Protein AF-A0A6V8F0B3-F1 (afdb_monomer_lite)

Structure (mmCIF, N/CA/C/O backbone):
data_AF-A0A6V8F0B3-F1
#
_entry.id   AF-A0A6V8F0B3-F1
#
loop_
_atom_site.group_PDB
_atom_site.id
_atom_site.type_symbol
_atom_site.label_atom_id
_atom_site.label_alt_id
_atom_site.label_comp_id
_atom_site.label_asym_id
_atom_site.label_entity_id
_atom_site.label_seq_id
_atom_site.pdbx_PDB_ins_code
_atom_site.Cartn_x
_atom_site.Cartn_y
_atom_site.Cartn_z
_atom_site.occupancy
_atom_site.B_iso_or_equiv
_atom_site.auth_seq_id
_atom_site.auth_comp_id
_atom_site.auth_asym_id
_atom_site.auth_atom_id
_atom_site.pdbx_PDB_model_num
ATOM 1 N N . MET A 1 1 ? 52.428 -25.323 -33.712 1.00 32.50 1 MET A N 1
ATOM 2 C CA . MET A 1 1 ? 51.787 -26.563 -33.218 1.00 32.50 1 MET A CA 1
ATOM 3 C C . MET A 1 1 ? 52.899 -27.589 -32.987 1.00 32.50 1 MET A C 1
ATOM 5 O O . MET A 1 1 ? 53.661 -27.783 -33.915 1.00 32.50 1 MET A O 1
ATOM 9 N N . MET A 1 2 ? 53.026 -28.155 -31.773 1.00 29.94 2 MET A N 1
ATOM 10 C CA . MET A 1 2 ? 54.014 -29.180 -31.322 1.00 29.94 2 MET A CA 1
ATOM 11 C C . MET A 1 2 ? 55.531 -28.846 -31.429 1.00 29.94 2 MET A C 1
ATOM 13 O O . MET A 1 2 ? 56.071 -28.648 -32.504 1.00 29.94 2 MET A O 1
ATOM 17 N N . ARG A 1 3 ? 56.197 -28.628 -30.276 1.00 27.56 3 ARG A N 1
ATOM 18 C CA . ARG A 1 3 ? 57.135 -29.551 -29.564 1.00 27.56 3 ARG A CA 1
ATOM 19 C C . ARG A 1 3 ? 58.490 -29.735 -30.288 1.00 27.56 3 ARG A C 1
ATOM 21 O O . ARG A 1 3 ? 58.527 -30.411 -31.300 1.00 27.56 3 ARG A O 1
ATOM 28 N N . ALA A 1 4 ? 59.618 -29.120 -29.910 1.00 36.19 4 ALA A N 1
ATOM 29 C CA . ALA A 1 4 ? 60.310 -28.989 -28.608 1.00 36.19 4 ALA A CA 1
ATOM 30 C C . ALA A 1 4 ? 60.921 -30.298 -28.054 1.00 36.19 4 ALA A C 1
ATOM 32 O O . ALA A 1 4 ? 60.158 -31.200 -27.719 1.00 36.19 4 ALA A O 1
ATOM 33 N N . ILE A 1 5 ? 62.261 -30.336 -27.863 1.00 38.78 5 ILE A N 1
ATOM 34 C CA . ILE A 1 5 ? 62.986 -30.599 -26.582 1.00 38.78 5 ILE A CA 1
ATOM 35 C C . ILE A 1 5 ? 64.501 -30.910 -26.778 1.00 38.78 5 ILE A C 1
ATOM 37 O O . ILE A 1 5 ? 64.872 -31.657 -27.673 1.00 38.78 5 ILE A O 1
ATOM 41 N N . ARG A 1 6 ? 65.320 -30.419 -25.820 1.00 31.48 6 ARG A N 1
ATOM 42 C CA . ARG A 1 6 ? 66.737 -30.738 -25.469 1.00 31.48 6 ARG A CA 1
ATOM 43 C C . ARG A 1 6 ? 67.883 -30.247 -26.373 1.00 31.48 6 ARG A C 1
ATOM 45 O O . ARG A 1 6 ? 67.945 -30.522 -27.560 1.00 31.48 6 ARG A O 1
ATOM 52 N N . GLY A 1 7 ? 68.854 -29.600 -25.721 1.00 29.11 7 GLY A N 1
ATOM 53 C CA . GLY A 1 7 ? 70.211 -29.349 -26.218 1.00 29.11 7 GLY A CA 1
ATOM 54 C C . GLY A 1 7 ? 71.260 -29.888 -25.235 1.00 29.11 7 GLY A C 1
ATOM 55 O O . GLY A 1 7 ? 70.914 -30.651 -24.331 1.00 29.11 7 GLY A O 1
ATOM 56 N N . LEU A 1 8 ? 72.519 -29.466 -25.381 1.00 30.50 8 LEU A N 1
ATOM 57 C CA . LEU A 1 8 ? 73.603 -29.721 -24.422 1.00 30.50 8 LEU A CA 1
ATOM 58 C C . LEU A 1 8 ? 74.697 -28.644 -24.550 1.00 30.50 8 LEU A C 1
ATOM 60 O O . LEU A 1 8 ? 75.032 -28.220 -25.652 1.00 30.50 8 LEU A O 1
ATOM 64 N N . ASN A 1 9 ? 75.219 -28.188 -23.409 1.00 31.34 9 ASN A N 1
ATOM 65 C CA . ASN A 1 9 ? 76.287 -27.185 -23.312 1.00 31.34 9 ASN A CA 1
ATOM 66 C C . ASN A 1 9 ? 77.665 -27.770 -23.672 1.00 31.34 9 ASN A C 1
ATOM 68 O O . ASN A 1 9 ? 77.858 -28.974 -23.540 1.00 31.34 9 ASN A O 1
ATOM 72 N N . ILE A 1 10 ? 78.649 -26.897 -23.940 1.00 34.22 10 ILE A N 1
ATOM 73 C CA . ILE A 1 10 ? 79.925 -26.816 -23.188 1.00 34.22 10 ILE A CA 1
ATOM 74 C C . ILE A 1 10 ? 80.617 -25.463 -23.477 1.00 34.22 10 ILE A C 1
ATOM 76 O O . ILE A 1 10 ? 80.627 -24.980 -24.605 1.00 34.22 10 ILE A O 1
ATOM 80 N N . HIS A 1 11 ? 81.165 -24.828 -22.435 1.00 31.09 11 HIS A N 1
ATOM 81 C CA . HIS A 1 11 ? 81.965 -23.594 -22.508 1.00 31.09 11 HIS A CA 1
ATOM 82 C C . HIS A 1 11 ? 83.442 -23.863 -22.848 1.00 31.09 11 HIS A C 1
ATOM 84 O O . HIS A 1 11 ? 83.980 -24.853 -22.363 1.00 31.09 11 HIS A O 1
ATOM 90 N N . SER A 1 12 ? 84.139 -22.872 -23.434 1.00 31.69 12 SER A N 1
ATOM 91 C CA . SER A 1 12 ? 85.440 -22.403 -22.891 1.00 31.69 12 SER A CA 1
ATOM 92 C C . SER A 1 12 ? 85.927 -21.052 -23.468 1.00 31.69 12 SER A C 1
ATOM 94 O O . SER A 1 12 ? 86.424 -20.974 -24.586 1.00 31.69 12 SER A O 1
ATOM 96 N N . THR A 1 13 ? 85.807 -19.996 -22.656 1.00 31.33 13 THR A N 1
ATOM 97 C CA . THR A 1 13 ? 86.782 -18.894 -22.435 1.00 31.33 13 THR A CA 1
ATOM 98 C C . THR A 1 13 ? 87.758 -18.423 -23.539 1.00 31.33 13 THR A C 1
ATOM 100 O O . THR A 1 13 ? 88.803 -19.018 -23.775 1.00 31.33 13 THR A O 1
ATOM 103 N N . SER A 1 14 ? 87.501 -17.207 -24.038 1.00 31.20 14 SER A N 1
ATOM 104 C CA . SER A 1 14 ? 88.384 -16.015 -23.970 1.00 31.20 14 SER A CA 1
ATOM 105 C C . SER A 1 14 ? 89.916 -16.160 -23.775 1.00 31.20 14 SER A C 1
ATOM 107 O O . SER A 1 14 ? 90.341 -16.629 -22.722 1.00 31.20 14 SER A O 1
ATOM 109 N N . LEU A 1 15 ? 90.725 -15.453 -24.591 1.00 31.86 15 LEU A N 1
ATOM 110 C CA . LEU A 1 15 ? 91.383 -14.194 -24.158 1.00 31.86 15 LEU A CA 1
ATOM 111 C C . LEU A 1 15 ? 92.195 -13.441 -25.242 1.00 31.86 15 LEU A C 1
ATOM 113 O O . LEU A 1 15 ? 92.760 -13.981 -26.181 1.00 31.86 15 LEU A O 1
ATOM 117 N N . ARG A 1 16 ? 92.236 -12.126 -25.026 1.00 31.81 16 ARG A N 1
ATOM 118 C CA . ARG A 1 16 ? 92.910 -11.029 -25.741 1.00 31.81 16 ARG A CA 1
ATOM 119 C C . ARG A 1 16 ? 94.454 -11.115 -25.853 1.00 31.81 16 ARG A C 1
ATOM 121 O O . ARG A 1 16 ? 95.107 -11.448 -24.875 1.00 31.81 16 ARG A O 1
ATOM 128 N N . LYS A 1 17 ? 94.950 -10.422 -26.903 1.00 31.69 17 LYS A N 1
ATOM 129 C CA . LYS A 1 17 ? 96.049 -9.403 -26.955 1.00 31.69 17 LYS A CA 1
ATOM 130 C C . LYS A 1 17 ? 97.454 -9.765 -27.505 1.00 31.69 17 LYS A C 1
ATOM 132 O O . LYS A 1 17 ? 98.229 -10.455 -26.868 1.00 31.69 17 LYS A O 1
ATOM 137 N N . LYS A 1 18 ? 97.814 -8.950 -28.516 1.00 31.88 18 LYS A N 1
ATOM 138 C CA . LYS A 1 18 ? 99.090 -8.229 -28.762 1.00 31.88 18 LYS A CA 1
ATOM 139 C C . LYS A 1 18 ? 100.358 -8.987 -29.203 1.00 31.88 18 LYS A C 1
ATOM 141 O O . LYS A 1 18 ? 100.966 -9.715 -28.441 1.00 31.88 18 LYS A O 1
ATOM 146 N N . ASN A 1 19 ? 100.840 -8.537 -30.367 1.00 33.09 19 ASN A N 1
ATOM 147 C CA . ASN A 1 19 ? 102.223 -8.156 -30.696 1.00 33.09 19 ASN A CA 1
ATOM 148 C C . ASN A 1 19 ? 103.376 -9.100 -30.289 1.00 33.09 19 ASN A C 1
ATOM 150 O O . ASN A 1 19 ? 103.808 -9.057 -29.144 1.00 33.09 19 ASN A O 1
ATOM 154 N N . GLN A 1 20 ? 104.108 -9.616 -31.285 1.00 36.81 20 GLN A N 1
ATOM 155 C CA . GLN A 1 20 ? 105.354 -8.939 -31.692 1.00 36.81 20 GLN A CA 1
ATOM 156 C C . GLN A 1 20 ? 105.875 -9.358 -33.076 1.00 36.81 20 GLN A C 1
ATOM 158 O O . GLN A 1 20 ? 105.631 -10.453 -33.573 1.00 36.81 20 GLN A O 1
ATOM 163 N N . GLN A 1 21 ? 106.593 -8.428 -33.707 1.00 40.53 21 GLN A N 1
ATOM 164 C CA . GLN A 1 21 ? 107.303 -8.623 -34.968 1.00 40.53 21 GLN A CA 1
ATOM 165 C C . GLN A 1 21 ? 108.570 -9.463 -34.739 1.00 40.53 21 GLN A C 1
ATOM 167 O O . GLN A 1 21 ? 109.324 -9.149 -33.821 1.00 40.53 21 GLN A O 1
ATOM 172 N N . LYS A 1 22 ? 108.874 -10.399 -35.650 1.00 42.69 22 LYS A N 1
ATOM 173 C CA . LYS A 1 22 ? 110.084 -10.388 -36.516 1.00 42.69 22 LYS A CA 1
ATOM 174 C C . LYS A 1 22 ? 110.331 -11.765 -37.157 1.00 42.69 22 LYS A C 1
ATOM 176 O O . LYS A 1 22 ? 111.096 -12.569 -36.651 1.00 42.69 22 LYS A O 1
ATOM 181 N N . ASN A 1 23 ? 109.729 -11.979 -38.328 1.00 45.00 23 ASN A N 1
ATOM 182 C CA . ASN A 1 23 ? 110.262 -12.867 -39.374 1.00 45.00 23 ASN A CA 1
ATOM 183 C C . ASN A 1 23 ? 109.885 -12.306 -40.764 1.00 45.00 23 ASN A C 1
ATOM 185 O O . ASN A 1 23 ? 109.241 -12.949 -41.595 1.00 45.00 23 ASN A O 1
ATOM 189 N N . LYS A 1 24 ? 110.270 -11.038 -40.988 1.00 48.59 24 LYS A N 1
ATOM 190 C CA . LYS A 1 24 ? 110.199 -10.341 -42.286 1.00 48.59 24 LYS A CA 1
ATOM 191 C C . LYS A 1 24 ? 111.274 -10.897 -43.234 1.00 48.59 24 LYS A C 1
ATOM 193 O O . LYS A 1 24 ? 112.327 -10.295 -43.404 1.00 48.59 24 LYS A O 1
ATOM 198 N N . ALA A 1 25 ? 111.005 -12.082 -43.775 1.00 55.62 25 ALA A N 1
ATOM 199 C CA . ALA A 1 25 ? 111.682 -12.647 -44.944 1.00 55.62 25 ALA A CA 1
ATOM 200 C C . ALA A 1 25 ? 110.853 -13.785 -45.566 1.00 55.62 25 ALA A C 1
ATOM 202 O O . ALA A 1 25 ? 110.726 -13.866 -46.779 1.00 55.62 25 ALA A O 1
ATOM 203 N N . THR A 1 26 ? 110.245 -14.650 -44.745 1.00 55.19 26 THR A N 1
ATOM 204 C CA . THR A 1 26 ? 109.571 -15.877 -45.217 1.00 55.19 26 THR A CA 1
ATOM 205 C C . THR A 1 26 ? 108.046 -15.774 -45.281 1.00 55.19 26 THR A C 1
ATOM 207 O O . THR A 1 26 ? 107.439 -16.349 -46.181 1.00 55.19 26 THR A O 1
ATOM 210 N N . SER A 1 27 ? 107.415 -14.995 -44.394 1.00 56.28 27 SER A N 1
ATOM 211 C CA . SER A 1 27 ? 105.961 -14.753 -44.445 1.00 56.28 27 SER A CA 1
ATOM 212 C C . SER A 1 27 ? 105.560 -13.871 -45.640 1.00 56.28 27 SER A C 1
ATOM 214 O O . SER A 1 27 ? 104.590 -14.162 -46.336 1.00 56.28 27 SER A O 1
ATOM 216 N N . GLU A 1 28 ? 106.357 -12.837 -45.944 1.00 59.34 28 GLU A N 1
ATOM 217 C CA . GLU A 1 28 ? 106.112 -11.949 -47.092 1.00 59.34 28 GLU A CA 1
ATOM 218 C C . GLU A 1 28 ? 106.246 -12.687 -48.436 1.00 59.34 28 GLU A C 1
ATOM 220 O O . GLU A 1 28 ? 105.464 -12.417 -49.342 1.00 59.34 28 GLU A O 1
ATOM 225 N N . VAL A 1 29 ? 107.153 -13.666 -48.567 1.00 67.69 29 VAL A N 1
ATOM 226 C CA . VAL A 1 29 ? 107.335 -14.428 -49.819 1.00 67.69 29 VAL A CA 1
ATOM 227 C C . VAL A 1 29 ? 106.167 -15.382 -50.089 1.00 67.69 29 VAL A C 1
ATOM 229 O O . VAL A 1 29 ? 105.640 -15.368 -51.200 1.00 67.69 29 VAL A O 1
ATOM 232 N N . LEU A 1 30 ? 105.694 -16.150 -49.094 1.00 66.19 30 LEU A N 1
ATOM 233 C CA . LEU A 1 30 ? 104.484 -16.971 -49.273 1.00 66.19 30 LEU A CA 1
ATOM 234 C C . LEU A 1 30 ? 103.238 -16.108 -49.509 1.00 66.19 30 LEU A C 1
ATOM 236 O O . LEU A 1 30 ? 102.441 -16.426 -50.389 1.00 66.19 30 LEU A O 1
ATOM 240 N N . GLY A 1 31 ? 103.085 -15.008 -48.765 1.00 67.56 31 GLY A N 1
ATOM 241 C CA . GLY A 1 31 ? 101.980 -14.071 -48.960 1.00 67.56 31 GLY A CA 1
ATOM 242 C C . GLY A 1 31 ? 101.977 -13.470 -50.366 1.00 67.56 31 GLY A C 1
ATOM 243 O O . GLY A 1 31 ? 100.938 -13.450 -51.018 1.00 67.56 31 GLY A O 1
ATOM 244 N N . THR A 1 32 ? 103.141 -13.053 -50.869 1.00 74.50 32 THR A N 1
ATOM 245 C CA . THR A 1 32 ? 103.282 -12.461 -52.208 1.00 74.50 32 THR A CA 1
ATOM 246 C C . THR A 1 32 ? 103.076 -13.495 -53.313 1.00 74.50 32 THR A C 1
ATOM 248 O O . THR A 1 32 ? 102.403 -13.186 -54.288 1.00 74.50 32 THR A O 1
ATOM 251 N N . LEU A 1 33 ? 103.564 -14.733 -53.167 1.00 73.88 33 LEU A N 1
ATOM 252 C CA . LEU A 1 33 ? 103.296 -15.807 -54.135 1.00 73.88 33 LEU A CA 1
ATOM 253 C C . LEU A 1 33 ? 101.814 -16.200 -54.176 1.00 73.88 33 LEU A C 1
ATOM 255 O O . LEU A 1 33 ? 101.272 -16.387 -55.263 1.00 73.88 33 LEU A O 1
ATOM 259 N N . LEU A 1 34 ? 101.137 -16.268 -53.025 1.00 77.75 34 LEU A N 1
ATOM 260 C CA . LEU A 1 34 ? 99.694 -16.520 -52.972 1.00 77.75 34 LEU A CA 1
ATOM 261 C C . LEU A 1 34 ? 98.904 -15.353 -53.586 1.00 77.75 34 LEU A C 1
ATOM 263 O O . LEU A 1 34 ? 97.989 -15.578 -54.377 1.00 77.75 34 LEU A O 1
ATOM 267 N N . LEU A 1 35 ? 99.281 -14.110 -53.265 1.00 78.50 35 LEU A N 1
ATOM 268 C CA . LEU A 1 35 ? 98.630 -12.916 -53.798 1.00 78.50 35 LEU A CA 1
ATOM 269 C C . LEU A 1 35 ? 98.846 -12.795 -55.310 1.00 78.50 35 LEU A C 1
ATOM 271 O O . LEU A 1 35 ? 97.882 -12.544 -56.018 1.00 78.50 35 LEU A O 1
ATOM 275 N N . ILE A 1 36 ? 100.060 -13.027 -55.822 1.00 82.50 36 ILE A N 1
ATOM 276 C CA . ILE A 1 36 ? 100.347 -13.058 -57.265 1.00 82.50 36 ILE A CA 1
ATOM 277 C C . ILE A 1 36 ? 99.605 -14.218 -57.935 1.00 82.50 36 ILE A C 1
ATOM 279 O O . ILE A 1 36 ? 99.023 -14.007 -58.990 1.00 82.50 36 ILE A O 1
ATOM 283 N N . GLY A 1 37 ? 99.544 -15.405 -57.326 1.00 80.56 37 GLY A N 1
ATOM 284 C CA . GLY A 1 37 ? 98.782 -16.538 -57.862 1.00 80.56 37 GLY A CA 1
ATOM 285 C C . GLY A 1 37 ? 97.292 -16.220 -58.029 1.00 80.56 37 GLY A C 1
ATOM 286 O O . GLY A 1 37 ? 96.732 -16.424 -59.108 1.00 80.56 37 GLY A O 1
ATOM 287 N N . ILE A 1 38 ? 96.665 -15.647 -56.996 1.00 82.06 38 ILE A N 1
ATOM 288 C CA . ILE A 1 38 ? 95.268 -15.189 -57.050 1.00 82.06 38 ILE A CA 1
ATOM 289 C C . ILE A 1 38 ? 95.118 -14.035 -58.045 1.00 82.06 38 ILE A C 1
ATOM 291 O O . ILE A 1 38 ? 94.212 -14.066 -58.868 1.00 82.06 38 ILE A O 1
ATOM 295 N N . CYS A 1 39 ? 96.000 -13.037 -58.007 1.00 78.38 39 CYS A N 1
ATOM 296 C CA . CYS A 1 39 ? 95.898 -11.829 -58.823 1.00 78.38 39 CYS A CA 1
ATOM 297 C C . CYS A 1 39 ? 96.097 -12.136 -60.314 1.00 78.38 39 CYS A C 1
ATOM 299 O O . CYS A 1 39 ? 95.288 -11.706 -61.123 1.00 78.38 39 CYS A O 1
ATOM 301 N N . VAL A 1 40 ? 97.085 -12.957 -60.688 1.00 81.06 40 VAL A N 1
ATOM 302 C CA . VAL A 1 40 ? 97.269 -13.424 -62.073 1.00 81.06 40 VAL A CA 1
ATOM 303 C C . VAL A 1 40 ? 96.096 -14.300 -62.506 1.00 81.06 40 VAL A C 1
ATOM 305 O O . VAL A 1 40 ? 95.594 -14.100 -63.605 1.00 81.06 40 VAL A O 1
ATOM 308 N N . SER A 1 41 ? 95.580 -15.194 -61.653 1.00 78.81 41 SER A N 1
ATOM 309 C CA . SER A 1 41 ? 94.367 -15.960 -61.989 1.00 78.81 41 SER A CA 1
ATOM 310 C C . SER A 1 41 ? 93.162 -15.043 -62.226 1.00 78.81 41 SER A C 1
ATOM 312 O O . SER A 1 41 ? 92.444 -15.222 -63.204 1.00 78.81 41 SER A O 1
ATOM 314 N N . LEU A 1 42 ? 92.966 -14.029 -61.377 1.00 78.56 42 LEU A N 1
ATOM 315 C CA . LEU A 1 42 ? 91.863 -13.071 -61.468 1.00 78.56 42 LEU A CA 1
ATOM 316 C C . LEU A 1 42 ? 92.003 -12.148 -62.687 1.00 78.56 42 LEU A C 1
ATOM 318 O O . LEU A 1 42 ? 91.020 -11.919 -63.381 1.00 78.56 42 LEU A O 1
ATOM 322 N N . PHE A 1 43 ? 93.210 -11.655 -62.982 1.00 74.56 43 PHE A N 1
ATOM 323 C CA . PHE A 1 43 ? 93.483 -10.817 -64.152 1.00 74.56 43 PHE A CA 1
ATOM 324 C C . PHE A 1 43 ? 93.489 -11.607 -65.460 1.00 74.56 43 PHE A C 1
ATOM 326 O O . PHE A 1 43 ? 93.090 -11.047 -66.472 1.00 74.56 43 PHE A O 1
ATOM 333 N N . VAL A 1 44 ? 93.856 -12.892 -65.468 1.00 80.31 44 VAL A N 1
ATOM 334 C CA . VAL A 1 44 ? 93.657 -13.767 -66.636 1.00 80.31 44 VAL A CA 1
ATOM 335 C C . VAL A 1 44 ? 92.169 -14.052 -66.833 1.00 80.31 44 VAL A C 1
ATOM 337 O O . VAL A 1 44 ? 91.696 -13.960 -67.962 1.00 80.31 44 VAL A O 1
ATOM 340 N N . LEU A 1 45 ? 91.397 -14.299 -65.766 1.00 70.88 45 LEU A N 1
ATOM 341 C CA . LEU A 1 45 ? 89.939 -14.434 -65.874 1.00 70.88 45 LEU A CA 1
ATOM 342 C C . LEU A 1 45 ? 89.290 -13.137 -66.384 1.00 70.88 45 LEU A C 1
ATOM 344 O O . LEU A 1 45 ? 88.416 -13.188 -67.243 1.00 70.88 45 LEU A O 1
ATOM 348 N N . LEU A 1 46 ? 89.745 -11.979 -65.893 1.00 69.81 46 LEU A N 1
ATOM 349 C CA . LEU A 1 46 ? 89.270 -10.658 -66.304 1.00 69.81 46 LEU A CA 1
ATOM 350 C C . LEU A 1 46 ? 89.689 -10.321 -67.741 1.00 69.81 46 LEU A C 1
ATOM 352 O O . LEU A 1 46 ? 88.877 -9.783 -68.478 1.00 69.81 46 LEU A O 1
ATOM 356 N N . ALA A 1 47 ? 90.910 -10.662 -68.158 1.00 72.06 47 ALA A N 1
ATOM 357 C CA . ALA A 1 47 ? 91.394 -10.453 -69.523 1.00 72.06 47 ALA A CA 1
ATOM 358 C C . ALA A 1 47 ? 90.697 -11.380 -70.525 1.00 72.06 47 ALA A C 1
ATOM 360 O O . ALA A 1 47 ? 90.346 -10.941 -71.613 1.00 72.06 47 ALA A O 1
ATOM 361 N N . ILE A 1 48 ? 90.430 -12.638 -70.157 1.00 70.38 48 ILE A N 1
ATOM 362 C CA . ILE A 1 48 ? 89.583 -13.527 -70.960 1.00 70.38 48 ILE A CA 1
ATOM 363 C C . ILE A 1 48 ? 88.160 -12.962 -71.010 1.00 70.38 48 ILE A C 1
ATOM 365 O O . ILE A 1 48 ? 87.591 -12.891 -72.095 1.00 70.38 48 ILE A O 1
ATOM 369 N N . ALA A 1 49 ? 87.605 -12.486 -69.892 1.00 64.88 49 ALA A N 1
ATOM 370 C CA . ALA A 1 49 ? 86.279 -11.874 -69.874 1.00 64.88 49 ALA A CA 1
ATOM 371 C C . ALA A 1 49 ? 86.194 -10.600 -70.733 1.00 64.88 49 ALA A C 1
ATOM 373 O O . ALA A 1 49 ? 85.209 -10.442 -71.439 1.00 64.88 49 ALA A O 1
ATOM 374 N N . THR A 1 50 ? 87.193 -9.711 -70.732 1.00 60.06 50 THR A N 1
ATOM 375 C CA . THR A 1 50 ? 87.161 -8.476 -71.540 1.00 60.06 50 THR A CA 1
ATOM 376 C C . THR A 1 50 ? 87.519 -8.705 -73.006 1.00 60.06 50 THR A C 1
ATOM 378 O O . THR A 1 50 ? 86.872 -8.126 -73.873 1.00 60.06 50 THR A O 1
ATOM 381 N N . MET A 1 51 ? 88.505 -9.554 -73.309 1.00 61.81 51 MET A N 1
ATOM 382 C CA . MET A 1 51 ? 88.955 -9.821 -74.686 1.00 61.81 51 MET A CA 1
ATOM 383 C C . MET A 1 51 ? 88.082 -10.854 -75.418 1.00 61.81 51 MET A C 1
ATOM 385 O O . MET A 1 51 ? 88.158 -10.939 -76.640 1.00 61.81 51 MET A O 1
ATOM 389 N N . SER A 1 52 ? 87.257 -11.627 -74.697 1.00 59.66 52 SER A N 1
ATOM 390 C CA . SER A 1 52 ? 86.323 -12.614 -75.276 1.00 59.66 52 SER A CA 1
ATOM 391 C C . SER A 1 52 ? 84.851 -12.194 -75.181 1.00 59.66 52 SER A C 1
ATOM 393 O O . SER A 1 52 ? 83.973 -12.996 -75.497 1.00 59.66 52 SER A O 1
ATOM 395 N N . MET A 1 53 ? 84.553 -10.958 -74.757 1.00 56.53 53 MET A N 1
ATOM 396 C CA . MET A 1 53 ? 83.218 -10.385 -74.952 1.00 56.53 53 MET A CA 1
ATOM 397 C C . MET A 1 53 ? 82.973 -10.208 -76.456 1.00 56.53 53 MET A C 1
ATOM 399 O O . MET A 1 53 ? 83.767 -9.535 -77.117 1.00 56.53 53 MET A O 1
ATOM 403 N N . PRO A 1 54 ? 81.880 -10.754 -77.017 1.00 51.66 54 PRO A N 1
ATOM 404 C CA . PRO A 1 54 ? 81.454 -10.392 -78.361 1.00 51.66 54 PRO A CA 1
ATOM 405 C C . PRO A 1 54 ? 81.171 -8.888 -78.438 1.00 51.66 54 PRO A C 1
ATOM 407 O O . PRO A 1 54 ? 80.747 -8.278 -77.454 1.00 51.66 54 PRO A O 1
ATOM 410 N N . SER A 1 55 ? 81.295 -8.305 -79.631 1.00 52.59 55 SER A N 1
ATOM 411 C CA . SER A 1 55 ? 81.018 -6.890 -79.941 1.00 52.59 55 SER A CA 1
ATOM 412 C C . SER A 1 55 ? 79.537 -6.475 -79.813 1.00 52.59 55 SER A C 1
ATOM 414 O O . SER A 1 55 ? 79.107 -5.507 -80.422 1.00 52.59 55 SER A O 1
ATOM 416 N N . VAL A 1 56 ? 78.750 -7.215 -79.030 1.00 50.19 56 VAL A N 1
ATOM 417 C CA . VAL A 1 56 ? 77.297 -7.084 -78.834 1.00 50.19 56 VAL A CA 1
ATOM 418 C C . VAL A 1 56 ? 76.963 -6.193 -77.622 1.00 50.19 56 VAL A C 1
ATOM 420 O O . VAL A 1 56 ? 75.818 -5.799 -77.437 1.00 50.19 56 VAL A O 1
ATOM 423 N N . PHE A 1 57 ? 77.961 -5.844 -76.797 1.00 47.06 57 PHE A N 1
ATOM 424 C CA . PHE A 1 57 ? 77.799 -4.977 -75.618 1.00 47.06 57 PHE A CA 1
ATOM 425 C C . PHE A 1 57 ? 78.212 -3.513 -75.830 1.00 47.06 57 PHE A C 1
ATOM 427 O O . PHE A 1 57 ? 78.050 -2.699 -74.922 1.00 47.06 57 PHE A O 1
ATOM 434 N N . PHE A 1 58 ? 78.687 -3.161 -77.025 1.00 50.41 58 PHE A N 1
ATOM 435 C CA . PHE A 1 58 ? 78.721 -1.775 -77.479 1.00 50.41 58 PHE A CA 1
ATOM 436 C C . PHE A 1 58 ? 77.563 -1.587 -78.456 1.00 50.41 58 PHE A C 1
ATOM 438 O O . PHE A 1 58 ? 77.679 -1.926 -79.629 1.00 50.41 58 PHE A O 1
ATOM 445 N N . SER A 1 59 ? 76.442 -1.054 -77.968 1.00 54.91 59 SER A N 1
ATOM 446 C CA . SER A 1 59 ? 75.507 -0.352 -78.850 1.00 54.91 59 SER A CA 1
ATOM 447 C C . SER A 1 59 ? 76.286 0.734 -79.588 1.00 54.91 59 SER A C 1
ATOM 449 O O . SER A 1 59 ? 77.095 1.422 -78.950 1.00 54.91 59 SER A O 1
ATOM 451 N N . ASN A 1 60 ? 76.040 0.918 -80.887 1.00 62.62 60 ASN A N 1
ATOM 452 C CA . ASN A 1 60 ? 76.615 2.049 -81.610 1.00 62.62 60 ASN A CA 1
ATOM 453 C C . ASN A 1 60 ? 76.314 3.348 -80.836 1.00 62.62 60 ASN A C 1
ATOM 455 O O . ASN A 1 60 ? 75.239 3.463 -80.240 1.00 62.62 60 ASN A O 1
ATOM 459 N N . PRO A 1 61 ? 77.258 4.301 -80.751 1.00 68.25 61 PRO A N 1
ATOM 460 C CA . PRO A 1 61 ? 77.027 5.528 -80.001 1.00 68.25 61 PRO A CA 1
ATOM 461 C C . PRO A 1 61 ? 75.842 6.286 -80.607 1.00 68.25 61 PRO A C 1
ATOM 463 O O . PRO A 1 61 ? 75.716 6.345 -81.827 1.00 68.25 61 PRO A O 1
ATOM 466 N N . THR A 1 62 ? 74.994 6.878 -79.759 1.00 73.50 62 THR A N 1
ATOM 467 C CA . THR A 1 62 ? 73.899 7.751 -80.207 1.00 73.50 62 THR A CA 1
ATOM 468 C C . THR A 1 62 ? 74.436 8.779 -81.205 1.00 73.50 62 THR A C 1
ATOM 470 O O . THR A 1 62 ? 75.361 9.512 -80.834 1.00 73.50 62 THR A O 1
ATOM 473 N N . PRO A 1 63 ? 73.900 8.851 -82.441 1.00 78.25 63 PRO A N 1
ATOM 474 C CA . PRO A 1 63 ? 74.393 9.789 -83.440 1.00 78.25 63 PRO A CA 1
ATOM 475 C C . PRO A 1 63 ? 74.282 11.217 -82.903 1.00 78.25 63 PRO A C 1
ATOM 477 O O . PRO A 1 63 ? 73.230 11.646 -82.422 1.00 78.25 63 PRO A O 1
ATOM 480 N N . SER A 1 64 ? 75.397 11.947 -82.933 1.00 84.31 64 SER A N 1
ATOM 481 C CA . SER A 1 64 ? 75.470 13.290 -82.359 1.00 84.31 64 SER A CA 1
ATOM 482 C C . SER A 1 64 ? 74.895 14.292 -83.355 1.00 84.31 64 SER A C 1
ATOM 484 O O . SER A 1 64 ? 75.553 14.655 -84.334 1.00 84.31 64 SER A O 1
ATOM 486 N N . VAL A 1 65 ? 73.644 14.694 -83.126 1.00 87.56 65 VAL A N 1
ATOM 487 C CA . VAL A 1 65 ? 72.839 15.463 -84.080 1.00 87.56 65 VAL A CA 1
ATOM 488 C C . VAL A 1 65 ? 71.904 16.461 -83.396 1.00 87.56 65 VAL A C 1
ATOM 490 O O . VAL A 1 65 ? 71.466 16.272 -82.262 1.00 87.56 65 VAL A O 1
ATOM 493 N N . ASN A 1 66 ? 71.605 17.550 -84.099 1.00 88.38 66 ASN A N 1
ATOM 494 C CA . ASN A 1 66 ? 70.672 18.597 -83.711 1.00 88.38 66 ASN A CA 1
ATOM 495 C C . ASN A 1 66 ? 69.517 18.642 -84.724 1.00 88.38 66 ASN A C 1
ATOM 497 O O . ASN A 1 66 ? 69.733 18.936 -85.902 1.00 88.38 66 ASN A O 1
ATOM 501 N N . ILE A 1 67 ? 68.299 18.357 -84.260 1.00 91.00 67 ILE A N 1
ATOM 502 C CA . ILE A 1 67 ? 67.070 18.347 -85.062 1.00 91.00 67 ILE A CA 1
ATOM 503 C C . ILE A 1 67 ? 66.123 19.416 -84.521 1.00 91.00 67 ILE A C 1
ATOM 505 O O . ILE A 1 67 ? 65.811 19.430 -83.329 1.00 91.00 67 ILE A O 1
ATOM 509 N N . ILE A 1 68 ? 65.597 20.263 -85.407 1.00 89.44 68 ILE A N 1
ATOM 510 C CA . ILE A 1 68 ? 64.546 21.224 -85.065 1.00 89.44 68 ILE A CA 1
ATOM 511 C C . ILE A 1 68 ? 63.203 20.672 -85.543 1.00 89.44 68 ILE A C 1
ATOM 513 O O . ILE A 1 68 ? 62.927 20.634 -86.741 1.00 89.44 68 ILE A O 1
ATOM 517 N N . GLY A 1 69 ? 62.365 20.252 -84.593 1.00 89.00 69 GLY A N 1
ATOM 518 C CA . GLY A 1 69 ? 60.956 19.930 -84.825 1.00 89.00 69 GLY A CA 1
ATOM 519 C C . GLY A 1 69 ? 60.059 21.151 -84.622 1.00 89.00 69 GLY A C 1
ATOM 520 O O . GLY A 1 69 ? 60.236 21.887 -83.652 1.00 89.00 69 GLY A O 1
ATOM 521 N N . ARG A 1 70 ? 59.093 21.368 -85.517 1.00 87.50 70 ARG A N 1
ATOM 522 C CA . ARG A 1 70 ? 58.103 22.458 -85.445 1.00 87.50 70 ARG A CA 1
ATOM 523 C C . ARG A 1 70 ? 56.797 22.082 -86.152 1.00 87.50 70 ARG A C 1
ATOM 525 O O . ARG A 1 70 ? 56.716 21.041 -86.800 1.00 87.50 70 ARG A O 1
ATOM 532 N N . ILE A 1 71 ? 55.776 22.927 -86.033 1.00 85.06 71 ILE A N 1
ATOM 533 C CA . ILE A 1 71 ? 54.500 22.781 -86.748 1.00 85.06 71 ILE A CA 1
ATOM 534 C C . ILE A 1 71 ? 54.406 23.888 -87.801 1.00 85.06 71 ILE A C 1
ATOM 536 O O . ILE A 1 71 ? 54.552 25.064 -87.474 1.00 85.06 71 ILE A O 1
ATOM 540 N N . GLU A 1 72 ? 54.161 23.514 -89.057 1.00 82.44 72 GLU A N 1
ATOM 541 C CA . GLU A 1 72 ? 53.945 24.442 -90.173 1.00 82.44 72 GLU A CA 1
ATOM 542 C C . GLU A 1 72 ? 52.627 24.088 -90.874 1.00 82.44 72 GLU A C 1
ATOM 544 O O . GLU A 1 72 ? 52.499 23.050 -91.525 1.00 82.44 72 GLU A O 1
ATOM 549 N N . GLY A 1 73 ? 51.618 24.951 -90.716 1.00 77.06 73 GLY A N 1
ATOM 550 C CA . GLY A 1 73 ? 50.271 24.714 -91.241 1.00 77.06 73 GLY A CA 1
ATOM 551 C C . GLY A 1 73 ? 49.647 23.435 -90.673 1.00 77.06 73 GLY A C 1
ATOM 552 O O . GLY A 1 73 ? 49.460 23.318 -89.466 1.00 77.06 73 GLY A O 1
ATOM 553 N N . ASN A 1 74 ? 49.350 22.478 -91.556 1.00 78.94 74 ASN A N 1
ATOM 554 C CA . ASN A 1 74 ? 48.743 21.184 -91.223 1.00 78.94 74 ASN A CA 1
ATOM 555 C C . ASN A 1 74 ? 49.780 20.043 -91.110 1.00 78.94 74 ASN A C 1
ATOM 557 O O . ASN A 1 74 ? 49.442 18.877 -91.305 1.00 78.94 74 ASN A O 1
ATOM 561 N N . SER A 1 75 ? 51.053 20.351 -90.844 1.00 83.62 75 SER A N 1
ATOM 562 C CA . SER A 1 75 ? 52.132 19.354 -90.815 1.00 83.62 75 SER A CA 1
ATOM 563 C C . SER A 1 75 ? 53.094 19.569 -89.654 1.00 83.62 75 SER A C 1
ATOM 565 O O . SER A 1 75 ? 53.466 20.698 -89.332 1.00 83.62 75 SER A O 1
ATOM 567 N N . VAL A 1 76 ? 53.564 18.465 -89.071 1.00 88.50 76 VAL A N 1
ATOM 568 C CA . VAL A 1 76 ? 54.769 18.466 -88.232 1.00 88.50 76 VAL A CA 1
ATOM 569 C C . VAL A 1 76 ? 55.975 18.339 -89.153 1.00 88.50 76 VAL A C 1
ATOM 571 O O . VAL A 1 76 ? 56.015 17.455 -90.011 1.00 88.50 76 VAL A O 1
ATOM 574 N N . VAL A 1 77 ? 56.943 19.232 -88.981 1.00 90.50 77 VAL A N 1
ATOM 575 C CA . VAL A 1 77 ? 58.152 19.328 -89.799 1.00 90.50 77 VAL A CA 1
ATOM 576 C C . VAL A 1 77 ? 59.360 19.118 -88.904 1.00 90.50 77 VAL A C 1
ATOM 578 O O . VAL A 1 77 ? 59.475 19.778 -87.869 1.00 90.50 77 VAL A O 1
ATOM 581 N N . PHE A 1 78 ? 60.270 18.237 -89.310 1.00 93.00 78 PHE A N 1
ATOM 582 C CA . PHE A 1 78 ? 61.595 18.137 -88.699 1.00 93.00 78 PHE A CA 1
ATOM 583 C C . PHE A 1 78 ? 62.666 18.480 -89.722 1.00 93.00 78 PHE A C 1
ATOM 585 O O . PHE A 1 78 ? 62.549 18.138 -90.898 1.00 93.00 78 PHE A O 1
ATOM 592 N N . GLU A 1 79 ? 63.708 19.153 -89.254 1.00 91.94 79 GLU A N 1
ATOM 593 C CA . GLU A 1 79 ? 64.809 19.653 -90.068 1.00 91.94 79 GLU A CA 1
ATOM 594 C C . GLU A 1 79 ? 66.135 19.355 -89.373 1.00 91.94 79 GLU A C 1
ATOM 596 O O . GLU A 1 79 ? 66.320 19.686 -88.196 1.00 91.94 79 GLU A O 1
ATOM 601 N N . HIS A 1 80 ? 67.047 18.708 -90.095 1.00 91.50 80 HIS A N 1
ATOM 602 C CA . HIS A 1 80 ? 68.365 18.349 -89.585 1.00 91.50 80 HIS A CA 1
ATOM 603 C C . HIS A 1 80 ? 69.280 19.581 -89.623 1.00 91.50 80 HIS A C 1
ATOM 605 O O . HIS A 1 80 ? 69.666 20.055 -90.689 1.00 91.50 80 HIS A O 1
ATOM 611 N N . HIS A 1 81 ? 69.661 20.107 -88.459 1.00 86.50 81 HIS A N 1
ATOM 612 C CA . HIS A 1 81 ? 70.320 21.414 -88.332 1.00 86.50 81 HIS A CA 1
ATOM 613 C C . HIS A 1 81 ? 71.835 21.331 -88.037 1.00 86.50 81 HIS A C 1
ATOM 615 O O . HIS A 1 81 ? 72.525 22.350 -87.994 1.00 86.50 81 HIS A O 1
ATOM 621 N N . GLY A 1 82 ? 72.385 20.131 -87.838 1.00 82.06 82 GLY A N 1
ATOM 622 C CA . GLY A 1 82 ? 73.832 19.915 -87.711 1.00 82.06 82 GLY A CA 1
ATOM 623 C C . GLY A 1 82 ? 74.170 18.615 -86.989 1.00 82.06 82 GLY A C 1
ATOM 624 O O . GLY A 1 82 ? 73.396 18.181 -86.144 1.00 82.06 82 GLY A O 1
ATOM 625 N N . GLY A 1 83 ? 75.320 18.014 -87.297 1.00 85.69 83 GLY A N 1
ATOM 626 C CA . GLY A 1 83 ? 75.764 16.748 -86.703 1.00 85.69 83 GLY A CA 1
ATOM 627 C C . GLY A 1 83 ? 76.009 15.655 -87.739 1.00 85.69 83 GLY A C 1
ATOM 628 O O . GLY A 1 83 ? 76.266 15.964 -88.901 1.00 85.69 83 GLY A O 1
ATOM 629 N N . GLN A 1 84 ? 75.967 14.400 -87.296 1.00 85.81 84 GLN A N 1
ATOM 630 C CA . GLN A 1 84 ? 76.104 13.214 -88.150 1.00 85.81 84 GLN A CA 1
ATOM 631 C C . GLN A 1 84 ? 74.793 12.901 -88.880 1.00 85.81 84 GLN A C 1
ATOM 633 O O . GLN A 1 84 ? 73.730 13.060 -88.282 1.00 85.81 84 GLN A O 1
ATOM 638 N N . GLY A 1 85 ? 74.892 12.416 -90.123 1.00 85.56 85 GLY A N 1
ATOM 639 C CA . GLY A 1 85 ? 73.751 11.910 -90.885 1.00 85.56 85 GLY A CA 1
ATOM 640 C C . GLY A 1 85 ? 73.060 10.743 -90.176 1.00 85.56 85 GLY A C 1
ATOM 641 O O . GLY A 1 85 ? 73.679 9.997 -89.411 1.00 85.56 85 GLY A O 1
ATOM 642 N N . ILE A 1 86 ? 71.747 10.629 -90.378 1.00 88.62 86 ILE A N 1
ATOM 643 C CA . ILE A 1 86 ? 70.884 9.685 -89.654 1.00 88.62 86 ILE A CA 1
ATOM 644 C C . ILE A 1 86 ? 70.431 8.547 -90.591 1.00 88.62 86 ILE A C 1
ATOM 646 O O . ILE A 1 86 ? 69.882 8.849 -91.653 1.00 88.62 86 ILE A O 1
ATOM 650 N N . PRO A 1 87 ? 70.560 7.257 -90.214 1.00 88.62 87 PRO A N 1
ATOM 651 C CA . PRO A 1 87 ? 70.103 6.130 -91.031 1.00 88.62 87 PRO A CA 1
ATOM 652 C C . PRO A 1 87 ? 68.619 6.200 -91.418 1.00 88.62 87 PRO A C 1
ATOM 654 O O . PRO A 1 87 ? 67.751 6.487 -90.587 1.00 88.62 87 PRO A O 1
ATOM 657 N N . LEU A 1 88 ? 68.298 5.864 -92.674 1.00 88.56 88 LEU A N 1
ATOM 658 C CA . LEU A 1 88 ? 66.930 5.944 -93.208 1.00 88.56 88 LEU A CA 1
ATOM 659 C C . LEU A 1 88 ? 65.912 4.991 -92.542 1.00 88.56 88 LEU A C 1
ATOM 661 O O . LEU A 1 88 ? 64.705 5.179 -92.715 1.00 88.56 88 LEU A O 1
ATOM 665 N N . ASP A 1 89 ? 66.331 3.982 -91.776 1.00 88.88 89 ASP A N 1
ATOM 666 C CA . ASP A 1 89 ? 65.418 3.100 -91.033 1.00 88.88 89 ASP A CA 1
ATOM 667 C C . ASP A 1 89 ? 65.041 3.627 -89.631 1.00 88.88 89 ASP A C 1
ATOM 669 O O . ASP A 1 89 ? 64.107 3.087 -89.016 1.00 88.88 89 ASP A O 1
ATOM 673 N N . THR A 1 90 ? 65.688 4.715 -89.179 1.00 90.44 90 THR A N 1
ATOM 674 C CA . THR A 1 90 ? 65.367 5.482 -87.961 1.00 90.44 90 THR A CA 1
ATOM 675 C C . THR A 1 90 ? 63.867 5.721 -87.848 1.00 90.44 90 THR A C 1
ATOM 677 O O . THR A 1 90 ? 63.217 6.192 -88.788 1.00 90.44 90 THR A O 1
ATOM 680 N N . GLU A 1 91 ? 63.304 5.392 -86.685 1.00 93.00 91 GLU A N 1
ATOM 681 C CA . GLU A 1 91 ? 61.872 5.494 -86.429 1.00 93.00 91 GLU A CA 1
ATOM 682 C C . GLU A 1 91 ? 61.493 6.880 -85.915 1.00 93.00 91 GLU A C 1
ATOM 684 O O . GLU A 1 91 ? 62.081 7.405 -84.968 1.00 93.00 91 GLU A O 1
ATOM 689 N N . ILE A 1 92 ? 60.442 7.442 -86.506 1.00 92.06 92 ILE A N 1
ATOM 690 C CA . ILE A 1 92 ? 59.816 8.678 -86.059 1.00 92.06 92 ILE A CA 1
ATOM 691 C C . ILE A 1 92 ? 58.385 8.365 -85.656 1.00 92.06 92 ILE A C 1
ATOM 693 O O . ILE A 1 92 ? 57.545 7.970 -86.469 1.00 92.06 92 ILE A O 1
ATOM 697 N N . THR A 1 93 ? 58.117 8.560 -84.370 1.00 91.19 93 THR A N 1
ATOM 698 C CA . THR A 1 93 ? 56.778 8.556 -83.799 1.00 91.19 93 THR A CA 1
ATOM 699 C C . THR A 1 93 ? 56.334 9.991 -83.529 1.00 91.19 93 THR A C 1
ATOM 701 O O . THR A 1 93 ? 57.033 10.742 -82.845 1.00 91.19 93 THR A O 1
ATOM 704 N N . VAL A 1 94 ? 55.122 10.333 -83.966 1.00 90.56 94 VAL A N 1
ATOM 705 C CA . VAL A 1 94 ? 54.405 11.542 -83.538 1.00 90.56 94 VAL A CA 1
ATOM 706 C C . VAL A 1 94 ? 53.053 11.138 -82.953 1.00 90.56 94 VAL A C 1
ATOM 708 O O . VAL A 1 94 ? 52.302 10.381 -83.567 1.00 90.56 94 VAL A O 1
ATOM 711 N N . TRP A 1 95 ? 52.736 11.648 -81.766 1.00 86.81 95 TRP A N 1
ATOM 712 C CA . TRP A 1 95 ? 51.416 11.530 -81.151 1.00 86.81 95 TRP A CA 1
ATOM 713 C C . TRP A 1 95 ? 50.650 12.840 -81.330 1.00 86.81 95 TRP A C 1
ATOM 715 O O . TRP A 1 95 ? 51.095 13.888 -80.854 1.00 86.81 95 TRP A O 1
ATOM 725 N N . PHE A 1 96 ? 49.484 12.760 -81.967 1.00 81.88 96 PHE A N 1
ATOM 726 C CA . PHE A 1 96 ? 48.510 13.844 -82.072 1.00 81.88 96 PHE A CA 1
ATOM 727 C C . PHE A 1 96 ? 47.365 13.559 -81.092 1.00 81.88 96 PHE A C 1
ATOM 729 O O . PHE A 1 96 ? 46.532 12.685 -81.343 1.00 81.88 96 PHE A O 1
ATOM 736 N N . ALA A 1 97 ? 47.359 14.249 -79.949 1.00 75.94 97 ALA A N 1
ATOM 737 C CA . ALA A 1 97 ? 46.561 13.909 -78.769 1.00 75.94 97 ALA A CA 1
ATOM 738 C C . ALA A 1 97 ? 46.760 12.444 -78.315 1.00 75.94 97 ALA A C 1
ATOM 740 O O . ALA A 1 97 ? 47.726 12.160 -77.608 1.00 75.94 97 ALA A O 1
ATOM 741 N N . GLU A 1 98 ? 45.864 11.530 -78.703 1.00 69.69 98 GLU A N 1
ATOM 742 C CA . GLU A 1 98 ? 45.945 10.083 -78.420 1.00 69.69 98 GLU A CA 1
ATOM 743 C C . GLU A 1 98 ? 46.350 9.249 -79.656 1.00 69.69 98 GLU A C 1
ATOM 745 O O . GLU A 1 98 ? 46.769 8.098 -79.526 1.00 69.69 98 GLU A O 1
ATOM 750 N N . THR A 1 99 ? 46.279 9.818 -80.864 1.00 76.81 99 THR A N 1
ATOM 751 C CA . THR A 1 99 ? 46.558 9.109 -82.121 1.00 76.81 99 THR A CA 1
ATOM 752 C C . THR A 1 99 ? 48.063 9.032 -82.377 1.00 76.81 99 THR A C 1
ATOM 754 O O . THR A 1 99 ? 48.706 10.048 -82.646 1.00 76.81 99 THR A O 1
ATOM 757 N N . LYS A 1 100 ? 48.633 7.820 -82.332 1.00 82.62 100 LYS A N 1
ATOM 758 C CA . LYS A 1 100 ? 50.045 7.553 -82.659 1.00 82.62 100 LYS A CA 1
ATOM 759 C C . LYS A 1 100 ? 50.228 7.339 -84.168 1.00 82.62 100 LYS A C 1
ATOM 761 O O . LYS A 1 100 ? 49.684 6.389 -84.723 1.00 82.62 100 LYS A O 1
ATOM 766 N N . VAL A 1 101 ? 51.063 8.158 -84.802 1.00 88.06 101 VAL A N 1
ATOM 767 C CA . VAL A 1 101 ? 51.618 7.926 -86.145 1.00 88.06 101 VAL A CA 1
ATOM 768 C C . VAL A 1 101 ? 53.057 7.436 -85.990 1.00 88.06 101 VAL A C 1
ATOM 770 O O . VAL A 1 101 ? 53.817 8.001 -85.205 1.00 88.06 101 VAL A O 1
ATOM 773 N N . VAL A 1 102 ? 53.431 6.384 -86.722 1.00 89.94 102 VAL A N 1
ATOM 774 C CA . VAL A 1 102 ? 54.791 5.819 -86.741 1.00 89.94 102 VAL A CA 1
ATOM 775 C C . VAL A 1 102 ? 55.232 5.644 -88.184 1.00 89.94 102 VAL A C 1
ATOM 777 O O . VAL A 1 102 ? 54.467 5.144 -89.007 1.00 89.94 102 VAL A O 1
ATOM 780 N N . THR A 1 103 ? 56.460 6.044 -88.489 1.00 90.56 103 THR A N 1
ATOM 781 C CA . THR A 1 103 ? 57.075 5.877 -89.808 1.00 90.56 103 THR A CA 1
ATOM 782 C C . THR A 1 103 ? 58.599 5.833 -89.680 1.00 90.56 103 THR A C 1
ATOM 784 O O . THR A 1 103 ? 59.134 6.006 -88.586 1.00 90.56 103 THR A O 1
ATOM 787 N N . THR A 1 104 ? 59.308 5.607 -90.783 1.00 91.50 104 THR A N 1
ATOM 788 C CA . THR A 1 104 ? 60.768 5.751 -90.856 1.00 91.50 104 THR A CA 1
ATOM 789 C C . THR A 1 104 ? 61.150 6.926 -91.746 1.00 91.50 104 THR A C 1
ATOM 791 O O . THR A 1 104 ? 60.393 7.311 -92.642 1.00 91.50 104 THR A O 1
ATOM 794 N N . VAL A 1 105 ? 62.337 7.488 -91.524 1.00 89.75 105 VAL A N 1
ATOM 795 C CA . VAL A 1 105 ? 62.893 8.594 -92.325 1.00 89.75 105 VAL A CA 1
ATOM 796 C C . VAL A 1 105 ? 62.877 8.261 -93.829 1.00 89.75 105 VAL A C 1
ATOM 798 O O . VAL A 1 105 ? 62.361 9.032 -94.641 1.00 89.75 105 VAL A O 1
ATOM 801 N N . GLY A 1 106 ? 63.301 7.048 -94.191 1.00 87.00 106 GLY A N 1
ATOM 802 C CA . GLY A 1 106 ? 63.300 6.486 -95.546 1.00 87.00 106 GLY A CA 1
ATOM 803 C C . GLY A 1 106 ? 61.925 6.340 -96.202 1.00 87.00 106 GLY A C 1
ATOM 804 O O . GLY A 1 106 ? 61.849 6.198 -97.423 1.00 87.00 106 GLY A O 1
ATOM 805 N N . ASN A 1 107 ? 60.828 6.467 -95.453 1.00 89.19 107 ASN A N 1
ATOM 806 C CA . ASN A 1 107 ? 59.489 6.567 -96.031 1.00 89.19 107 ASN A CA 1
ATOM 807 C C . ASN A 1 107 ? 59.115 8.023 -96.367 1.00 89.19 107 ASN A C 1
ATOM 809 O O . ASN A 1 107 ? 58.512 8.252 -97.413 1.00 89.19 107 ASN A O 1
ATOM 813 N N . ILE A 1 108 ? 59.512 9.008 -95.550 1.00 89.12 108 ILE A N 1
ATOM 814 C CA . ILE A 1 108 ? 58.961 10.385 -95.582 1.00 89.12 108 ILE A CA 1
ATOM 815 C C . ILE A 1 108 ? 59.898 11.492 -96.088 1.00 89.12 108 ILE A C 1
ATOM 817 O O . ILE A 1 108 ? 59.412 12.573 -96.413 1.00 89.12 108 ILE A O 1
ATOM 821 N N . LEU A 1 109 ? 61.207 11.246 -96.171 1.00 89.12 109 LEU A N 1
ATOM 822 C CA . LEU A 1 109 ? 62.154 12.133 -96.863 1.00 89.12 109 LEU A CA 1
ATOM 823 C C . LEU A 1 109 ? 61.818 12.190 -98.374 1.00 89.12 109 LEU A C 1
ATOM 825 O O . LEU A 1 109 ? 61.118 11.307 -98.888 1.00 89.12 109 LEU A O 1
ATOM 829 N N . ASP A 1 110 ? 62.258 13.212 -99.105 1.00 86.25 110 ASP A N 1
ATOM 830 C CA . ASP A 1 110 ? 62.014 13.272 -100.551 1.00 86.25 110 ASP A CA 1
ATOM 831 C C . ASP A 1 110 ? 62.973 12.366 -101.353 1.00 86.25 110 ASP A C 1
ATOM 833 O O . ASP A 1 110 ? 63.891 11.744 -100.818 1.00 86.25 110 ASP A O 1
ATOM 837 N N . ALA A 1 111 ? 62.714 12.225 -102.654 1.00 83.88 111 ALA A N 1
ATOM 838 C CA . ALA A 1 111 ? 63.450 11.298 -103.513 1.00 83.88 111 ALA A CA 1
ATOM 839 C C . ALA A 1 111 ? 64.855 11.782 -103.920 1.00 83.88 111 ALA A C 1
ATOM 841 O O . ALA A 1 111 ? 65.645 10.958 -104.375 1.00 83.88 111 ALA A O 1
ATOM 842 N N . ALA A 1 112 ? 65.169 13.076 -103.788 1.00 83.69 112 ALA A N 1
ATOM 843 C CA . ALA A 1 112 ? 66.512 13.594 -104.036 1.00 83.69 112 ALA A CA 1
ATOM 844 C C . ALA A 1 112 ? 67.393 13.409 -102.792 1.00 83.69 112 ALA A C 1
ATOM 846 O O . ALA A 1 112 ? 68.502 12.895 -102.908 1.00 83.69 112 ALA A O 1
ATOM 847 N N . SER A 1 113 ? 66.861 13.733 -101.611 1.00 83.75 113 SER A N 1
ATOM 848 C CA . SER A 1 113 ? 67.563 13.580 -100.331 1.00 83.75 113 SER A CA 1
ATOM 849 C C . SER A 1 113 ? 67.762 12.129 -99.875 1.00 83.75 113 SER A C 1
ATOM 851 O O . SER A 1 113 ? 68.691 11.839 -99.143 1.00 83.75 113 SER A O 1
ATOM 853 N N . LYS A 1 114 ? 66.971 11.159 -100.356 1.00 84.38 114 LYS A N 1
ATOM 854 C CA . LYS A 1 114 ? 67.211 9.722 -100.074 1.00 84.38 114 LYS A CA 1
ATOM 855 C C . LYS A 1 114 ? 68.381 9.090 -100.843 1.00 84.38 114 LYS A C 1
ATOM 857 O O . LYS A 1 114 ? 68.597 7.886 -100.708 1.00 84.38 114 LYS A O 1
ATOM 862 N N . ALA A 1 115 ? 69.065 9.828 -101.718 1.00 81.75 115 ALA A N 1
ATOM 863 C CA . ALA A 1 115 ? 69.956 9.236 -102.719 1.00 81.75 115 ALA A CA 1
ATOM 864 C C . ALA A 1 115 ? 71.296 8.713 -102.166 1.00 81.75 115 ALA A C 1
ATOM 866 O O . ALA A 1 115 ? 71.889 7.828 -102.785 1.00 81.75 115 ALA A O 1
ATOM 867 N N . ASP A 1 116 ? 71.771 9.243 -101.037 1.00 80.06 116 ASP A N 1
ATOM 868 C CA . ASP A 1 116 ? 73.025 8.839 -100.384 1.00 80.06 116 ASP A CA 1
ATOM 869 C C . ASP A 1 116 ? 72.837 7.766 -99.292 1.00 80.06 116 ASP A C 1
ATOM 871 O O . ASP A 1 116 ? 73.780 7.036 -98.989 1.00 80.06 116 ASP A O 1
ATOM 875 N N . GLY A 1 117 ? 71.612 7.597 -98.782 1.00 83.12 117 GLY A N 1
ATOM 876 C CA . GLY A 1 117 ? 71.249 6.572 -97.799 1.00 83.12 117 GLY A CA 1
ATOM 877 C C . GLY A 1 117 ? 71.133 7.067 -96.355 1.00 83.12 117 GLY A C 1
ATOM 878 O O . GLY A 1 117 ? 70.905 6.244 -95.465 1.00 83.12 117 GLY A O 1
ATOM 879 N N . GLU A 1 118 ? 71.236 8.376 -96.118 1.00 88.81 118 GLU A N 1
ATOM 880 C CA . GLU A 1 118 ? 71.121 9.008 -94.797 1.00 88.81 118 GLU A CA 1
ATOM 881 C C . GLU A 1 118 ? 70.103 10.171 -94.832 1.00 88.81 118 GLU A C 1
ATOM 883 O O . GLU A 1 118 ? 69.479 10.447 -95.854 1.00 88.81 118 GLU A O 1
ATOM 888 N N . TRP A 1 119 ? 69.865 10.822 -93.692 1.00 90.69 119 TRP A N 1
ATOM 889 C CA . TRP A 1 119 ? 69.168 12.110 -93.597 1.00 90.69 119 TRP A CA 1
ATOM 890 C C . TRP A 1 119 ? 70.141 13.146 -93.050 1.00 90.69 119 TRP A C 1
ATOM 892 O O . TRP A 1 119 ? 70.684 12.969 -91.956 1.00 90.69 119 TRP A O 1
ATOM 902 N N . ASN A 1 120 ? 70.371 14.194 -93.837 1.00 89.44 120 ASN A N 1
ATOM 903 C CA . ASN A 1 120 ? 71.553 15.045 -93.777 1.00 89.44 120 ASN A CA 1
ATOM 904 C C . ASN A 1 120 ? 71.235 16.531 -93.520 1.00 89.44 120 ASN A C 1
ATOM 906 O O . ASN A 1 120 ? 70.090 16.983 -93.543 1.00 89.44 120 ASN A O 1
ATOM 910 N N . ILE A 1 121 ? 72.275 17.320 -93.225 1.00 90.19 121 ILE A N 1
ATOM 911 C CA . ILE A 1 121 ? 72.144 18.726 -92.799 1.00 90.19 121 ILE A CA 1
ATOM 912 C C . ILE A 1 121 ? 71.425 19.580 -93.858 1.00 90.19 121 ILE A C 1
ATOM 914 O O . ILE A 1 121 ? 71.897 19.724 -94.982 1.00 90.19 121 ILE A O 1
ATOM 918 N N . GLY A 1 122 ? 70.331 20.230 -93.448 1.00 84.38 122 GLY A N 1
ATOM 919 C CA . GLY A 1 122 ? 69.484 21.098 -94.275 1.00 84.38 122 GLY A CA 1
ATOM 920 C C . GLY A 1 122 ? 68.216 20.421 -94.805 1.00 84.38 122 GLY A C 1
ATOM 921 O O . GLY A 1 122 ? 67.313 21.104 -95.294 1.00 84.38 122 GLY A O 1
ATOM 922 N N . GLU A 1 123 ? 68.113 19.100 -94.681 1.00 91.81 123 GLU A N 1
ATOM 923 C CA . GLU A 1 123 ? 67.008 18.318 -95.226 1.00 91.81 123 GLU A CA 1
ATOM 924 C C . GLU A 1 123 ? 65.805 18.261 -94.282 1.00 91.81 123 GLU A C 1
ATOM 926 O O . GLU A 1 123 ? 65.947 18.246 -93.050 1.00 91.81 123 GLU A O 1
ATOM 931 N N . LYS A 1 124 ? 64.601 18.204 -94.863 1.00 91.31 124 LYS A N 1
ATOM 932 C CA . LYS A 1 124 ? 63.334 18.340 -94.133 1.00 91.31 124 LYS A CA 1
ATOM 933 C C . LYS A 1 124 ? 62.391 17.182 -94.417 1.00 91.31 124 LYS A C 1
ATOM 935 O O . LYS A 1 124 ? 62.208 16.777 -95.560 1.00 91.31 124 LYS A O 1
ATOM 940 N N . ILE A 1 125 ? 61.725 16.723 -93.367 1.00 91.31 125 ILE A N 1
ATOM 941 C CA . ILE A 1 125 ? 60.693 15.688 -93.424 1.00 91.31 125 ILE A CA 1
ATOM 942 C C . ILE A 1 125 ? 59.355 16.252 -92.946 1.00 91.31 125 ILE A C 1
ATOM 944 O O . ILE A 1 125 ? 59.305 17.051 -92.009 1.00 91.31 125 ILE A O 1
ATOM 948 N N . PHE A 1 126 ? 58.266 15.825 -93.586 1.00 89.25 126 PHE A N 1
ATOM 949 C CA . PHE A 1 126 ? 56.924 16.367 -93.368 1.00 89.25 126 PHE A CA 1
ATOM 950 C C . PHE A 1 126 ? 55.951 15.247 -92.989 1.00 89.25 126 PHE A C 1
ATOM 952 O O . PHE A 1 126 ? 55.758 14.297 -93.746 1.00 89.25 126 PHE A O 1
ATOM 959 N N . ILE A 1 127 ? 55.315 15.372 -91.824 1.00 89.81 127 ILE A N 1
ATOM 960 C CA . ILE A 1 127 ? 54.290 14.446 -91.327 1.00 89.81 127 ILE A CA 1
ATOM 961 C C . ILE A 1 127 ? 52.951 15.202 -91.302 1.00 89.81 127 ILE A C 1
ATOM 963 O O . ILE A 1 127 ? 52.704 15.968 -90.363 1.00 89.81 127 ILE A O 1
ATOM 967 N N . PRO A 1 128 ? 52.101 15.048 -92.336 1.00 83.00 128 PRO A N 1
ATOM 968 C CA . PRO A 1 128 ? 50.844 15.778 -92.442 1.00 83.00 128 PRO A CA 1
ATOM 969 C C . PRO A 1 128 ? 49.777 15.220 -91.495 1.00 83.00 128 PRO A C 1
ATOM 971 O O . PRO A 1 128 ? 49.623 14.006 -91.351 1.00 83.00 128 PRO A O 1
ATOM 974 N N . ASN A 1 129 ? 48.982 16.113 -90.910 1.00 79.38 129 ASN A N 1
ATOM 975 C CA . ASN A 1 129 ? 47.759 15.782 -90.192 1.00 79.38 129 ASN A CA 1
ATOM 976 C C . ASN A 1 129 ? 46.633 16.740 -90.612 1.00 79.38 129 ASN A C 1
ATOM 978 O O . ASN A 1 129 ? 46.704 17.946 -90.399 1.00 79.38 129 ASN A O 1
ATOM 982 N N . ASN A 1 130 ? 45.571 16.181 -91.193 1.00 73.81 130 ASN A N 1
ATOM 983 C CA . ASN A 1 130 ? 44.424 16.933 -91.706 1.00 73.81 130 ASN A CA 1
ATOM 984 C C . ASN A 1 130 ? 43.352 17.246 -90.639 1.00 73.81 130 ASN A C 1
ATOM 986 O O . ASN A 1 130 ? 42.269 17.708 -90.998 1.00 73.81 130 ASN A O 1
ATOM 990 N N . ASP A 1 131 ? 43.607 16.985 -89.352 1.00 68.06 131 ASP A N 1
ATOM 991 C CA . ASP A 1 131 ? 42.683 17.351 -88.275 1.00 68.06 131 ASP A CA 1
ATOM 992 C C . ASP A 1 131 ? 42.612 18.889 -88.112 1.00 68.06 131 ASP A C 1
ATOM 994 O O . ASP A 1 131 ? 43.632 19.525 -87.829 1.00 68.06 131 ASP A O 1
ATOM 998 N N . PRO A 1 132 ? 41.426 19.519 -88.246 1.00 64.31 132 PRO A N 1
ATOM 999 C CA . PRO A 1 132 ? 41.282 20.974 -88.146 1.00 64.31 132 PRO A CA 1
ATOM 1000 C C . PRO A 1 132 ? 41.577 21.534 -86.744 1.00 64.31 132 PRO A C 1
ATOM 1002 O O . PRO A 1 132 ? 41.684 22.749 -86.586 1.00 64.31 132 PRO A O 1
ATOM 1005 N N . ASN A 1 133 ? 41.712 20.679 -85.725 1.00 65.75 133 ASN A N 1
ATOM 1006 C CA . ASN A 1 133 ? 42.070 21.062 -84.361 1.00 65.75 133 ASN A CA 1
ATOM 1007 C C . ASN A 1 133 ? 43.588 21.003 -84.101 1.00 65.75 133 ASN A C 1
ATOM 1009 O O . ASN A 1 133 ? 44.006 21.305 -82.981 1.00 65.75 133 ASN A O 1
ATOM 1013 N N . LEU A 1 134 ? 44.427 20.658 -85.093 1.00 71.00 134 LEU A N 1
ATOM 1014 C CA . LEU A 1 134 ? 45.889 20.604 -84.935 1.00 71.00 134 LEU A CA 1
ATOM 1015 C C . LEU A 1 134 ? 46.494 21.847 -84.238 1.00 71.00 134 LEU A C 1
ATOM 1017 O O . LEU A 1 134 ? 47.327 21.638 -83.357 1.00 71.00 134 LEU A O 1
ATOM 1021 N N . PRO A 1 135 ? 46.061 23.104 -84.500 1.00 70.06 135 PRO A N 1
ATOM 1022 C CA . PRO A 1 135 ? 46.596 24.295 -83.820 1.00 70.06 135 PRO A CA 1
ATOM 1023 C C . PRO A 1 135 ? 46.342 24.377 -82.302 1.00 70.06 135 PRO A C 1
ATOM 1025 O O . PRO A 1 135 ? 46.821 25.307 -81.660 1.00 70.06 135 PRO A O 1
ATOM 1028 N N . ILE A 1 136 ? 45.552 23.460 -81.729 1.00 64.31 136 ILE A N 1
ATOM 1029 C CA . ILE A 1 136 ? 45.223 23.411 -80.293 1.00 64.31 136 ILE A CA 1
ATOM 1030 C C . ILE A 1 136 ? 45.380 22.011 -79.670 1.00 64.31 136 ILE A C 1
ATOM 1032 O O . ILE A 1 136 ? 45.036 21.823 -78.502 1.00 64.31 136 ILE A O 1
ATOM 1036 N N . MET A 1 137 ? 45.878 21.018 -80.413 1.00 72.31 137 MET A N 1
ATOM 1037 C CA . MET A 1 137 ? 46.132 19.661 -79.908 1.00 72.31 137 MET A CA 1
ATOM 1038 C C . MET A 1 137 ? 47.478 19.555 -79.180 1.00 72.31 137 MET A C 1
ATOM 1040 O O . MET A 1 137 ? 48.435 20.246 -79.522 1.00 72.31 137 MET A O 1
ATOM 1044 N N . LEU A 1 138 ? 47.586 18.639 -78.214 1.00 79.00 138 LEU A N 1
ATOM 1045 C CA . LEU A 1 138 ? 48.888 18.218 -77.692 1.00 79.00 138 LEU A CA 1
ATOM 1046 C C . LEU A 1 138 ? 49.633 17.435 -78.784 1.00 79.00 138 LEU A C 1
ATOM 1048 O O . LEU A 1 138 ? 49.139 16.399 -79.237 1.00 79.00 138 LEU A O 1
ATOM 1052 N N . VAL A 1 139 ? 50.822 17.898 -79.172 1.00 84.25 139 VAL A N 1
ATOM 1053 C CA . VAL A 1 139 ? 51.687 17.206 -80.141 1.00 84.25 139 VAL A CA 1
ATOM 1054 C C . VAL A 1 139 ? 53.000 16.829 -79.468 1.00 84.25 139 VAL A C 1
ATOM 1056 O O . VAL A 1 139 ? 53.760 17.700 -79.041 1.00 84.25 139 VAL A O 1
ATOM 1059 N N . SER A 1 140 ? 53.286 15.529 -79.389 1.00 87.81 140 SER A N 1
ATOM 1060 C CA . SER A 1 140 ? 54.550 15.010 -78.847 1.00 87.81 140 SER A CA 1
ATOM 1061 C C . SER A 1 140 ? 55.256 14.077 -79.828 1.00 87.81 140 SER A C 1
ATOM 1063 O O . SER A 1 140 ? 54.634 13.504 -80.722 1.00 87.81 140 SER A O 1
ATOM 1065 N N . VAL A 1 141 ? 56.574 13.961 -79.681 1.00 92.94 141 VAL A N 1
ATOM 1066 C CA . VAL A 1 141 ? 57.482 13.291 -80.621 1.00 92.94 141 VAL A CA 1
ATOM 1067 C C . VAL A 1 141 ? 58.440 12.350 -79.893 1.00 92.94 141 VAL A C 1
ATOM 1069 O O . VAL A 1 141 ? 58.887 12.639 -78.780 1.00 92.94 141 VAL A O 1
ATOM 1072 N N . SER A 1 142 ? 58.796 11.251 -80.562 1.00 92.06 142 SER A N 1
ATOM 1073 C CA . SER A 1 142 ? 60.030 10.502 -80.320 1.00 92.06 142 SER A CA 1
ATOM 1074 C C . SER A 1 142 ? 60.693 10.166 -81.658 1.00 92.06 142 SER A C 1
ATOM 1076 O O . SER A 1 142 ? 60.044 9.591 -82.530 1.00 92.06 142 SER A O 1
ATOM 1078 N N . ILE A 1 143 ? 61.975 10.497 -81.802 1.00 91.81 143 ILE A N 1
ATOM 1079 C CA . ILE A 1 143 ? 62.860 10.037 -82.879 1.00 91.81 143 ILE A CA 1
ATOM 1080 C C . ILE A 1 143 ? 63.843 9.055 -82.245 1.00 91.81 143 ILE A C 1
ATOM 1082 O O . ILE A 1 143 ? 64.552 9.420 -81.302 1.00 91.81 143 ILE A O 1
ATOM 1086 N N . THR A 1 144 ? 63.865 7.824 -82.745 1.00 89.81 144 THR A N 1
ATOM 1087 C CA . THR A 1 144 ? 64.661 6.722 -82.200 1.00 89.81 144 THR A CA 1
ATOM 1088 C C . THR A 1 144 ? 65.460 6.077 -83.322 1.00 89.81 144 THR A C 1
ATOM 1090 O O . THR A 1 144 ? 64.882 5.484 -84.236 1.00 89.81 144 THR A O 1
ATOM 1093 N N . ASP A 1 145 ? 66.783 6.182 -83.242 1.00 87.19 145 ASP A N 1
ATOM 1094 C CA . ASP A 1 145 ? 67.676 5.458 -84.139 1.00 87.19 145 ASP A CA 1
ATOM 1095 C C . ASP A 1 145 ? 67.670 3.963 -83.794 1.00 87.19 145 ASP A C 1
ATOM 1097 O O . ASP A 1 145 ? 67.689 3.577 -82.618 1.00 87.19 145 ASP A O 1
ATOM 1101 N N . LYS A 1 146 ? 67.623 3.121 -84.827 1.00 83.00 146 LYS A N 1
ATOM 1102 C CA . LYS A 1 146 ? 67.512 1.668 -84.670 1.00 83.00 146 LYS A CA 1
ATOM 1103 C C . LYS A 1 146 ? 68.857 0.982 -84.511 1.00 83.00 146 LYS A C 1
ATOM 1105 O O . LYS A 1 146 ? 68.914 -0.026 -83.809 1.00 83.00 146 LYS A O 1
ATOM 1110 N N . GLU A 1 147 ? 69.922 1.520 -85.100 1.00 77.31 147 GLU A N 1
ATOM 1111 C CA . GLU A 1 147 ? 71.238 0.877 -85.077 1.00 77.31 147 GLU A CA 1
ATOM 1112 C C . GLU A 1 147 ? 71.920 1.025 -83.704 1.00 77.31 147 GLU A C 1
ATOM 1114 O O . GLU A 1 147 ? 72.454 0.064 -83.148 1.00 77.31 147 GLU A O 1
ATOM 1119 N N . SER A 1 148 ? 71.824 2.213 -83.099 1.00 79.31 148 SER A N 1
ATOM 1120 C CA . SER A 1 148 ? 72.231 2.486 -81.710 1.00 79.31 148 SER A CA 1
ATOM 1121 C C . SER A 1 148 ? 71.180 2.093 -80.663 1.00 79.31 148 SER A C 1
ATOM 1123 O O . SER A 1 148 ? 71.495 2.056 -79.472 1.00 79.31 148 SER A O 1
ATOM 1125 N N . ASN A 1 149 ? 69.933 1.821 -81.078 1.00 80.62 149 ASN A N 1
ATOM 1126 C CA . ASN A 1 149 ? 68.764 1.654 -80.201 1.00 80.62 149 ASN A CA 1
ATOM 1127 C C . ASN A 1 149 ? 68.604 2.826 -79.205 1.00 80.62 149 ASN A C 1
ATOM 1129 O O . ASN A 1 149 ? 68.365 2.631 -78.008 1.00 80.62 149 ASN A O 1
ATOM 1133 N N . SER A 1 150 ? 68.788 4.059 -79.686 1.00 84.12 150 SER A N 1
ATOM 1134 C CA . SER A 1 150 ? 68.838 5.248 -78.833 1.00 84.12 150 SER A CA 1
ATOM 1135 C C . SER A 1 150 ? 67.903 6.367 -79.292 1.00 84.12 150 SER A C 1
ATOM 1137 O O . SER A 1 150 ? 67.588 6.530 -80.470 1.00 84.12 150 SER A O 1
ATOM 1139 N N . VAL A 1 151 ? 67.404 7.132 -78.321 1.00 87.00 151 VAL A N 1
ATOM 1140 C CA . VAL A 1 151 ? 66.467 8.235 -78.556 1.00 87.00 151 VAL A CA 1
ATOM 1141 C C . VAL A 1 151 ? 67.263 9.487 -78.908 1.00 87.00 151 VAL A C 1
ATOM 1143 O O . VAL A 1 151 ? 67.910 10.063 -78.037 1.00 87.00 151 VAL A O 1
ATOM 1146 N N . ILE A 1 152 ? 67.175 9.923 -80.165 1.00 88.12 152 ILE A N 1
ATOM 1147 C CA . ILE A 1 152 ? 67.784 11.173 -80.641 1.00 88.12 152 ILE A CA 1
ATOM 1148 C C . ILE A 1 152 ? 67.007 12.378 -80.095 1.00 88.12 152 ILE A C 1
ATOM 1150 O O . ILE A 1 152 ? 67.585 13.334 -79.584 1.00 88.12 152 ILE A O 1
ATOM 1154 N N . MET A 1 153 ? 65.676 12.337 -80.195 1.00 87.69 153 MET A N 1
ATOM 1155 C CA . MET A 1 153 ? 64.795 13.433 -79.789 1.00 87.69 153 MET A CA 1
ATOM 1156 C C . MET A 1 153 ? 63.562 12.875 -79.089 1.00 87.69 153 MET A C 1
ATOM 1158 O O . MET A 1 153 ? 62.916 11.967 -79.605 1.00 87.69 153 MET A O 1
ATOM 1162 N N . ARG A 1 154 ? 63.174 13.459 -77.953 1.00 90.31 154 ARG A N 1
ATOM 1163 C CA . ARG A 1 154 ? 61.870 13.212 -77.328 1.00 90.31 154 ARG A CA 1
ATOM 1164 C C . ARG A 1 154 ? 61.373 14.470 -76.633 1.00 90.31 154 ARG A C 1
ATOM 1166 O O . ARG A 1 154 ? 62.112 15.075 -75.864 1.00 90.31 154 ARG A O 1
ATOM 1173 N N . GLY A 1 155 ? 60.120 14.844 -76.873 1.00 85.00 155 GLY A N 1
ATOM 1174 C CA . GLY A 1 155 ? 59.545 16.048 -76.275 1.00 85.00 155 GLY A CA 1
ATOM 1175 C C . GLY A 1 155 ? 58.120 16.348 -76.725 1.00 85.00 155 GLY A C 1
ATOM 1176 O O . GLY A 1 155 ? 57.504 15.584 -77.469 1.00 85.00 155 GLY A O 1
ATOM 1177 N N . VAL A 1 156 ? 57.610 17.486 -76.263 1.00 88.00 156 VAL A N 1
ATOM 1178 C CA . VAL A 1 156 ? 56.352 18.096 -76.706 1.00 88.00 156 VAL A CA 1
ATOM 1179 C C . VAL A 1 156 ? 56.714 19.229 -77.667 1.00 88.00 156 VAL A C 1
ATOM 1181 O O . VAL A 1 156 ? 57.510 20.090 -77.306 1.00 88.00 156 VAL A O 1
ATOM 1184 N N . LEU A 1 157 ? 56.171 19.216 -78.888 1.00 86.25 157 LEU A N 1
ATOM 1185 C CA . LEU A 1 157 ? 56.359 20.300 -79.866 1.00 86.25 157 LEU A CA 1
ATOM 1186 C C . LEU A 1 157 ? 55.318 21.409 -79.704 1.00 86.25 157 LEU A C 1
ATOM 1188 O O . LEU A 1 157 ? 55.593 22.564 -80.011 1.00 86.25 157 LEU A O 1
ATOM 1192 N N . GLN A 1 158 ? 54.124 21.050 -79.231 1.00 83.56 158 GLN A N 1
ATOM 1193 C CA . GLN A 1 158 ? 53.042 21.982 -78.946 1.00 83.56 158 GLN A CA 1
ATOM 1194 C C . GLN A 1 158 ? 52.270 21.483 -77.728 1.00 83.56 158 GLN A C 1
ATOM 1196 O O . GLN A 1 158 ? 51.706 20.386 -77.753 1.00 83.56 158 GLN A O 1
ATOM 1201 N N . GLU A 1 159 ? 52.248 22.290 -76.668 1.00 71.44 159 GLU A N 1
ATOM 1202 C CA . GLU A 1 159 ? 51.324 22.097 -75.553 1.00 71.44 159 GLU A CA 1
ATOM 1203 C C . GLU A 1 159 ? 49.896 22.390 -76.020 1.00 71.44 159 GLU A C 1
ATOM 1205 O O . GLU A 1 159 ? 49.641 23.378 -76.707 1.00 71.44 159 GLU A O 1
ATOM 1210 N N . GLY A 1 160 ? 48.953 21.528 -75.654 1.00 64.38 160 GLY A N 1
ATOM 1211 C CA . GLY A 1 160 ? 47.580 21.645 -76.119 1.00 64.38 160 GLY A CA 1
ATOM 1212 C C . GLY A 1 160 ? 46.667 20.591 -75.514 1.00 64.38 160 GLY A C 1
ATOM 1213 O O . GLY A 1 160 ? 46.998 19.920 -74.535 1.00 64.38 160 GLY A O 1
ATOM 1214 N N . SER A 1 161 ? 45.487 20.451 -76.100 1.00 55.84 161 SER A N 1
ATOM 1215 C CA . SER A 1 161 ? 44.456 19.531 -75.647 1.00 55.84 161 SER A CA 1
ATOM 1216 C C . SER A 1 161 ? 44.775 18.078 -76.007 1.00 55.84 161 SER A C 1
ATOM 1218 O O . SER A 1 161 ? 45.024 17.746 -77.167 1.00 55.84 161 SER A O 1
ATOM 1220 N N . GLN A 1 162 ? 44.661 17.188 -75.017 1.00 57.19 162 GLN A N 1
ATOM 1221 C CA . GLN A 1 162 ? 44.210 15.823 -75.282 1.00 57.19 162 GLN A CA 1
ATOM 1222 C C . GLN A 1 162 ? 42.677 15.819 -75.349 1.00 57.19 162 GLN A C 1
ATOM 1224 O O . GLN A 1 162 ? 42.014 16.480 -74.542 1.00 57.19 162 GLN A O 1
ATOM 1229 N N . ALA A 1 163 ? 42.119 15.119 -76.338 1.00 53.66 163 ALA A N 1
ATOM 1230 C CA . ALA A 1 163 ? 40.711 15.205 -76.722 1.00 53.66 163 ALA A CA 1
ATOM 1231 C C . ALA A 1 163 ? 39.792 14.366 -75.810 1.00 53.66 163 ALA A C 1
ATOM 1233 O O . ALA A 1 163 ? 39.145 13.416 -76.247 1.00 53.66 163 ALA A O 1
ATOM 1234 N N . VAL A 1 164 ? 39.728 14.722 -74.525 1.00 56.78 164 VAL A N 1
ATOM 1235 C CA . VAL A 1 164 ? 38.886 14.032 -73.538 1.00 56.78 164 VAL A CA 1
ATOM 1236 C C . VAL A 1 164 ? 37.403 14.294 -73.830 1.00 56.78 164 VAL A C 1
ATOM 1238 O O . VAL A 1 164 ? 36.955 15.443 -73.844 1.00 56.78 164 VAL A O 1
ATOM 1241 N N . ASN A 1 165 ? 36.628 13.222 -74.030 1.00 68.62 165 ASN A N 1
ATOM 1242 C CA . ASN A 1 165 ? 35.172 13.293 -74.199 1.00 68.62 165 ASN A CA 1
ATOM 1243 C C . ASN A 1 165 ? 34.511 14.019 -73.007 1.00 68.62 165 ASN A C 1
ATOM 1245 O O . ASN A 1 165 ? 34.829 13.683 -71.865 1.00 68.62 165 ASN A O 1
ATOM 1249 N N . PRO A 1 166 ? 33.562 14.953 -73.229 1.00 80.75 166 PRO A N 1
ATOM 1250 C CA . PRO A 1 166 ? 32.874 15.651 -72.145 1.00 80.75 166 PRO A CA 1
ATOM 1251 C C . PRO A 1 166 ? 32.238 14.719 -71.107 1.00 80.75 166 PRO A C 1
ATOM 1253 O O . PRO A 1 166 ? 31.591 13.721 -71.445 1.00 80.75 166 PRO A O 1
ATOM 1256 N N . ILE A 1 167 ? 32.401 15.072 -69.832 1.00 83.25 167 ILE A N 1
ATOM 1257 C CA . ILE A 1 167 ? 32.016 14.239 -68.684 1.00 83.25 167 ILE A CA 1
ATOM 1258 C C . ILE A 1 167 ? 30.852 14.893 -67.934 1.00 83.25 167 ILE A C 1
ATOM 1260 O O . ILE A 1 167 ? 30.850 16.103 -67.697 1.00 83.25 167 ILE A O 1
ATOM 1264 N N . ALA A 1 168 ? 29.882 14.073 -67.525 1.00 91.06 168 ALA A N 1
ATOM 1265 C CA . ALA A 1 168 ? 28.879 14.416 -66.523 1.00 91.06 168 ALA A CA 1
ATOM 1266 C C . ALA A 1 168 ? 29.147 13.617 -65.241 1.00 91.06 168 ALA A C 1
ATOM 1268 O O . ALA A 1 168 ? 29.367 12.409 -65.303 1.00 91.06 168 ALA A O 1
ATOM 1269 N N . VAL A 1 169 ? 29.081 14.266 -64.080 1.00 92.12 169 VAL A N 1
ATOM 1270 C CA . VAL A 1 169 ? 29.106 13.605 -62.766 1.00 92.12 169 VAL A CA 1
ATOM 1271 C C . VAL A 1 169 ? 27.791 13.911 -62.065 1.00 92.12 169 VAL A C 1
ATOM 1273 O O . VAL A 1 169 ? 27.502 15.075 -61.788 1.00 92.12 169 VAL A O 1
ATOM 1276 N N . THR A 1 170 ? 26.991 12.881 -61.788 1.00 95.62 170 THR A N 1
ATOM 1277 C CA . THR A 1 170 ? 25.748 13.011 -61.016 1.00 95.62 170 THR A CA 1
ATOM 1278 C C . THR A 1 170 ? 26.099 13.169 -59.539 1.00 95.62 170 THR A C 1
ATOM 1280 O O . THR A 1 170 ? 26.793 12.328 -58.970 1.00 95.62 170 THR A O 1
ATOM 1283 N N . LEU A 1 171 ? 25.627 14.243 -58.911 1.00 93.31 171 LEU A N 1
ATOM 1284 C CA . LEU A 1 171 ? 25.801 14.496 -57.480 1.00 93.31 171 LEU A CA 1
ATOM 1285 C C . LEU A 1 171 ? 24.518 14.141 -56.723 1.00 93.31 171 LEU A C 1
ATOM 1287 O O . LEU A 1 171 ? 23.486 13.890 -57.341 1.00 93.31 171 LEU A O 1
ATOM 1291 N N . ASN A 1 172 ? 24.587 14.105 -55.393 1.00 91.81 172 ASN A N 1
ATOM 1292 C CA . ASN A 1 172 ? 23.431 13.824 -54.541 1.00 91.81 172 ASN A CA 1
ATOM 1293 C C . ASN A 1 172 ? 22.349 14.915 -54.662 1.00 91.81 172 ASN A C 1
ATOM 1295 O O . ASN A 1 172 ? 22.639 16.062 -55.006 1.00 91.81 172 ASN A O 1
ATOM 1299 N N . ALA A 1 173 ? 21.103 14.549 -54.358 1.00 90.12 173 ALA A N 1
ATOM 1300 C CA . ALA A 1 173 ? 19.976 15.472 -54.301 1.00 90.12 173 ALA A CA 1
ATOM 1301 C C . ALA A 1 173 ? 19.905 16.173 -52.933 1.00 90.12 173 ALA A C 1
ATOM 1303 O O . ALA A 1 173 ? 20.250 15.574 -51.913 1.00 90.12 173 ALA A O 1
ATOM 1304 N N . ASP A 1 174 ? 19.409 17.410 -52.908 1.00 88.12 174 ASP A N 1
ATOM 1305 C CA . ASP A 1 174 ? 19.011 18.120 -51.686 1.00 88.12 174 ASP A CA 1
ATOM 1306 C C . ASP A 1 174 ? 17.600 18.718 -51.829 1.00 88.12 174 ASP A C 1
ATOM 1308 O O . ASP A 1 174 ? 16.915 18.494 -52.831 1.00 88.12 174 ASP A O 1
ATOM 1312 N N . SER A 1 175 ? 17.150 19.453 -50.804 1.00 89.19 175 SER A N 1
ATOM 1313 C CA . SER A 1 175 ? 15.874 20.190 -50.811 1.00 89.19 175 SER A CA 1
ATOM 1314 C C . SER A 1 175 ? 14.671 19.327 -51.225 1.00 89.19 175 SER A C 1
ATOM 1316 O O . SER A 1 175 ? 13.791 19.773 -51.956 1.00 89.19 175 SER A O 1
ATOM 1318 N N . ILE A 1 176 ? 14.673 18.064 -50.796 1.00 86.38 176 ILE A N 1
ATOM 1319 C CA . ILE A 1 176 ? 13.652 17.074 -51.134 1.00 86.38 176 ILE A CA 1
ATOM 1320 C C . ILE A 1 176 ? 12.409 17.336 -50.277 1.00 86.38 176 ILE A C 1
ATOM 1322 O O . ILE A 1 176 ? 12.510 17.347 -49.051 1.00 86.38 176 ILE A O 1
ATOM 1326 N N . THR A 1 177 ? 11.253 17.523 -50.912 1.00 84.25 177 THR A N 1
ATOM 1327 C CA . THR A 1 177 ? 9.932 17.623 -50.264 1.00 84.25 177 THR A CA 1
ATOM 1328 C C . THR A 1 177 ? 9.116 16.356 -50.547 1.00 84.25 177 THR A C 1
ATOM 1330 O O . THR A 1 177 ? 9.660 15.327 -50.961 1.00 84.25 177 THR A O 1
ATOM 1333 N N . THR A 1 178 ? 7.803 16.395 -50.316 1.00 82.00 178 THR A N 1
ATOM 1334 C CA . THR A 1 178 ? 6.885 15.308 -50.686 1.00 82.00 178 THR A CA 1
ATOM 1335 C C . THR A 1 178 ? 6.685 15.184 -52.201 1.00 82.00 178 THR A C 1
ATOM 1337 O O . THR A 1 178 ? 6.436 14.092 -52.704 1.00 82.00 178 THR A O 1
ATOM 1340 N N . ASP A 1 179 ? 6.849 16.283 -52.936 1.00 88.00 179 ASP A N 1
ATOM 1341 C CA . ASP A 1 179 ? 6.497 16.442 -54.352 1.00 88.00 179 ASP A CA 1
ATOM 1342 C C . ASP A 1 179 ? 7.611 17.070 -55.220 1.00 88.00 179 ASP A C 1
ATOM 1344 O O . ASP A 1 179 ? 7.478 17.141 -56.447 1.00 88.00 179 ASP A O 1
ATOM 1348 N N . THR A 1 180 ? 8.721 17.509 -54.620 1.00 90.81 180 THR A N 1
ATOM 1349 C CA . THR A 1 180 ? 9.864 18.132 -55.310 1.00 90.81 180 THR A CA 1
ATOM 1350 C C . THR A 1 180 ? 11.207 17.578 -54.830 1.00 90.81 180 THR A C 1
ATOM 1352 O O . THR A 1 180 ? 11.313 17.003 -53.746 1.00 90.81 180 THR A O 1
ATOM 1355 N N . ALA A 1 181 ? 12.251 17.745 -55.643 1.00 92.19 181 ALA A N 1
ATOM 1356 C CA . ALA A 1 181 ? 13.634 17.476 -55.249 1.00 92.19 181 ALA A CA 1
ATOM 1357 C C . ALA A 1 181 ? 14.614 18.285 -56.101 1.00 92.19 181 ALA A C 1
ATOM 1359 O O . ALA A 1 181 ? 14.411 18.443 -57.309 1.00 92.19 181 ALA A O 1
ATOM 1360 N N . LYS A 1 182 ? 15.710 18.754 -55.504 1.00 94.44 182 LYS A N 1
ATOM 1361 C CA . LYS A 1 182 ? 16.748 19.503 -56.212 1.00 94.44 182 LYS A CA 1
ATOM 1362 C C . LYS A 1 182 ? 17.945 18.607 -56.505 1.00 94.44 182 LYS A C 1
ATOM 1364 O O . LYS A 1 182 ? 18.598 18.102 -55.596 1.00 94.44 182 LYS A O 1
ATOM 1369 N N . ILE A 1 183 ? 18.226 18.401 -57.787 1.00 95.19 183 ILE A N 1
ATOM 1370 C CA . ILE A 1 183 ? 19.274 17.493 -58.273 1.00 95.19 183 ILE A CA 1
ATOM 1371 C C . ILE A 1 183 ? 20.435 18.269 -58.895 1.00 95.19 183 ILE A C 1
ATOM 1373 O O . ILE A 1 183 ? 20.232 19.319 -59.508 1.00 95.19 183 ILE A O 1
ATOM 1377 N N . TYR A 1 184 ? 21.653 17.745 -58.743 1.00 95.12 184 TYR A N 1
ATOM 1378 C CA . TYR A 1 184 ? 22.897 18.438 -59.085 1.00 95.12 184 TYR A CA 1
ATOM 1379 C C . TYR A 1 184 ? 23.817 17.596 -59.973 1.00 95.12 184 TYR A C 1
ATOM 1381 O O . TYR A 1 184 ? 23.832 16.366 -59.922 1.00 95.12 184 TYR A O 1
ATOM 1389 N N . MET A 1 185 ? 24.631 18.282 -60.771 1.00 94.25 185 MET A N 1
ATOM 1390 C CA . MET A 1 185 ? 25.734 17.692 -61.520 1.00 94.25 185 MET A CA 1
ATOM 1391 C C . MET A 1 185 ? 26.958 18.606 -61.519 1.00 94.25 185 MET A C 1
ATOM 1393 O O . MET A 1 185 ? 26.814 19.832 -61.500 1.00 94.25 185 MET A O 1
ATOM 1397 N N . HIS A 1 186 ? 28.139 18.008 -61.664 1.00 93.94 186 HIS A N 1
ATOM 1398 C CA . HIS A 1 186 ? 29.281 18.677 -62.286 1.00 93.94 186 HIS A CA 1
ATOM 1399 C C . HIS A 1 186 ? 29.360 18.294 -63.768 1.00 93.94 186 HIS A C 1
ATOM 1401 O O . HIS A 1 186 ? 29.071 17.154 -64.138 1.00 93.94 186 HIS A O 1
ATOM 1407 N N . TYR A 1 187 ? 29.768 19.243 -64.609 1.00 90.88 187 TYR A N 1
ATOM 1408 C CA . TYR A 1 187 ? 30.036 19.018 -66.029 1.00 90.88 187 TYR A CA 1
ATOM 1409 C C . TYR A 1 187 ? 31.441 19.496 -66.403 1.00 90.88 187 TYR A C 1
ATOM 1411 O O . TYR A 1 187 ? 31.926 20.504 -65.876 1.00 90.88 187 TYR A O 1
ATOM 1419 N N . ASP A 1 188 ? 32.071 18.803 -67.352 1.00 85.88 188 ASP A N 1
ATOM 1420 C CA . ASP A 1 188 ? 33.379 19.174 -67.891 1.00 85.88 188 ASP A CA 1
ATOM 1421 C C . ASP A 1 188 ? 33.392 19.161 -69.429 1.00 85.88 188 ASP A C 1
ATOM 1423 O O . ASP A 1 188 ? 33.081 18.157 -70.069 1.00 85.88 188 ASP A O 1
ATOM 1427 N N . TYR A 1 189 ? 33.760 20.309 -69.993 1.00 81.19 189 TYR A N 1
ATOM 1428 C CA . TYR A 1 189 ? 33.970 20.624 -71.407 1.00 81.19 189 TYR A CA 1
ATOM 1429 C C . TYR A 1 189 ? 35.277 21.433 -71.582 1.00 81.19 189 TYR A C 1
ATOM 1431 O O . TYR A 1 189 ? 35.368 22.283 -72.480 1.00 81.19 189 TYR A O 1
ATOM 1439 N N . ARG A 1 190 ? 36.289 21.245 -70.715 1.00 66.31 190 ARG A N 1
ATOM 1440 C CA . ARG A 1 190 ? 37.526 22.058 -70.721 1.00 66.31 190 ARG A CA 1
ATOM 1441 C C . ARG A 1 190 ? 38.254 22.089 -72.063 1.00 66.31 190 ARG A C 1
ATOM 1443 O O . ARG A 1 190 ? 38.929 23.069 -72.352 1.00 66.31 190 ARG A O 1
ATOM 1450 N N . TYR A 1 191 ? 38.016 21.084 -72.898 1.00 61.44 191 TYR A N 1
ATOM 1451 C CA . TYR A 1 191 ? 38.694 20.859 -74.171 1.00 61.44 191 TYR A CA 1
ATOM 1452 C C . TYR A 1 191 ? 37.763 20.855 -75.395 1.00 61.44 191 TYR A C 1
ATOM 1454 O O . TYR A 1 191 ? 38.174 20.477 -76.485 1.00 61.44 191 TYR A O 1
ATOM 1462 N N . TYR A 1 192 ? 36.504 21.280 -75.239 1.00 69.56 192 TYR A N 1
ATOM 1463 C CA . TYR A 1 192 ? 35.503 21.225 -76.307 1.00 69.56 192 TYR A CA 1
ATOM 1464 C C . TYR A 1 192 ? 34.905 22.610 -76.616 1.00 69.56 192 TYR A C 1
ATOM 1466 O O . TYR A 1 192 ? 34.367 23.292 -75.738 1.00 69.56 192 TYR A O 1
ATOM 1474 N N . LEU A 1 193 ? 34.998 23.011 -77.892 1.00 62.72 193 LEU A N 1
ATOM 1475 C CA . LEU A 1 193 ? 34.657 24.353 -78.392 1.00 62.72 193 LEU A CA 1
ATOM 1476 C C . LEU A 1 193 ? 33.272 24.463 -79.061 1.00 62.72 193 LEU A C 1
ATOM 1478 O O . LEU A 1 193 ? 32.832 25.565 -79.376 1.00 62.72 193 LEU A O 1
ATOM 1482 N N . GLY A 1 194 ? 32.579 23.345 -79.299 1.00 71.75 194 GLY A N 1
ATOM 1483 C CA . GLY A 1 194 ? 31.259 23.344 -79.940 1.00 71.75 194 GLY A CA 1
ATOM 1484 C C . GLY A 1 194 ? 30.101 23.650 -78.978 1.00 71.75 194 GLY A C 1
ATOM 1485 O O . GLY A 1 194 ? 30.288 24.089 -77.845 1.00 71.75 194 GLY A O 1
ATOM 1486 N N . THR A 1 195 ? 28.862 23.377 -79.403 1.00 78.88 195 THR A N 1
ATOM 1487 C CA . THR A 1 195 ? 27.674 23.565 -78.549 1.00 78.88 195 THR A CA 1
ATOM 1488 C C . THR A 1 195 ? 27.706 22.609 -77.355 1.00 78.88 195 THR A C 1
ATOM 1490 O O . THR A 1 195 ? 27.724 21.394 -77.555 1.00 78.88 195 THR A O 1
ATOM 1493 N N . LYS A 1 196 ? 27.695 23.157 -76.134 1.00 84.56 196 LYS A N 1
ATOM 1494 C CA . LYS A 1 196 ? 27.691 22.432 -74.852 1.00 84.56 196 LYS A CA 1
ATOM 1495 C C . LYS A 1 196 ? 26.269 22.432 -74.279 1.00 84.56 196 LYS A C 1
ATOM 1497 O O . LYS A 1 196 ? 25.707 23.516 -74.091 1.00 84.56 196 LYS A O 1
ATOM 1502 N N . LYS A 1 197 ? 25.666 21.274 -73.985 1.00 91.69 197 LYS A N 1
ATOM 1503 C CA . LYS A 1 197 ? 24.334 21.217 -73.341 1.00 91.69 197 LYS A CA 1
ATOM 1504 C C . LYS A 1 197 ? 24.245 20.192 -72.214 1.00 91.69 197 LYS A C 1
ATOM 1506 O O . LYS A 1 197 ? 24.829 19.121 -72.302 1.00 91.69 197 LYS A O 1
ATOM 1511 N N . VAL A 1 198 ? 23.481 20.501 -71.172 1.00 94.56 198 VAL A N 1
ATOM 1512 C CA . VAL A 1 198 ? 23.244 19.630 -70.008 1.00 94.56 198 VAL A CA 1
ATOM 1513 C C . VAL A 1 198 ? 21.757 19.316 -69.844 1.00 94.56 198 VAL A C 1
ATOM 1515 O O . VAL A 1 198 ? 20.907 20.129 -70.215 1.00 94.56 198 VAL A O 1
ATOM 1518 N N . ARG A 1 199 ? 21.438 18.143 -69.292 1.00 95.25 199 ARG A N 1
ATOM 1519 C CA . ARG A 1 199 ? 20.094 17.773 -68.809 1.00 95.25 199 ARG A CA 1
ATOM 1520 C C . ARG A 1 199 ? 20.187 16.691 -67.731 1.00 95.25 199 ARG A C 1
ATOM 1522 O O . ARG A 1 199 ? 21.214 16.027 -67.612 1.00 95.25 199 ARG A O 1
ATOM 1529 N N . PHE A 1 200 ? 19.091 16.433 -67.030 1.00 96.12 200 PHE A N 1
ATOM 1530 C CA . PHE A 1 200 ? 18.932 15.224 -66.223 1.00 96.12 200 PHE A CA 1
ATOM 1531 C C . PHE A 1 200 ? 17.916 14.267 -66.852 1.00 96.12 200 PHE A C 1
ATOM 1533 O O . PHE A 1 200 ? 17.038 14.678 -67.618 1.00 96.12 200 PHE A O 1
ATOM 1540 N N . THR A 1 201 ? 18.008 12.992 -66.484 1.00 93.81 201 THR A N 1
ATOM 1541 C CA . THR A 1 201 ? 16.942 12.000 -66.671 1.00 93.81 201 THR A CA 1
ATOM 1542 C C . THR A 1 201 ? 16.551 11.396 -65.326 1.00 93.81 201 THR A C 1
ATOM 1544 O O . THR A 1 201 ? 17.419 11.242 -64.470 1.00 93.81 201 THR A O 1
ATOM 1547 N N . TYR A 1 202 ? 15.276 11.045 -65.127 1.00 93.31 202 TYR A N 1
ATOM 1548 C CA . TYR A 1 202 ? 14.781 10.442 -63.880 1.00 93.31 202 TYR A CA 1
ATOM 1549 C C . TYR A 1 202 ? 13.612 9.458 -64.084 1.00 93.31 202 TYR A C 1
ATOM 1551 O O . TYR A 1 202 ? 12.815 9.585 -65.018 1.00 93.31 202 TYR A O 1
ATOM 1559 N N . ILE A 1 203 ? 13.494 8.470 -63.197 1.00 91.38 203 ILE A N 1
ATOM 1560 C CA . ILE A 1 203 ? 12.485 7.399 -63.236 1.00 91.38 203 ILE A CA 1
ATOM 1561 C C . ILE A 1 203 ? 12.121 6.951 -61.811 1.00 91.38 203 ILE A C 1
ATOM 1563 O O . ILE A 1 203 ? 12.957 7.023 -60.913 1.00 91.38 203 ILE A O 1
ATOM 1567 N N . LYS A 1 204 ? 10.889 6.476 -61.582 1.00 90.75 204 LYS A N 1
ATOM 1568 C CA . LYS A 1 204 ? 10.525 5.812 -60.316 1.00 90.75 204 LYS A CA 1
ATOM 1569 C C . LYS A 1 204 ? 11.261 4.477 -60.206 1.00 90.75 204 LYS A C 1
ATOM 1571 O O . LYS A 1 204 ? 11.196 3.676 -61.139 1.00 90.75 204 LYS A O 1
ATOM 1576 N N . ALA A 1 205 ? 11.886 4.204 -59.066 1.00 87.06 205 ALA A N 1
ATOM 1577 C CA . ALA A 1 205 ? 12.642 2.975 -58.830 1.00 87.06 205 ALA A CA 1
ATOM 1578 C C . ALA A 1 205 ? 11.786 1.707 -59.014 1.00 87.06 205 ALA A C 1
ATOM 1580 O O . ALA A 1 205 ? 12.259 0.724 -59.570 1.00 87.06 205 ALA A O 1
ATOM 1581 N N . SER A 1 206 ? 10.496 1.761 -58.661 1.00 82.88 206 SER A N 1
ATOM 1582 C CA . SER A 1 206 ? 9.528 0.666 -58.845 1.00 82.88 206 SER A CA 1
ATOM 1583 C C . SER A 1 206 ? 9.184 0.326 -60.304 1.00 82.88 206 SER A C 1
ATOM 1585 O O . SER A 1 206 ? 8.549 -0.695 -60.553 1.00 82.88 206 SER A O 1
ATOM 1587 N N . ILE A 1 207 ? 9.582 1.167 -61.267 1.00 81.31 207 ILE A N 1
ATOM 1588 C CA . ILE A 1 207 ? 9.381 0.964 -62.715 1.00 81.31 207 ILE A CA 1
ATOM 1589 C C . ILE A 1 207 ? 10.732 0.697 -63.415 1.00 81.31 207 ILE A C 1
ATOM 1591 O O . ILE A 1 207 ? 10.781 0.298 -64.579 1.00 81.31 207 ILE A O 1
ATOM 1595 N N . TYR A 1 208 ? 11.852 0.886 -62.711 1.00 78.69 208 TYR A N 1
ATOM 1596 C CA . TYR A 1 208 ? 13.178 0.613 -63.245 1.00 78.69 208 TYR A CA 1
ATOM 1597 C C . TYR A 1 208 ? 13.408 -0.895 -63.389 1.00 78.69 208 TYR A C 1
ATOM 1599 O O . TYR A 1 208 ? 13.244 -1.669 -62.449 1.00 78.69 208 TYR A O 1
ATOM 1607 N N . THR A 1 209 ? 13.827 -1.310 -64.581 1.00 67.06 209 THR A N 1
ATOM 1608 C CA . THR A 1 209 ? 14.216 -2.690 -64.880 1.00 67.06 209 THR A CA 1
ATOM 1609 C C . THR A 1 209 ? 15.693 -2.722 -65.249 1.00 67.06 209 THR A C 1
ATOM 1611 O O . THR A 1 209 ? 16.182 -1.832 -65.945 1.00 67.06 209 THR A O 1
ATOM 1614 N N . ALA A 1 210 ? 16.415 -3.759 -64.814 1.00 58.12 210 ALA A N 1
ATOM 1615 C CA . ALA A 1 210 ? 17.870 -3.864 -64.986 1.00 58.12 210 ALA A CA 1
ATOM 1616 C C . ALA A 1 210 ? 18.347 -3.856 -66.457 1.00 58.12 210 ALA A C 1
ATOM 1618 O O . ALA A 1 210 ? 19.519 -3.608 -66.722 1.00 58.12 210 ALA A O 1
ATOM 1619 N N . ASN A 1 211 ? 17.432 -4.069 -67.409 1.00 57.91 211 ASN A N 1
ATOM 1620 C CA . ASN A 1 211 ? 17.691 -4.033 -68.852 1.00 57.91 211 ASN A CA 1
ATOM 1621 C C . ASN A 1 211 ? 17.467 -2.633 -69.470 1.00 57.91 211 ASN A C 1
ATOM 1623 O O . ASN A 1 211 ? 17.494 -2.488 -70.690 1.00 57.91 211 ASN A O 1
ATOM 1627 N N . ASN A 1 212 ? 17.227 -1.611 -68.638 1.00 59.19 212 ASN A N 1
ATOM 1628 C CA . ASN A 1 212 ? 17.074 -0.197 -68.998 1.00 59.19 212 ASN A CA 1
ATOM 1629 C C . ASN A 1 212 ? 15.967 0.106 -70.037 1.00 59.19 212 ASN A C 1
ATOM 1631 O O . ASN A 1 212 ? 16.017 1.109 -70.746 1.00 59.19 212 ASN A O 1
ATOM 1635 N N . SER A 1 213 ? 14.960 -0.768 -70.131 1.00 56.97 213 SER A N 1
ATOM 1636 C CA . SER A 1 213 ? 13.917 -0.762 -71.168 1.00 56.97 213 SER A CA 1
ATOM 1637 C C . SER A 1 213 ? 12.662 0.055 -70.822 1.00 56.97 213 SER A C 1
ATOM 1639 O O . SER A 1 213 ? 11.758 0.165 -71.649 1.00 56.97 213 SER A O 1
ATOM 1641 N N . ALA A 1 214 ? 12.595 0.648 -69.627 1.00 64.38 214 ALA A N 1
ATOM 1642 C CA . ALA A 1 214 ? 11.526 1.565 -69.230 1.00 64.38 214 ALA A CA 1
ATOM 1643 C C . ALA A 1 214 ? 11.873 3.025 -69.603 1.00 64.38 214 ALA A C 1
ATOM 1645 O O . ALA A 1 214 ? 13.029 3.431 -69.457 1.00 64.38 214 ALA A O 1
ATOM 1646 N N . PRO A 1 215 ? 10.907 3.847 -70.061 1.00 77.25 215 PRO A N 1
ATOM 1647 C CA . PRO A 1 215 ? 11.182 5.219 -70.476 1.00 77.25 215 PRO A CA 1
ATOM 1648 C C . PRO A 1 215 ? 11.514 6.116 -69.275 1.00 77.25 215 PRO A C 1
ATOM 1650 O O . PRO A 1 215 ? 10.669 6.391 -68.423 1.00 77.25 215 PRO A O 1
ATOM 1653 N N . TRP A 1 216 ? 12.747 6.620 -69.237 1.00 87.81 216 TRP A N 1
ATOM 1654 C CA . TRP A 1 216 ? 13.159 7.661 -68.298 1.00 87.81 216 TRP A CA 1
ATOM 1655 C C . TRP A 1 216 ? 12.584 9.022 -68.716 1.00 87.81 216 TRP A C 1
ATOM 1657 O O . TRP A 1 216 ? 12.709 9.437 -69.872 1.00 87.81 216 TRP A O 1
ATOM 1667 N N . ASN A 1 217 ? 12.037 9.774 -67.761 1.00 91.00 217 ASN A N 1
ATOM 1668 C CA . ASN A 1 217 ? 11.653 11.167 -67.982 1.00 91.00 217 ASN A CA 1
ATOM 1669 C C . ASN A 1 217 ? 12.918 12.004 -68.207 1.00 91.00 217 ASN A C 1
ATOM 1671 O O . ASN A 1 217 ? 13.916 11.813 -67.516 1.00 91.00 217 ASN A O 1
ATOM 1675 N N . SER A 1 218 ? 12.893 12.935 -69.160 1.00 92.69 218 SER A N 1
ATOM 1676 C CA . SER A 1 218 ? 14.036 13.799 -69.491 1.00 92.69 218 SER A CA 1
ATOM 1677 C C . SER A 1 218 ? 13.713 15.261 -69.209 1.00 92.69 218 SER A C 1
ATOM 1679 O O . SER A 1 218 ? 12.668 15.743 -69.643 1.00 92.69 218 SER A O 1
ATOM 1681 N N . THR A 1 219 ? 14.625 16.000 -68.572 1.00 93.88 219 THR A N 1
ATOM 1682 C CA . THR A 1 219 ? 14.544 17.469 -68.568 1.00 93.88 219 THR A CA 1
ATOM 1683 C C . THR A 1 219 ? 14.933 18.023 -69.943 1.00 93.88 219 THR A C 1
ATOM 1685 O O . THR A 1 219 ? 15.579 17.348 -70.753 1.00 93.88 219 THR A O 1
ATOM 1688 N N . VAL A 1 220 ? 14.572 19.281 -70.209 1.00 92.81 220 VAL A N 1
ATOM 1689 C CA . VAL A 1 220 ? 15.019 19.996 -71.415 1.00 92.81 220 VAL A CA 1
ATOM 1690 C C . VAL A 1 220 ? 16.548 20.131 -71.455 1.00 92.81 220 VAL A C 1
ATOM 1692 O O . VAL A 1 220 ? 17.201 20.223 -70.416 1.00 92.81 220 VAL A O 1
ATOM 1695 N N . TRP A 1 221 ? 17.118 20.156 -72.664 1.00 93.75 221 TRP A N 1
ATOM 1696 C CA . TRP A 1 221 ? 18.547 20.403 -72.884 1.00 93.75 221 TRP A CA 1
ATOM 1697 C C . TRP A 1 221 ? 18.875 21.894 -72.732 1.00 93.75 221 TRP A C 1
ATOM 1699 O O . TRP A 1 221 ? 18.543 22.697 -73.608 1.00 93.75 221 TRP A O 1
ATOM 1709 N N . VAL A 1 222 ? 19.582 22.253 -71.662 1.00 93.50 222 VAL A N 1
ATOM 1710 C CA . VAL A 1 222 ? 20.006 23.629 -71.361 1.00 93.50 222 VAL A CA 1
ATOM 1711 C C . VAL A 1 222 ? 21.422 23.868 -71.881 1.00 93.50 222 VAL A C 1
ATOM 1713 O O . VAL A 1 222 ? 22.308 23.043 -71.674 1.00 93.50 222 VAL A O 1
ATOM 1716 N N . GLN A 1 223 ? 21.653 24.990 -72.564 1.00 91.75 223 GLN A N 1
ATOM 1717 C CA . GLN A 1 223 ? 22.989 25.371 -73.028 1.00 91.75 223 GLN A CA 1
ATOM 1718 C C . GLN A 1 223 ? 23.819 25.960 -71.884 1.00 91.75 223 GLN A C 1
ATOM 1720 O O . GLN A 1 223 ? 23.350 26.841 -71.166 1.00 91.75 223 GLN A O 1
ATOM 1725 N N . VAL A 1 224 ? 25.065 25.501 -71.749 1.00 87.56 224 VAL A N 1
ATOM 1726 C CA . VAL A 1 224 ? 26.048 26.056 -70.805 1.00 87.56 224 VAL A CA 1
ATOM 1727 C C . VAL A 1 224 ? 27.186 26.720 -71.571 1.00 87.56 224 VAL A C 1
ATOM 1729 O O . VAL A 1 224 ? 27.589 26.252 -72.632 1.00 87.56 224 VAL A O 1
ATOM 1732 N N . PHE A 1 225 ? 27.703 27.830 -71.048 1.00 81.44 225 PHE A N 1
ATOM 1733 C CA . PHE A 1 225 ? 28.785 28.583 -71.695 1.00 81.44 225 PHE A CA 1
ATOM 1734 C C . PHE A 1 225 ? 30.160 28.253 -71.095 1.00 81.44 225 PHE A C 1
ATOM 1736 O O . PHE A 1 225 ? 31.155 28.196 -71.822 1.00 81.44 225 PHE A O 1
ATOM 1743 N N . GLY A 1 226 ? 30.202 27.953 -69.790 1.00 75.62 226 GLY A N 1
ATOM 1744 C CA . GLY A 1 226 ? 31.413 27.579 -69.058 1.00 75.62 226 GLY A CA 1
ATOM 1745 C C . GLY A 1 226 ? 32.144 26.369 -69.646 1.00 75.62 226 GLY A C 1
ATOM 1746 O O . GLY A 1 226 ? 31.572 25.535 -70.350 1.00 75.62 226 GLY A O 1
ATOM 1747 N N . HIS A 1 227 ? 33.447 26.289 -69.392 1.00 77.88 227 HIS A N 1
ATOM 1748 C CA . HIS A 1 227 ? 34.275 25.137 -69.765 1.00 77.88 227 HIS A CA 1
ATOM 1749 C C . HIS A 1 227 ? 34.209 24.013 -68.730 1.00 77.88 227 HIS A C 1
ATOM 1751 O O . HIS A 1 227 ? 34.297 22.851 -69.087 1.00 77.88 227 HIS A O 1
ATOM 1757 N N . ASN A 1 228 ? 33.956 24.339 -67.473 1.00 84.38 228 ASN A N 1
ATOM 1758 C CA . ASN A 1 228 ? 33.527 23.416 -66.433 1.00 84.38 228 ASN A CA 1
ATOM 1759 C C . ASN A 1 228 ? 32.511 24.140 -65.539 1.00 84.38 228 ASN A C 1
ATOM 1761 O O . ASN A 1 228 ? 32.298 25.349 -65.684 1.00 84.38 228 ASN A O 1
ATOM 1765 N N . GLY A 1 229 ? 31.858 23.410 -64.639 1.00 86.19 229 GLY A N 1
ATOM 1766 C CA . GLY A 1 229 ? 30.980 24.020 -63.647 1.00 86.19 229 GLY A CA 1
ATOM 1767 C C . GLY A 1 229 ? 29.991 23.049 -63.025 1.00 86.19 229 GLY A C 1
ATOM 1768 O O . GLY A 1 229 ? 30.116 21.829 -63.146 1.00 86.19 229 GLY A O 1
ATOM 1769 N N . SER A 1 230 ? 28.992 23.621 -62.360 1.00 91.31 230 SER A N 1
ATOM 1770 C CA . SER A 1 230 ? 27.864 22.894 -61.781 1.00 91.31 230 SER A CA 1
ATOM 1771 C C . SER A 1 230 ? 26.566 23.299 -62.467 1.00 91.31 230 SER A C 1
ATOM 1773 O O . SER A 1 230 ? 26.394 24.456 -62.854 1.00 91.31 230 SER A O 1
ATOM 1775 N N . TYR A 1 231 ? 25.627 22.365 -62.578 1.00 94.25 231 TYR A N 1
ATOM 1776 C CA . TYR A 1 231 ? 24.246 22.654 -62.963 1.00 94.25 231 TYR A CA 1
ATOM 1777 C C . TYR A 1 231 ? 23.286 21.959 -61.996 1.00 94.25 231 TYR A C 1
ATOM 1779 O O . TYR A 1 231 ? 23.590 20.880 -61.488 1.00 94.25 231 TYR A O 1
ATOM 1787 N N . ASN A 1 232 ? 22.148 22.593 -61.717 1.00 94.06 232 ASN A N 1
ATOM 1788 C CA . ASN A 1 232 ? 21.119 22.061 -60.830 1.00 94.06 232 ASN A CA 1
ATOM 1789 C C . ASN A 1 232 ? 19.724 22.268 -61.424 1.00 94.06 232 ASN A C 1
ATOM 1791 O O . ASN A 1 232 ? 19.517 23.185 -62.220 1.00 94.06 232 ASN A O 1
ATOM 1795 N N . TYR A 1 233 ? 18.788 21.403 -61.043 1.00 94.88 233 TYR A N 1
ATOM 1796 C CA . TYR A 1 233 ? 17.404 21.442 -61.501 1.00 94.88 233 TYR A CA 1
ATOM 1797 C C . TYR A 1 233 ? 16.453 21.065 -60.361 1.00 94.88 233 TYR A C 1
ATOM 1799 O O . TYR A 1 233 ? 16.720 20.113 -59.629 1.00 94.88 233 TYR A O 1
ATOM 1807 N N . ASN A 1 234 ? 15.333 21.780 -60.239 1.00 94.50 234 ASN A N 1
ATOM 1808 C CA . ASN A 1 234 ? 14.247 21.423 -59.327 1.00 94.50 234 ASN A CA 1
ATOM 1809 C C . ASN A 1 234 ? 13.260 20.515 -60.072 1.00 94.50 234 ASN A C 1
ATOM 1811 O O . ASN A 1 234 ? 12.522 20.982 -60.941 1.00 94.50 234 ASN A O 1
ATOM 1815 N N . LEU A 1 235 ? 13.242 19.225 -59.739 1.00 93.25 235 LEU A N 1
ATOM 1816 C CA . LEU A 1 235 ? 12.147 18.330 -60.105 1.00 93.25 235 LEU A CA 1
ATOM 1817 C C . LEU A 1 235 ? 10.895 18.723 -59.313 1.00 93.25 235 LEU A C 1
ATOM 1819 O O . LEU A 1 235 ? 10.996 19.018 -58.125 1.00 93.25 235 LEU A O 1
ATOM 1823 N N . ILE A 1 236 ? 9.733 18.703 -59.965 1.00 90.56 236 ILE A N 1
ATOM 1824 C CA . ILE A 1 236 ? 8.423 19.043 -59.389 1.00 90.56 236 ILE A CA 1
ATOM 1825 C C . ILE A 1 236 ? 7.367 18.034 -59.856 1.00 90.56 236 ILE A C 1
ATOM 1827 O O . ILE A 1 236 ? 7.533 17.426 -60.916 1.00 90.56 236 ILE A O 1
ATOM 1831 N N . GLY A 1 237 ? 6.276 17.876 -59.102 1.00 86.94 237 GLY A N 1
ATOM 1832 C CA . GLY A 1 237 ? 5.200 16.936 -59.445 1.00 86.94 237 GLY A CA 1
ATOM 1833 C C . GLY A 1 237 ? 5.587 15.466 -59.246 1.00 86.94 237 GLY A C 1
ATOM 1834 O O . GLY A 1 237 ? 5.128 14.590 -59.981 1.00 86.94 237 GLY A O 1
ATOM 1835 N N . LEU A 1 238 ? 6.469 15.199 -58.283 1.00 90.25 238 LEU A N 1
ATOM 1836 C CA . LEU A 1 238 ? 6.822 13.856 -57.837 1.00 90.25 238 LEU A CA 1
ATOM 1837 C C . LEU A 1 238 ? 5.716 13.281 -56.931 1.00 90.25 238 LEU A C 1
ATOM 1839 O O . LEU A 1 238 ? 4.858 14.003 -56.431 1.00 90.25 238 LEU A O 1
ATOM 1843 N N . ASN A 1 239 ? 5.731 11.966 -56.724 1.00 86.94 239 ASN A N 1
ATOM 1844 C CA . ASN A 1 239 ? 4.859 11.296 -55.761 1.00 86.94 239 ASN A CA 1
ATOM 1845 C C . ASN A 1 239 ? 5.524 11.237 -54.384 1.00 86.94 239 ASN A C 1
ATOM 1847 O O . ASN A 1 239 ? 6.734 11.035 -54.317 1.00 86.94 239 ASN A O 1
ATOM 1851 N N . GLU A 1 240 ? 4.732 11.322 -53.316 1.00 83.00 240 GLU A N 1
ATOM 1852 C CA . GLU A 1 240 ? 5.178 11.148 -51.925 1.00 83.00 240 GLU A CA 1
ATOM 1853 C C . GLU A 1 240 ? 5.815 9.774 -51.660 1.00 83.00 240 GLU A C 1
ATOM 1855 O O . GLU A 1 240 ? 5.504 8.797 -52.351 1.00 83.00 240 GLU A O 1
ATOM 1860 N N . ASN A 1 241 ? 6.702 9.703 -50.657 1.00 82.50 241 ASN A N 1
ATOM 1861 C CA . ASN A 1 241 ? 7.364 8.485 -50.155 1.00 82.50 241 ASN A CA 1
ATOM 1862 C C . ASN A 1 241 ? 7.868 7.523 -51.260 1.00 82.50 241 ASN A C 1
ATOM 1864 O O . ASN A 1 241 ? 7.881 6.299 -51.111 1.00 82.50 241 ASN A O 1
ATOM 1868 N N . THR A 1 242 ? 8.255 8.075 -52.410 1.00 87.25 242 THR A N 1
ATOM 1869 C CA . THR A 1 242 ? 8.568 7.336 -53.632 1.00 87.25 242 THR A CA 1
ATOM 1870 C C . THR A 1 242 ? 10.047 7.484 -53.928 1.00 87.25 242 THR A C 1
ATOM 1872 O O . THR A 1 242 ? 10.602 8.582 -53.936 1.00 87.25 242 THR A O 1
ATOM 1875 N N . GLU A 1 243 ? 10.703 6.360 -54.189 1.00 93.62 243 GLU A N 1
ATOM 1876 C CA . GLU A 1 243 ? 12.105 6.342 -54.578 1.00 93.62 243 GLU A CA 1
ATOM 1877 C C . GLU A 1 243 ? 12.260 6.571 -56.086 1.00 93.62 243 GLU A C 1
ATOM 1879 O O . GLU A 1 243 ? 11.552 5.973 -56.903 1.00 93.62 243 GLU A O 1
ATOM 1884 N N . TYR A 1 244 ? 13.190 7.448 -56.448 1.00 93.50 244 TYR A N 1
ATOM 1885 C CA . TYR A 1 244 ? 13.505 7.848 -57.811 1.00 93.50 244 TYR A CA 1
ATOM 1886 C C . TYR A 1 244 ? 14.991 7.630 -58.095 1.00 93.50 244 TYR A C 1
ATOM 1888 O O . TYR A 1 244 ? 15.851 8.045 -57.318 1.00 93.50 244 TYR A O 1
ATOM 1896 N N . PHE A 1 245 ? 15.293 7.045 -59.252 1.00 93.88 245 PHE A N 1
ATOM 1897 C CA . PHE A 1 245 ? 16.635 7.045 -59.827 1.00 93.88 245 PHE A CA 1
ATOM 1898 C C . PHE A 1 245 ? 16.784 8.227 -60.785 1.00 93.88 245 PHE A C 1
ATOM 1900 O O . PHE A 1 245 ? 15.848 8.559 -61.516 1.00 93.88 245 PHE A O 1
ATOM 1907 N N . TYR A 1 246 ? 17.954 8.863 -60.794 1.00 94.44 246 TYR A N 1
ATOM 1908 C CA . TYR A 1 246 ? 18.274 9.997 -61.664 1.00 94.44 246 TYR A CA 1
ATOM 1909 C C . TYR A 1 246 ? 19.735 9.960 -62.127 1.00 94.44 246 TYR A C 1
ATOM 1911 O O . TYR A 1 246 ? 20.597 9.345 -61.498 1.00 94.44 246 TYR A O 1
ATOM 1919 N N . GLN A 1 247 ? 20.005 10.608 -63.260 1.00 94.44 247 GLN A N 1
ATOM 1920 C CA . GLN A 1 247 ? 21.307 10.590 -63.925 1.00 94.44 247 GLN A CA 1
ATOM 1921 C C . GLN A 1 247 ? 21.566 11.918 -64.650 1.00 94.44 247 GLN A C 1
ATOM 1923 O O . GLN A 1 247 ? 20.672 12.473 -65.297 1.00 94.44 247 GLN A O 1
ATOM 1928 N N . ALA A 1 248 ? 22.794 12.429 -64.564 1.00 95.62 248 ALA A N 1
ATOM 1929 C CA . ALA A 1 248 ? 23.252 13.603 -65.303 1.00 95.62 248 ALA A CA 1
ATOM 1930 C C . ALA A 1 248 ? 23.669 13.245 -66.741 1.00 95.62 248 ALA A C 1
ATOM 1932 O O . ALA A 1 248 ? 24.316 12.222 -66.965 1.00 95.62 248 ALA A O 1
ATOM 1933 N N . TRP A 1 249 ? 23.340 14.105 -67.707 1.00 94.50 249 TRP A N 1
ATOM 1934 C CA . TRP A 1 249 ? 23.675 13.953 -69.127 1.00 94.50 249 TRP A CA 1
ATOM 1935 C C . TRP A 1 249 ? 24.321 15.229 -69.684 1.00 94.50 249 TRP A C 1
ATOM 1937 O O . TRP A 1 249 ? 23.809 16.334 -69.485 1.00 94.50 249 TRP A O 1
ATOM 1947 N N . VAL A 1 250 ? 25.384 15.063 -70.473 1.00 92.56 250 VAL A N 1
ATOM 1948 C CA . VAL A 1 250 ? 25.990 16.098 -71.330 1.00 92.56 250 VAL A CA 1
ATOM 1949 C C . VAL A 1 250 ? 25.775 15.763 -72.809 1.00 92.56 250 VAL A C 1
ATOM 1951 O O . VAL A 1 250 ? 25.719 14.590 -73.182 1.00 92.56 250 VAL A O 1
ATOM 1954 N N . GLN A 1 251 ? 25.665 16.785 -73.659 1.00 90.69 251 GLN A N 1
ATOM 1955 C CA . GLN A 1 251 ? 25.592 16.675 -75.119 1.00 90.69 251 GLN A CA 1
ATOM 1956 C C . GLN A 1 251 ? 26.646 17.562 -75.779 1.00 90.69 251 GLN A C 1
ATOM 1958 O O . GLN A 1 251 ? 26.805 18.736 -75.433 1.00 90.69 251 GLN A O 1
ATOM 1963 N N . TYR A 1 252 ? 27.308 16.987 -76.778 1.00 83.88 252 TYR A N 1
ATOM 1964 C CA . TYR A 1 252 ? 28.340 17.607 -77.599 1.00 83.88 252 TYR A CA 1
ATOM 1965 C C . TYR A 1 252 ? 28.207 17.143 -79.059 1.00 83.88 252 TYR A C 1
ATOM 1967 O O . TYR A 1 252 ? 27.390 16.281 -79.386 1.00 83.88 252 TYR A O 1
ATOM 1975 N N . ASN A 1 253 ? 28.968 17.748 -79.963 1.00 79.19 253 ASN A N 1
ATOM 1976 C CA . ASN A 1 253 ? 29.025 17.376 -81.372 1.00 79.19 253 ASN A CA 1
ATOM 1977 C C . ASN A 1 253 ? 30.140 16.340 -81.586 1.00 79.19 253 ASN A C 1
ATOM 1979 O O . ASN A 1 253 ? 31.166 16.420 -80.913 1.00 79.19 253 ASN A O 1
ATOM 1983 N N . SER A 1 254 ? 29.993 15.427 -82.550 1.00 68.94 254 SER A N 1
ATOM 1984 C CA . SER A 1 254 ? 31.105 14.549 -82.942 1.00 68.94 254 SER A CA 1
ATOM 1985 C C . SER A 1 254 ? 32.279 15.359 -83.500 1.00 68.94 254 SER A C 1
ATOM 1987 O O . SER A 1 254 ? 32.077 16.246 -84.333 1.00 68.94 254 SER A O 1
ATOM 1989 N N . SER A 1 255 ? 33.505 14.996 -83.115 1.00 61.00 255 SER A N 1
ATOM 1990 C CA . SER A 1 255 ? 34.747 15.512 -83.710 1.00 61.00 255 SER A CA 1
ATOM 1991 C C . SER A 1 255 ? 34.841 15.228 -85.214 1.00 61.00 255 SER A C 1
ATOM 1993 O O . SER A 1 255 ? 35.430 16.009 -85.952 1.00 61.00 255 SER A O 1
ATOM 1995 N N . THR A 1 256 ? 34.202 14.153 -85.685 1.00 59.06 256 THR A N 1
ATOM 1996 C CA . THR A 1 256 ? 34.170 13.764 -87.105 1.00 59.06 256 THR A CA 1
ATOM 1997 C C . THR A 1 256 ? 33.043 14.416 -87.910 1.00 59.06 256 THR A C 1
ATOM 1999 O O . THR A 1 256 ? 33.087 14.392 -89.138 1.00 59.06 256 THR A O 1
ATOM 2002 N N . ASN A 1 257 ? 32.012 14.973 -87.258 1.00 66.56 257 ASN A N 1
ATOM 2003 C CA . ASN A 1 257 ? 30.889 15.638 -87.928 1.00 66.56 257 ASN A CA 1
ATOM 2004 C C . ASN A 1 257 ? 30.081 16.508 -86.945 1.00 66.56 257 ASN A C 1
ATOM 2006 O O . ASN A 1 257 ? 29.357 15.990 -86.091 1.00 66.56 257 ASN A O 1
ATOM 2010 N N . ALA A 1 258 ? 30.123 17.832 -87.126 1.00 62.88 258 ALA A N 1
ATOM 2011 C CA . ALA A 1 258 ? 29.461 18.803 -86.248 1.00 62.88 258 ALA A CA 1
ATOM 2012 C C . ALA A 1 258 ? 27.917 18.672 -86.169 1.00 62.88 258 ALA A C 1
ATOM 2014 O O . ALA A 1 258 ? 27.292 19.142 -85.205 1.00 62.88 258 ALA A O 1
ATOM 2015 N N . SER A 1 259 ? 27.295 18.024 -87.159 1.00 71.50 259 SER A N 1
ATOM 2016 C CA . SER A 1 259 ? 25.851 17.757 -87.193 1.00 71.50 259 SER A CA 1
ATOM 2017 C C . SER A 1 259 ? 25.439 16.572 -86.314 1.00 71.50 259 SER A C 1
ATOM 2019 O O . SER A 1 259 ? 24.300 16.535 -85.848 1.00 71.50 259 SER A O 1
ATOM 2021 N N . ILE A 1 260 ? 26.345 15.626 -86.038 1.00 74.69 260 ILE A N 1
ATOM 2022 C CA . ILE A 1 260 ? 26.070 14.471 -85.171 1.00 74.69 260 ILE A CA 1
ATOM 2023 C C . ILE A 1 260 ? 26.146 14.919 -83.711 1.00 74.69 260 ILE A C 1
ATOM 2025 O O . ILE A 1 260 ? 27.171 15.444 -83.276 1.00 74.69 260 ILE A O 1
ATOM 2029 N N . LYS A 1 261 ? 25.074 14.697 -82.941 1.00 81.44 261 LYS A N 1
ATOM 2030 C CA . LYS A 1 261 ? 25.039 14.963 -81.495 1.00 81.44 261 LYS A CA 1
ATOM 2031 C C . LYS A 1 261 ? 25.349 13.686 -80.719 1.00 81.44 261 LYS A C 1
ATOM 2033 O O . LYS A 1 261 ? 24.577 12.734 -80.771 1.00 81.44 261 LYS A O 1
ATOM 2038 N N . LEU A 1 262 ? 26.462 13.693 -79.996 1.00 83.31 262 LEU A N 1
ATOM 2039 C CA . LEU A 1 262 ? 26.857 12.656 -79.050 1.00 83.31 262 LEU A CA 1
ATOM 2040 C C . LEU A 1 262 ? 26.419 13.043 -77.633 1.00 83.31 262 LEU A C 1
ATOM 2042 O O . LEU A 1 262 ? 26.194 14.219 -77.329 1.00 83.31 262 LEU A O 1
ATOM 2046 N N . THR A 1 263 ? 26.305 12.048 -76.757 1.00 87.88 263 THR A N 1
ATOM 2047 C CA . THR A 1 263 ? 25.950 12.236 -75.346 1.00 87.88 263 THR A CA 1
ATOM 2048 C C . THR A 1 263 ? 26.822 11.383 -74.440 1.00 87.88 263 THR A C 1
ATOM 2050 O O . THR A 1 263 ? 27.168 10.261 -74.797 1.00 87.88 263 THR A O 1
ATOM 2053 N N . SER A 1 264 ? 27.125 11.901 -73.254 1.00 86.62 264 SER A N 1
ATOM 2054 C CA . SER A 1 264 ? 27.827 11.195 -72.177 1.00 86.62 264 SER A CA 1
ATOM 2055 C C . SER A 1 264 ? 27.039 11.359 -70.873 1.00 86.62 264 SER A C 1
ATOM 2057 O O . SER A 1 264 ? 26.279 12.322 -70.717 1.00 86.62 264 SER A O 1
ATOM 2059 N N . THR A 1 265 ? 27.148 10.384 -69.972 1.00 90.31 265 THR A N 1
ATOM 2060 C CA . THR A 1 265 ? 26.251 10.210 -68.821 1.00 90.31 265 THR A CA 1
ATOM 2061 C C . THR A 1 265 ? 27.024 9.931 -67.541 1.00 90.31 265 THR A C 1
ATOM 2063 O O . THR A 1 265 ? 27.957 9.130 -67.555 1.00 90.31 265 THR A O 1
ATOM 2066 N N . GLY A 1 266 ? 26.597 10.531 -66.430 1.00 87.62 266 GLY A N 1
ATOM 2067 C CA . GLY A 1 266 ? 27.145 10.236 -65.105 1.00 87.62 266 GLY A CA 1
ATOM 2068 C C . GLY A 1 266 ? 26.661 8.902 -64.533 1.00 87.62 266 GLY A C 1
ATOM 2069 O O . GLY A 1 266 ? 25.928 8.148 -65.175 1.00 87.62 266 GLY A O 1
ATOM 2070 N N . THR A 1 267 ? 27.033 8.624 -63.285 1.00 92.12 267 THR A N 1
ATOM 2071 C CA . THR A 1 267 ? 26.475 7.513 -62.498 1.00 92.12 267 THR A CA 1
ATOM 2072 C C . THR A 1 267 ? 24.974 7.693 -62.256 1.00 92.12 267 THR A C 1
ATOM 2074 O O . THR A 1 267 ? 24.463 8.815 -62.266 1.00 92.12 267 THR A O 1
ATOM 2077 N N . ILE A 1 268 ? 24.254 6.593 -62.030 1.00 92.50 268 ILE A N 1
ATOM 2078 C CA . ILE A 1 268 ? 22.880 6.651 -61.518 1.00 92.50 268 ILE A CA 1
ATOM 2079 C C . ILE A 1 268 ? 22.953 6.857 -60.004 1.00 92.50 268 ILE A C 1
ATOM 2081 O O . ILE A 1 268 ? 23.598 6.071 -59.313 1.00 92.50 268 ILE A O 1
ATOM 2085 N N . ASN A 1 269 ? 22.257 7.875 -59.504 1.00 93.94 269 ASN A N 1
ATOM 2086 C CA . ASN A 1 269 ? 22.043 8.103 -58.076 1.00 93.94 269 ASN A CA 1
ATOM 2087 C C . ASN A 1 269 ? 20.551 7.894 -57.745 1.00 93.94 269 ASN A C 1
ATOM 2089 O O . ASN A 1 269 ? 19.701 7.917 -58.642 1.00 93.94 269 ASN A O 1
ATOM 2093 N N . SER A 1 270 ? 20.215 7.720 -56.463 1.00 93.62 270 SER A N 1
ATOM 2094 C CA . SER A 1 270 ? 18.829 7.646 -55.977 1.00 93.62 270 SER A CA 1
ATOM 2095 C C . SER A 1 270 ? 18.492 8.774 -54.999 1.00 93.62 270 SER A C 1
ATOM 2097 O O . SER A 1 270 ? 19.376 9.385 -54.394 1.00 93.62 270 SER A O 1
ATOM 2099 N N . PHE A 1 271 ? 17.203 9.081 -54.873 1.00 91.06 271 PHE A N 1
ATOM 2100 C CA . PHE A 1 271 ? 16.636 9.806 -53.737 1.00 91.06 271 PHE A CA 1
ATOM 2101 C C . PHE A 1 271 ? 15.213 9.301 -53.474 1.00 91.06 271 PHE A C 1
ATOM 2103 O O . PHE A 1 271 ? 14.572 8.747 -54.367 1.00 91.06 271 PHE A O 1
ATOM 2110 N N . ARG A 1 272 ? 14.699 9.509 -52.262 1.00 90.75 272 ARG A N 1
ATOM 2111 C CA . ARG A 1 272 ? 13.306 9.221 -51.905 1.00 90.75 272 ARG A CA 1
ATOM 2112 C C . ARG A 1 272 ? 12.622 10.519 -51.503 1.00 90.75 272 ARG A C 1
ATOM 2114 O O . ARG A 1 272 ? 13.171 11.249 -50.682 1.00 90.75 272 ARG A O 1
ATOM 2121 N N . THR A 1 273 ? 11.471 10.819 -52.100 1.00 85.69 273 THR A N 1
ATOM 2122 C CA . THR A 1 273 ? 10.630 11.947 -51.670 1.00 85.69 273 THR A CA 1
ATOM 2123 C C . THR A 1 273 ? 10.151 11.742 -50.240 1.00 85.69 273 THR A C 1
ATOM 2125 O O . THR A 1 273 ? 10.001 10.612 -49.771 1.00 85.69 273 THR A O 1
ATOM 2128 N N . GLN A 1 274 ? 9.903 12.836 -49.530 1.00 76.38 274 GLN A N 1
ATOM 2129 C CA . GLN A 1 274 ? 9.351 12.765 -48.182 1.00 76.38 274 GLN A CA 1
ATOM 2130 C C . GLN A 1 274 ? 7.914 12.211 -48.217 1.00 76.38 274 GLN A C 1
ATOM 2132 O O . GLN A 1 274 ? 7.221 12.266 -49.236 1.00 76.38 274 GLN A O 1
ATOM 2137 N N . SER A 1 275 ? 7.457 11.670 -47.092 1.00 68.81 275 SER A N 1
ATOM 2138 C CA . SER A 1 275 ? 6.023 11.529 -46.812 1.00 68.81 275 SER A CA 1
ATOM 2139 C C . SER A 1 275 ? 5.512 12.849 -46.236 1.00 68.81 275 SER A C 1
ATOM 2141 O O . SER A 1 275 ? 6.304 13.588 -45.645 1.00 68.81 275 SER A O 1
ATOM 2143 N N . TYR A 1 276 ? 4.213 13.147 -46.326 1.00 64.62 276 TYR A N 1
ATOM 2144 C CA . TYR A 1 276 ? 3.650 14.179 -45.450 1.00 64.62 276 TYR A CA 1
ATOM 2145 C C . TYR A 1 276 ? 3.850 13.729 -43.999 1.00 64.62 276 TYR A C 1
ATOM 2147 O O . TYR A 1 276 ? 3.256 12.738 -43.571 1.00 64.62 276 TYR A O 1
ATOM 2155 N N . SER A 1 277 ? 4.707 14.419 -43.245 1.00 67.56 277 SER A N 1
ATOM 2156 C CA . SER A 1 277 ? 4.749 14.243 -41.799 1.00 67.56 277 SER A CA 1
ATOM 2157 C C . SER A 1 277 ? 3.576 15.010 -41.194 1.00 67.56 277 SER A C 1
ATOM 2159 O O . SER A 1 277 ? 3.325 16.160 -41.548 1.00 67.56 277 SER A O 1
ATOM 2161 N N . SER A 1 278 ? 2.846 14.392 -40.265 1.00 75.44 278 SER A N 1
ATOM 2162 C CA . SER A 1 278 ? 1.753 15.064 -39.544 1.00 75.44 278 SER A CA 1
ATOM 2163 C C . SER A 1 278 ? 2.235 16.214 -38.645 1.00 75.44 278 SER A C 1
ATOM 2165 O O . SER A 1 278 ? 1.431 17.008 -38.165 1.00 75.44 278 SER A O 1
ATOM 2167 N N . GLY A 1 279 ? 3.542 16.296 -38.397 1.00 81.50 279 GLY A N 1
ATOM 2168 C CA . GLY A 1 279 ? 4.216 17.362 -37.666 1.00 81.50 279 GLY A CA 1
ATOM 2169 C C . GLY A 1 279 ? 5.732 17.269 -37.860 1.00 81.50 279 GLY A C 1
ATOM 2170 O O . GLY A 1 279 ? 6.250 16.193 -38.170 1.00 81.50 279 GLY A O 1
ATOM 2171 N N . LEU A 1 280 ? 6.448 18.385 -37.727 1.00 84.44 280 LEU A N 1
ATOM 2172 C CA . LEU A 1 280 ? 7.915 18.428 -37.760 1.00 84.44 280 LEU A CA 1
ATOM 2173 C C . LEU A 1 280 ? 8.425 19.600 -36.917 1.00 84.44 280 LEU A C 1
ATOM 2175 O O . LEU A 1 280 ? 8.305 20.748 -37.331 1.00 84.44 280 LEU A O 1
ATOM 2179 N N . TRP A 1 281 ? 9.060 19.331 -35.779 1.00 88.88 281 TRP A N 1
ATOM 2180 C CA . TRP A 1 281 ? 9.601 20.376 -34.901 1.00 88.88 281 TRP A CA 1
ATOM 2181 C C . TRP A 1 281 ? 11.125 20.330 -34.917 1.00 88.88 281 TRP A C 1
ATOM 2183 O O . TRP A 1 281 ? 11.727 19.323 -34.552 1.00 88.88 281 TRP A O 1
ATOM 2193 N N . ARG A 1 282 ? 11.746 21.420 -35.377 1.00 85.00 282 ARG A N 1
ATOM 2194 C CA . ARG A 1 282 ? 13.209 21.536 -35.508 1.00 85.00 282 ARG A CA 1
ATOM 2195 C C . ARG A 1 282 ? 13.887 22.075 -34.254 1.00 85.00 282 ARG A C 1
ATOM 2197 O O . ARG A 1 282 ? 15.072 21.828 -34.066 1.00 85.00 282 ARG A O 1
ATOM 2204 N N . PHE A 1 283 ? 13.132 22.778 -33.406 1.00 87.81 283 PHE A N 1
ATOM 2205 C CA . PHE A 1 283 ? 13.616 23.402 -32.172 1.00 87.81 283 PHE A CA 1
ATOM 2206 C C . PHE A 1 283 ? 14.721 24.462 -32.379 1.00 87.81 283 PHE A C 1
ATOM 2208 O O . PHE A 1 283 ? 15.452 24.798 -31.442 1.00 87.81 283 PHE A O 1
ATOM 2215 N N . ASP A 1 284 ? 14.830 25.014 -33.591 1.00 82.62 284 ASP A N 1
ATOM 2216 C CA . ASP A 1 284 ? 15.895 25.922 -34.030 1.00 82.62 284 ASP A CA 1
ATOM 2217 C C . ASP A 1 284 ? 15.587 27.422 -33.803 1.00 82.62 284 ASP A C 1
ATOM 2219 O O . ASP A 1 284 ? 16.430 28.296 -34.069 1.00 82.62 284 ASP A O 1
ATOM 2223 N N . GLU A 1 285 ? 14.404 27.734 -33.256 1.00 87.88 285 GLU A N 1
ATOM 2224 C CA . GLU A 1 285 ? 13.933 29.104 -33.032 1.00 87.88 285 GLU A CA 1
ATOM 2225 C C . GLU A 1 285 ? 14.855 29.895 -32.085 1.00 87.88 285 GLU A C 1
ATOM 2227 O O . GLU A 1 285 ? 15.473 29.353 -31.163 1.00 87.88 285 GLU A O 1
ATOM 2232 N N . SER A 1 286 ? 14.948 31.209 -32.304 1.00 78.88 286 SER A N 1
ATOM 2233 C CA . SER A 1 286 ? 15.906 32.085 -31.616 1.00 78.88 286 SER A CA 1
ATOM 2234 C C . SER A 1 286 ? 15.583 32.356 -30.144 1.00 78.88 286 SER A C 1
ATOM 2236 O O . SER A 1 286 ? 16.503 32.614 -29.369 1.00 78.88 286 SER A O 1
ATOM 2238 N N . SER A 1 287 ? 14.308 32.325 -29.748 1.00 80.75 287 SER A N 1
ATOM 2239 C CA . SER A 1 287 ? 13.849 32.553 -28.372 1.00 80.75 287 SER A CA 1
ATOM 2240 C C . SER A 1 287 ? 12.389 32.111 -28.184 1.00 80.75 287 SER A C 1
ATOM 2242 O O . SER A 1 287 ? 11.709 31.744 -29.141 1.00 80.75 287 SER A O 1
ATOM 2244 N N . GLY A 1 288 ? 11.894 32.167 -26.943 1.00 85.06 288 GLY A N 1
ATOM 2245 C CA . GLY A 1 288 ? 10.470 32.013 -26.630 1.00 85.06 288 GLY A CA 1
ATOM 2246 C C . GLY A 1 288 ? 9.975 30.572 -26.459 1.00 85.06 288 GLY A C 1
ATOM 2247 O O . GLY A 1 288 ? 10.672 29.599 -26.750 1.00 85.06 288 GLY A O 1
ATOM 2248 N N . LEU A 1 289 ? 8.739 30.467 -25.960 1.00 89.00 289 LEU A N 1
ATOM 2249 C CA . LEU A 1 289 ? 8.099 29.228 -25.497 1.00 89.00 289 LEU A CA 1
ATOM 2250 C C . LEU A 1 289 ? 7.373 28.431 -26.597 1.00 89.00 289 LEU A C 1
ATOM 2252 O O . LEU A 1 289 ? 6.597 27.540 -26.277 1.00 89.00 289 LEU A O 1
ATOM 2256 N N . ILE A 1 290 ? 7.582 28.741 -27.878 1.00 90.75 290 ILE A N 1
ATOM 2257 C CA . ILE A 1 290 ? 6.903 28.071 -28.998 1.00 90.75 290 ILE A CA 1
ATOM 2258 C C . ILE A 1 290 ? 7.928 27.326 -29.853 1.00 90.75 290 ILE A C 1
ATOM 2260 O O . ILE A 1 290 ? 8.935 27.913 -30.244 1.00 90.75 290 ILE A O 1
ATOM 2264 N N . ALA A 1 291 ? 7.656 26.054 -30.137 1.00 89.69 291 ALA A N 1
ATOM 2265 C CA . ALA A 1 291 ? 8.322 25.245 -31.150 1.00 89.69 291 ALA A CA 1
ATOM 2266 C C . ALA A 1 291 ? 7.420 25.184 -32.392 1.00 89.69 291 ALA A C 1
ATOM 2268 O O . ALA A 1 291 ? 6.272 24.742 -32.315 1.00 89.69 291 ALA A O 1
ATOM 2269 N N . ILE A 1 292 ? 7.910 25.656 -33.530 1.00 89.06 292 ILE A N 1
ATOM 2270 C CA . ILE A 1 292 ? 7.126 25.850 -34.748 1.00 89.06 292 ILE A CA 1
ATOM 2271 C C . ILE A 1 292 ? 7.058 24.540 -35.536 1.00 89.06 292 ILE A C 1
ATOM 2273 O O . ILE A 1 292 ? 8.066 23.866 -35.761 1.00 89.06 292 ILE A O 1
ATOM 2277 N N . ASP A 1 293 ? 5.853 24.190 -35.979 1.00 88.38 293 ASP A N 1
ATOM 2278 C CA . ASP A 1 293 ? 5.623 23.045 -36.851 1.00 88.38 293 ASP A CA 1
ATOM 2279 C C . ASP A 1 293 ? 6.032 23.361 -38.299 1.00 88.38 293 ASP A C 1
ATOM 2281 O O . ASP A 1 293 ? 5.309 23.992 -39.071 1.00 88.38 293 ASP A O 1
ATOM 2285 N N . SER A 1 294 ? 7.206 22.866 -38.672 1.00 82.88 294 SER A N 1
ATOM 2286 C CA . SER A 1 294 ? 7.797 22.954 -40.007 1.00 82.88 294 SER A CA 1
ATOM 2287 C C . SER A 1 294 ? 7.144 22.024 -41.043 1.00 82.88 294 SER A C 1
ATOM 2289 O O . SER A 1 294 ? 7.579 22.030 -42.193 1.00 82.88 294 SER A O 1
ATOM 2291 N N . SER A 1 295 ? 6.129 21.224 -40.684 1.00 76.31 295 SER A N 1
ATOM 2292 C CA . SER A 1 295 ? 5.384 20.387 -41.648 1.00 76.31 295 SER A CA 1
ATOM 2293 C C . SER A 1 295 ? 4.293 21.149 -42.417 1.00 76.31 295 SER A C 1
ATOM 2295 O O . SER A 1 295 ? 3.654 20.582 -43.298 1.00 76.31 295 SER A O 1
ATOM 2297 N N . ASN A 1 296 ? 4.081 22.432 -42.094 1.00 70.12 296 ASN A N 1
ATOM 2298 C CA . ASN A 1 296 ? 2.972 23.280 -42.556 1.00 70.12 296 ASN A CA 1
ATOM 2299 C C . ASN A 1 296 ? 1.564 22.846 -42.090 1.00 70.12 296 ASN A C 1
ATOM 2301 O O . ASN A 1 296 ? 0.583 23.453 -42.517 1.00 70.12 296 ASN A O 1
ATOM 2305 N N . ASN A 1 297 ? 1.434 21.872 -41.179 1.00 75.56 297 ASN A N 1
ATOM 2306 C CA . ASN A 1 297 ? 0.137 21.489 -40.600 1.00 75.56 297 ASN A CA 1
ATOM 2307 C C . ASN A 1 297 ? -0.336 22.423 -39.466 1.00 75.56 297 ASN A C 1
ATOM 2309 O O . ASN A 1 297 ? -1.485 22.328 -39.035 1.00 75.56 297 ASN A O 1
ATOM 2313 N N . GLY A 1 298 ? 0.521 23.336 -38.993 1.00 83.75 298 GLY A N 1
ATOM 2314 C CA . GLY A 1 298 ? 0.194 24.334 -37.966 1.00 83.75 298 GLY A CA 1
ATOM 2315 C C . GLY A 1 298 ? 0.216 23.798 -36.531 1.00 83.75 298 GLY A C 1
ATOM 2316 O O . GLY A 1 298 ? -0.225 24.487 -35.610 1.00 83.75 298 GLY A O 1
ATOM 2317 N N . ASN A 1 299 ? 0.751 22.594 -36.324 1.00 86.12 299 ASN A N 1
ATOM 2318 C CA . ASN A 1 299 ? 0.755 21.867 -35.056 1.00 86.12 299 ASN A CA 1
ATOM 2319 C C . ASN A 1 299 ? 1.835 22.373 -34.080 1.00 86.12 299 ASN A C 1
ATOM 2321 O O . ASN A 1 299 ? 2.638 21.600 -33.562 1.00 86.12 299 ASN A O 1
ATOM 2325 N N . ASN A 1 300 ? 1.907 23.686 -33.857 1.00 90.69 300 ASN A N 1
ATOM 2326 C CA . ASN A 1 300 ? 2.940 24.300 -33.021 1.00 90.69 300 ASN A CA 1
ATOM 2327 C C . ASN A 1 300 ? 2.937 23.721 -31.595 1.00 90.69 300 ASN A C 1
ATOM 2329 O O . ASN A 1 300 ? 1.887 23.587 -30.960 1.00 90.69 300 ASN A O 1
ATOM 2333 N N . GLY A 1 301 ? 4.129 23.405 -31.093 1.00 86.88 301 GLY A N 1
ATOM 2334 C CA . GLY A 1 301 ? 4.349 22.966 -29.723 1.00 86.88 301 GLY A CA 1
ATOM 2335 C C . GLY A 1 301 ? 4.591 24.139 -28.772 1.00 86.88 301 GLY A C 1
ATOM 2336 O O . GLY A 1 301 ? 5.178 25.150 -29.155 1.00 86.88 301 GLY A O 1
ATOM 2337 N N . THR A 1 302 ? 4.196 23.985 -27.513 1.00 90.19 302 THR A N 1
ATOM 2338 C CA . THR A 1 302 ? 4.454 24.933 -26.423 1.00 90.19 302 THR A CA 1
ATOM 2339 C C . THR A 1 302 ? 5.399 24.301 -25.408 1.00 90.19 302 THR A C 1
ATOM 2341 O O . THR A 1 302 ? 5.136 23.210 -24.904 1.00 90.19 302 THR A O 1
ATOM 2344 N N . LEU A 1 303 ? 6.494 24.988 -25.100 1.00 86.06 303 LEU A N 1
ATOM 2345 C CA . LEU A 1 303 ? 7.467 24.615 -24.075 1.00 86.06 303 LEU A CA 1
ATOM 2346 C C . LEU A 1 303 ? 6.871 24.819 -22.674 1.00 86.06 303 LEU A C 1
ATOM 2348 O O . LEU A 1 303 ? 6.210 25.827 -22.417 1.00 86.06 303 LEU A O 1
ATOM 2352 N N . PHE A 1 304 ? 7.146 23.883 -21.768 1.00 79.00 304 PHE A N 1
ATOM 2353 C CA . PHE A 1 304 ? 6.742 23.933 -20.365 1.00 79.00 304 PHE A CA 1
ATOM 2354 C C . PHE A 1 304 ? 7.916 23.619 -19.428 1.00 79.00 304 PHE A C 1
ATOM 2356 O O . PHE A 1 304 ? 8.731 22.770 -19.788 1.00 79.00 304 PHE A O 1
ATOM 2363 N N . PRO A 1 305 ? 7.958 24.217 -18.217 1.00 70.50 305 PRO A N 1
ATOM 2364 C CA . PRO A 1 305 ? 6.980 25.157 -17.637 1.00 70.50 305 PRO A CA 1
ATOM 2365 C C . PRO A 1 305 ? 6.849 26.490 -18.397 1.00 70.50 305 PRO A C 1
ATOM 2367 O O . PRO A 1 305 ? 7.729 26.879 -19.150 1.00 70.50 305 PRO A O 1
ATOM 2370 N N . ALA A 1 306 ? 5.733 27.203 -18.213 1.00 77.75 306 ALA A N 1
ATOM 2371 C CA . ALA A 1 306 ? 5.408 28.426 -18.966 1.00 77.75 306 ALA A CA 1
ATOM 2372 C C . ALA A 1 306 ? 6.207 29.683 -18.531 1.00 77.75 306 ALA A C 1
ATOM 2374 O O . ALA A 1 306 ? 5.751 30.812 -18.709 1.00 77.75 306 ALA A O 1
ATOM 2375 N N . ASP A 1 307 ? 7.391 29.487 -17.951 1.00 80.50 307 ASP A N 1
ATOM 2376 C CA . ASP A 1 307 ? 8.342 30.519 -17.540 1.00 80.50 307 ASP A CA 1
ATOM 2377 C C . ASP A 1 307 ? 9.627 30.332 -18.356 1.00 80.50 307 ASP A C 1
ATOM 2379 O O . ASP A 1 307 ? 10.270 29.286 -18.289 1.00 80.50 307 ASP A O 1
ATOM 2383 N N . VAL A 1 308 ? 10.021 31.350 -19.123 1.00 75.44 308 VAL A N 1
ATOM 2384 C CA . VAL A 1 308 ? 11.214 31.316 -19.993 1.00 75.44 308 VAL A CA 1
ATOM 2385 C C . VAL A 1 308 ? 12.528 31.038 -19.252 1.00 75.44 308 VAL A C 1
ATOM 2387 O O . VAL A 1 308 ? 13.498 30.616 -19.881 1.00 75.44 308 VAL A O 1
ATOM 2390 N N . THR A 1 309 ? 12.574 31.250 -17.935 1.00 74.81 309 THR A N 1
ATOM 2391 C CA . THR A 1 309 ? 13.743 30.972 -17.083 1.00 74.81 309 THR A CA 1
ATOM 2392 C C . THR A 1 309 ? 13.768 29.548 -16.519 1.00 74.81 309 THR A C 1
ATOM 2394 O O . THR A 1 309 ? 14.764 29.157 -15.913 1.00 74.81 309 THR A O 1
ATOM 2397 N N . GLN A 1 310 ? 12.686 28.782 -16.690 1.00 70.88 310 GLN A N 1
ATOM 2398 C CA . GLN A 1 310 ? 12.512 27.423 -16.158 1.00 70.88 310 GLN A CA 1
ATOM 2399 C C . GLN A 1 310 ? 12.114 26.396 -17.235 1.00 70.88 310 GLN A C 1
ATOM 2401 O O . GLN A 1 310 ? 12.019 25.222 -16.916 1.00 70.88 310 GLN A O 1
ATOM 2406 N N . ALA A 1 311 ? 11.833 26.837 -18.465 1.00 76.81 311 ALA A N 1
ATOM 2407 C CA . ALA A 1 311 ? 11.516 26.007 -19.630 1.00 76.81 311 ALA A CA 1
ATOM 2408 C C . ALA A 1 311 ? 12.782 25.427 -20.307 1.00 76.81 311 ALA A C 1
ATOM 2410 O O . ALA A 1 311 ? 13.881 25.935 -20.042 1.00 76.81 311 ALA A O 1
ATOM 2411 N N . PRO A 1 312 ? 12.647 24.501 -21.286 1.00 82.38 312 PRO A N 1
ATOM 2412 C CA . PRO A 1 312 ? 13.785 23.939 -22.002 1.00 82.38 312 PRO A CA 1
ATOM 2413 C C . PRO A 1 312 ? 14.606 25.040 -22.676 1.00 82.38 312 PRO A C 1
ATOM 2415 O O . PRO A 1 312 ? 14.090 25.855 -23.449 1.00 82.38 312 PRO A O 1
ATOM 2418 N N . GLN A 1 313 ? 15.900 25.087 -22.375 1.00 85.88 313 GLN A N 1
ATOM 2419 C CA . GLN A 1 313 ? 16.750 26.213 -22.743 1.00 85.88 313 GLN A CA 1
ATOM 2420 C C . GLN A 1 313 ? 17.261 26.078 -24.180 1.00 85.88 313 GLN A C 1
ATOM 2422 O O . GLN A 1 313 ? 17.832 25.060 -24.572 1.00 85.88 313 GLN A O 1
ATOM 2427 N N . ARG A 1 314 ? 17.083 27.136 -24.975 1.00 85.31 314 ARG A N 1
ATOM 2428 C CA . ARG A 1 314 ? 17.487 27.193 -26.387 1.00 85.31 314 ARG A CA 1
ATOM 2429 C C . ARG A 1 314 ? 18.994 27.406 -26.498 1.00 85.31 314 ARG A C 1
ATOM 2431 O O . ARG A 1 314 ? 19.480 28.525 -26.340 1.00 85.31 314 ARG A O 1
ATOM 2438 N N . ILE A 1 315 ? 19.739 26.335 -26.765 1.00 77.25 315 ILE A N 1
ATOM 2439 C CA . ILE A 1 315 ? 21.200 26.390 -26.871 1.00 77.25 315 ILE A CA 1
ATOM 2440 C C . ILE A 1 315 ? 21.654 26.689 -28.302 1.00 77.25 315 ILE A C 1
ATOM 2442 O O . ILE A 1 315 ? 21.179 26.094 -29.267 1.00 77.25 315 ILE A O 1
ATOM 2446 N N . ASN A 1 316 ? 22.619 27.601 -28.430 1.00 67.94 316 ASN A N 1
ATOM 2447 C CA . ASN A 1 316 ? 23.423 27.742 -29.643 1.00 67.94 316 ASN A CA 1
ATOM 2448 C C . ASN A 1 316 ? 24.577 26.730 -29.571 1.00 67.94 316 ASN A C 1
ATOM 2450 O O . ASN A 1 316 ? 25.231 26.643 -28.528 1.00 67.94 316 ASN A O 1
ATOM 2454 N N . GLN A 1 317 ? 24.881 26.016 -30.659 1.00 57.66 317 GLN A N 1
ATOM 2455 C CA . GLN A 1 317 ? 26.199 25.386 -30.773 1.00 57.66 317 GLN A CA 1
ATOM 2456 C C . GLN A 1 317 ? 27.283 26.466 -30.900 1.00 57.66 317 GLN A C 1
ATOM 2458 O O . GLN A 1 317 ? 27.084 27.485 -31.563 1.00 57.66 317 GLN A O 1
ATOM 2463 N N . SER A 1 318 ? 28.431 26.242 -30.262 1.00 51.16 318 SER A N 1
ATOM 2464 C CA . SER A 1 318 ? 29.639 27.019 -30.532 1.00 51.16 318 SER A CA 1
ATOM 2465 C C . SER A 1 318 ? 30.173 26.702 -31.933 1.00 51.16 318 SER A C 1
ATOM 2467 O O . SER A 1 318 ? 30.064 25.570 -32.396 1.00 51.16 318 SER A O 1
ATOM 2469 N N . ASP A 1 319 ? 30.793 27.707 -32.550 1.00 43.22 319 ASP A N 1
ATOM 2470 C CA . ASP A 1 319 ? 31.519 27.668 -33.827 1.00 43.22 319 ASP A CA 1
ATOM 2471 C C . ASP A 1 319 ? 30.670 27.661 -35.121 1.00 43.22 319 ASP A C 1
ATOM 2473 O O . ASP A 1 319 ? 30.510 26.672 -35.830 1.00 43.22 319 ASP A O 1
ATOM 2477 N N . ASN A 1 320 ? 30.244 28.875 -35.495 1.00 46.41 320 ASN A N 1
ATOM 2478 C CA . ASN A 1 320 ? 30.049 29.357 -36.875 1.00 46.41 320 ASN A CA 1
ATOM 2479 C C . ASN A 1 320 ? 28.980 28.710 -37.784 1.00 46.41 320 ASN A C 1
ATOM 2481 O O . ASN A 1 320 ? 28.889 29.099 -38.951 1.00 46.41 320 ASN A O 1
ATOM 2485 N N . VAL A 1 321 ? 28.106 27.828 -37.289 1.00 46.84 321 VAL A N 1
ATOM 2486 C CA . VAL A 1 321 ? 26.932 27.359 -38.058 1.00 46.84 321 VAL A CA 1
ATOM 2487 C C . VAL A 1 321 ? 25.684 28.179 -37.712 1.00 46.84 321 VAL A C 1
ATOM 2489 O O . VAL A 1 321 ? 25.054 27.993 -36.670 1.00 46.84 321 VAL A O 1
ATOM 2492 N N . VAL A 1 322 ? 25.299 29.092 -38.607 1.00 46.75 322 VAL A N 1
ATOM 2493 C CA . VAL A 1 322 ? 24.041 29.849 -38.492 1.00 46.75 322 VAL A CA 1
ATOM 2494 C C . VAL A 1 322 ? 22.853 28.897 -38.699 1.00 46.75 322 VAL A C 1
ATOM 2496 O O . VAL A 1 322 ? 22.848 28.122 -39.649 1.00 46.75 322 VAL A O 1
ATOM 2499 N N . ASN A 1 323 ? 21.838 28.994 -37.832 1.00 52.16 323 ASN A N 1
ATOM 2500 C CA . ASN A 1 323 ? 20.625 28.154 -37.805 1.00 52.16 323 ASN A CA 1
ATOM 2501 C C . ASN A 1 323 ? 20.838 26.679 -37.400 1.00 52.16 323 ASN A C 1
ATOM 2503 O O . ASN A 1 323 ? 20.225 25.784 -37.971 1.00 52.16 323 ASN A O 1
ATOM 2507 N N . ASN A 1 324 ? 21.659 26.426 -36.373 1.00 59.59 324 ASN A N 1
ATOM 2508 C CA . ASN A 1 324 ? 21.720 25.127 -35.690 1.00 59.59 324 ASN A CA 1
ATOM 2509 C C . ASN A 1 324 ? 21.557 25.300 -34.164 1.00 59.59 324 ASN A C 1
ATOM 2511 O O . ASN A 1 324 ? 22.540 25.388 -33.420 1.00 59.59 324 ASN A O 1
ATOM 2515 N N . ARG A 1 325 ? 20.302 25.424 -33.708 1.00 73.50 325 ARG A N 1
ATOM 2516 C CA . ARG A 1 325 ? 19.922 25.453 -32.282 1.00 73.50 325 ARG A CA 1
ATOM 2517 C C . ARG A 1 325 ? 19.105 24.218 -31.930 1.00 73.50 325 ARG A C 1
ATOM 2519 O O . ARG A 1 325 ? 18.502 23.604 -32.801 1.00 73.50 325 ARG A O 1
ATOM 2526 N N . SER A 1 326 ? 19.067 23.899 -30.643 1.00 82.50 326 SER A N 1
ATOM 2527 C CA . SER A 1 326 ? 18.233 22.832 -30.090 1.00 82.50 326 SER A CA 1
ATOM 2528 C C . SER A 1 326 ? 17.753 23.198 -28.686 1.00 82.50 326 SER A C 1
ATOM 2530 O O . SER A 1 326 ? 18.312 24.090 -28.041 1.00 82.50 326 SER A O 1
ATOM 2532 N N . LEU A 1 327 ? 16.760 22.471 -28.171 1.00 86.31 327 LEU A N 1
ATOM 2533 C CA . LEU A 1 327 ? 16.402 22.537 -26.753 1.00 86.31 327 LEU A CA 1
ATOM 2534 C C . LEU A 1 327 ? 17.341 21.664 -25.917 1.00 86.31 327 LEU A C 1
ATOM 2536 O O . LEU A 1 327 ? 17.576 20.496 -26.230 1.00 86.31 327 LEU A O 1
ATOM 2540 N N . ARG A 1 328 ? 17.857 22.246 -24.837 1.00 83.94 328 ARG A N 1
ATOM 2541 C CA . ARG A 1 328 ? 18.505 21.555 -23.726 1.00 83.94 328 ARG A CA 1
ATOM 2542 C C . ARG A 1 328 ? 17.477 21.391 -22.614 1.00 83.94 328 ARG A C 1
ATOM 2544 O O . ARG A 1 328 ? 16.877 22.377 -22.200 1.00 83.94 328 ARG A O 1
ATOM 2551 N N . PHE A 1 329 ? 17.303 20.159 -22.154 1.00 80.00 329 PHE A N 1
ATOM 2552 C CA . PHE A 1 329 ? 16.366 19.798 -21.094 1.00 80.00 329 PHE A CA 1
ATOM 2553 C C . PHE A 1 329 ? 17.142 19.669 -19.777 1.00 80.00 329 PHE A C 1
ATOM 2555 O O . PHE A 1 329 ? 18.223 19.074 -19.765 1.00 80.00 329 PHE A O 1
ATOM 2562 N N . ASP A 1 330 ? 16.624 20.229 -18.687 1.00 68.62 330 ASP A N 1
ATOM 2563 C CA . ASP A 1 330 ? 17.301 20.286 -17.385 1.00 68.62 330 ASP A CA 1
ATOM 2564 C C . ASP A 1 330 ? 17.296 18.950 -16.612 1.00 68.62 330 ASP A C 1
ATOM 2566 O O . ASP A 1 330 ? 18.159 18.711 -15.764 1.00 68.62 330 ASP A O 1
ATOM 2570 N N . GLY A 1 331 ? 16.353 18.065 -16.948 1.00 62.38 331 GLY A N 1
ATOM 2571 C CA . GLY A 1 331 ? 16.160 16.744 -16.347 1.00 62.38 331 GLY A CA 1
ATOM 2572 C C . GLY A 1 331 ? 15.126 16.677 -15.213 1.00 62.38 331 GLY A C 1
ATOM 2573 O O . GLY A 1 331 ? 14.953 15.598 -14.647 1.00 62.38 331 GLY A O 1
ATOM 2574 N N . TYR A 1 332 ? 14.432 17.772 -14.883 1.00 60.06 332 TYR A N 1
ATOM 2575 C CA . TYR A 1 332 ? 13.480 17.844 -13.766 1.00 60.06 332 TYR A CA 1
ATOM 2576 C C . TYR A 1 332 ? 12.013 17.905 -14.206 1.00 60.06 332 TYR A C 1
ATOM 2578 O O . TYR A 1 332 ? 11.205 17.087 -13.759 1.00 60.06 332 TYR A O 1
ATOM 2586 N N . ASN A 1 333 ? 11.635 18.893 -15.023 1.00 62.12 333 ASN A N 1
ATOM 2587 C CA . ASN A 1 333 ? 10.227 19.175 -15.353 1.00 62.12 333 ASN A CA 1
ATOM 2588 C C . ASN A 1 333 ? 9.990 19.700 -16.782 1.00 62.12 333 ASN A C 1
ATOM 2590 O O . ASN A 1 333 ? 8.857 20.060 -17.103 1.00 62.12 333 ASN A O 1
ATOM 2594 N N . ASP A 1 334 ? 11.028 19.707 -17.615 1.00 71.25 334 ASP A N 1
ATOM 2595 C CA . ASP A 1 334 ? 11.035 20.200 -18.993 1.00 71.25 334 ASP A CA 1
ATOM 2596 C C . ASP A 1 334 ? 10.285 19.291 -19.991 1.00 71.25 334 ASP A C 1
ATOM 2598 O O . ASP A 1 334 ? 10.564 18.094 -20.096 1.00 71.25 334 ASP A O 1
ATOM 2602 N N . TYR A 1 335 ? 9.364 19.856 -20.784 1.00 73.56 335 TYR A N 1
ATOM 2603 C CA . TYR A 1 335 ? 8.708 19.168 -21.913 1.00 73.56 335 TYR A CA 1
ATOM 2604 C C . TYR A 1 335 ? 8.116 20.144 -22.946 1.00 73.56 335 TYR A C 1
ATOM 2606 O O . TYR A 1 335 ? 7.994 21.343 -22.704 1.00 73.56 335 TYR A O 1
ATOM 2614 N N . VAL A 1 336 ? 7.713 19.622 -24.111 1.00 81.19 336 VAL A N 1
ATOM 2615 C CA . VAL A 1 336 ? 6.969 20.365 -25.144 1.00 81.19 336 VAL A CA 1
ATOM 2616 C C . VAL A 1 336 ? 5.598 19.713 -25.340 1.00 81.19 336 VAL A C 1
ATOM 2618 O O . VAL A 1 336 ? 5.519 18.537 -25.689 1.00 81.19 336 VAL A O 1
ATOM 2621 N N . ILE A 1 337 ? 4.513 20.459 -25.114 1.00 80.62 337 ILE A N 1
ATOM 2622 C CA . ILE A 1 337 ? 3.146 20.029 -25.447 1.00 80.62 337 ILE A CA 1
ATOM 2623 C C . ILE A 1 337 ? 2.861 20.383 -26.899 1.00 80.62 337 ILE A C 1
ATOM 2625 O O . ILE A 1 337 ? 2.876 21.557 -27.250 1.00 80.62 337 ILE A O 1
ATOM 2629 N N . ILE A 1 338 ? 2.483 19.400 -27.708 1.00 81.56 338 ILE A N 1
ATOM 2630 C CA . ILE A 1 338 ? 1.787 19.631 -28.977 1.00 81.56 338 ILE A CA 1
ATOM 2631 C C . ILE A 1 338 ? 0.305 19.345 -28.729 1.00 81.56 338 ILE A C 1
ATOM 2633 O O . ILE A 1 338 ? -0.052 18.278 -28.223 1.00 81.56 338 ILE A O 1
ATOM 2637 N N . ASN A 1 339 ? -0.561 20.316 -29.023 1.00 77.25 339 ASN A N 1
ATOM 2638 C CA . ASN A 1 339 ? -2.001 20.157 -28.824 1.00 77.25 339 ASN A CA 1
ATOM 2639 C C . ASN A 1 339 ? -2.594 19.179 -29.850 1.00 77.25 339 ASN A C 1
ATOM 2641 O O . ASN A 1 339 ? -2.104 19.059 -30.970 1.00 77.25 339 ASN A O 1
ATOM 2645 N N . HIS A 1 340 ? -3.670 18.484 -29.474 1.00 72.56 340 HIS A N 1
ATOM 2646 C CA . HIS A 1 340 ? -4.352 17.562 -30.381 1.00 72.56 340 HIS A CA 1
ATOM 2647 C C . HIS A 1 340 ? -4.929 18.294 -31.603 1.00 72.56 340 HIS A C 1
ATOM 2649 O O . HIS A 1 340 ? -5.666 19.270 -31.458 1.00 72.56 340 HIS A O 1
ATOM 2655 N N . ALA A 1 341 ? -4.648 17.753 -32.787 1.00 71.94 341 ALA A N 1
ATOM 2656 C CA . ALA A 1 341 ? -5.210 18.175 -34.062 1.00 71.94 341 ALA A CA 1
ATOM 2657 C C . ALA A 1 341 ? -5.624 16.955 -34.900 1.00 71.94 341 ALA A C 1
ATOM 2659 O O . ALA A 1 341 ? -5.086 15.853 -34.742 1.00 71.94 341 ALA A O 1
ATOM 2660 N N . SER A 1 342 ? -6.548 17.156 -35.840 1.00 73.50 342 SER A N 1
ATOM 2661 C CA . SER A 1 342 ? -6.998 16.109 -36.768 1.00 73.50 342 SER A CA 1
ATOM 2662 C C . SER A 1 342 ? -5.882 15.618 -37.699 1.00 73.50 342 SER A C 1
ATOM 2664 O O . SER A 1 342 ? -5.828 14.430 -38.000 1.00 73.50 342 SER A O 1
ATOM 2666 N N . SER A 1 343 ? -4.940 16.487 -38.080 1.00 69.38 343 SER A N 1
ATOM 2667 C CA . SER A 1 343 ? -3.737 16.134 -38.853 1.00 69.38 343 SER A CA 1
ATOM 2668 C C . SER A 1 343 ? -2.788 15.179 -38.110 1.00 69.38 343 SER A C 1
ATOM 2670 O O . SER A 1 343 ? -2.081 14.404 -38.750 1.00 69.38 343 SER A O 1
ATOM 2672 N N . LEU A 1 344 ? -2.818 15.171 -36.769 1.00 71.12 344 LEU A N 1
ATOM 2673 C CA . LEU A 1 344 ? -2.040 14.287 -35.884 1.00 71.12 344 LEU A CA 1
ATOM 2674 C C . LEU A 1 344 ? -2.792 13.003 -35.480 1.00 71.12 344 LEU A C 1
ATOM 2676 O O . LEU A 1 344 ? -2.417 12.353 -34.505 1.00 71.12 344 LEU A O 1
ATOM 2680 N N . SER A 1 345 ? -3.874 12.642 -36.175 1.00 69.56 345 SER A N 1
ATOM 2681 C CA . SER A 1 345 ? -4.711 11.483 -35.830 1.00 69.56 345 SER A CA 1
ATOM 2682 C C . SER A 1 345 ? -4.441 10.291 -36.763 1.00 69.56 345 SER A C 1
ATOM 2684 O O . SER A 1 345 ? -5.088 10.190 -37.807 1.00 69.56 345 SER A O 1
ATOM 2686 N N . PRO A 1 346 ? -3.508 9.372 -36.429 1.00 60.28 346 PRO A N 1
ATOM 2687 C CA . PRO A 1 346 ? -3.221 8.206 -37.264 1.00 60.28 346 PRO A CA 1
ATOM 2688 C C . PRO A 1 346 ? -4.417 7.248 -37.296 1.00 60.28 346 PRO A C 1
ATOM 2690 O O . PRO A 1 346 ? -4.907 6.812 -36.252 1.00 60.28 346 PRO A O 1
ATOM 2693 N N . THR A 1 347 ? -4.876 6.910 -38.500 1.00 59.31 347 THR A N 1
ATOM 2694 C CA . THR A 1 347 ? -6.053 6.055 -38.728 1.00 59.31 347 THR A CA 1
ATOM 2695 C C . THR A 1 347 ? -5.735 4.563 -38.638 1.00 59.31 347 THR A C 1
ATOM 2697 O O . THR A 1 347 ? -6.525 3.817 -38.066 1.00 59.31 347 THR A O 1
ATOM 2700 N N . ASN A 1 348 ? -4.565 4.148 -39.138 1.00 59.00 348 ASN A N 1
ATOM 2701 C CA . ASN A 1 348 ? -4.072 2.767 -39.079 1.00 59.00 348 ASN A CA 1
ATOM 2702 C C . ASN A 1 348 ? -2.768 2.681 -38.264 1.00 59.00 348 ASN A C 1
ATOM 2704 O O . ASN A 1 348 ? -2.749 2.138 -37.161 1.00 59.00 348 ASN A O 1
ATOM 2708 N N . GLU A 1 349 ? -1.690 3.252 -38.804 1.00 61.69 349 GLU A N 1
ATOM 2709 C CA . GLU A 1 349 ? -0.314 3.139 -38.303 1.00 61.69 349 GLU A CA 1
ATOM 2710 C C . GLU A 1 349 ? 0.336 4.526 -38.167 1.00 61.69 349 GLU A C 1
ATOM 2712 O O . GLU A 1 349 ? -0.187 5.522 -38.673 1.00 61.69 349 GLU A O 1
ATOM 2717 N N . ILE A 1 350 ? 1.472 4.604 -37.467 1.00 67.31 350 ILE A N 1
ATOM 2718 C CA . ILE A 1 350 ? 2.254 5.834 -37.292 1.00 67.31 350 ILE A CA 1
ATOM 2719 C C . ILE A 1 350 ? 3.755 5.523 -37.321 1.00 67.31 350 ILE A C 1
ATOM 2721 O O . ILE A 1 350 ? 4.198 4.533 -36.744 1.00 67.31 350 ILE A O 1
ATOM 2725 N N . ALA A 1 351 ? 4.533 6.401 -37.953 1.00 69.19 351 ALA A N 1
ATOM 2726 C CA . ALA A 1 351 ? 5.991 6.428 -37.885 1.00 69.19 351 ALA A CA 1
ATOM 2727 C C . ALA A 1 351 ? 6.439 7.790 -37.334 1.00 69.19 351 ALA A C 1
ATOM 2729 O O . ALA A 1 351 ? 5.830 8.811 -37.655 1.00 69.19 351 ALA A O 1
ATOM 2730 N N . ILE A 1 352 ? 7.474 7.808 -36.489 1.00 73.19 352 ILE A N 1
ATOM 2731 C CA . ILE A 1 352 ? 8.025 9.032 -35.888 1.00 73.19 352 ILE A CA 1
ATOM 2732 C C . ILE A 1 352 ? 9.539 8.857 -35.694 1.00 73.19 352 ILE A C 1
ATOM 2734 O O . ILE A 1 352 ? 10.001 7.772 -35.342 1.00 73.19 352 ILE A O 1
ATOM 2738 N N . GLU A 1 353 ? 10.297 9.934 -35.882 1.00 76.00 353 GLU A N 1
ATOM 2739 C CA . GLU A 1 353 ? 11.749 10.021 -35.688 1.00 76.00 353 GLU A CA 1
ATOM 2740 C C . GLU A 1 353 ? 12.111 11.171 -34.729 1.00 76.00 353 GLU A C 1
ATOM 2742 O O . GLU A 1 353 ? 11.327 12.105 -34.550 1.00 76.00 353 GLU A O 1
ATOM 2747 N N . ALA A 1 354 ? 13.291 11.115 -34.103 1.00 80.50 354 ALA A N 1
ATOM 2748 C CA . ALA A 1 354 ? 13.813 12.191 -33.257 1.00 80.50 354 ALA A CA 1
ATOM 2749 C C . ALA A 1 354 ? 15.349 12.154 -33.167 1.00 80.50 354 ALA A C 1
ATOM 2751 O O . ALA A 1 354 ? 15.953 11.083 -33.187 1.00 80.50 354 ALA A O 1
ATOM 2752 N N . TRP A 1 355 ? 15.973 13.322 -32.990 1.00 75.75 355 TRP A N 1
ATOM 2753 C CA . TRP A 1 355 ? 17.415 13.468 -32.755 1.00 75.75 355 TRP A CA 1
ATOM 2754 C C . TRP A 1 355 ? 17.664 13.972 -31.330 1.00 75.75 355 TRP A C 1
ATOM 2756 O O . TRP A 1 355 ? 17.152 15.022 -30.947 1.00 75.75 355 TRP A O 1
ATOM 2766 N N . VAL A 1 356 ? 18.455 13.239 -30.539 1.00 78.38 356 VAL A N 1
ATOM 2767 C CA . VAL A 1 356 ? 18.722 13.555 -29.123 1.00 78.38 356 VAL A CA 1
ATOM 2768 C C . VAL A 1 356 ? 20.206 13.363 -28.807 1.00 78.38 356 VAL A C 1
ATOM 2770 O O . VAL A 1 356 ? 20.795 12.342 -29.158 1.00 78.38 356 VAL A O 1
ATOM 2773 N N . LYS A 1 357 ? 20.811 14.327 -28.099 1.00 74.62 357 LYS A N 1
ATOM 2774 C CA . LYS A 1 357 ? 22.177 14.227 -27.562 1.00 74.62 357 LYS A CA 1
ATOM 2775 C C . LYS A 1 357 ? 22.128 14.165 -26.027 1.00 74.62 357 LYS A C 1
ATOM 2777 O O . LYS A 1 357 ? 21.789 15.176 -25.417 1.00 74.62 357 LYS A O 1
ATOM 2782 N N . PRO A 1 358 ? 22.498 13.043 -25.387 1.00 64.25 358 PRO A N 1
ATOM 2783 C CA . PRO A 1 358 ? 22.593 12.981 -23.932 1.00 64.25 358 PRO A CA 1
ATOM 2784 C C . PRO A 1 358 ? 23.839 13.704 -23.404 1.00 64.25 358 PRO A C 1
ATOM 2786 O O . PRO A 1 358 ? 24.917 13.623 -23.997 1.00 64.25 358 PRO A O 1
ATOM 2789 N N . GLU A 1 359 ? 23.704 14.377 -22.259 1.00 66.94 359 GLU A N 1
ATOM 2790 C CA . GLU A 1 359 ? 24.820 15.058 -21.581 1.00 66.94 359 GLU A CA 1
ATOM 2791 C C . GLU A 1 359 ? 25.536 14.179 -20.536 1.00 66.94 359 GLU A C 1
ATOM 2793 O O . GLU A 1 359 ? 26.658 14.493 -20.139 1.00 66.94 359 GLU A O 1
ATOM 2798 N N . SER A 1 360 ? 24.949 13.047 -20.130 1.00 55.72 360 SER A N 1
ATOM 2799 C CA . SER A 1 360 ? 25.543 12.084 -19.190 1.00 55.72 360 SER A CA 1
ATOM 2800 C C . SER A 1 360 ? 25.448 10.637 -19.698 1.00 55.72 360 SER A C 1
ATOM 2802 O O . SER A 1 360 ? 24.524 10.264 -20.418 1.00 55.72 360 SER A O 1
ATOM 2804 N N . LYS A 1 361 ? 26.416 9.793 -19.305 1.00 45.91 361 LYS A N 1
ATOM 2805 C CA . LYS A 1 361 ? 26.427 8.340 -19.578 1.00 45.91 361 LYS A CA 1
ATOM 2806 C C . LYS A 1 361 ? 25.801 7.529 -18.432 1.00 45.91 361 LYS A C 1
ATOM 2808 O O . LYS A 1 361 ? 26.413 6.593 -17.923 1.00 45.91 361 LYS A O 1
ATOM 2813 N N . THR A 1 362 ? 24.598 7.892 -18.005 1.00 41.06 362 THR A N 1
ATOM 2814 C CA . THR A 1 362 ? 23.748 7.005 -17.190 1.00 41.06 362 THR A CA 1
ATOM 2815 C C . THR A 1 362 ? 22.894 6.131 -18.106 1.00 41.06 362 THR A C 1
ATOM 2817 O O . THR A 1 362 ? 22.491 6.587 -19.172 1.00 41.06 362 THR A O 1
ATOM 2820 N N . GLU A 1 363 ? 22.648 4.874 -17.719 1.00 36.34 363 GLU A N 1
ATOM 2821 C CA . GLU A 1 363 ? 21.897 3.901 -18.529 1.00 36.34 363 GLU A CA 1
ATOM 2822 C C . GLU A 1 363 ? 20.558 4.470 -19.026 1.00 36.34 363 GLU A C 1
ATOM 2824 O O . GLU A 1 363 ? 19.686 4.807 -18.223 1.00 36.34 363 GLU A O 1
ATOM 2829 N N . PHE A 1 364 ? 20.368 4.509 -20.349 1.00 33.00 364 PHE A N 1
ATOM 2830 C CA . PHE A 1 364 ? 19.068 4.780 -20.964 1.00 33.00 364 PHE A CA 1
ATOM 2831 C C . PHE A 1 364 ? 18.145 3.577 -20.767 1.00 33.00 364 PHE A C 1
ATOM 2833 O O . PHE A 1 364 ? 17.979 2.739 -21.650 1.00 33.00 364 PHE A O 1
ATOM 2840 N N . LYS A 1 365 ? 17.536 3.484 -19.586 1.00 38.97 365 LYS A N 1
ATOM 2841 C CA . LYS A 1 365 ? 16.392 2.600 -19.380 1.00 38.97 365 LYS A CA 1
ATOM 2842 C C . LYS A 1 365 ? 15.153 3.239 -19.994 1.00 38.97 365 LYS A C 1
ATOM 2844 O O . LYS A 1 365 ? 14.884 4.420 -19.775 1.00 38.97 365 LYS A O 1
ATOM 2849 N N . GLY A 1 366 ? 14.403 2.433 -20.744 1.00 36.25 366 GLY A N 1
ATOM 2850 C CA . GLY A 1 366 ? 13.104 2.769 -21.328 1.00 36.25 366 GLY A CA 1
ATOM 2851 C C . GLY A 1 366 ? 12.016 2.960 -20.271 1.00 36.25 366 GLY A C 1
ATOM 2852 O O . GLY A 1 366 ? 11.046 2.208 -20.223 1.00 36.25 366 GLY A O 1
ATOM 2853 N N . THR A 1 367 ? 12.198 3.920 -19.365 1.00 36.12 367 THR A N 1
ATOM 2854 C CA . THR A 1 367 ? 11.182 4.296 -18.391 1.00 36.12 367 THR A CA 1
ATOM 2855 C C . THR A 1 367 ? 10.303 5.388 -18.975 1.00 36.12 367 THR A C 1
ATOM 2857 O O . THR A 1 367 ? 10.623 6.576 -18.887 1.00 36.12 367 THR A O 1
ATOM 2860 N N . ASN A 1 368 ? 9.116 4.972 -19.422 1.00 34.81 368 ASN A N 1
ATOM 2861 C CA . ASN A 1 368 ? 7.899 5.722 -19.122 1.00 34.81 368 ASN A CA 1
ATOM 2862 C C . ASN A 1 368 ? 8.045 6.345 -17.723 1.00 34.81 368 ASN A C 1
ATOM 2864 O O . ASN A 1 368 ? 8.337 5.614 -16.776 1.00 34.81 368 ASN A O 1
ATOM 2868 N N . ILE A 1 369 ? 7.823 7.652 -17.576 1.00 37.75 369 ILE A N 1
ATOM 2869 C CA . ILE A 1 369 ? 7.537 8.255 -16.270 1.00 37.75 369 ILE A CA 1
ATOM 2870 C C . ILE A 1 369 ? 6.010 8.340 -16.190 1.00 37.75 369 ILE A C 1
ATOM 2872 O O . ILE A 1 369 ? 5.430 9.295 -16.715 1.00 37.75 369 ILE A O 1
ATOM 2876 N N . PRO A 1 370 ? 5.314 7.344 -15.606 1.00 37.59 370 PRO A N 1
ATOM 2877 C CA . PRO A 1 370 ? 3.869 7.410 -15.482 1.00 37.59 370 PRO A CA 1
ATOM 2878 C C . PRO A 1 370 ? 3.552 8.503 -14.465 1.00 37.59 370 PRO A C 1
ATOM 2880 O O . PRO A 1 370 ? 4.280 8.667 -13.480 1.00 37.59 370 PRO A O 1
ATOM 2883 N N . ARG A 1 371 ? 2.450 9.236 -14.647 1.00 42.84 371 ARG A N 1
ATOM 2884 C CA . ARG A 1 371 ? 1.966 10.168 -13.618 1.00 42.84 371 ARG A CA 1
ATOM 2885 C C . ARG A 1 371 ? 1.348 9.405 -12.443 1.00 42.84 371 ARG A C 1
ATOM 2887 O O . ARG A 1 371 ? 0.154 9.491 -12.210 1.00 42.84 371 ARG A O 1
ATOM 2894 N N . ILE A 1 372 ? 2.201 8.762 -11.650 1.00 50.06 372 ILE A N 1
ATOM 2895 C CA . ILE A 1 372 ? 2.021 8.625 -10.203 1.00 50.06 372 ILE A CA 1
ATOM 2896 C C . ILE A 1 372 ? 1.800 10.064 -9.705 1.00 50.06 372 ILE A C 1
ATOM 2898 O O . ILE A 1 372 ? 2.770 10.825 -9.706 1.00 50.06 372 ILE A O 1
ATOM 2902 N N . ASN A 1 373 ? 0.563 10.506 -9.426 1.00 65.19 373 ASN A N 1
ATOM 2903 C CA . ASN A 1 373 ? 0.237 11.945 -9.287 1.00 65.19 373 ASN A CA 1
ATOM 2904 C C . ASN A 1 373 ? 0.878 12.648 -8.062 1.00 65.19 373 ASN A C 1
ATOM 2906 O O . ASN A 1 373 ? 0.202 12.987 -7.102 1.00 65.19 373 ASN A O 1
ATOM 2910 N N . SER A 1 374 ? 2.201 12.834 -8.063 1.00 71.69 374 SER A N 1
ATOM 2911 C CA . SER A 1 374 ? 3.002 12.963 -6.845 1.00 71.69 374 SER A CA 1
ATOM 2912 C C . SER A 1 374 ? 3.503 14.355 -6.493 1.00 71.69 374 SER A C 1
ATOM 2914 O O . SER A 1 374 ? 2.676 15.185 -6.131 1.00 71.69 374 SER A O 1
ATOM 2916 N N . THR A 1 375 ? 4.811 14.641 -6.598 1.00 73.19 375 THR A N 1
ATOM 2917 C CA . THR A 1 375 ? 5.558 15.704 -5.866 1.00 73.19 375 THR A CA 1
ATOM 2918 C C . THR A 1 375 ? 5.880 15.323 -4.400 1.00 73.19 375 THR A C 1
ATOM 2920 O O . THR A 1 375 ? 5.346 14.356 -3.866 1.00 73.19 375 THR A O 1
ATOM 2923 N N . ILE A 1 376 ? 6.797 16.055 -3.753 1.00 81.25 376 ILE A N 1
ATOM 2924 C CA . ILE A 1 376 ? 7.391 15.768 -2.432 1.00 81.25 376 ILE A CA 1
ATOM 2925 C C . ILE A 1 376 ? 7.405 17.025 -1.542 1.00 81.25 376 ILE A C 1
ATOM 2927 O O . ILE A 1 376 ? 7.774 18.093 -2.023 1.00 81.25 376 ILE A O 1
ATOM 2931 N N . PHE A 1 377 ? 7.009 16.919 -0.261 1.00 80.19 377 PHE A N 1
ATOM 2932 C CA . PHE A 1 377 ? 7.070 18.035 0.716 1.00 80.19 377 PHE A CA 1
ATOM 2933 C C . PHE A 1 377 ? 6.924 17.611 2.205 1.00 80.19 377 PHE A C 1
ATOM 2935 O O . PHE A 1 377 ? 6.326 18.330 3.006 1.00 80.19 377 PHE A O 1
ATOM 2942 N N . GLY A 1 378 ? 7.421 16.435 2.609 1.00 79.62 378 GLY A N 1
ATOM 2943 C CA . GLY A 1 378 ? 7.258 15.914 3.981 1.00 79.62 378 GLY A CA 1
ATOM 2944 C C . GLY A 1 378 ? 8.155 16.574 5.050 1.00 79.62 378 GLY A C 1
ATOM 2945 O O . GLY A 1 378 ? 9.183 17.164 4.728 1.00 79.62 378 GLY A O 1
ATOM 2946 N N . THR A 1 379 ? 7.813 16.461 6.347 1.00 80.12 379 THR A N 1
ATOM 2947 C CA . THR A 1 379 ? 8.602 17.067 7.443 1.00 80.12 379 THR A CA 1
ATOM 2948 C C . THR A 1 379 ? 8.781 16.179 8.674 1.00 80.12 379 THR A C 1
ATOM 2950 O O . THR A 1 379 ? 7.903 15.402 9.015 1.00 80.12 379 THR A O 1
ATOM 2953 N N . GLN A 1 380 ? 9.924 16.292 9.376 1.00 80.31 380 GLN A N 1
ATOM 2954 C CA . GLN A 1 380 ? 10.128 15.613 10.670 1.00 80.31 380 GLN A CA 1
ATOM 2955 C C . GLN A 1 380 ? 9.426 16.311 11.834 1.00 80.31 380 GLN A C 1
ATOM 2957 O O . GLN A 1 380 ? 9.417 15.803 12.939 1.00 80.31 380 GLN A O 1
ATOM 2962 N N . ALA A 1 381 ? 8.836 17.466 11.560 1.00 77.00 381 ALA A N 1
ATOM 2963 C CA . ALA A 1 381 ? 8.350 18.408 12.541 1.00 77.00 381 ALA A CA 1
ATOM 2964 C C . ALA A 1 381 ? 6.944 18.876 12.196 1.00 77.00 381 ALA A C 1
ATOM 2966 O O . ALA A 1 381 ? 6.530 19.902 12.680 1.00 77.00 381 ALA A O 1
ATOM 2967 N N . TYR A 1 382 ? 6.184 18.150 11.393 1.00 68.06 382 TYR A N 1
ATOM 2968 C CA . TYR A 1 382 ? 4.739 18.242 11.348 1.00 68.06 382 TYR A CA 1
ATOM 2969 C C . TYR A 1 382 ? 4.200 16.901 10.903 1.00 68.06 382 TYR A C 1
ATOM 2971 O O . TYR A 1 382 ? 3.452 16.886 9.968 1.00 68.06 382 TYR A O 1
ATOM 2979 N N . GLY A 1 383 ? 4.588 15.783 11.491 1.00 78.44 383 GLY A N 1
ATOM 2980 C CA . GLY A 1 383 ? 5.536 14.936 10.818 1.00 78.44 383 GLY A CA 1
ATOM 2981 C C . GLY A 1 383 ? 5.139 14.201 9.506 1.00 78.44 383 GLY A C 1
ATOM 2982 O O . GLY A 1 383 ? 4.490 14.819 8.703 1.00 78.44 383 GLY A O 1
ATOM 2983 N N . CYS A 1 384 ? 5.570 12.960 9.223 1.00 76.44 384 CYS A N 1
ATOM 2984 C CA . CYS A 1 384 ? 5.127 12.007 8.177 1.00 76.44 384 CYS A CA 1
ATOM 2985 C C . CYS A 1 384 ? 5.266 10.531 8.731 1.00 76.44 384 CYS A C 1
ATOM 2987 O O . CYS A 1 384 ? 6.409 10.112 8.593 1.00 76.44 384 CYS A O 1
ATOM 2989 N N . TYR A 1 385 ? 4.234 9.887 9.426 1.00 78.88 385 TYR A N 1
ATOM 2990 C CA . TYR A 1 385 ? 3.990 8.600 10.227 1.00 78.88 385 TYR A CA 1
ATOM 2991 C C . TYR A 1 385 ? 2.513 8.277 10.680 1.00 78.88 385 TYR A C 1
ATOM 2993 O O . TYR A 1 385 ? 1.615 9.068 10.439 1.00 78.88 385 TYR A O 1
ATOM 3001 N N . GLU A 1 386 ? 2.342 7.165 11.436 1.00 74.75 386 GLU A N 1
ATOM 3002 C CA . GLU A 1 386 ? 1.342 6.424 12.266 1.00 74.75 386 GLU A CA 1
ATOM 3003 C C . GLU A 1 386 ? -0.197 6.415 12.113 1.00 74.75 386 GLU A C 1
ATOM 3005 O O . GLU A 1 386 ? -0.875 6.019 13.055 1.00 74.75 386 GLU A O 1
ATOM 3010 N N . PRO A 1 387 ? -0.726 6.858 10.965 1.00 83.12 387 PRO A N 1
ATOM 3011 C CA . PRO A 1 387 ? -1.987 7.570 10.698 1.00 83.12 387 PRO A CA 1
ATOM 3012 C C . PRO A 1 387 ? -3.238 6.699 10.518 1.00 83.12 387 PRO A C 1
ATOM 3014 O O . PRO A 1 387 ? -3.064 5.518 10.671 1.00 83.12 387 PRO A O 1
ATOM 3017 N N . ASP A 1 388 ? -4.435 7.234 10.158 1.00 84.12 388 ASP A N 1
ATOM 3018 C CA . ASP A 1 388 ? -5.549 6.444 9.579 1.00 84.12 388 ASP A CA 1
ATOM 3019 C C . ASP A 1 388 ? -6.793 7.186 8.990 1.00 84.12 388 ASP A C 1
ATOM 3021 O O . ASP A 1 388 ? -6.944 8.388 9.202 1.00 84.12 388 ASP A O 1
ATOM 3025 N N . ILE A 1 389 ? -7.639 6.509 8.184 1.00 85.44 389 ILE A N 1
ATOM 3026 C CA . ILE A 1 389 ? -8.238 7.027 6.916 1.00 85.44 389 ILE A CA 1
ATOM 3027 C C . ILE A 1 389 ? -9.614 6.373 6.436 1.00 85.44 389 ILE A C 1
ATOM 3029 O O . ILE A 1 389 ? -9.618 5.172 6.243 1.00 85.44 389 ILE A O 1
ATOM 3033 N N . ILE A 1 390 ? -10.774 7.103 6.257 1.00 84.62 390 ILE A N 1
ATOM 3034 C CA . ILE A 1 390 ? -12.180 6.711 5.756 1.00 84.62 390 ILE A CA 1
ATOM 3035 C C . ILE A 1 390 ? -13.393 7.708 5.488 1.00 84.62 390 ILE A C 1
ATOM 3037 O O . ILE A 1 390 ? -13.294 8.586 4.647 1.00 84.62 390 ILE A O 1
ATOM 3041 N N . ASN A 1 391 ? -14.596 7.445 6.058 1.00 83.94 391 ASN A N 1
ATOM 3042 C CA . ASN A 1 391 ? -15.999 7.749 5.700 1.00 83.94 391 ASN A CA 1
ATOM 3043 C C . ASN A 1 391 ? -16.537 9.134 5.930 1.00 83.94 391 ASN A C 1
ATOM 3045 O O . ASN A 1 391 ? -17.141 9.386 6.978 1.00 83.94 391 ASN A O 1
ATOM 3049 N N . ILE A 1 392 ? -16.294 10.003 4.950 1.00 85.12 392 ILE A N 1
ATOM 3050 C CA . ILE A 1 392 ? -16.612 11.414 4.975 1.00 85.12 392 ILE A CA 1
ATOM 3051 C C . ILE A 1 392 ? -17.211 11.900 3.625 1.00 85.12 392 ILE A C 1
ATOM 3053 O O . ILE A 1 392 ? -17.343 11.088 2.722 1.00 85.12 392 ILE A O 1
ATOM 3057 N N . SER A 1 393 ? -17.620 13.174 3.486 1.00 78.94 393 SER A N 1
ATOM 3058 C CA . SER A 1 393 ? -18.846 13.580 2.770 1.00 78.94 393 SER A CA 1
ATOM 3059 C C . SER A 1 393 ? -18.853 13.398 1.239 1.00 78.94 393 SER A C 1
ATOM 3061 O O . SER A 1 393 ? -18.985 12.270 0.800 1.00 78.94 393 SER A O 1
ATOM 3063 N N . ASN A 1 394 ? -18.779 14.332 0.282 1.00 77.12 394 ASN A N 1
ATOM 3064 C CA . ASN A 1 394 ? -18.576 15.770 0.025 1.00 77.12 394 ASN A CA 1
ATOM 3065 C C . ASN A 1 394 ? -17.152 16.362 -0.135 1.00 77.12 394 ASN A C 1
ATOM 3067 O O . ASN A 1 394 ? -16.649 16.293 -1.249 1.00 77.12 394 ASN A O 1
ATOM 3071 N N . ASP A 1 395 ? -16.510 17.030 0.847 1.00 81.25 395 ASP A N 1
ATOM 3072 C CA . ASP A 1 395 ? -15.408 17.978 0.509 1.00 81.25 395 ASP A CA 1
ATOM 3073 C C . ASP A 1 395 ? -14.009 17.970 1.212 1.00 81.25 395 ASP A C 1
ATOM 3075 O O . ASP A 1 395 ? -13.320 18.973 1.032 1.00 81.25 395 ASP A O 1
ATOM 3079 N N . ARG A 1 396 ? -13.507 16.952 1.961 1.00 87.06 396 ARG A N 1
ATOM 3080 C CA . ARG A 1 396 ? -12.131 17.001 2.565 1.00 87.06 396 ARG A CA 1
ATOM 3081 C C . ARG A 1 396 ? -11.306 15.664 2.757 1.00 87.06 396 ARG A C 1
ATOM 3083 O O . ARG A 1 396 ? -11.421 14.814 1.907 1.00 87.06 396 ARG A O 1
ATOM 3090 N N . PHE A 1 397 ? -10.479 15.424 3.822 1.00 90.19 397 PHE A N 1
ATOM 3091 C CA . PHE A 1 397 ? -9.733 14.140 4.108 1.00 90.19 397 PHE A CA 1
ATOM 3092 C C . PHE A 1 397 ? -9.457 13.759 5.587 1.00 90.19 397 PHE A C 1
ATOM 3094 O O . PHE A 1 397 ? -9.459 14.680 6.397 1.00 90.19 397 PHE A O 1
ATOM 3101 N N . ALA A 1 398 ? -8.994 12.524 5.919 1.00 89.81 398 ALA A N 1
ATOM 3102 C CA . ALA A 1 398 ? -8.446 12.148 7.242 1.00 89.81 398 ALA A CA 1
ATOM 3103 C C . ALA A 1 398 ? -7.331 11.065 7.402 1.00 89.81 398 ALA A C 1
ATOM 3105 O O . ALA A 1 398 ? -7.073 10.296 6.486 1.00 89.81 398 ALA A O 1
ATOM 3106 N N . ILE A 1 399 ? -6.614 11.149 8.546 1.00 90.69 399 ILE A N 1
ATOM 3107 C CA . ILE A 1 399 ? -5.220 10.712 8.834 1.00 90.69 399 ILE A CA 1
ATOM 3108 C C . ILE A 1 399 ? -4.903 10.724 10.353 1.00 90.69 399 ILE A C 1
ATOM 3110 O O . ILE A 1 399 ? -5.467 11.577 11.002 1.00 90.69 399 ILE A O 1
ATOM 3114 N N . VAL A 1 400 ? -3.896 10.047 10.940 1.00 91.56 400 VAL A N 1
ATOM 3115 C CA . VAL A 1 400 ? -3.436 10.338 12.336 1.00 91.56 400 VAL A CA 1
ATOM 3116 C C . VAL A 1 400 ? -1.955 10.771 12.522 1.00 91.56 400 VAL A C 1
ATOM 3118 O O . VAL A 1 400 ? -1.180 10.594 11.588 1.00 91.56 400 VAL A O 1
ATOM 3121 N N . SER A 1 401 ? -1.523 11.473 13.607 1.00 86.81 401 SER A N 1
ATOM 3122 C CA . SER A 1 401 ? -0.253 12.274 13.594 1.00 86.81 401 SER A CA 1
ATOM 3123 C C . SER A 1 401 ? 0.726 12.324 14.804 1.00 86.81 401 SER A C 1
ATOM 3125 O O . SER A 1 401 ? 0.242 12.548 15.900 1.00 86.81 401 SER A O 1
ATOM 3127 N N . ARG A 1 402 ? 2.084 12.322 14.608 1.00 87.62 402 ARG A N 1
ATOM 3128 C CA . ARG A 1 402 ? 3.145 12.739 15.596 1.00 87.62 402 ARG A CA 1
ATOM 3129 C C . ARG A 1 402 ? 4.180 13.869 15.274 1.00 87.62 402 ARG A C 1
ATOM 3131 O O . ARG A 1 402 ? 4.845 13.691 14.255 1.00 87.62 402 ARG A O 1
ATOM 3138 N N . ASN A 1 403 ? 4.410 14.889 16.181 1.00 82.38 403 ASN A N 1
ATOM 3139 C CA . ASN A 1 403 ? 5.587 15.455 17.086 1.00 82.38 403 ASN A CA 1
ATOM 3140 C C . ASN A 1 403 ? 8.570 15.438 16.425 1.00 82.38 403 ASN A C 1
ATOM 3142 O O . ASN A 1 403 ? 9.219 16.253 15.733 1.00 82.38 403 ASN A O 1
ATOM 3146 N N . SER A 1 404 ? 9.669 14.705 16.861 1.00 81.69 404 SER A N 1
ATOM 3147 C CA . SER A 1 404 ? 10.111 13.300 17.148 1.00 81.69 404 SER A CA 1
ATOM 3148 C C . SER A 1 404 ? 9.966 12.504 18.494 1.00 81.69 404 SER A C 1
ATOM 3150 O O . SER A 1 404 ? 9.862 11.297 18.378 1.00 81.69 404 SER A O 1
ATOM 3152 N N . ALA A 1 405 ? 9.831 13.102 19.702 1.00 84.00 405 ALA A N 1
ATOM 3153 C CA . ALA A 1 405 ? 9.171 12.747 20.985 1.00 84.00 405 ALA A CA 1
ATOM 3154 C C . ALA A 1 405 ? 7.714 12.352 20.794 1.00 84.00 405 ALA A C 1
ATOM 3156 O O . ALA A 1 405 ? 6.891 12.509 21.675 1.00 84.00 405 ALA A O 1
ATOM 3157 N N . LEU A 1 406 ? 7.385 11.943 19.588 1.00 82.19 406 LEU A N 1
ATOM 3158 C CA . LEU A 1 406 ? 6.167 11.336 19.212 1.00 82.19 406 LEU A CA 1
ATOM 3159 C C . LEU A 1 406 ? 4.829 11.993 19.723 1.00 82.19 406 LEU A C 1
ATOM 3161 O O . LEU A 1 406 ? 3.889 11.256 19.862 1.00 82.19 406 LEU A O 1
ATOM 3165 N N . ALA A 1 407 ? 4.616 13.283 20.074 1.00 85.38 407 ALA A N 1
ATOM 3166 C CA . ALA A 1 407 ? 3.243 13.778 20.484 1.00 85.38 407 ALA A CA 1
ATOM 3167 C C . ALA A 1 407 ? 2.508 14.273 19.258 1.00 85.38 407 ALA A C 1
ATOM 3169 O O . ALA A 1 407 ? 3.081 14.064 18.221 1.00 85.38 407 ALA A O 1
ATOM 3170 N N . GLY A 1 408 ? 1.333 14.905 19.230 1.00 88.44 408 GLY A N 1
ATOM 3171 C CA . GLY A 1 408 ? 0.787 15.245 17.904 1.00 88.44 408 GLY A CA 1
ATOM 3172 C C . GLY A 1 408 ? -0.583 15.875 17.866 1.00 88.44 408 GLY A C 1
ATOM 3173 O O . GLY A 1 408 ? -1.214 16.000 18.911 1.00 88.44 408 GLY A O 1
ATOM 3174 N N . PHE A 1 409 ? -0.972 16.297 16.650 1.00 90.31 409 PHE A N 1
ATOM 3175 C CA . PHE A 1 409 ? -2.233 16.947 16.245 1.00 90.31 409 PHE A CA 1
ATOM 3176 C C . PHE A 1 409 ? -2.821 16.216 14.964 1.00 90.31 409 PHE A C 1
ATOM 3178 O O . PHE A 1 409 ? -2.739 14.999 14.960 1.00 90.31 409 PHE A O 1
ATOM 3185 N N . VAL A 1 410 ? -3.350 16.816 13.865 1.00 91.19 410 VAL A N 1
ATOM 3186 C CA . VAL A 1 410 ? -3.815 16.104 12.609 1.00 91.19 410 VAL A CA 1
ATOM 3187 C C . VAL A 1 410 ? -3.709 16.840 11.237 1.00 91.19 410 VAL A C 1
ATOM 3189 O O . VAL A 1 410 ? -3.360 18.001 11.231 1.00 91.19 410 VAL A O 1
ATOM 3192 N N . ILE A 1 411 ? -4.076 16.258 10.065 1.00 90.50 411 ILE A N 1
ATOM 3193 C CA . ILE A 1 411 ? -4.206 16.951 8.748 1.00 90.50 411 ILE A CA 1
ATOM 3194 C C . ILE A 1 411 ? -5.522 16.657 7.909 1.00 90.50 411 ILE A C 1
ATOM 3196 O O . ILE A 1 411 ? -5.594 15.655 7.217 1.00 90.50 411 ILE A O 1
ATOM 3200 N N . THR A 1 412 ? -6.564 17.541 7.935 1.00 90.31 412 THR A N 1
ATOM 3201 C CA . THR A 1 412 ? -7.816 17.573 7.097 1.00 90.31 412 THR A CA 1
ATOM 3202 C C . THR A 1 412 ? -7.688 18.118 5.664 1.00 90.31 412 THR A C 1
ATOM 3204 O O . THR A 1 412 ? -7.381 19.298 5.511 1.00 90.31 412 THR A O 1
ATOM 3207 N N . THR A 1 413 ? -7.980 17.356 4.596 1.00 86.94 413 THR A N 1
ATOM 3208 C CA . THR A 1 413 ? -7.389 17.686 3.268 1.00 86.94 413 THR A CA 1
ATOM 3209 C C . THR A 1 413 ? -8.450 17.795 2.050 1.00 86.94 413 THR A C 1
ATOM 3211 O O . THR A 1 413 ? -9.558 18.001 2.483 1.00 86.94 413 THR A O 1
ATOM 3214 N N . GLN A 1 414 ? -8.293 17.962 0.681 1.00 85.44 414 GLN A N 1
ATOM 3215 C CA . GLN A 1 414 ? -9.275 17.895 -0.510 1.00 85.44 414 GLN A CA 1
ATOM 3216 C C . GLN A 1 414 ? -8.711 17.461 -1.984 1.00 85.44 414 GLN A C 1
ATOM 3218 O O . GLN A 1 414 ? -7.550 17.754 -2.239 1.00 85.44 414 GLN A O 1
ATOM 3223 N N . ILE A 1 415 ? -9.447 16.760 -2.928 1.00 84.62 415 ILE A N 1
ATOM 3224 C CA . ILE A 1 415 ? -9.224 16.139 -4.333 1.00 84.62 415 ILE A CA 1
ATOM 3225 C C . ILE A 1 415 ? -10.589 15.927 -5.141 1.00 84.62 415 ILE A C 1
ATOM 3227 O O . ILE A 1 415 ? -11.574 16.523 -4.708 1.00 84.62 415 ILE A O 1
ATOM 3231 N N . SER A 1 416 ? -10.681 15.151 -6.271 1.00 78.00 416 SER A N 1
ATOM 3232 C CA . SER A 1 416 ? -11.913 14.651 -7.004 1.00 78.00 416 SER A CA 1
ATOM 3233 C C . SER A 1 416 ? -12.130 13.082 -7.101 1.00 78.00 416 SER A C 1
ATOM 3235 O O . SER A 1 416 ? -11.288 12.311 -6.671 1.00 78.00 416 SER A O 1
ATOM 3237 N N . SER A 1 417 ? -13.244 12.530 -7.641 1.00 71.69 417 SER A N 1
ATOM 3238 C CA . SER A 1 417 ? -13.630 11.080 -7.530 1.00 71.69 417 SER A CA 1
ATOM 3239 C C . SER A 1 417 ? -13.079 10.094 -8.588 1.00 71.69 417 SER A C 1
ATOM 3241 O O . SER A 1 417 ? -13.616 9.001 -8.756 1.00 71.69 417 SER A O 1
ATOM 3243 N N . GLU A 1 418 ? -12.030 10.472 -9.327 1.00 69.62 418 GLU A N 1
ATOM 3244 C CA . GLU A 1 418 ? -11.511 9.724 -10.491 1.00 69.62 418 GLU A CA 1
ATOM 3245 C C . GLU A 1 418 ? -9.979 9.627 -10.538 1.00 69.62 418 GLU A C 1
ATOM 3247 O O . GLU A 1 418 ? -9.460 8.566 -10.860 1.00 69.62 418 GLU A O 1
ATOM 3252 N N . GLY A 1 419 ? -9.181 10.688 -10.340 1.00 70.31 419 GLY A N 1
ATOM 3253 C CA . GLY A 1 419 ? -9.502 12.122 -10.211 1.00 70.31 419 GLY A CA 1
ATOM 3254 C C . GLY A 1 419 ? -8.260 13.021 -10.358 1.00 70.31 419 GLY A C 1
ATOM 3255 O O . GLY A 1 419 ? -7.360 12.680 -11.123 1.00 70.31 419 GLY A O 1
ATOM 3256 N N . ASN A 1 420 ? -8.193 14.177 -9.679 1.00 74.00 420 ASN A N 1
ATOM 3257 C CA . ASN A 1 420 ? -7.014 15.068 -9.631 1.00 74.00 420 ASN A CA 1
ATOM 3258 C C . ASN A 1 420 ? -6.829 15.761 -8.259 1.00 74.00 420 ASN A C 1
ATOM 3260 O O . ASN A 1 420 ? -7.804 16.167 -7.626 1.00 74.00 420 ASN A O 1
ATOM 3264 N N . ILE A 1 421 ? -5.576 15.997 -7.828 1.00 76.56 421 ILE A N 1
ATOM 3265 C CA . ILE A 1 421 ? -5.292 16.615 -6.513 1.00 76.56 421 ILE A CA 1
ATOM 3266 C C . ILE A 1 421 ? -5.731 18.063 -6.376 1.00 76.56 421 ILE A C 1
ATOM 3268 O O . ILE A 1 421 ? -5.309 18.930 -7.142 1.00 76.56 421 ILE A O 1
ATOM 3272 N N . SER A 1 422 ? -6.337 18.358 -5.226 1.00 64.50 422 SER A N 1
ATOM 3273 C CA . SER A 1 422 ? -6.246 19.687 -4.625 1.00 64.50 422 SER A CA 1
ATOM 3274 C C . SER A 1 422 ? -4.981 19.819 -3.743 1.00 64.50 422 SER A C 1
ATOM 3276 O O . SER A 1 422 ? -4.959 19.791 -2.507 1.00 64.50 422 SER A O 1
ATOM 3278 N N . LYS A 1 423 ? -3.832 19.972 -4.423 1.00 59.44 423 LYS A N 1
ATOM 3279 C CA . LYS A 1 423 ? -2.641 20.561 -3.797 1.00 59.44 423 LYS A CA 1
ATOM 3280 C C . LYS A 1 423 ? -2.909 22.056 -3.646 1.00 59.44 423 LYS A C 1
ATOM 3282 O O . LYS A 1 423 ? -2.795 22.797 -4.614 1.00 59.44 423 LYS A O 1
ATOM 3287 N N . ASN A 1 424 ? -3.178 22.519 -2.430 1.00 48.09 424 ASN A N 1
ATOM 3288 C CA . ASN A 1 424 ? -2.901 23.920 -2.103 1.00 48.09 424 ASN A CA 1
ATOM 3289 C C . ASN A 1 424 ? -1.384 24.202 -2.204 1.00 48.09 424 ASN A C 1
ATOM 3291 O O . ASN A 1 424 ? -0.553 23.294 -2.132 1.00 48.09 424 ASN A O 1
ATOM 3295 N N . ALA A 1 425 ? -1.037 25.480 -2.365 1.00 37.75 425 ALA A N 1
ATOM 3296 C CA . ALA A 1 425 ? 0.206 25.979 -2.972 1.00 37.75 425 ALA A CA 1
ATOM 3297 C C . ALA A 1 425 ? 1.562 25.698 -2.268 1.00 37.75 425 ALA A C 1
ATOM 3299 O O . ALA A 1 425 ? 2.572 26.266 -2.663 1.00 37.75 425 ALA A O 1
ATOM 3300 N N . THR A 1 426 ? 1.631 24.869 -1.225 1.00 40.09 426 THR A N 1
ATOM 3301 C CA . THR A 1 426 ? 2.899 24.541 -0.511 1.00 40.09 426 THR A CA 1
ATOM 3302 C C . THR A 1 426 ? 2.887 23.129 0.045 1.00 40.09 426 THR A C 1
ATOM 3304 O O . THR A 1 426 ? 3.839 22.365 -0.018 1.00 40.09 426 THR A O 1
ATOM 3307 N N . THR A 1 427 ? 1.754 22.804 0.624 1.00 51.31 427 THR A N 1
ATOM 3308 C CA . THR A 1 427 ? 1.306 21.491 1.025 1.00 51.31 427 THR A CA 1
ATOM 3309 C C . THR A 1 427 ? -0.187 21.600 0.820 1.00 51.31 427 THR A C 1
ATOM 3311 O O . THR A 1 427 ? -0.770 22.685 0.793 1.00 51.31 427 THR A O 1
ATOM 3314 N N . SER A 1 428 ? -0.846 20.490 0.629 1.00 61.19 428 SER A N 1
ATOM 3315 C CA . SER A 1 428 ? -2.282 20.513 0.453 1.00 61.19 428 SER A CA 1
ATOM 3316 C C . SER A 1 428 ? -2.848 20.903 1.849 1.00 61.19 428 SER A C 1
ATOM 3318 O O . SER A 1 428 ? -2.664 19.980 2.626 1.00 61.19 428 SER A O 1
ATOM 3320 N N . VAL A 1 429 ? -3.386 22.170 2.132 1.00 78.00 429 VAL A N 1
ATOM 3321 C CA . VAL A 1 429 ? -3.304 23.211 3.299 1.00 78.00 429 VAL A CA 1
ATOM 3322 C C . VAL A 1 429 ? -4.580 23.801 4.074 1.00 78.00 429 VAL A C 1
ATOM 3324 O O . VAL A 1 429 ? -5.436 24.344 3.386 1.00 78.00 429 VAL A O 1
ATOM 3327 N N . ILE A 1 430 ? -4.646 23.839 5.469 1.00 81.62 430 ILE A N 1
ATOM 3328 C CA . ILE A 1 430 ? -5.618 24.562 6.423 1.00 81.62 430 ILE A CA 1
ATOM 3329 C C . ILE A 1 430 ? -5.284 24.664 8.006 1.00 81.62 430 ILE A C 1
ATOM 3331 O O . ILE A 1 430 ? -4.184 25.122 8.303 1.00 81.62 430 ILE A O 1
ATOM 3335 N N . ASP A 1 431 ? -6.148 24.277 9.013 1.00 83.00 431 ASP A N 1
ATOM 333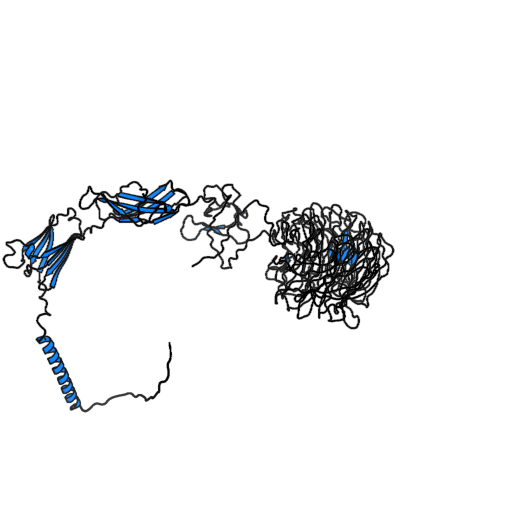6 C CA . ASP A 1 431 ? -6.330 24.675 10.499 1.00 83.00 431 ASP A CA 1
ATOM 3337 C C . ASP A 1 431 ? -5.329 24.241 11.671 1.00 83.00 431 ASP A C 1
ATOM 3339 O O . ASP A 1 431 ? -4.134 24.406 11.450 1.00 83.00 431 ASP A O 1
ATOM 3343 N N . ILE A 1 432 ? -5.706 23.793 12.925 1.00 89.25 432 ILE A N 1
ATOM 3344 C CA . ILE A 1 432 ? -4.802 23.468 14.125 1.00 89.25 432 ILE A CA 1
ATOM 3345 C C . ILE A 1 432 ? -5.392 22.727 15.422 1.00 89.25 432 ILE A C 1
ATOM 3347 O O . ILE A 1 432 ? -6.250 23.343 16.048 1.00 89.25 432 ILE A O 1
ATOM 3351 N N . TYR A 1 433 ? -4.908 21.532 15.924 1.00 89.94 433 TYR A N 1
ATOM 3352 C CA . TYR A 1 433 ? -5.095 20.930 17.322 1.00 89.94 433 TYR A CA 1
ATOM 3353 C C . TYR A 1 433 ? -4.451 19.559 17.851 1.00 89.94 433 TYR A C 1
ATOM 3355 O O . TYR A 1 433 ? -4.696 18.477 17.322 1.00 89.94 433 TYR A O 1
ATOM 3363 N N . GLN A 1 434 ? -3.733 19.581 18.998 1.00 93.00 434 GLN A N 1
ATOM 3364 C CA . GLN A 1 434 ? -3.113 18.442 19.727 1.00 93.00 434 GLN A CA 1
ATOM 3365 C C . GLN A 1 434 ? -4.060 17.526 20.514 1.00 93.00 434 GLN A C 1
ATOM 3367 O O . GLN A 1 434 ? -4.771 17.991 21.400 1.00 93.00 434 GLN A O 1
ATOM 3372 N N . PHE A 1 435 ? -3.913 16.215 20.349 1.00 92.50 435 PHE A N 1
ATOM 3373 C CA . PHE A 1 435 ? -4.877 15.271 20.886 1.00 92.50 435 PHE A CA 1
ATOM 3374 C C . PHE A 1 435 ? -4.657 14.756 22.313 1.00 92.50 435 PHE A C 1
ATOM 3376 O O . PHE A 1 435 ? -5.592 14.594 23.072 1.00 92.50 435 PHE A O 1
ATOM 3383 N N . GLU A 1 436 ? -3.418 14.619 22.744 1.00 92.25 436 GLU A N 1
ATOM 3384 C CA . GLU A 1 436 ? -3.014 14.808 24.136 1.00 92.25 436 GLU A CA 1
ATOM 3385 C C . GLU A 1 436 ? -1.576 15.326 24.054 1.00 92.25 436 GLU A C 1
ATOM 3387 O O . GLU A 1 436 ? -0.808 15.017 23.129 1.00 92.25 436 GLU A O 1
ATOM 3392 N N . THR A 1 437 ? -1.187 16.177 25.000 1.00 86.62 437 THR A N 1
ATOM 3393 C CA . THR A 1 437 ? 0.146 16.799 25.051 1.00 86.62 437 THR A CA 1
ATOM 3394 C C . THR A 1 437 ? 1.277 15.784 25.312 1.00 86.62 437 THR A C 1
ATOM 3396 O O . THR A 1 437 ? 2.442 16.184 25.421 1.00 86.62 437 THR A O 1
ATOM 3399 N N . VAL A 1 438 ? 0.949 14.486 25.453 1.00 85.06 438 VAL A N 1
ATOM 3400 C CA . VAL A 1 438 ? 1.606 13.606 26.429 1.00 85.06 438 VAL A CA 1
ATOM 3401 C C . VAL A 1 438 ? 2.006 12.171 25.921 1.00 85.06 438 VAL A C 1
ATOM 3403 O O . VAL A 1 438 ? 3.015 11.711 26.440 1.00 85.06 438 VAL A O 1
ATOM 3406 N N . ARG A 1 439 ? 1.373 11.487 24.917 1.00 86.06 439 ARG A N 1
ATOM 3407 C CA . ARG A 1 439 ? 1.729 10.126 24.338 1.00 86.06 439 ARG A CA 1
ATOM 3408 C C . ARG A 1 439 ? 0.969 9.665 23.063 1.00 86.06 439 ARG A C 1
ATOM 3410 O O . ARG A 1 439 ? 0.049 8.881 23.161 1.00 86.06 439 ARG A O 1
ATOM 3417 N N . CYS A 1 440 ? 1.443 10.089 21.878 1.00 86.69 440 CYS A N 1
ATOM 3418 C CA . CYS A 1 440 ? 1.225 9.643 20.464 1.00 86.69 440 CYS A CA 1
ATOM 3419 C C . CYS A 1 440 ? 2.114 8.359 19.549 1.00 86.69 440 CYS A C 1
ATOM 3421 O O . CYS A 1 440 ? 2.804 9.180 18.899 1.00 86.69 440 CYS A O 1
ATOM 3423 N N . GLU A 1 441 ? 2.129 6.039 19.800 1.00 81.94 441 GLU A N 1
ATOM 3424 C CA . GLU A 1 441 ? 2.513 4.656 19.306 1.00 81.94 441 GLU A CA 1
ATOM 3425 C C . GLU A 1 441 ? 1.237 3.757 19.325 1.00 81.94 441 GLU A C 1
ATOM 3427 O O . GLU A 1 441 ? 0.897 3.240 20.381 1.00 81.94 441 GLU A O 1
ATOM 3432 N N . THR A 1 442 ? 0.609 3.458 18.167 1.00 71.88 442 THR A N 1
ATOM 3433 C CA . THR A 1 442 ? -0.072 2.201 17.718 1.00 71.88 442 THR A CA 1
ATOM 3434 C C . THR A 1 442 ? -1.623 2.262 17.458 1.00 71.88 442 THR A C 1
ATOM 3436 O O . THR A 1 442 ? -2.325 1.583 18.192 1.00 71.88 442 THR A O 1
ATOM 3439 N N . PRO A 1 443 ? -2.192 3.028 16.468 1.00 84.31 443 PRO A N 1
ATOM 3440 C CA . PRO A 1 443 ? -3.471 3.770 16.677 1.00 84.31 443 PRO A CA 1
ATOM 3441 C C . PRO A 1 443 ? -4.451 4.298 15.505 1.00 84.31 443 PRO A C 1
ATOM 3443 O O . PRO A 1 443 ? -3.982 4.992 14.624 1.00 84.31 443 PRO A O 1
ATOM 3446 N N . ARG A 1 444 ? -5.805 4.218 15.338 1.00 83.62 444 ARG A N 1
ATOM 3447 C CA . ARG A 1 444 ? -7.004 3.732 16.088 1.00 83.62 444 ARG A CA 1
ATOM 3448 C C . ARG A 1 444 ? -8.380 4.452 15.805 1.00 83.62 444 ARG A C 1
ATOM 3450 O O . ARG A 1 444 ? -8.497 5.559 16.321 1.00 83.62 444 ARG A O 1
ATOM 3457 N N . ILE A 1 445 ? -9.406 3.879 15.112 1.00 87.12 445 ILE A N 1
ATOM 3458 C CA . ILE A 1 445 ? -10.842 4.336 14.939 1.00 87.12 445 ILE A CA 1
ATOM 3459 C C . ILE A 1 445 ? -11.862 3.178 14.567 1.00 87.12 445 ILE A C 1
ATOM 3461 O O . ILE A 1 445 ? -11.429 2.170 14.048 1.00 87.12 445 ILE A O 1
ATOM 3465 N N . ILE A 1 446 ? -13.183 3.356 14.838 1.00 86.38 446 ILE A N 1
ATOM 3466 C CA . ILE A 1 446 ? -14.512 2.716 14.487 1.00 86.38 446 ILE A CA 1
ATOM 3467 C C . ILE A 1 446 ? -15.500 3.578 13.646 1.00 86.38 446 ILE A C 1
ATOM 3469 O O . ILE A 1 446 ? -15.112 4.469 12.913 1.00 86.38 446 ILE A O 1
ATOM 3473 N N . LYS A 1 447 ? -16.822 3.385 13.808 1.00 88.56 447 LYS A N 1
ATOM 3474 C CA . LYS A 1 447 ? -18.004 4.110 13.235 1.00 88.56 447 LYS A CA 1
ATOM 3475 C C . LYS A 1 447 ? -18.799 4.624 14.418 1.00 88.56 447 LYS A C 1
ATOM 3477 O O . LYS A 1 447 ? -18.370 4.343 15.517 1.00 88.56 447 LYS A O 1
ATOM 3482 N N . ILE A 1 448 ? -19.939 5.305 14.256 1.00 89.00 448 ILE A N 1
ATOM 3483 C CA . ILE A 1 448 ? -21.034 5.197 15.219 1.00 89.00 448 ILE A CA 1
ATOM 3484 C C . ILE A 1 448 ? -22.361 4.977 14.478 1.00 89.00 448 ILE A C 1
ATOM 3486 O O . ILE A 1 448 ? -22.921 5.879 13.868 1.00 89.00 448 ILE A O 1
ATOM 3490 N N . VAL A 1 449 ? -22.817 3.720 14.443 1.00 78.44 449 VAL A N 1
ATOM 3491 C CA . VAL A 1 449 ? -24.065 3.233 13.843 1.00 78.44 449 VAL A CA 1
ATOM 3492 C C . VAL A 1 449 ? -25.240 3.866 14.563 1.00 78.44 449 VAL A C 1
ATOM 3494 O O . VAL A 1 449 ? -25.562 3.501 15.687 1.00 78.44 449 VAL A O 1
ATOM 3497 N N . GLY A 1 450 ? -25.847 4.839 13.886 1.00 70.81 450 GLY A N 1
ATOM 3498 C CA . GLY A 1 450 ? -26.932 5.679 14.389 1.00 70.81 450 GLY A CA 1
ATOM 3499 C C . GLY A 1 450 ? -26.535 7.146 14.581 1.00 70.81 450 GLY A C 1
ATOM 3500 O O . GLY A 1 450 ? -27.413 7.985 14.755 1.00 70.81 450 GLY A O 1
ATOM 3501 N N . SER A 1 451 ? -25.245 7.468 14.500 1.00 82.00 451 SER A N 1
ATOM 3502 C CA . SER A 1 451 ? -24.728 8.835 14.500 1.00 82.00 451 SER A CA 1
ATOM 3503 C C . SER A 1 451 ? -24.621 9.362 13.075 1.00 82.00 451 SER A C 1
ATOM 3505 O O . SER A 1 451 ? -24.151 8.665 12.173 1.00 82.00 451 SER A O 1
ATOM 3507 N N . ALA A 1 452 ? -24.973 10.633 12.893 1.00 75.88 452 ALA A N 1
ATOM 3508 C CA . ALA A 1 452 ? -24.392 11.476 11.854 1.00 75.88 452 ALA A CA 1
ATOM 3509 C C . ALA A 1 452 ? -23.094 12.171 12.308 1.00 75.88 452 ALA A C 1
ATOM 3511 O O . ALA A 1 452 ? -22.579 13.065 11.652 1.00 75.88 452 ALA A O 1
ATOM 3512 N N . ASP A 1 453 ? -22.591 11.798 13.471 1.00 87.88 453 ASP A N 1
ATOM 3513 C CA . ASP A 1 453 ? -22.595 12.728 14.583 1.00 87.88 453 ASP A CA 1
ATOM 3514 C C . ASP A 1 453 ? -21.306 12.604 15.379 1.00 87.88 453 ASP A C 1
ATOM 3516 O O . ASP A 1 453 ? -20.494 13.524 15.390 1.00 87.88 453 ASP A O 1
ATOM 3520 N N . LEU A 1 454 ? -21.142 11.497 16.102 1.00 92.00 454 LEU A N 1
ATOM 3521 C CA . LEU A 1 454 ? -20.199 11.355 17.208 1.00 92.00 454 LEU A CA 1
ATOM 3522 C C . LEU A 1 454 ? -19.277 10.167 16.991 1.00 92.00 454 LEU A C 1
ATOM 3524 O O . LEU A 1 454 ? -19.583 9.311 16.167 1.00 92.00 454 LEU A O 1
ATOM 3528 N N . TYR A 1 455 ? -18.109 10.152 17.641 1.00 94.00 455 TYR A N 1
ATOM 3529 C CA . TYR A 1 455 ? -16.951 9.505 17.008 1.00 94.00 455 TYR A CA 1
ATOM 3530 C C . TYR A 1 455 ? -15.800 9.093 17.922 1.00 94.00 455 TYR A C 1
ATOM 3532 O O . TYR A 1 455 ? -15.743 9.653 19.002 1.00 94.00 455 TYR A O 1
ATOM 3540 N N . ALA A 1 456 ? -14.886 8.156 17.579 1.00 92.50 456 ALA A N 1
ATOM 3541 C CA . ALA A 1 456 ? -13.913 7.697 18.587 1.00 92.50 456 ALA A CA 1
ATOM 3542 C C . ALA A 1 456 ? -12.601 6.950 18.257 1.00 92.50 456 ALA A C 1
ATOM 3544 O O . ALA A 1 456 ? -12.428 6.352 17.194 1.00 92.50 456 ALA A O 1
ATOM 3545 N N . ILE A 1 457 ? -11.672 7.051 19.232 1.00 93.00 457 ILE A N 1
ATOM 3546 C CA . ILE A 1 457 ? -10.238 6.709 19.133 1.00 93.00 457 ILE A CA 1
ATOM 3547 C C . ILE A 1 457 ? -9.560 6.138 20.448 1.00 93.00 457 ILE A C 1
ATOM 3549 O O . ILE A 1 457 ? -10.152 6.128 21.520 1.00 93.00 457 ILE A O 1
ATOM 3553 N N . VAL A 1 458 ? -8.310 5.634 20.430 1.00 91.06 458 VAL A N 1
ATOM 3554 C CA . VAL A 1 458 ? -7.727 4.701 21.458 1.00 91.06 458 VAL A CA 1
ATOM 3555 C C . VAL A 1 458 ? -6.320 4.908 22.131 1.00 91.06 458 VAL A C 1
ATOM 3557 O O . VAL A 1 458 ? -5.354 5.287 21.508 1.00 91.06 458 VAL A O 1
ATOM 3560 N N . TYR A 1 459 ? -6.212 4.806 23.467 1.00 86.00 459 TYR A N 1
ATOM 3561 C CA . TYR A 1 459 ? -5.175 5.479 24.305 1.00 86.00 459 TYR A CA 1
ATOM 3562 C C . TYR A 1 459 ? -3.841 4.706 24.554 1.00 86.00 459 TYR A C 1
ATOM 3564 O O . TYR A 1 459 ? -3.336 4.121 23.626 1.00 86.00 459 TYR A O 1
ATOM 3572 N N . ARG A 1 460 ? -3.256 4.696 25.791 1.00 86.94 460 ARG A N 1
ATOM 3573 C CA . ARG A 1 460 ? -2.309 3.671 26.403 1.00 86.94 460 ARG A CA 1
ATOM 3574 C C . ARG A 1 460 ? -1.343 4.159 27.546 1.00 86.94 460 ARG A C 1
ATOM 3576 O O . ARG A 1 460 ? -0.557 3.315 27.931 1.00 86.94 460 ARG A O 1
ATOM 3583 N N . GLY A 1 461 ? -1.145 5.458 27.932 1.00 76.50 461 GLY A N 1
ATOM 3584 C CA . GLY A 1 461 ? 0.240 6.006 28.284 1.00 76.50 461 GLY A CA 1
ATOM 3585 C C . GLY A 1 461 ? 0.658 6.640 29.669 1.00 76.50 461 GLY A C 1
ATOM 3586 O O . GLY A 1 461 ? -0.215 7.220 30.252 1.00 76.50 461 GLY A O 1
ATOM 3587 N N . GLN A 1 462 ? 1.950 6.637 30.160 1.00 83.00 462 GLN A N 1
ATOM 3588 C CA . GLN A 1 462 ? 2.654 7.048 31.445 1.00 83.00 462 GLN A CA 1
ATOM 3589 C C . GLN A 1 462 ? 2.828 6.068 32.676 1.00 83.00 462 GLN A C 1
ATOM 3591 O O . GLN A 1 462 ? 2.402 6.398 33.773 1.00 83.00 462 GLN A O 1
ATOM 3596 N N . ASN A 1 463 ? 3.453 4.872 32.539 1.00 79.62 463 ASN A N 1
ATOM 3597 C CA . ASN A 1 463 ? 3.420 3.580 33.349 1.00 79.62 463 ASN A CA 1
ATOM 3598 C C . ASN A 1 463 ? 2.717 2.263 32.781 1.00 79.62 463 ASN A C 1
ATOM 3600 O O . ASN A 1 463 ? 3.453 1.388 32.343 1.00 79.62 463 ASN A O 1
ATOM 3604 N N . GLY A 1 464 ? 1.380 2.062 32.641 1.00 72.88 464 GLY A N 1
ATOM 3605 C CA . GLY A 1 464 ? 0.849 1.378 31.397 1.00 72.88 464 GLY A CA 1
ATOM 3606 C C . GLY A 1 464 ? -0.648 1.292 30.863 1.00 72.88 464 GLY A C 1
ATOM 3607 O O . GLY A 1 464 ? -0.749 1.072 29.675 1.00 72.88 464 GLY A O 1
ATOM 3608 N N . TYR A 1 465 ? -1.749 1.265 31.632 1.00 87.38 465 TYR A N 1
ATOM 3609 C CA . TYR A 1 465 ? -3.032 0.495 31.494 1.00 87.38 465 TYR A CA 1
ATOM 3610 C C . TYR A 1 465 ? -3.811 0.365 30.136 1.00 87.38 465 TYR A C 1
ATOM 3612 O O . TYR A 1 465 ? -3.577 1.159 29.231 1.00 87.38 465 TYR A O 1
ATOM 3620 N N . LEU A 1 466 ? -4.687 -0.666 29.975 1.00 85.44 466 LEU A N 1
ATOM 3621 C CA . LEU A 1 466 ? -5.996 -0.689 29.227 1.00 85.44 466 LEU A CA 1
ATOM 3622 C C . LEU A 1 466 ? -6.541 0.733 28.904 1.00 85.44 466 LEU A C 1
ATOM 3624 O O . LEU A 1 466 ? -6.390 1.542 29.810 1.00 85.44 466 LEU A O 1
ATOM 3628 N N . TYR A 1 467 ? -7.135 1.077 27.722 1.00 90.00 467 TYR A N 1
ATOM 3629 C CA . TYR A 1 467 ? -7.623 2.444 27.381 1.00 90.00 467 TYR A CA 1
ATOM 3630 C C . TYR A 1 467 ? -8.662 2.578 26.233 1.00 90.00 467 TYR A C 1
ATOM 3632 O O . TYR A 1 467 ? -8.397 2.079 25.161 1.00 90.00 467 TYR A O 1
ATOM 3640 N N . ILE A 1 468 ? -9.780 3.328 26.451 1.00 92.00 468 ILE A N 1
ATOM 3641 C CA . ILE A 1 468 ? -10.925 3.701 25.544 1.00 92.00 468 ILE A CA 1
ATOM 3642 C C . ILE A 1 468 ? -11.401 5.190 25.512 1.00 92.00 468 ILE A C 1
ATOM 3644 O O . ILE A 1 468 ? -11.615 5.690 26.611 1.00 92.00 468 ILE A O 1
ATOM 3648 N N . ALA A 1 469 ? -11.649 5.877 24.349 1.00 89.44 469 ALA A N 1
ATOM 3649 C CA . ALA A 1 469 ? -12.486 7.128 24.266 1.00 89.44 469 ALA A CA 1
ATOM 3650 C C . ALA A 1 469 ? -12.957 7.719 22.885 1.00 89.44 469 ALA A C 1
ATOM 3652 O O . ALA A 1 469 ? -12.610 7.134 21.882 1.00 89.44 469 ALA A O 1
ATOM 3653 N N . THR A 1 470 ? -13.765 8.830 22.845 1.00 94.06 470 THR A N 1
ATOM 3654 C CA . THR A 1 470 ? -14.694 9.435 21.784 1.00 94.06 470 THR A CA 1
ATOM 3655 C C . THR A 1 470 ? -14.819 11.017 21.683 1.00 94.06 470 THR A C 1
ATOM 3657 O O . THR A 1 470 ? -14.127 11.658 22.459 1.00 94.06 470 THR A O 1
ATOM 3660 N N . VAL A 1 471 ? -15.667 11.655 20.790 1.00 92.69 471 VAL A N 1
ATOM 3661 C CA . VAL A 1 471 ? -15.843 13.127 20.377 1.00 92.69 471 VAL A CA 1
ATOM 3662 C C . VAL A 1 471 ? -17.250 13.713 19.805 1.00 92.69 471 VAL A C 1
ATOM 3664 O O . VAL A 1 471 ? -17.885 13.047 18.996 1.00 92.69 471 VAL A O 1
ATOM 3667 N N . GLN A 1 472 ? -17.715 14.982 20.121 1.00 94.38 472 GLN A N 1
ATOM 3668 C CA . GLN A 1 472 ? -18.797 15.940 19.513 1.00 94.38 472 GLN A CA 1
ATOM 3669 C C . GLN A 1 472 ? -18.594 17.507 18.843 1.00 94.38 472 GLN A C 1
ATOM 3671 O O . GLN A 1 472 ? -18.952 18.418 19.578 1.00 94.38 472 GLN A O 1
ATOM 3676 N N . ILE A 1 473 ? -18.161 18.200 17.662 1.00 92.44 473 ILE A N 1
ATOM 3677 C CA . ILE A 1 473 ? -17.715 18.353 16.135 1.00 92.44 473 ILE A CA 1
ATOM 3678 C C . ILE A 1 473 ? -18.477 18.030 14.750 1.00 92.44 473 ILE A C 1
ATOM 3680 O O . ILE A 1 473 ? -19.653 18.343 14.629 1.00 92.44 473 ILE A O 1
ATOM 3684 N N . LEU A 1 474 ? -17.790 17.740 13.589 1.00 88.50 474 LEU A N 1
ATOM 3685 C CA . LEU A 1 474 ? -18.130 18.384 12.263 1.00 88.50 474 LEU A CA 1
ATOM 3686 C C . LEU A 1 474 ? -17.796 17.726 10.877 1.00 88.50 474 LEU A C 1
ATOM 3688 O O . LEU A 1 474 ? -16.640 17.631 10.441 1.00 88.50 474 LEU A O 1
ATOM 3692 N N . SER A 1 475 ? -18.866 17.674 10.073 1.00 82.75 475 SER A N 1
ATOM 3693 C CA . SER A 1 475 ? -19.048 17.432 8.623 1.00 82.75 475 SER A CA 1
ATOM 3694 C C . SER A 1 475 ? -18.261 18.259 7.592 1.00 82.75 475 SER A C 1
ATOM 3696 O O . SER A 1 475 ? -18.390 18.034 6.390 1.00 82.75 475 SER A O 1
ATOM 3698 N N . ASN A 1 476 ? -17.452 19.255 7.975 1.00 81.56 476 ASN A N 1
ATOM 3699 C CA . ASN A 1 476 ? -16.814 20.211 7.031 1.00 81.56 476 ASN A CA 1
ATOM 3700 C C . ASN A 1 476 ? -15.274 20.281 7.115 1.00 81.56 476 ASN A C 1
ATOM 3702 O O . ASN A 1 476 ? -14.618 21.036 6.384 1.00 81.56 476 ASN A O 1
ATOM 3706 N N . GLY A 1 477 ? -14.695 19.480 8.005 1.00 84.44 477 GLY A N 1
ATOM 3707 C CA . GLY A 1 477 ? -13.259 19.364 8.192 1.00 84.44 477 GLY A CA 1
ATOM 3708 C C . GLY A 1 477 ? -12.704 20.414 9.130 1.00 84.44 477 GLY A C 1
ATOM 3709 O O . GLY A 1 477 ? -11.535 20.788 8.999 1.00 84.44 477 GLY A O 1
ATOM 3710 N N . LYS A 1 478 ? -13.554 20.885 10.055 1.00 85.94 478 LYS A N 1
ATOM 3711 C CA . LYS A 1 478 ? -13.236 21.840 11.112 1.00 85.94 478 LYS A CA 1
ATOM 3712 C C . LYS A 1 478 ? -13.310 21.281 12.529 1.00 85.94 478 LYS A C 1
ATOM 3714 O O . LYS A 1 478 ? -13.946 20.284 12.831 1.00 85.94 478 LYS A O 1
ATOM 3719 N N . ILE A 1 479 ? -12.573 22.002 13.363 1.00 90.50 479 ILE A N 1
ATOM 3720 C CA . ILE A 1 479 ? -11.869 21.606 14.576 1.00 90.50 479 ILE A CA 1
ATOM 3721 C C . ILE A 1 479 ? -12.468 22.393 15.738 1.00 90.50 479 ILE A C 1
ATOM 3723 O O . ILE A 1 479 ? -12.426 23.620 15.703 1.00 90.50 479 ILE A O 1
ATOM 3727 N N . THR A 1 480 ? -12.961 21.762 16.794 1.00 82.56 480 THR A N 1
ATOM 3728 C CA . THR A 1 480 ? -13.261 22.429 18.081 1.00 82.56 480 THR A CA 1
ATOM 3729 C C . THR A 1 480 ? -12.763 21.503 19.185 1.00 82.56 480 THR A C 1
ATOM 3731 O O . THR A 1 480 ? -12.676 20.309 18.953 1.00 82.56 480 THR A O 1
ATOM 3734 N N . LYS A 1 481 ? -12.283 22.055 20.306 1.00 85.56 481 LYS A N 1
ATOM 3735 C CA . LYS A 1 481 ? -10.977 21.614 20.827 1.00 85.56 481 LYS A CA 1
ATOM 3736 C C . LYS A 1 481 ? -11.049 21.169 22.308 1.00 85.56 481 LYS A C 1
ATOM 3738 O O . LYS A 1 481 ? -10.658 21.968 23.162 1.00 85.56 481 LYS A O 1
ATOM 3743 N N . ALA A 1 482 ? -11.642 20.002 22.637 1.00 80.00 482 ALA A N 1
ATOM 3744 C CA . ALA A 1 482 ? -11.922 19.607 24.038 1.00 80.00 482 ALA A CA 1
ATOM 3745 C C . ALA A 1 482 ? -12.244 18.102 24.309 1.00 80.00 482 ALA A C 1
ATOM 3747 O O . ALA A 1 482 ? -12.077 17.266 23.449 1.00 80.00 482 ALA A O 1
ATOM 3748 N N . VAL A 1 483 ? -12.631 17.760 25.561 1.00 87.06 483 VAL A N 1
ATOM 3749 C CA . VAL A 1 483 ? -11.957 16.726 26.393 1.00 87.06 483 VAL A CA 1
ATOM 3750 C C . VAL A 1 483 ? -12.863 15.780 27.294 1.00 87.06 483 VAL A C 1
ATOM 3752 O O . VAL A 1 483 ? -12.552 15.681 28.469 1.00 87.06 483 VAL A O 1
ATOM 3755 N N . ILE A 1 484 ? -13.999 15.117 26.902 1.00 88.38 484 ILE A N 1
ATOM 3756 C CA . ILE A 1 484 ? -14.842 14.243 27.809 1.00 88.38 484 ILE A CA 1
ATOM 3757 C C . ILE A 1 484 ? -14.064 13.010 28.323 1.00 88.38 484 ILE A C 1
ATOM 3759 O O . ILE A 1 484 ? -13.353 13.131 29.327 1.00 88.38 484 ILE A O 1
ATOM 3763 N N . ASN A 1 485 ? -14.350 11.796 27.833 1.00 91.06 485 ASN A N 1
ATOM 3764 C CA . ASN A 1 485 ? -14.554 10.724 28.814 1.00 91.06 485 ASN A CA 1
ATOM 3765 C C . ASN A 1 485 ? -13.332 9.818 29.112 1.00 91.06 485 ASN A C 1
ATOM 3767 O O . ASN A 1 485 ? -12.812 9.129 28.244 1.00 91.06 485 ASN A O 1
ATOM 3771 N N . LYS A 1 486 ? -12.861 9.939 30.380 1.00 91.69 486 LYS A N 1
ATOM 3772 C CA . LYS A 1 486 ? -11.575 9.418 31.048 1.00 91.69 486 LYS A CA 1
ATOM 3773 C C . LYS A 1 486 ? -11.255 6.783 32.509 1.00 91.69 486 LYS A C 1
ATOM 3775 O O . LYS A 1 486 ? -10.939 6.578 33.712 1.00 91.69 486 LYS A O 1
ATOM 3780 N N . VAL A 1 487 ? -11.445 5.486 32.028 1.00 89.06 487 VAL A N 1
ATOM 3781 C CA . VAL A 1 487 ? -11.979 4.271 32.717 1.00 89.06 487 VAL A CA 1
ATOM 3782 C C . VAL A 1 487 ? -10.919 3.104 32.772 1.00 89.06 487 VAL A C 1
ATOM 3784 O O . VAL A 1 487 ? -9.749 3.477 32.690 1.00 89.06 487 VAL A O 1
ATOM 3787 N N . THR A 1 488 ? -11.217 1.787 32.986 1.00 90.38 488 THR A N 1
ATOM 3788 C CA . THR A 1 488 ? -10.267 0.621 33.208 1.00 90.38 488 THR A CA 1
ATOM 3789 C C . THR A 1 488 ? -10.939 -0.826 33.100 1.00 90.38 488 THR A C 1
ATOM 3791 O O . THR A 1 488 ? -12.130 -0.828 33.164 1.00 90.38 488 THR A O 1
ATOM 3794 N N . ILE A 1 489 ? -10.338 -2.050 32.921 1.00 84.69 489 ILE A N 1
ATOM 3795 C CA . ILE A 1 489 ? -10.860 -3.522 32.822 1.00 84.69 489 ILE A CA 1
ATOM 3796 C C . ILE A 1 489 ? -9.986 -4.426 33.650 1.00 84.69 489 ILE A C 1
ATOM 3798 O O . ILE A 1 489 ? -10.482 -5.464 34.042 1.00 84.69 489 ILE A O 1
ATOM 3802 N N . ASP A 1 490 ? -8.681 -4.205 33.781 1.00 78.75 490 ASP A N 1
ATOM 3803 C CA . ASP A 1 490 ? -7.689 -5.213 34.176 1.00 78.75 490 ASP A CA 1
ATOM 3804 C C . ASP A 1 490 ? -6.378 -4.405 34.405 1.00 78.75 490 ASP A C 1
ATOM 3806 O O . ASP A 1 490 ? -6.277 -3.245 34.015 1.00 78.75 490 ASP A O 1
ATOM 3810 N N . SER A 1 491 ? -5.342 -4.971 35.012 1.00 84.19 491 SER A N 1
ATOM 3811 C CA . SER A 1 491 ? -4.019 -4.354 35.256 1.00 84.19 491 SER A CA 1
ATOM 3812 C C . SER A 1 491 ? -2.634 -4.665 34.448 1.00 84.19 491 SER A C 1
ATOM 3814 O O . SER A 1 491 ? -1.643 -4.780 35.148 1.00 84.19 491 SER A O 1
ATOM 3816 N N . ILE A 1 492 ? -2.412 -4.759 33.081 1.00 77.31 492 ILE A N 1
ATOM 3817 C CA . ILE A 1 492 ? -1.124 -5.176 32.324 1.00 77.31 492 ILE A CA 1
ATOM 3818 C C . ILE A 1 492 ? -0.756 -4.799 30.842 1.00 77.31 492 ILE A C 1
ATOM 3820 O O . ILE A 1 492 ? -1.465 -4.978 29.866 1.00 77.31 492 ILE A O 1
ATOM 3824 N N . ASN A 1 493 ? 0.543 -4.472 30.681 1.00 75.38 493 ASN A N 1
ATOM 3825 C CA . ASN A 1 493 ? 1.566 -4.727 29.630 1.00 75.38 493 ASN A CA 1
ATOM 3826 C C . ASN A 1 493 ? 1.271 -4.590 28.089 1.00 75.38 493 ASN A C 1
ATOM 3828 O O . ASN A 1 493 ? 2.263 -4.523 27.382 1.00 75.38 493 ASN A O 1
ATOM 3832 N N . CYS A 1 494 ? 0.042 -4.556 27.522 1.00 78.06 494 CYS A N 1
ATOM 3833 C CA . CYS A 1 494 ? -0.241 -4.860 26.076 1.00 78.06 494 CYS A CA 1
ATOM 3834 C C . CYS A 1 494 ? 0.563 -4.134 24.992 1.00 78.06 494 CYS A C 1
ATOM 3836 O O . CYS A 1 494 ? 1.101 -3.053 25.237 1.00 78.06 494 CYS A O 1
ATOM 3838 N N . TYR A 1 495 ? 0.502 -4.651 23.754 1.00 71.81 495 TYR A N 1
ATOM 3839 C CA . TYR A 1 495 ? 0.953 -3.922 22.572 1.00 71.81 495 TYR A CA 1
ATOM 3840 C C . TYR A 1 495 ? 0.097 -4.194 21.243 1.00 71.81 495 TYR A C 1
ATOM 3842 O O . TYR A 1 495 ? -1.109 -4.192 21.349 1.00 71.81 495 TYR A O 1
ATOM 3850 N N . TYR A 1 496 ? 0.567 -4.255 19.977 1.00 67.38 496 TYR A N 1
ATOM 3851 C CA . TYR A 1 496 ? -0.237 -4.145 18.691 1.00 67.38 496 TYR A CA 1
ATOM 3852 C C . TYR A 1 496 ? -1.763 -4.496 18.574 1.00 67.38 496 TYR A C 1
ATOM 3854 O O . TYR A 1 496 ? -2.081 -5.670 18.652 1.00 67.38 496 TYR A O 1
ATOM 3862 N N . PRO A 1 497 ? -2.667 -3.532 18.257 1.00 76.44 497 PRO A N 1
ATOM 3863 C CA . PRO A 1 497 ? -4.172 -3.576 18.278 1.00 76.44 497 PRO A CA 1
ATOM 3864 C C . PRO A 1 497 ? -5.036 -3.625 17.016 1.00 76.44 497 PRO A C 1
ATOM 3866 O O . PRO A 1 497 ? -4.354 -3.525 16.023 1.00 76.44 497 PRO A O 1
ATOM 3869 N N . ASP A 1 498 ? -6.409 -3.763 17.049 1.00 78.25 498 ASP A N 1
ATOM 3870 C CA . ASP A 1 498 ? -7.379 -3.595 15.900 1.00 78.25 498 ASP A CA 1
ATOM 3871 C C . ASP A 1 498 ? -8.991 -3.930 15.884 1.00 78.25 498 ASP A C 1
ATOM 3873 O O . ASP A 1 498 ? -9.389 -4.801 16.628 1.00 78.25 498 ASP A O 1
ATOM 3877 N N . ILE A 1 499 ? -9.876 -3.495 14.900 1.00 82.06 499 ILE A N 1
ATOM 3878 C CA . ILE A 1 499 ? -11.361 -3.604 14.909 1.00 82.06 499 ILE A CA 1
ATOM 3879 C C . ILE A 1 499 ? -12.487 -3.653 13.793 1.00 82.06 499 ILE A C 1
ATOM 3881 O O . ILE A 1 499 ? -12.297 -3.220 12.663 1.00 82.06 499 ILE A O 1
ATOM 3885 N N . ILE A 1 500 ? -13.762 -4.036 14.178 1.00 82.94 500 ILE A N 1
ATOM 3886 C CA . ILE A 1 500 ? -15.052 -3.928 13.389 1.00 82.94 500 ILE A CA 1
ATOM 3887 C C . ILE A 1 500 ? -16.462 -4.245 14.045 1.00 82.94 500 ILE A C 1
ATOM 3889 O O . ILE A 1 500 ? -16.526 -4.647 15.192 1.00 82.94 500 ILE A O 1
ATOM 3893 N N . PHE A 1 501 ? -17.603 -4.119 13.308 1.00 84.88 501 PHE A N 1
ATOM 3894 C CA . PHE A 1 501 ? -19.048 -4.403 13.660 1.00 84.88 501 PHE A CA 1
ATOM 3895 C C . PHE A 1 501 ? -19.603 -5.830 13.436 1.00 84.88 501 PHE A C 1
ATOM 3897 O O . PHE A 1 501 ? -19.129 -6.545 12.560 1.00 84.88 501 PHE A O 1
ATOM 3904 N N . THR A 1 502 ? -20.792 -6.109 14.018 1.00 82.81 502 THR A N 1
ATOM 3905 C CA . THR A 1 502 ? -21.918 -6.773 13.315 1.00 82.81 502 THR A CA 1
ATOM 3906 C C . THR A 1 502 ? -23.323 -6.118 13.455 1.00 82.81 502 THR A C 1
ATOM 3908 O O . THR A 1 502 ? -23.823 -5.615 12.457 1.00 82.81 502 THR A O 1
ATOM 3911 N N . GLU A 1 503 ? -23.980 -6.062 14.625 1.00 79.88 503 GLU A N 1
ATOM 3912 C CA . GLU A 1 503 ? -25.426 -5.734 14.765 1.00 79.88 503 GLU A CA 1
ATOM 3913 C C . GLU A 1 503 ? -25.778 -4.907 16.020 1.00 79.88 503 GLU A C 1
ATOM 3915 O O . GLU A 1 503 ? -25.143 -5.064 17.052 1.00 79.88 503 GLU A O 1
ATOM 3920 N N . GLY A 1 504 ? -26.885 -4.149 15.991 1.00 83.44 504 GLY A N 1
ATOM 3921 C CA . GLY A 1 504 ? -27.550 -3.598 17.186 1.00 83.44 504 GLY A CA 1
ATOM 3922 C C . GLY A 1 504 ? -26.747 -2.536 17.934 1.00 83.44 504 GLY A C 1
ATOM 3923 O O . GLY A 1 504 ? -25.982 -1.792 17.334 1.00 83.44 504 GLY A O 1
ATOM 3924 N N . ASP A 1 505 ? -26.916 -2.489 19.254 1.00 85.75 505 ASP A N 1
ATOM 3925 C CA . ASP A 1 505 ? -25.992 -1.809 20.150 1.00 85.75 505 ASP A CA 1
ATOM 3926 C C . ASP A 1 505 ? -24.863 -2.767 20.512 1.00 85.75 505 ASP A C 1
ATOM 3928 O O . ASP A 1 505 ? -24.669 -3.058 21.690 1.00 85.75 505 ASP A O 1
ATOM 3932 N N . TYR A 1 506 ? -24.158 -3.332 19.532 1.00 86.12 506 TYR A N 1
ATOM 3933 C CA . TYR A 1 506 ? -23.060 -4.244 19.827 1.00 86.12 506 TYR A CA 1
ATOM 3934 C C . TYR A 1 506 ? -21.843 -4.026 18.880 1.00 86.12 506 TYR A C 1
ATOM 3936 O O . TYR A 1 506 ? -21.942 -4.306 17.694 1.00 86.12 506 TYR A O 1
ATOM 3944 N N . TYR A 1 507 ? -20.664 -3.602 19.390 1.00 89.19 507 TYR A N 1
ATOM 3945 C CA . TYR A 1 507 ? -19.353 -4.127 18.937 1.00 89.19 507 TYR A CA 1
ATOM 3946 C C . TYR A 1 507 ? -18.284 -4.416 20.097 1.00 89.19 507 TYR A C 1
ATOM 3948 O O . TYR A 1 507 ? -18.564 -4.104 21.243 1.00 89.19 507 TYR A O 1
ATOM 3956 N N . ALA A 1 508 ? -17.089 -5.033 19.864 1.00 86.56 508 ALA A N 1
ATOM 3957 C CA . ALA A 1 508 ? -16.162 -5.802 20.786 1.00 86.56 508 ALA A CA 1
ATOM 3958 C C . ALA A 1 508 ? -14.725 -5.241 21.104 1.00 86.56 508 ALA A C 1
ATOM 3960 O O . ALA A 1 508 ? -14.442 -4.238 20.516 1.00 86.56 508 ALA A O 1
ATOM 3961 N N . VAL A 1 509 ? -13.812 -5.857 21.927 1.00 84.69 509 VAL A N 1
ATOM 3962 C CA . VAL A 1 509 ? -12.495 -5.387 22.546 1.00 84.69 509 VAL A CA 1
ATOM 3963 C C . VAL A 1 509 ? -11.286 -6.405 22.657 1.00 84.69 509 VAL A C 1
ATOM 3965 O O . VAL A 1 509 ? -11.511 -7.598 22.589 1.00 84.69 509 VAL A O 1
ATOM 3968 N N . ALA A 1 510 ? -10.034 -5.891 22.833 1.00 80.12 510 ALA A N 1
ATOM 3969 C CA . ALA A 1 510 ? -8.586 -6.291 22.946 1.00 80.12 510 ALA A CA 1
ATOM 3970 C C . ALA A 1 510 ? -7.903 -6.790 24.263 1.00 80.12 510 ALA A C 1
ATOM 3972 O O . ALA A 1 510 ? -8.403 -6.430 25.317 1.00 80.12 510 ALA A O 1
ATOM 3973 N N . TYR A 1 511 ? -6.728 -7.492 24.222 1.00 74.50 511 TYR A N 1
ATOM 3974 C CA . TYR A 1 511 ? -5.632 -7.518 25.233 1.00 74.50 511 TYR A CA 1
ATOM 3975 C C . TYR A 1 511 ? -4.183 -8.060 24.847 1.00 74.50 511 TYR A C 1
ATOM 3977 O O . TYR A 1 511 ? -3.851 -8.030 23.685 1.00 74.50 511 TYR A O 1
ATOM 3985 N N . SER A 1 512 ? -3.294 -8.526 25.760 1.00 73.62 512 SER A N 1
ATOM 3986 C CA . SER A 1 512 ? -1.790 -8.730 25.783 1.00 73.62 512 SER A CA 1
ATOM 3987 C C . SER A 1 512 ? -1.294 -9.826 26.781 1.00 73.62 512 SER A C 1
ATOM 3989 O O . SER A 1 512 ? -2.012 -9.990 27.767 1.00 73.62 512 SER A O 1
ATOM 3991 N N . SER A 1 513 ? -0.098 -10.482 26.605 1.00 72.44 513 SER A N 1
ATOM 3992 C CA . SER A 1 513 ? 0.557 -11.625 27.350 1.00 72.44 513 SER A CA 1
ATOM 3993 C C . SER A 1 513 ? 2.061 -11.781 27.956 1.00 72.44 513 SER A C 1
ATOM 3995 O O . SER A 1 513 ? 2.164 -12.483 28.928 1.00 72.44 513 SER A O 1
ATOM 3997 N N . TYR A 1 514 ? 3.264 -11.286 27.503 1.00 71.69 514 TYR A N 1
ATOM 3998 C CA . TYR A 1 514 ? 4.713 -11.495 27.974 1.00 71.69 514 TYR A CA 1
ATOM 3999 C C . TYR A 1 514 ? 5.087 -12.505 29.099 1.00 71.69 514 TYR A C 1
ATOM 4001 O O . TYR A 1 514 ? 5.786 -13.457 28.770 1.00 71.69 514 TYR A O 1
ATOM 4009 N N . GLU A 1 515 ? 4.735 -12.305 30.383 1.00 65.88 515 GLU A N 1
ATOM 4010 C CA . GLU A 1 515 ? 5.110 -13.123 31.579 1.00 65.88 515 GLU A CA 1
ATOM 4011 C C . GLU A 1 515 ? 5.260 -14.614 31.236 1.00 65.88 515 GLU A C 1
ATOM 4013 O O . GLU A 1 515 ? 4.484 -15.269 30.536 1.00 65.88 515 GLU A O 1
ATOM 4018 N N . PHE A 1 516 ? 6.279 -15.188 31.833 1.00 60.59 516 PHE A N 1
ATOM 4019 C CA . PHE A 1 516 ? 6.056 -15.928 33.057 1.00 60.59 516 PHE A CA 1
ATOM 4020 C C . PHE A 1 516 ? 4.683 -16.586 33.248 1.00 60.59 516 PHE A C 1
ATOM 4022 O O . PHE A 1 516 ? 3.928 -16.305 34.173 1.00 60.59 516 PHE A O 1
ATOM 4029 N N . TYR A 1 517 ? 4.458 -17.619 32.452 1.00 53.16 517 TYR A N 1
ATOM 4030 C CA . TYR A 1 517 ? 3.678 -18.764 32.899 1.00 53.16 517 TYR A CA 1
ATOM 4031 C C . TYR A 1 517 ? 4.490 -20.027 32.625 1.00 53.16 517 TYR A C 1
ATOM 4033 O O . TYR A 1 517 ? 5.027 -20.228 31.537 1.00 53.16 517 TYR A O 1
ATOM 4041 N N . LEU A 1 518 ? 4.628 -20.851 33.667 1.00 48.38 518 LEU A N 1
ATOM 4042 C CA . LEU A 1 518 ? 5.467 -22.055 33.689 1.00 48.38 518 LEU A CA 1
ATOM 4043 C C . LEU A 1 518 ? 6.939 -21.800 33.290 1.00 48.38 518 LEU A C 1
ATOM 4045 O O . LEU A 1 518 ? 7.530 -22.547 32.519 1.00 48.38 518 LEU A O 1
ATOM 4049 N N . ALA A 1 519 ? 7.533 -20.753 33.879 1.00 48.72 519 ALA A N 1
ATOM 4050 C CA . ALA A 1 519 ? 8.960 -20.397 33.810 1.00 48.72 519 ALA A CA 1
ATOM 4051 C C . ALA A 1 519 ? 9.523 -19.991 32.432 1.00 48.72 519 ALA A C 1
ATOM 4053 O O . ALA A 1 519 ? 10.732 -19.800 32.300 1.00 48.72 519 ALA A O 1
ATOM 4054 N N . ALA A 1 520 ? 8.666 -19.763 31.441 1.00 52.03 520 ALA A N 1
ATOM 4055 C CA . ALA A 1 520 ? 9.010 -18.985 30.260 1.00 52.03 520 ALA A CA 1
ATOM 4056 C C . ALA A 1 520 ? 8.178 -17.695 30.256 1.00 52.03 520 ALA A C 1
ATOM 4058 O O . ALA A 1 520 ? 7.007 -17.726 30.638 1.00 52.03 520 ALA A O 1
ATOM 4059 N N . ASN A 1 521 ? 8.755 -16.591 29.765 1.00 59.94 521 ASN A N 1
ATOM 4060 C CA . ASN A 1 521 ? 7.942 -15.639 29.003 1.00 59.94 521 ASN A CA 1
ATOM 4061 C C . ASN A 1 521 ? 7.314 -16.445 27.878 1.00 59.94 521 ASN A C 1
ATOM 4063 O O . ASN A 1 521 ? 8.028 -17.251 27.287 1.00 59.94 521 ASN A O 1
ATOM 4067 N N . ARG A 1 522 ? 5.993 -16.400 27.690 1.00 61.25 522 ARG A N 1
ATOM 4068 C CA . ARG A 1 522 ? 5.324 -17.552 27.063 1.00 61.25 522 ARG A CA 1
ATOM 4069 C C . ARG A 1 522 ? 4.237 -17.243 26.051 1.00 61.25 522 ARG A C 1
ATOM 4071 O O . ARG A 1 522 ? 3.151 -17.771 26.155 1.00 61.25 522 ARG A O 1
ATOM 4078 N N . TYR A 1 523 ? 4.503 -16.445 25.024 1.00 65.56 523 TYR A N 1
ATOM 4079 C CA . TYR A 1 523 ? 3.740 -16.473 23.771 1.00 65.56 523 TYR A CA 1
ATOM 4080 C C . TYR A 1 523 ? 2.185 -16.837 23.743 1.00 65.56 523 TYR A C 1
ATOM 4082 O O . TYR A 1 523 ? 1.914 -17.923 23.240 1.00 65.56 523 TYR A O 1
ATOM 4090 N N . VAL A 1 524 ? 1.165 -16.088 24.251 1.00 68.19 524 VAL A N 1
ATOM 4091 C CA . VAL A 1 524 ? -0.306 -16.431 24.219 1.00 68.19 524 VAL A CA 1
ATOM 4092 C C . VAL A 1 524 ? -1.345 -15.279 23.991 1.00 68.19 524 VAL A C 1
ATOM 4094 O O . VAL A 1 524 ? -0.952 -14.136 23.984 1.00 68.19 524 VAL A O 1
ATOM 4097 N N . GLY A 1 525 ? -2.671 -15.515 23.840 1.00 72.06 525 GLY A N 1
ATOM 4098 C CA . GLY A 1 525 ? -3.712 -14.494 23.499 1.00 72.06 525 GLY A CA 1
ATOM 4099 C C . GLY A 1 525 ? -4.898 -14.267 24.497 1.00 72.06 525 GLY A C 1
ATOM 4100 O O . GLY A 1 525 ? -4.902 -14.921 25.529 1.00 72.06 525 GLY A O 1
ATOM 4101 N N . ARG A 1 526 ? -5.945 -13.453 24.193 1.00 79.31 526 ARG A N 1
ATOM 4102 C CA . ARG A 1 526 ? -7.363 -13.435 24.737 1.00 79.31 526 ARG A CA 1
ATOM 4103 C C . ARG A 1 526 ? -8.409 -12.991 23.636 1.00 79.31 526 ARG A C 1
ATOM 4105 O O . ARG A 1 526 ? -7.942 -13.022 22.520 1.00 79.31 526 ARG A O 1
ATOM 4112 N N . LEU A 1 527 ? -9.744 -12.755 23.853 1.00 82.25 527 LEU A N 1
ATOM 4113 C CA . LEU A 1 527 ? -10.915 -12.414 22.943 1.00 82.25 527 LEU A CA 1
ATOM 4114 C C . LEU A 1 527 ? -12.076 -11.667 23.716 1.00 82.25 527 LEU A C 1
ATOM 4116 O O . LEU A 1 527 ? -12.291 -12.065 24.826 1.00 82.25 527 LEU A O 1
ATOM 4120 N N . GLN A 1 528 ? -12.607 -10.445 23.410 1.00 85.94 528 GLN A N 1
ATOM 4121 C CA . GLN A 1 528 ? -13.220 -9.484 24.405 1.00 85.94 528 GLN A CA 1
ATOM 4122 C C . GLN A 1 528 ? -14.097 -8.324 23.886 1.00 85.94 528 GLN A C 1
ATOM 4124 O O . GLN A 1 528 ? -14.465 -8.340 22.733 1.00 85.94 528 GLN A O 1
ATOM 4129 N N . THR A 1 529 ? -14.585 -7.394 24.746 1.00 86.19 529 THR A N 1
ATOM 4130 C CA . THR A 1 529 ? -15.760 -6.496 24.527 1.00 86.19 529 THR A CA 1
ATOM 4131 C C . THR A 1 529 ? -15.866 -5.248 25.460 1.00 86.19 529 THR A C 1
ATOM 4133 O O . THR A 1 529 ? -15.754 -5.482 26.656 1.00 86.19 529 THR A O 1
ATOM 4136 N N . ALA A 1 530 ? -16.225 -4.008 25.026 1.00 85.62 530 ALA A N 1
ATOM 4137 C CA . ALA A 1 530 ? -16.869 -2.960 25.890 1.00 85.62 530 ALA A CA 1
ATOM 4138 C C . ALA A 1 530 ? -18.075 -2.196 25.303 1.00 85.62 530 ALA A C 1
ATOM 4140 O O . ALA A 1 530 ? -18.293 -2.144 24.102 1.00 85.62 530 ALA A O 1
ATOM 4141 N N . LYS A 1 531 ? -18.831 -1.511 26.168 1.00 88.38 531 LYS A N 1
ATOM 4142 C CA . LYS A 1 531 ? -20.198 -1.091 25.880 1.00 88.38 531 LYS A CA 1
ATOM 4143 C C . LYS A 1 531 ? -20.449 0.399 25.717 1.00 88.38 531 LYS A C 1
ATOM 4145 O O . LYS A 1 531 ? -19.717 1.224 26.235 1.00 88.38 531 LYS A O 1
ATOM 4150 N N . ILE A 1 532 ? -21.487 0.741 24.951 1.00 90.94 532 ILE A N 1
ATOM 4151 C CA . ILE A 1 532 ? -21.496 1.957 24.155 1.00 90.94 532 ILE A CA 1
ATOM 4152 C C . ILE A 1 532 ? -22.909 2.454 23.694 1.00 90.94 532 ILE A C 1
ATOM 4154 O O . ILE A 1 532 ? -23.345 2.181 22.587 1.00 90.94 532 ILE A O 1
ATOM 4158 N N . THR A 1 533 ? -23.635 3.237 24.490 1.00 90.19 533 THR A N 1
ATOM 4159 C CA . THR A 1 533 ? -24.933 3.868 24.086 1.00 90.19 533 THR A CA 1
ATOM 4160 C C . THR A 1 533 ? -24.958 4.670 22.761 1.00 90.19 533 THR A C 1
ATOM 4162 O O . THR A 1 533 ? -23.958 5.288 22.394 1.00 90.19 533 THR A O 1
ATOM 4165 N N . PRO A 1 534 ? -26.185 4.991 22.294 1.00 84.88 534 PRO A N 1
ATOM 4166 C CA . PRO A 1 534 ? -26.529 6.128 21.429 1.00 84.88 534 PRO A CA 1
ATOM 4167 C C . PRO A 1 534 ? -26.183 7.568 21.870 1.00 84.88 534 PRO A C 1
ATOM 4169 O O . PRO A 1 534 ? -26.758 8.491 21.307 1.00 84.88 534 PRO A O 1
ATOM 4172 N N . ALA A 1 535 ? -25.412 7.777 22.945 1.00 84.81 535 ALA A N 1
ATOM 4173 C CA . ALA A 1 535 ? -25.361 9.065 23.668 1.00 84.81 535 ALA A CA 1
ATOM 4174 C C . ALA A 1 535 ? -24.154 9.222 24.624 1.00 84.81 535 ALA A C 1
ATOM 4176 O O . ALA A 1 535 ? -23.645 10.322 24.873 1.00 84.81 535 ALA A O 1
ATOM 4177 N N . GLY A 1 536 ? -23.821 8.142 25.341 1.00 84.12 536 GLY A N 1
ATOM 4178 C CA . GLY A 1 536 ? -22.752 8.069 26.343 1.00 84.12 536 GLY A CA 1
ATOM 4179 C C . GLY A 1 536 ? -22.824 7.321 27.719 1.00 84.12 536 GLY A C 1
ATOM 4180 O O . GLY A 1 536 ? -21.951 7.694 28.481 1.00 84.12 536 GLY A O 1
ATOM 4181 N N . VAL A 1 537 ? -23.775 6.438 28.151 1.00 89.19 537 VAL A N 1
ATOM 4182 C CA . VAL A 1 537 ? -24.199 6.123 29.597 1.00 89.19 537 VAL A CA 1
ATOM 4183 C C . VAL A 1 537 ? -23.821 4.692 30.180 1.00 89.19 537 VAL A C 1
ATOM 4185 O O . VAL A 1 537 ? -22.876 4.159 29.635 1.00 89.19 537 VAL A O 1
ATOM 4188 N N . VAL A 1 538 ? -24.395 4.067 31.275 1.00 88.62 538 VAL A N 1
ATOM 4189 C CA . VAL A 1 538 ? -23.886 2.781 31.941 1.00 88.62 538 VAL A CA 1
ATOM 4190 C C . VAL A 1 538 ? -24.807 1.883 32.877 1.00 88.62 538 VAL A C 1
ATOM 4192 O O . VAL A 1 538 ? -25.831 2.365 33.358 1.00 88.62 538 VAL A O 1
ATOM 4195 N N . THR A 1 539 ? -24.442 0.583 33.147 1.00 80.75 539 THR A N 1
ATOM 4196 C CA . THR A 1 539 ? -24.874 -0.494 34.166 1.00 80.75 539 THR A CA 1
ATOM 4197 C C . THR A 1 539 ? -23.986 -1.827 34.113 1.00 80.75 539 THR A C 1
ATOM 4199 O O . THR A 1 539 ? -22.813 -1.606 33.954 1.00 80.75 539 THR A O 1
ATOM 4202 N N . ALA A 1 540 ? -24.407 -3.147 34.133 1.00 62.53 540 ALA A N 1
ATOM 4203 C CA . ALA A 1 540 ? -23.567 -4.441 34.126 1.00 62.53 540 ALA A CA 1
ATOM 4204 C C . ALA A 1 540 ? -23.365 -5.463 32.869 1.00 62.53 540 ALA A C 1
ATOM 4206 O O . ALA A 1 540 ? -24.174 -5.455 31.949 1.00 62.53 540 ALA A O 1
ATOM 4207 N N . GLN A 1 541 ? -22.375 -6.434 32.877 1.00 68.06 541 GLN A N 1
ATOM 4208 C CA . GLN A 1 541 ? -21.570 -7.170 31.784 1.00 68.06 541 GLN A CA 1
ATOM 4209 C C . GLN A 1 541 ? -21.327 -8.753 31.942 1.00 68.06 541 GLN A C 1
ATOM 4211 O O . GLN A 1 541 ? -21.564 -9.219 33.060 1.00 68.06 541 GLN A O 1
ATOM 4216 N N . LYS A 1 542 ? -20.838 -9.614 30.960 1.00 64.62 542 LYS A N 1
ATOM 4217 C CA . LYS A 1 542 ? -20.782 -11.151 31.097 1.00 64.62 542 LYS A CA 1
ATOM 4218 C C . LYS A 1 542 ? -19.687 -12.246 30.612 1.00 64.62 542 LYS A C 1
ATOM 4220 O O . LYS A 1 542 ? -19.739 -13.279 31.282 1.00 64.62 542 LYS A O 1
ATOM 4225 N N . SER A 1 543 ? -18.741 -12.206 29.614 1.00 67.19 543 SER A N 1
ATOM 4226 C CA . SER A 1 543 ? -18.088 -13.471 28.980 1.00 67.19 543 SER A CA 1
ATOM 4227 C C . SER A 1 543 ? -16.520 -13.742 28.702 1.00 67.19 543 SER A C 1
ATOM 4229 O O . SER A 1 543 ? -15.672 -12.937 29.020 1.00 67.19 543 SER A O 1
ATOM 4231 N N . TYR A 1 544 ? -16.019 -14.910 28.206 1.00 74.94 544 TYR A N 1
ATOM 4232 C CA . TYR A 1 544 ? -14.577 -15.401 28.116 1.00 74.94 544 TYR A CA 1
ATOM 4233 C C . TYR A 1 544 ? -14.460 -16.584 27.079 1.00 74.94 544 TYR A C 1
ATOM 4235 O O . TYR A 1 544 ? -15.493 -17.105 26.677 1.00 74.94 544 TYR A O 1
ATOM 4243 N N . TYR A 1 545 ? -13.260 -16.983 26.629 1.00 72.12 545 TYR A N 1
ATOM 4244 C CA . TYR A 1 545 ? -12.827 -18.074 25.697 1.00 72.12 545 TYR A CA 1
ATOM 4245 C C . TYR A 1 545 ? -11.272 -18.366 25.726 1.00 72.12 545 TYR A C 1
ATOM 4247 O O . TYR A 1 545 ? -10.642 -17.858 26.627 1.00 72.12 545 TYR A O 1
ATOM 4255 N N . ASN A 1 546 ? -10.596 -19.238 24.944 1.00 73.44 546 ASN A N 1
ATOM 4256 C CA . ASN A 1 546 ? -9.127 -19.185 24.672 1.00 73.44 546 ASN A CA 1
ATOM 4257 C C . ASN A 1 546 ? -8.717 -20.079 23.443 1.00 73.44 546 ASN A C 1
ATOM 4259 O O . ASN A 1 546 ? -9.451 -21.027 23.299 1.00 73.44 546 ASN A O 1
ATOM 4263 N N . PHE A 1 547 ? -7.705 -19.899 22.530 1.00 63.19 547 PHE A N 1
ATOM 4264 C CA . PHE A 1 547 ? -7.603 -20.854 21.361 1.00 63.19 547 PHE A CA 1
ATOM 4265 C C . PHE A 1 547 ? -6.376 -21.240 20.503 1.00 63.19 547 PHE A C 1
ATOM 4267 O O . PHE A 1 547 ? -6.364 -22.391 20.109 1.00 63.19 547 PHE A O 1
ATOM 4274 N N . GLY A 1 548 ? -5.403 -20.430 20.093 1.00 61.28 548 GLY A N 1
ATOM 4275 C CA . GLY A 1 548 ? -4.255 -20.910 19.314 1.00 61.28 548 GLY A CA 1
ATOM 4276 C C . GLY A 1 548 ? -3.115 -21.380 20.222 1.00 61.28 548 GLY A C 1
ATOM 4277 O O . GLY A 1 548 ? -3.143 -21.260 21.439 1.00 61.28 548 GLY A O 1
ATOM 4278 N N . GLY A 1 549 ? -2.084 -21.963 19.646 1.00 55.22 549 GLY A N 1
ATOM 4279 C CA . GLY A 1 549 ? -0.831 -22.230 20.336 1.00 55.22 549 GLY A CA 1
ATOM 4280 C C . GLY A 1 549 ? -0.533 -23.576 20.992 1.00 55.22 549 GLY A C 1
ATOM 4281 O O . GLY A 1 549 ? -1.354 -24.215 21.633 1.00 55.22 549 GLY A O 1
ATOM 4282 N N . GLY A 1 550 ? 0.726 -23.978 20.868 1.00 46.38 550 GLY A N 1
ATOM 4283 C CA . GLY A 1 550 ? 1.332 -25.137 21.526 1.00 46.38 550 GLY A CA 1
ATOM 4284 C C . GLY A 1 550 ? 2.284 -24.753 22.633 1.00 46.38 550 GLY A C 1
ATOM 4285 O O . GLY A 1 550 ? 2.466 -23.583 22.933 1.00 46.38 550 GLY A O 1
ATOM 4286 N N . SER A 1 551 ? 2.930 -25.750 23.216 1.00 42.81 551 SER A N 1
ATOM 4287 C CA . SER A 1 551 ? 3.898 -25.578 24.298 1.00 42.81 551 SER A CA 1
ATOM 4288 C C . SER A 1 551 ? 5.306 -25.206 23.818 1.00 42.81 551 SER A C 1
ATOM 4290 O O . SER A 1 551 ? 6.023 -24.509 24.535 1.00 42.81 551 SER A O 1
ATOM 4292 N N . THR A 1 552 ? 5.702 -25.630 22.616 1.00 42.25 552 THR A N 1
ATOM 4293 C CA . THR A 1 552 ? 7.042 -25.432 22.038 1.00 42.25 552 THR A CA 1
ATOM 4294 C C . THR A 1 552 ? 7.004 -25.283 20.517 1.00 42.25 552 THR A C 1
ATOM 4296 O O . THR A 1 552 ? 6.091 -25.815 19.883 1.00 42.25 552 THR A O 1
ATOM 4299 N N . PRO A 1 553 ? 8.026 -24.644 19.914 1.00 45.88 553 PRO A N 1
ATOM 4300 C CA . PRO A 1 553 ? 9.181 -23.961 20.519 1.00 45.88 553 PRO A CA 1
ATOM 4301 C C . PRO A 1 553 ? 8.839 -22.557 21.021 1.00 45.88 553 PRO A C 1
ATOM 4303 O O . PRO A 1 553 ? 7.774 -22.054 20.719 1.00 45.88 553 PRO A O 1
ATOM 4306 N N . THR A 1 554 ? 9.711 -21.918 21.806 1.00 45.03 554 THR A N 1
ATOM 4307 C CA . THR A 1 554 ? 9.434 -20.593 22.396 1.00 45.03 554 THR A CA 1
ATOM 4308 C C . THR A 1 554 ? 9.115 -19.571 21.293 1.00 45.03 554 THR A C 1
ATOM 4310 O O . THR A 1 554 ? 10.052 -19.062 20.687 1.00 45.03 554 THR A O 1
ATOM 4313 N N . GLY A 1 555 ? 7.818 -19.333 21.013 1.00 44.12 555 GLY A N 1
ATOM 4314 C CA . GLY A 1 555 ? 7.253 -19.239 19.650 1.00 44.12 555 GLY A CA 1
ATOM 4315 C C . GLY A 1 555 ? 6.470 -17.978 19.263 1.00 44.12 555 GLY A C 1
ATOM 4316 O O . GLY A 1 555 ? 5.264 -17.917 19.440 1.00 44.12 555 GLY A O 1
ATOM 4317 N N . ILE A 1 556 ? 7.160 -17.004 18.678 1.00 46.81 556 ILE A N 1
ATOM 4318 C CA . ILE A 1 556 ? 6.726 -15.776 18.019 1.00 46.81 556 ILE A CA 1
ATOM 4319 C C . ILE A 1 556 ? 5.390 -15.270 18.452 1.00 46.81 556 ILE A C 1
ATOM 4321 O O . ILE A 1 556 ? 4.459 -15.861 17.986 1.00 46.81 556 ILE A O 1
ATOM 4325 N N . MET A 1 557 ? 5.285 -14.208 19.254 1.00 54.69 557 MET A N 1
ATOM 4326 C CA . MET A 1 557 ? 4.123 -13.357 19.627 1.00 54.69 557 MET A CA 1
ATOM 4327 C C . MET A 1 557 ? 4.410 -11.788 19.644 1.00 54.69 557 MET A C 1
ATOM 4329 O O . MET A 1 557 ? 5.333 -11.527 20.403 1.00 54.69 557 MET A O 1
ATOM 4333 N N . GLN A 1 558 ? 3.825 -10.858 18.813 1.00 54.91 558 GLN A N 1
ATOM 4334 C CA . GLN A 1 558 ? 3.586 -9.362 18.625 1.00 54.91 558 GLN A CA 1
ATOM 4335 C C . GLN A 1 558 ? 2.750 -9.017 17.257 1.00 54.91 558 GLN A C 1
ATOM 4337 O O . GLN A 1 558 ? 3.048 -9.751 16.343 1.00 54.91 558 GLN A O 1
ATOM 4342 N N . TYR A 1 559 ? 1.811 -8.016 16.995 1.00 53.94 559 TYR A N 1
ATOM 4343 C CA . TYR A 1 559 ? 1.170 -7.468 15.658 1.00 53.94 559 TYR A CA 1
ATOM 4344 C C . TYR A 1 559 ? -0.347 -7.715 15.114 1.00 53.94 559 TYR A C 1
ATOM 4346 O O . TYR A 1 559 ? -0.641 -8.890 15.047 1.00 53.94 559 TYR A O 1
ATOM 4354 N N . LEU A 1 560 ? -1.304 -6.782 14.636 1.00 65.56 560 LEU A N 1
ATOM 4355 C CA . LEU A 1 560 ? -2.674 -7.135 13.915 1.00 65.56 560 LEU A CA 1
ATOM 4356 C C . LEU A 1 560 ? -3.812 -6.193 13.197 1.00 65.56 560 LEU A C 1
ATOM 4358 O O . LEU A 1 560 ? -3.801 -5.006 13.509 1.00 65.56 560 LEU A O 1
ATOM 4362 N N . ASP A 1 561 ? -4.817 -6.704 12.326 1.00 65.31 561 ASP A N 1
ATOM 4363 C CA . ASP A 1 561 ? -6.280 -6.201 11.972 1.00 65.31 561 ASP A CA 1
ATOM 4364 C C . ASP A 1 561 ? -7.592 -7.118 11.662 1.00 65.31 561 ASP A C 1
ATOM 4366 O O . ASP A 1 561 ? -7.478 -8.312 11.647 1.00 65.31 561 ASP A O 1
ATOM 4370 N N . ILE A 1 562 ? -8.893 -6.702 11.626 1.00 74.12 562 ILE A N 1
ATOM 4371 C CA . ILE A 1 562 ? -10.212 -7.396 11.479 1.00 74.12 562 ILE A CA 1
ATOM 4372 C C . ILE A 1 562 ? -11.337 -6.704 10.643 1.00 74.12 562 ILE A C 1
ATOM 4374 O O . ILE A 1 562 ? -11.591 -5.528 10.850 1.00 74.12 562 ILE A O 1
ATOM 4378 N N . ILE A 1 563 ? -12.198 -7.452 9.887 1.00 73.50 563 ILE A N 1
ATOM 4379 C CA . ILE A 1 563 ? -13.542 -6.951 9.405 1.00 73.50 563 ILE A CA 1
ATOM 4380 C C . ILE A 1 563 ? -14.802 -7.834 9.493 1.00 73.50 563 ILE A C 1
ATOM 4382 O O . ILE A 1 563 ? -14.776 -8.882 10.124 1.00 73.50 563 ILE A O 1
ATOM 4386 N N . ARG A 1 564 ? -15.928 -7.367 8.904 1.00 76.62 564 ARG A N 1
ATOM 4387 C CA . ARG A 1 564 ? -17.186 -8.066 8.546 1.00 76.62 564 ARG A CA 1
ATOM 4388 C C . ARG A 1 564 ? -17.535 -7.930 7.057 1.00 76.62 564 ARG A C 1
ATOM 4390 O O . ARG A 1 564 ? -17.349 -6.865 6.480 1.00 76.62 564 ARG A O 1
ATOM 4397 N N . VAL A 1 565 ? -18.147 -8.984 6.520 1.00 71.50 565 VAL A N 1
ATOM 4398 C CA . VAL A 1 565 ? -18.955 -9.043 5.292 1.00 71.50 565 VAL A CA 1
ATOM 4399 C C . VAL A 1 565 ? -20.440 -9.130 5.663 1.00 71.50 565 VAL A C 1
ATOM 4401 O O . VAL A 1 565 ? -21.147 -8.125 5.647 1.00 71.50 565 VAL A O 1
ATOM 4404 N N . LYS A 1 566 ? -20.911 -10.319 6.067 1.00 72.19 566 LYS A N 1
ATOM 4405 C CA . LYS A 1 566 ? -22.330 -10.691 6.115 1.00 72.19 566 LYS A CA 1
ATOM 4406 C C . LYS A 1 566 ? -22.676 -11.510 7.369 1.00 72.19 566 LYS A C 1
ATOM 4408 O O . LYS A 1 566 ? -21.811 -12.079 8.031 1.00 72.19 566 LYS A O 1
ATOM 4413 N N . ASP A 1 567 ? -23.962 -11.485 7.726 1.00 78.56 567 ASP A N 1
ATOM 4414 C CA . ASP A 1 567 ? -24.648 -12.268 8.768 1.00 78.56 567 ASP A CA 1
ATOM 4415 C C . ASP A 1 567 ? -23.769 -12.626 9.978 1.00 78.56 567 ASP A C 1
ATOM 4417 O O . ASP A 1 567 ? -23.284 -11.689 10.620 1.00 78.56 567 ASP A O 1
ATOM 4421 N N . ASP A 1 568 ? -23.585 -13.927 10.305 1.00 75.44 568 ASP A N 1
ATOM 4422 C CA . ASP A 1 568 ? -22.847 -14.342 11.505 1.00 75.44 568 ASP A CA 1
ATOM 4423 C C . ASP A 1 568 ? -21.754 -15.473 11.561 1.00 75.44 568 ASP A C 1
ATOM 4425 O O . ASP A 1 568 ? -21.272 -15.749 12.666 1.00 75.44 568 ASP A O 1
ATOM 4429 N N . TYR A 1 569 ? -21.111 -15.974 10.475 1.00 78.75 569 TYR A N 1
ATOM 4430 C CA . TYR A 1 569 ? -19.714 -16.500 10.652 1.00 78.75 569 TYR A CA 1
ATOM 4431 C C . TYR A 1 569 ? -18.878 -15.295 11.090 1.00 78.75 569 TYR A C 1
ATOM 4433 O O . TYR A 1 569 ? -18.871 -14.280 10.400 1.00 78.75 569 TYR A O 1
ATOM 4441 N N . TYR A 1 570 ? -18.165 -15.382 12.204 1.00 85.25 570 TYR A N 1
ATOM 4442 C CA . TYR A 1 570 ? -16.954 -14.591 12.427 1.00 85.25 570 TYR A CA 1
ATOM 4443 C C . TYR A 1 570 ? -15.727 -15.371 11.911 1.00 85.25 570 TYR A C 1
ATOM 4445 O O . TYR A 1 570 ? -15.797 -16.089 10.915 1.00 85.25 570 TYR A O 1
ATOM 4453 N N . SER A 1 571 ? -14.610 -15.219 12.599 1.00 80.31 571 SER A N 1
ATOM 4454 C CA . SER A 1 571 ? -13.317 -15.880 12.468 1.00 80.31 571 SER A CA 1
ATOM 4455 C C . SER A 1 571 ? -12.669 -15.786 13.827 1.00 80.31 571 SER A C 1
ATOM 4457 O O . SER A 1 571 ? -13.170 -15.073 14.685 1.00 80.31 571 SER A O 1
ATOM 4459 N N . ILE A 1 572 ? -11.539 -16.427 14.044 1.00 75.31 572 ILE A N 1
ATOM 4460 C CA . ILE A 1 572 ? -10.591 -15.823 14.976 1.00 75.31 572 ILE A CA 1
ATOM 4461 C C . ILE A 1 572 ? -9.514 -15.206 14.115 1.00 75.31 572 ILE A C 1
ATOM 4463 O O . ILE A 1 572 ? -9.882 -14.381 13.314 1.00 75.31 572 ILE A O 1
ATOM 4467 N N . VAL A 1 573 ? -8.271 -15.639 14.216 1.00 70.88 573 VAL A N 1
ATOM 4468 C CA . VAL A 1 573 ? -7.006 -15.014 13.815 1.00 70.88 573 VAL A CA 1
ATOM 4469 C C . VAL A 1 573 ? -5.914 -15.771 14.595 1.00 70.88 573 VAL A C 1
ATOM 4471 O O . VAL A 1 573 ? -6.181 -16.108 15.740 1.00 70.88 573 VAL A O 1
ATOM 4474 N N . PHE A 1 574 ? -4.704 -16.041 14.104 1.00 66.44 574 PHE A N 1
ATOM 4475 C CA . PHE A 1 574 ? -3.512 -15.970 14.943 1.00 66.44 574 PHE A CA 1
ATOM 4476 C C . PHE A 1 574 ? -2.256 -15.361 14.257 1.00 66.44 574 PHE A C 1
ATOM 4478 O O . PHE A 1 574 ? -2.421 -14.623 13.300 1.00 66.44 574 PHE A O 1
ATOM 4485 N N . ARG A 1 575 ? -1.021 -15.662 14.708 1.00 65.31 575 ARG A N 1
ATOM 4486 C CA . ARG A 1 575 ? 0.239 -15.606 13.926 1.00 65.31 575 ARG A CA 1
ATOM 4487 C C . ARG A 1 575 ? 1.115 -16.809 14.358 1.00 65.31 575 ARG A C 1
ATOM 4489 O O . ARG A 1 575 ? 1.365 -16.983 15.544 1.00 65.31 575 ARG A O 1
ATOM 4496 N N . ASP A 1 576 ? 1.398 -17.794 13.502 1.00 58.09 576 ASP A N 1
ATOM 4497 C CA . ASP A 1 576 ? 1.909 -19.120 13.892 1.00 58.09 576 ASP A CA 1
ATOM 4498 C C . ASP A 1 576 ? 3.429 -19.197 13.811 1.00 58.09 576 ASP A C 1
ATOM 4500 O O . ASP A 1 576 ? 4.039 -19.012 12.776 1.00 58.09 576 ASP A O 1
ATOM 4504 N N . SER A 1 577 ? 4.093 -19.447 14.939 1.00 55.81 577 SER A N 1
ATOM 4505 C CA . SER A 1 577 ? 5.525 -19.156 15.089 1.00 55.81 577 SER A CA 1
ATOM 4506 C C . SER A 1 577 ? 6.481 -19.976 14.248 1.00 55.81 577 SER A C 1
ATOM 4508 O O . SER A 1 577 ? 7.678 -19.695 14.266 1.00 55.81 577 SER A O 1
ATOM 4510 N N . ASP A 1 578 ? 5.955 -20.973 13.548 1.00 51.88 578 ASP A N 1
ATOM 4511 C CA . ASP A 1 578 ? 6.605 -21.773 12.537 1.00 51.88 578 ASP A CA 1
ATOM 4512 C C . ASP A 1 578 ? 6.492 -21.142 11.186 1.00 51.88 578 ASP A C 1
ATOM 4514 O O . ASP A 1 578 ? 7.517 -21.029 10.512 1.00 51.88 578 ASP A O 1
ATOM 4518 N N . THR A 1 579 ? 5.298 -20.702 10.806 1.00 54.31 579 THR A N 1
ATOM 4519 C CA . THR A 1 579 ? 5.016 -20.428 9.415 1.00 54.31 579 THR A CA 1
ATOM 4520 C C . THR A 1 579 ? 3.970 -19.298 9.152 1.00 54.31 579 THR A C 1
ATOM 4522 O O . THR A 1 579 ? 3.333 -18.854 10.089 1.00 54.31 579 THR A O 1
ATOM 4525 N N . ASP A 1 580 ? 3.842 -18.762 7.928 1.00 54.06 580 ASP A N 1
ATOM 4526 C CA . ASP A 1 580 ? 3.364 -17.406 7.578 1.00 54.06 58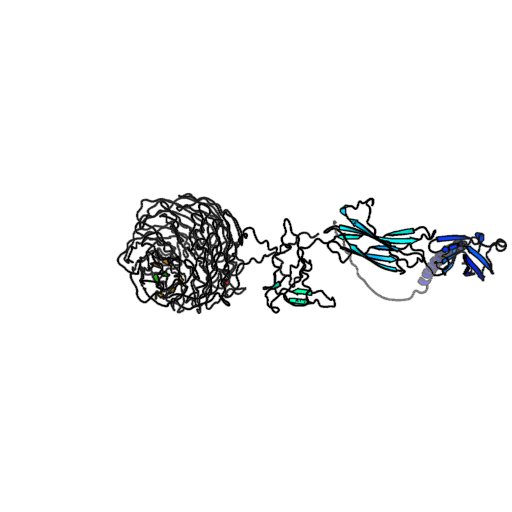0 ASP A CA 1
ATOM 4527 C C . ASP A 1 580 ? 1.858 -17.130 7.172 1.00 54.06 580 ASP A C 1
ATOM 4529 O O . ASP A 1 580 ? 1.091 -16.683 8.013 1.00 54.06 580 ASP A O 1
ATOM 4533 N N . GLY A 1 581 ? 1.357 -17.297 5.934 1.00 64.94 581 GLY A N 1
ATOM 4534 C CA . GLY A 1 581 ? -0.102 -17.192 5.596 1.00 64.94 581 GLY A CA 1
ATOM 4535 C C . GLY A 1 581 ? -0.963 -18.377 6.124 1.00 64.94 581 GLY A C 1
ATOM 4536 O O . GLY A 1 581 ? -0.351 -19.298 6.662 1.00 64.94 581 GLY A O 1
ATOM 4537 N N . SER A 1 582 ? -2.329 -18.397 6.027 1.00 69.50 582 SER A N 1
ATOM 4538 C CA . SER A 1 582 ? -3.319 -18.616 7.157 1.00 69.50 582 SER A CA 1
ATOM 4539 C C . SER A 1 582 ? -4.848 -18.947 6.877 1.00 69.50 582 SER A C 1
ATOM 4541 O O . SER A 1 582 ? -5.420 -18.343 5.977 1.00 69.50 582 SER A O 1
ATOM 4543 N N . LEU A 1 583 ? -5.536 -19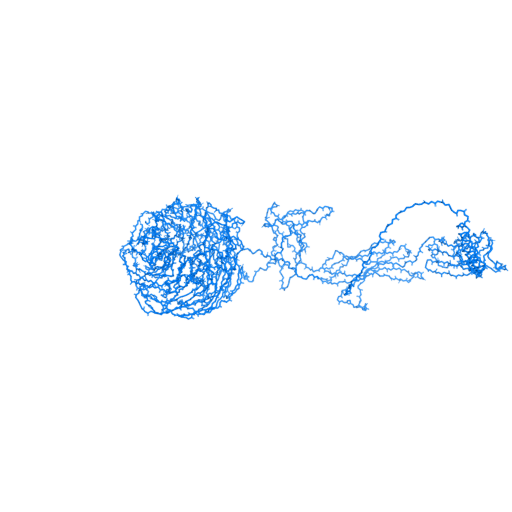.823 7.685 1.00 77.94 583 LEU A N 1
ATOM 4544 C CA . LEU A 1 583 ? -7.012 -19.936 7.987 1.00 77.94 583 LEU A CA 1
ATOM 4545 C C . LEU A 1 583 ? -7.368 -20.907 9.195 1.00 77.94 583 LEU A C 1
ATOM 4547 O O . LEU A 1 583 ? -6.462 -21.611 9.591 1.00 77.94 583 LEU A O 1
ATOM 4551 N N . ARG A 1 584 ? -8.604 -20.960 9.786 1.00 77.38 584 ARG A N 1
ATOM 4552 C CA . ARG A 1 584 ? -9.326 -21.992 10.661 1.00 77.38 584 ARG A CA 1
ATOM 4553 C C . ARG A 1 584 ? -10.853 -21.813 10.536 1.00 77.38 584 ARG A C 1
ATOM 4555 O O . ARG A 1 584 ? -11.263 -21.230 9.549 1.00 77.38 584 ARG A O 1
ATOM 4562 N N . ALA A 1 585 ? -11.688 -22.312 11.466 1.00 79.88 585 ALA A N 1
ATOM 4563 C CA . ALA A 1 585 ? -13.120 -21.964 11.543 1.00 79.88 585 ALA A CA 1
ATOM 4564 C C . ALA A 1 585 ? -13.722 -21.903 12.976 1.00 79.88 585 ALA A C 1
ATOM 4566 O O . ALA A 1 585 ? -12.933 -21.517 13.827 1.00 79.88 585 ALA A O 1
ATOM 4567 N N . ILE A 1 586 ? -15.047 -22.197 13.202 1.00 85.06 586 ILE A N 1
ATOM 4568 C CA . ILE A 1 586 ? -15.999 -22.019 14.383 1.00 85.06 586 ILE A CA 1
ATOM 4569 C C . ILE A 1 586 ? -17.492 -21.848 13.873 1.00 85.06 586 ILE A C 1
ATOM 4571 O O . ILE A 1 586 ? -17.697 -22.404 12.817 1.00 85.06 586 ILE A O 1
ATOM 4575 N N . GLN A 1 587 ? -18.519 -21.229 14.530 1.00 85.94 587 GLN A N 1
ATOM 4576 C CA . GLN A 1 587 ? -19.555 -20.238 14.019 1.00 85.94 587 GLN A CA 1
ATOM 4577 C C . GLN A 1 587 ? -20.026 -19.286 15.146 1.00 85.94 587 GLN A C 1
ATOM 4579 O O . GLN A 1 587 ? -19.992 -19.728 16.284 1.00 85.94 587 GLN A O 1
ATOM 4584 N N . ILE A 1 588 ? -20.572 -18.069 14.876 1.00 83.88 588 ILE A N 1
ATOM 4585 C CA . ILE A 1 588 ? -21.294 -17.233 15.884 1.00 83.88 588 ILE A CA 1
ATOM 4586 C C . ILE A 1 588 ? -22.702 -16.657 15.407 1.00 83.88 588 ILE A C 1
ATOM 4588 O O . ILE A 1 588 ? -23.178 -17.126 14.381 1.00 83.88 588 ILE A O 1
ATOM 4592 N N . LYS A 1 589 ? -23.494 -15.861 16.197 1.00 80.56 589 LYS A N 1
ATOM 4593 C CA . LYS A 1 589 ? -24.981 -16.052 16.391 1.00 80.56 589 LYS A CA 1
ATOM 4594 C C . LYS A 1 589 ? -26.061 -14.939 16.795 1.00 80.56 589 LYS A C 1
ATOM 4596 O O . LYS A 1 589 ? -27.036 -15.327 17.428 1.00 80.56 589 LYS A O 1
ATOM 4601 N N . ASN A 1 590 ? -25.934 -13.609 16.578 1.00 79.44 590 ASN A N 1
ATOM 4602 C CA . ASN A 1 590 ? -26.705 -12.393 17.088 1.00 79.44 590 ASN A CA 1
ATOM 4603 C C . ASN A 1 590 ? -26.499 -11.669 18.527 1.00 79.44 590 ASN A C 1
ATOM 4605 O O . ASN A 1 590 ? -27.509 -11.338 19.147 1.00 79.44 590 ASN A O 1
ATOM 4609 N N . GLY A 1 591 ? -25.268 -11.449 19.118 1.00 71.31 591 GLY A N 1
ATOM 4610 C CA . GLY A 1 591 ? -24.574 -11.596 20.512 1.00 71.31 591 GLY A CA 1
ATOM 4611 C C . GLY A 1 591 ? -23.436 -12.749 21.009 1.00 71.31 591 GLY A C 1
ATOM 4612 O O . GLY A 1 591 ? -22.283 -12.422 20.838 1.00 71.31 591 GLY A O 1
ATOM 4613 N N . TRP A 1 592 ? -23.618 -14.052 21.520 1.00 78.31 592 TRP A N 1
ATOM 4614 C CA . TRP A 1 592 ? -22.978 -15.110 22.449 1.00 78.31 592 TRP A CA 1
ATOM 4615 C C . TRP A 1 592 ? -22.644 -16.556 21.971 1.00 78.31 592 TRP A C 1
ATOM 4617 O O . TRP A 1 592 ? -21.967 -17.242 22.730 1.00 78.31 592 TRP A O 1
ATOM 4627 N N . ASN A 1 593 ? -23.108 -17.136 20.856 1.00 81.38 593 ASN A N 1
ATOM 4628 C CA . ASN A 1 593 ? -23.194 -18.627 20.745 1.00 81.38 593 ASN A CA 1
ATOM 4629 C C . ASN A 1 593 ? -22.144 -19.300 19.812 1.00 81.38 593 ASN A C 1
ATOM 4631 O O . ASN A 1 593 ? -22.080 -18.856 18.680 1.00 81.38 593 ASN A O 1
ATOM 4635 N N . ILE A 1 594 ? -21.366 -20.345 20.227 1.00 81.94 594 ILE A N 1
ATOM 4636 C CA . ILE A 1 594 ? -20.105 -20.717 19.512 1.00 81.94 594 ILE A CA 1
ATOM 4637 C C . ILE A 1 594 ? -19.492 -22.193 19.384 1.00 81.94 594 ILE A C 1
ATOM 4639 O O . ILE A 1 594 ? -18.906 -22.430 18.329 1.00 81.94 594 ILE A O 1
ATOM 4643 N N . PHE A 1 595 ? -19.492 -23.140 20.366 1.00 80.25 595 PHE A N 1
ATOM 4644 C CA . PHE A 1 595 ? -18.658 -24.420 20.444 1.00 80.25 595 PHE A CA 1
ATOM 4645 C C . PHE A 1 595 ? -18.203 -25.106 19.132 1.00 80.25 595 PHE A C 1
ATOM 4647 O O . PHE A 1 595 ? -19.025 -25.256 18.264 1.00 80.25 595 PHE A O 1
ATOM 4654 N N . VAL A 1 596 ? -16.999 -25.706 18.999 1.00 75.12 596 VAL A N 1
ATOM 4655 C CA . VAL A 1 596 ? -16.639 -26.651 17.880 1.00 75.12 596 VAL A CA 1
ATOM 4656 C C . VAL A 1 596 ? -15.623 -27.750 18.338 1.00 75.12 596 VAL A C 1
ATOM 4658 O O . VAL A 1 596 ? -15.360 -27.788 19.536 1.00 75.12 596 VAL A O 1
ATOM 4661 N N . ASP A 1 597 ? -15.067 -28.634 17.469 1.00 70.56 597 ASP A N 1
ATOM 4662 C CA . ASP A 1 597 ? -14.135 -29.778 17.799 1.00 70.56 597 ASP A CA 1
ATOM 4663 C C . ASP A 1 597 ? -13.082 -30.110 16.674 1.00 70.56 597 ASP A C 1
ATOM 4665 O O . ASP A 1 597 ? -13.350 -29.704 15.552 1.00 70.56 597 ASP A O 1
ATOM 4669 N N . ALA A 1 598 ? -11.977 -30.863 16.946 1.00 66.19 598 ALA A N 1
ATOM 4670 C CA . ALA A 1 598 ? -10.943 -31.523 16.059 1.00 66.19 598 ALA A CA 1
ATOM 4671 C C . ALA A 1 598 ? -9.455 -30.975 15.888 1.00 66.19 598 ALA A C 1
ATOM 4673 O O . ALA A 1 598 ? -8.884 -30.512 16.873 1.00 66.19 598 ALA A O 1
ATOM 4674 N N . ILE A 1 599 ? -8.734 -31.183 14.742 1.00 69.00 599 ILE A N 1
ATOM 4675 C CA . ILE A 1 599 ? -7.230 -31.390 14.600 1.00 69.00 599 ILE A CA 1
ATOM 4676 C C . ILE A 1 599 ? -6.343 -30.485 13.636 1.00 69.00 599 ILE A C 1
ATOM 4678 O O . ILE A 1 599 ? -6.806 -29.561 12.977 1.00 69.00 599 ILE A O 1
ATOM 4682 N N . ARG A 1 600 ? -4.994 -30.636 13.593 1.00 69.88 600 ARG A N 1
ATOM 4683 C CA . ARG A 1 600 ? -4.045 -29.591 13.077 1.00 69.88 600 ARG A CA 1
ATOM 4684 C C . ARG A 1 600 ? -3.376 -29.796 11.685 1.00 69.88 600 ARG A C 1
ATOM 4686 O O . ARG A 1 600 ? -2.791 -30.838 11.420 1.00 69.88 600 ARG A O 1
ATOM 4693 N N . TYR A 1 601 ? -3.281 -28.672 10.948 1.00 70.31 601 TYR A N 1
ATOM 4694 C CA . TYR A 1 601 ? -2.670 -28.408 9.622 1.00 70.31 601 TYR A CA 1
ATOM 4695 C C . TYR A 1 601 ? -1.238 -27.796 9.592 1.00 70.31 601 TYR A C 1
ATOM 4697 O O . TYR A 1 601 ? -0.757 -27.240 10.585 1.00 70.31 601 TYR A O 1
ATOM 4705 N N . LYS A 1 602 ? -0.665 -27.737 8.370 1.00 70.44 602 LYS A N 1
ATOM 4706 C CA . LYS A 1 602 ? 0.239 -26.689 7.802 1.00 70.44 602 LYS A CA 1
ATOM 4707 C C . LYS A 1 602 ? -0.257 -26.241 6.398 1.00 70.44 602 LYS A C 1
ATOM 4709 O O . LYS A 1 602 ? -1.278 -26.765 5.980 1.00 70.44 602 LYS A O 1
ATOM 4714 N N . PHE A 1 603 ? 0.432 -25.307 5.714 1.00 60.41 603 PHE A N 1
ATOM 4715 C CA . PHE A 1 603 ? 0.225 -24.855 4.314 1.00 60.41 603 PHE A CA 1
ATOM 4716 C C . PHE A 1 603 ? 1.479 -24.868 3.489 1.00 60.41 603 PHE A C 1
ATOM 4718 O O . PHE A 1 603 ? 1.301 -24.916 2.305 1.00 60.41 603 PHE A O 1
ATOM 4725 N N . ASP A 1 604 ? 2.714 -24.765 3.981 1.00 59.44 604 ASP A N 1
ATOM 4726 C CA . ASP A 1 604 ? 3.764 -24.234 3.089 1.00 59.44 604 ASP A CA 1
ATOM 4727 C C . ASP A 1 604 ? 5.194 -24.463 3.604 1.00 59.44 604 ASP A C 1
ATOM 4729 O O . ASP A 1 604 ? 5.389 -24.974 4.717 1.00 59.44 604 ASP A O 1
ATOM 4733 N N . ASN A 1 605 ? 6.147 -24.176 2.708 1.00 51.25 605 ASN A N 1
ATOM 4734 C CA . ASN A 1 605 ? 7.568 -24.494 2.679 1.00 51.25 605 ASN A CA 1
ATOM 4735 C C . ASN A 1 605 ? 8.514 -23.258 2.605 1.00 51.25 605 ASN A C 1
ATOM 4737 O O . ASN A 1 605 ? 9.726 -23.474 2.542 1.00 51.25 605 ASN A O 1
ATOM 4741 N N . ASN A 1 606 ? 8.041 -21.991 2.585 1.00 47.12 606 ASN A N 1
ATOM 4742 C CA . ASN A 1 606 ? 8.896 -20.788 2.633 1.00 47.12 606 ASN A CA 1
ATOM 4743 C C . ASN A 1 606 ? 8.726 -19.442 3.491 1.00 47.12 606 ASN A C 1
ATOM 4745 O O . ASN A 1 606 ? 9.793 -18.865 3.527 1.00 47.12 606 ASN A O 1
ATOM 4749 N N . ASN A 1 607 ? 7.729 -18.848 4.217 1.00 53.31 607 ASN A N 1
ATOM 4750 C CA . ASN A 1 607 ? 7.855 -17.507 4.973 1.00 53.31 607 ASN A CA 1
ATOM 4751 C C . ASN A 1 607 ? 8.119 -17.405 6.546 1.00 53.31 607 ASN A C 1
ATOM 4753 O O . ASN A 1 607 ? 7.807 -18.323 7.276 1.00 53.31 607 ASN A O 1
ATOM 4757 N N . ILE A 1 608 ? 8.783 -16.332 7.089 1.00 47.66 608 ILE A N 1
ATOM 4758 C CA . ILE A 1 608 ? 9.135 -16.054 8.546 1.00 47.66 608 ILE A CA 1
ATOM 4759 C C . ILE A 1 608 ? 9.397 -14.574 8.794 1.00 47.66 608 ILE A C 1
ATOM 4761 O O . ILE A 1 608 ? 10.508 -14.107 9.033 1.00 47.66 608 ILE A O 1
ATOM 4765 N N . SER A 1 609 ? 8.392 -13.798 8.482 1.00 44.22 609 SER A N 1
ATOM 4766 C CA . SER A 1 609 ? 8.617 -12.394 8.251 1.00 44.22 609 SER A CA 1
ATOM 4767 C C . SER A 1 609 ? 8.560 -11.592 9.531 1.00 44.22 609 SER A C 1
ATOM 4769 O O . SER A 1 609 ? 8.059 -12.030 10.578 1.00 44.22 609 SER A O 1
ATOM 4771 N N . ASP A 1 610 ? 9.132 -10.403 9.446 1.00 45.19 610 ASP A N 1
ATOM 4772 C CA . ASP A 1 610 ? 9.627 -9.734 10.598 1.00 45.19 610 ASP A CA 1
ATOM 4773 C C . ASP A 1 610 ? 9.258 -8.220 10.789 1.00 45.19 610 ASP A C 1
ATOM 4775 O O . ASP A 1 610 ? 9.973 -7.521 11.500 1.00 45.19 610 ASP A O 1
ATOM 4779 N N . LEU A 1 611 ? 8.095 -7.739 10.257 1.00 46.69 611 LEU A N 1
ATOM 4780 C CA . LEU A 1 611 ? 7.540 -6.341 10.290 1.00 46.69 611 LEU A CA 1
ATOM 4781 C C . LEU A 1 611 ? 6.035 -5.938 10.905 1.00 46.69 611 LEU A C 1
ATOM 4783 O O . LEU A 1 611 ? 6.083 -5.596 12.063 1.00 46.69 611 LEU A O 1
ATOM 4787 N N . PRO A 1 612 ? 4.749 -5.811 10.341 1.00 47.66 612 PRO A N 1
ATOM 4788 C CA . PRO A 1 612 ? 3.477 -5.211 11.031 1.00 47.66 612 PRO A CA 1
ATOM 4789 C C . PRO A 1 612 ? 1.939 -5.666 11.327 1.00 47.66 612 PRO A C 1
ATOM 4791 O O . PRO A 1 612 ? 1.427 -5.170 12.330 1.00 47.66 612 PRO A O 1
ATOM 4794 N N . LEU A 1 613 ? 1.091 -6.310 10.478 1.00 55.06 613 LEU A N 1
ATOM 4795 C CA . LEU A 1 613 ? -0.305 -6.950 10.597 1.00 55.06 613 LEU A CA 1
ATOM 4796 C C . LEU A 1 613 ? -1.667 -6.125 10.474 1.00 55.06 613 LEU A C 1
ATOM 4798 O O . LEU A 1 613 ? -1.668 -5.163 11.234 1.00 55.06 613 LEU A O 1
ATOM 4802 N N . ARG A 1 614 ? -2.719 -6.430 9.581 1.00 61.88 614 ARG A N 1
ATOM 4803 C CA . ARG A 1 614 ? -4.086 -5.767 9.142 1.00 61.88 614 ARG A CA 1
ATOM 4804 C C . ARG A 1 614 ? -5.485 -6.351 8.524 1.00 61.88 614 ARG A C 1
ATOM 4806 O O . ARG A 1 614 ? -5.854 -7.355 9.105 1.00 61.88 614 ARG A O 1
ATOM 4813 N N . ILE A 1 615 ? -6.362 -5.678 7.622 1.00 63.91 615 ILE A N 1
ATOM 4814 C CA . ILE A 1 615 ? -7.710 -6.013 6.848 1.00 63.91 615 ILE A CA 1
ATOM 4815 C C . ILE A 1 615 ? -8.987 -4.999 6.583 1.00 63.91 615 ILE A C 1
ATOM 4817 O O . ILE A 1 615 ? -9.497 -4.429 7.534 1.00 63.91 615 ILE A O 1
ATOM 4821 N N . ILE A 1 616 ? -9.715 -4.907 5.388 1.00 67.38 616 ILE A N 1
ATOM 4822 C CA . ILE A 1 616 ? -11.200 -4.465 5.130 1.00 67.38 616 ILE A CA 1
ATOM 4823 C C . ILE A 1 616 ? -12.057 -4.605 3.778 1.00 67.38 616 ILE A C 1
ATOM 4825 O O . ILE A 1 616 ? -11.505 -4.548 2.714 1.00 67.38 616 ILE A O 1
ATOM 4829 N N . HIS A 1 617 ? -13.429 -4.626 3.836 1.00 68.56 617 HIS A N 1
ATOM 4830 C CA . HIS A 1 617 ? -14.631 -4.551 2.902 1.00 68.56 617 HIS A CA 1
ATOM 4831 C C . HIS A 1 617 ? -15.112 -3.435 1.888 1.00 68.56 617 HIS A C 1
ATOM 4833 O O . HIS A 1 617 ? -15.321 -2.268 2.211 1.00 68.56 617 HIS A O 1
ATOM 4839 N N . VAL A 1 618 ? -15.681 -3.894 0.746 1.00 63.25 618 VAL A N 1
ATOM 4840 C CA . VAL A 1 618 ? -17.066 -3.579 0.256 1.00 63.25 618 VAL A CA 1
ATOM 4841 C C . VAL A 1 618 ? -17.710 -4.708 -0.591 1.00 63.25 618 VAL A C 1
ATOM 4843 O O . VAL A 1 618 ? -18.930 -4.846 -0.573 1.00 63.25 618 VAL A O 1
ATOM 4846 N N . PHE A 1 619 ? -16.930 -5.509 -1.327 1.00 58.75 619 PHE A N 1
ATOM 4847 C CA . PHE A 1 619 ? -17.434 -6.513 -2.294 1.00 58.75 619 PHE A CA 1
ATOM 4848 C C . PHE A 1 619 ? -18.403 -7.538 -1.699 1.00 58.75 619 PHE A C 1
ATOM 4850 O O . PHE A 1 619 ? -18.316 -7.873 -0.530 1.00 58.75 619 PHE A O 1
ATOM 4857 N N . ASP A 1 620 ? -19.151 -8.207 -2.573 1.00 75.06 620 ASP A N 1
ATOM 4858 C CA . ASP A 1 620 ? -19.398 -9.639 -2.392 1.00 75.06 620 ASP A CA 1
ATOM 4859 C C . ASP A 1 620 ? -18.037 -10.386 -2.270 1.00 75.06 620 ASP A C 1
ATOM 4861 O O . ASP A 1 620 ? -17.717 -10.847 -1.173 1.00 75.06 620 ASP A O 1
ATOM 4865 N N . LYS A 1 621 ? -17.196 -10.418 -3.337 1.00 72.31 621 LYS A N 1
ATOM 4866 C CA . LYS A 1 621 ? -15.917 -11.167 -3.508 1.00 72.31 621 LYS A CA 1
ATOM 4867 C C . LYS A 1 621 ? -14.772 -10.467 -4.357 1.00 72.31 621 LYS A C 1
ATOM 4869 O O . LYS A 1 621 ? -14.796 -10.666 -5.565 1.00 72.31 621 LYS A O 1
ATOM 4874 N N . ILE A 1 622 ? -13.827 -9.681 -3.731 1.00 72.06 622 ILE A N 1
ATOM 4875 C CA . ILE A 1 622 ? -12.324 -9.323 -3.916 1.00 72.06 622 ILE A CA 1
ATOM 4876 C C . ILE A 1 622 ? -11.832 -8.798 -2.551 1.00 72.06 622 ILE A C 1
ATOM 4878 O O . ILE A 1 622 ? -12.636 -8.086 -1.985 1.00 72.06 622 ILE A O 1
ATOM 4882 N N . TYR A 1 623 ? -10.714 -9.269 -1.935 1.00 77.38 623 TYR A N 1
ATOM 4883 C CA . TYR A 1 623 ? -10.313 -9.140 -0.490 1.00 77.38 623 TYR A CA 1
ATOM 4884 C C . TYR A 1 623 ? -8.791 -8.763 -0.241 1.00 77.38 623 TYR A C 1
ATOM 4886 O O . TYR A 1 623 ? -8.325 -8.005 -1.081 1.00 77.38 623 TYR A O 1
ATOM 4894 N N . ALA A 1 624 ? -8.075 -9.170 0.872 1.00 69.56 624 ALA A N 1
ATOM 4895 C CA . ALA A 1 624 ? -6.581 -9.106 1.227 1.00 69.56 624 ALA A CA 1
ATOM 4896 C C . ALA A 1 624 ? -6.026 -9.684 2.617 1.00 69.56 624 ALA A C 1
ATOM 4898 O O . ALA A 1 624 ? -6.120 -9.029 3.636 1.00 69.56 624 ALA A O 1
ATOM 4899 N N . VAL A 1 625 ? -5.394 -10.878 2.696 1.00 66.12 625 VAL A N 1
ATOM 4900 C CA . VAL A 1 625 ? -4.818 -11.738 3.829 1.00 66.12 625 VAL A CA 1
ATOM 4901 C C . VAL A 1 625 ? -3.314 -12.023 4.185 1.00 66.12 625 VAL A C 1
ATOM 4903 O O . VAL A 1 625 ? -3.090 -12.815 5.074 1.00 66.12 625 VAL A O 1
ATOM 4906 N N . PHE A 1 626 ? -2.251 -11.330 3.776 1.00 66.25 626 PHE A N 1
ATOM 4907 C CA . PHE A 1 626 ? -1.262 -10.784 4.744 1.00 66.25 626 PHE A CA 1
ATOM 4908 C C . PHE A 1 626 ? -0.271 -11.785 5.479 1.00 66.25 626 PHE A C 1
ATOM 4910 O O . PHE A 1 626 ? -0.687 -12.709 6.164 1.00 66.25 626 PHE A O 1
ATOM 4917 N N . TYR A 1 627 ? 1.066 -11.550 5.402 1.00 58.12 627 TYR A N 1
ATOM 4918 C CA . TYR A 1 627 ? 2.253 -11.931 6.266 1.00 58.12 627 TYR A CA 1
ATOM 4919 C C . TYR A 1 627 ? 3.349 -10.801 6.038 1.00 58.12 627 TYR A C 1
ATOM 4921 O O . TYR A 1 627 ? 2.995 -9.648 5.883 1.00 58.12 627 TYR A O 1
ATOM 4929 N N . GLY A 1 628 ? 4.656 -11.017 5.812 1.00 53.72 628 GLY A N 1
ATOM 4930 C CA . GLY A 1 628 ? 5.601 -10.002 5.253 1.00 53.72 628 GLY A CA 1
ATOM 4931 C C . GLY A 1 628 ? 6.060 -9.997 3.791 1.00 53.72 628 GLY A C 1
ATOM 4932 O O . GLY A 1 628 ? 5.296 -10.305 2.907 1.00 53.72 628 GLY A O 1
ATOM 4933 N N . ASP A 1 629 ? 7.309 -9.650 3.457 1.00 47.94 629 ASP A N 1
ATOM 4934 C CA . ASP A 1 629 ? 7.855 -10.210 2.200 1.00 47.94 629 ASP A CA 1
ATOM 4935 C C . ASP A 1 629 ? 9.333 -10.581 2.192 1.00 47.94 629 ASP A C 1
ATOM 4937 O O . ASP A 1 629 ? 10.120 -10.131 3.022 1.00 47.94 629 ASP A O 1
ATOM 4941 N N . LYS A 1 630 ? 9.675 -11.450 1.223 1.00 46.50 630 LYS A N 1
ATOM 4942 C CA . LYS A 1 630 ? 10.746 -12.418 1.181 1.00 46.50 630 LYS A CA 1
ATOM 4943 C C . LYS A 1 630 ? 11.581 -12.394 -0.146 1.00 46.50 630 LYS A C 1
ATOM 4945 O O . LYS A 1 630 ? 11.251 -13.108 -1.084 1.00 46.50 630 LYS A O 1
ATOM 4950 N N . MET A 1 631 ? 12.791 -11.785 -0.180 1.00 40.75 631 MET A N 1
ATOM 4951 C CA . MET A 1 631 ? 13.840 -12.026 -1.214 1.00 40.75 631 MET A CA 1
ATOM 4952 C C . MET A 1 631 ? 15.320 -12.272 -0.746 1.00 40.75 631 MET A C 1
ATOM 4954 O O . MET A 1 631 ? 16.153 -11.372 -0.692 1.00 40.75 631 MET A O 1
ATOM 4958 N N . GLY A 1 632 ? 15.733 -13.531 -0.545 1.00 46.50 632 GLY A N 1
ATOM 4959 C CA . GLY A 1 632 ? 17.130 -14.004 -0.434 1.00 46.50 632 GLY A CA 1
ATOM 4960 C C . GLY A 1 632 ? 17.867 -13.678 0.872 1.00 46.50 632 GLY A C 1
ATOM 4961 O O . GLY A 1 632 ? 17.620 -14.301 1.900 1.00 46.50 632 GLY A O 1
ATOM 4962 N N . ASN A 1 633 ? 18.806 -12.721 0.819 1.00 40.88 633 ASN A N 1
ATOM 4963 C CA . ASN A 1 633 ? 19.345 -12.064 2.020 1.00 40.88 633 ASN A CA 1
ATOM 4964 C C . ASN A 1 633 ? 18.850 -10.605 2.189 1.00 40.88 633 ASN A C 1
ATOM 4966 O O . ASN A 1 633 ? 19.140 -9.942 3.184 1.00 40.88 633 ASN A O 1
ATOM 4970 N N . LEU A 1 634 ? 18.045 -10.117 1.237 1.00 39.28 634 LEU A N 1
ATOM 4971 C CA . LEU A 1 634 ? 17.389 -8.816 1.294 1.00 39.28 634 LEU A CA 1
ATOM 4972 C C . LEU A 1 634 ? 16.111 -8.965 2.105 1.00 39.28 634 LEU A C 1
ATOM 4974 O O . LEU A 1 634 ? 15.203 -9.707 1.724 1.00 39.28 634 LEU A O 1
ATOM 4978 N N . GLN A 1 635 ? 16.052 -8.239 3.214 1.00 48.62 635 GLN A N 1
ATOM 4979 C CA . GLN A 1 635 ? 14.794 -8.060 3.911 1.00 48.62 635 GLN A CA 1
ATOM 4980 C C . GLN A 1 635 ? 13.799 -7.435 2.944 1.00 48.62 635 GLN A C 1
ATOM 4982 O O . GLN A 1 635 ? 14.207 -6.657 2.083 1.00 48.62 635 GLN A O 1
ATOM 4987 N N . ARG A 1 636 ? 12.528 -7.808 3.033 1.00 49.41 636 ARG A N 1
ATOM 4988 C CA . ARG A 1 636 ? 11.453 -7.100 2.351 1.00 49.41 636 ARG A CA 1
ATOM 4989 C C . ARG A 1 636 ? 10.510 -6.519 3.415 1.00 49.41 636 ARG A C 1
ATOM 4991 O O . ARG A 1 636 ? 11.055 -5.969 4.372 1.00 49.41 636 ARG A O 1
ATOM 4998 N N . GLY A 1 637 ? 9.205 -6.466 3.212 1.00 47.94 637 GLY A N 1
ATOM 4999 C CA . GLY A 1 637 ? 8.346 -5.509 3.916 1.00 47.94 637 GLY A CA 1
ATOM 5000 C C . GLY A 1 637 ? 6.929 -5.448 3.360 1.00 47.94 637 GLY A C 1
ATOM 5001 O O . GLY A 1 637 ? 6.372 -4.357 3.187 1.00 47.94 637 GLY A O 1
ATOM 5002 N N . GLY A 1 638 ? 6.363 -6.612 3.050 1.00 57.28 638 GLY A N 1
ATOM 5003 C CA . GLY A 1 638 ? 4.954 -6.773 2.706 1.00 57.28 638 GLY A CA 1
ATOM 5004 C C . GLY A 1 638 ? 4.579 -6.992 1.274 1.00 57.28 638 GLY A C 1
ATOM 5005 O O . GLY A 1 638 ? 5.489 -7.210 0.507 1.00 57.28 638 GLY A O 1
ATOM 5006 N N . ALA A 1 639 ? 3.280 -6.948 0.910 1.00 56.75 639 ALA A N 1
ATOM 5007 C CA . ALA A 1 639 ? 2.759 -7.567 -0.323 1.00 56.75 639 ALA A CA 1
ATOM 5008 C C . ALA A 1 639 ? 1.209 -7.790 -0.508 1.00 56.75 639 ALA A C 1
ATOM 5010 O O . ALA A 1 639 ? 0.750 -8.645 0.156 1.00 56.75 639 ALA A O 1
ATOM 5011 N N . LEU A 1 640 ? 0.365 -7.215 -1.390 1.00 70.06 640 LEU A N 1
ATOM 5012 C CA . LEU A 1 640 ? -1.089 -7.581 -1.738 1.00 70.06 640 LEU A CA 1
ATOM 5013 C C . LEU A 1 640 ? -1.370 -9.065 -2.271 1.00 70.06 640 LEU A C 1
ATOM 5015 O O . LEU A 1 640 ? -0.574 -9.903 -1.876 1.00 70.06 640 LEU A O 1
ATOM 5019 N N . GLU A 1 641 ? -2.456 -9.477 -3.018 1.00 71.44 641 GLU A N 1
ATOM 5020 C CA . GLU A 1 641 ? -2.792 -10.853 -3.624 1.00 71.44 641 GLU A CA 1
ATOM 5021 C C . GLU A 1 641 ? -4.192 -10.955 -4.277 1.00 71.44 641 GLU A C 1
ATOM 5023 O O . GLU A 1 641 ? -4.730 -9.896 -4.562 1.00 71.44 641 GLU A O 1
ATOM 5028 N N . THR A 1 642 ? -4.733 -12.174 -4.562 1.00 77.31 642 THR A N 1
ATOM 5029 C CA . THR A 1 642 ? -6.085 -12.595 -5.071 1.00 77.31 642 THR A CA 1
ATOM 5030 C C . THR A 1 642 ? -6.994 -13.601 -4.213 1.00 77.31 642 THR A C 1
ATOM 5032 O O . THR A 1 642 ? -8.051 -13.970 -4.691 1.00 77.31 642 THR A O 1
ATOM 5035 N N . ILE A 1 643 ? -6.689 -14.095 -2.982 1.00 74.50 643 ILE A N 1
ATOM 5036 C CA . ILE A 1 643 ? -7.264 -15.299 -2.229 1.00 74.50 643 ILE A CA 1
ATOM 5037 C C . ILE A 1 643 ? -8.654 -16.003 -2.384 1.00 74.50 643 ILE A C 1
ATOM 5039 O O . ILE A 1 643 ? -8.729 -17.111 -1.876 1.00 74.50 643 ILE A O 1
ATOM 5043 N N . ILE A 1 644 ? -9.716 -15.474 -3.003 1.00 77.06 644 ILE A N 1
ATOM 5044 C CA . ILE A 1 644 ? -11.191 -15.730 -2.840 1.00 77.06 644 ILE A CA 1
ATOM 5045 C C . ILE A 1 644 ? -11.695 -16.055 -1.385 1.00 77.06 644 ILE A C 1
ATOM 5047 O O . ILE A 1 644 ? -10.904 -16.404 -0.561 1.00 77.06 644 ILE A O 1
ATOM 5051 N N . LEU A 1 645 ? -12.965 -15.950 -0.969 1.00 80.50 645 LEU A N 1
ATOM 5052 C CA . LEU A 1 645 ? -13.636 -16.611 0.187 1.00 80.50 645 LEU A CA 1
ATOM 5053 C C . LEU A 1 645 ? -15.024 -17.073 -0.260 1.00 80.50 645 LEU A C 1
ATOM 5055 O O . LEU A 1 645 ? -15.548 -16.798 -1.339 1.00 80.50 645 LEU A O 1
ATOM 5059 N N . SER A 1 646 ? -15.598 -17.822 0.651 1.00 82.50 646 SER A N 1
ATOM 5060 C CA . SER A 1 646 ? -16.987 -17.987 0.915 1.00 82.50 646 SER A CA 1
ATOM 5061 C C . SER A 1 646 ? -17.696 -16.637 1.052 1.00 82.50 646 SER A C 1
ATOM 5063 O O . SER A 1 646 ? -17.132 -15.714 1.638 1.00 82.50 646 SER A O 1
ATOM 5065 N N . ASP A 1 647 ? -19.005 -16.606 0.780 1.00 77.00 647 ASP A N 1
ATOM 5066 C CA . ASP A 1 647 ? -19.917 -15.784 1.598 1.00 77.00 647 ASP A CA 1
ATOM 5067 C C . ASP A 1 647 ? -19.481 -15.848 3.074 1.00 77.00 647 ASP A C 1
ATOM 5069 O O . ASP A 1 647 ? -19.563 -14.870 3.783 1.00 77.00 647 ASP A O 1
ATOM 5073 N N . THR A 1 648 ? -19.066 -17.053 3.481 1.00 76.44 648 THR A N 1
ATOM 5074 C CA . THR A 1 648 ? -19.066 -17.715 4.779 1.00 76.44 648 THR A CA 1
ATOM 5075 C C . THR A 1 648 ? -17.764 -17.739 5.629 1.00 76.44 648 THR A C 1
ATOM 5077 O O . THR A 1 648 ? -17.807 -17.037 6.629 1.00 76.44 648 THR A O 1
ATOM 5080 N N . GLY A 1 649 ? -16.640 -18.450 5.346 1.00 70.31 649 GLY A N 1
ATOM 5081 C CA . GLY A 1 649 ? -15.442 -18.526 6.233 1.00 70.31 649 GLY A CA 1
ATOM 5082 C C . GLY A 1 649 ? -14.061 -18.954 5.686 1.00 70.31 649 GLY A C 1
ATOM 5083 O O . GLY A 1 649 ? -13.056 -18.740 6.348 1.00 70.31 649 GLY A O 1
ATOM 5084 N N . THR A 1 650 ? -13.983 -19.663 4.561 1.00 79.25 650 THR A N 1
ATOM 5085 C CA . THR A 1 650 ? -13.294 -20.980 4.547 1.00 79.25 650 THR A CA 1
ATOM 5086 C C . THR A 1 650 ? -13.031 -21.555 3.134 1.00 79.25 650 THR A C 1
ATOM 5088 O O . THR A 1 650 ? -13.944 -21.566 2.334 1.00 79.25 650 THR A O 1
ATOM 5091 N N . PHE A 1 651 ? -11.869 -22.166 2.826 1.00 79.44 651 PHE A N 1
ATOM 5092 C CA . PHE A 1 651 ? -11.036 -21.863 1.612 1.00 79.44 651 PHE A CA 1
ATOM 5093 C C . PHE A 1 651 ? -11.135 -22.807 0.342 1.00 79.44 651 PHE A C 1
ATOM 5095 O O . PHE A 1 651 ? -11.735 -23.835 0.569 1.00 79.44 651 PHE A O 1
ATOM 5102 N N . VAL A 1 652 ? -10.640 -22.530 -0.924 1.00 80.69 652 VAL A N 1
ATOM 5103 C CA . VAL A 1 652 ? -10.792 -23.288 -2.273 1.00 80.69 652 VAL A CA 1
ATOM 5104 C C . VAL A 1 652 ? -10.196 -22.680 -3.684 1.00 80.69 652 VAL A C 1
ATOM 5106 O O . VAL A 1 652 ? -11.011 -22.467 -4.570 1.00 80.69 652 VAL A O 1
ATOM 5109 N N . ASP A 1 653 ? -8.889 -22.428 -4.041 1.00 71.88 653 ASP A N 1
ATOM 5110 C CA . ASP A 1 653 ? -8.235 -22.172 -5.429 1.00 71.88 653 ASP A CA 1
ATOM 5111 C C . ASP A 1 653 ? -7.157 -21.017 -5.606 1.00 71.88 653 ASP A C 1
ATOM 5113 O O . ASP A 1 653 ? -6.302 -21.004 -4.732 1.00 71.88 653 ASP A O 1
ATOM 5117 N N . SER A 1 654 ? -7.117 -20.143 -6.686 1.00 75.31 654 SER A N 1
ATOM 5118 C CA . SER A 1 654 ? -6.306 -18.910 -7.129 1.00 75.31 654 SER A CA 1
ATOM 5119 C C . SER A 1 654 ? -6.780 -17.377 -7.364 1.00 75.31 654 SER A C 1
ATOM 5121 O O . SER A 1 654 ? -7.934 -17.307 -7.756 1.00 75.31 654 SER A O 1
ATOM 5123 N N . VAL A 1 655 ? -5.996 -16.214 -7.314 1.00 71.81 655 VAL A N 1
ATOM 5124 C CA . VAL A 1 655 ? -5.965 -14.929 -8.217 1.00 71.81 655 VAL A CA 1
ATOM 5125 C C . VAL A 1 655 ? -4.622 -14.026 -8.428 1.00 71.81 655 VAL A C 1
ATOM 5127 O O . VAL A 1 655 ? -3.729 -14.581 -9.024 1.00 71.81 655 VAL A O 1
ATOM 5130 N N . ASP A 1 656 ? -4.380 -12.691 -8.139 1.00 67.12 656 ASP A N 1
ATOM 5131 C CA . ASP A 1 656 ? -3.312 -11.775 -8.818 1.00 67.12 656 ASP A CA 1
ATOM 5132 C C . ASP A 1 656 ? -2.406 -10.685 -8.026 1.00 67.12 656 ASP A C 1
ATOM 5134 O O . ASP A 1 656 ? -2.679 -10.436 -6.856 1.00 67.12 656 ASP A O 1
ATOM 5138 N N . TYR A 1 657 ? -1.300 -10.060 -8.578 1.00 68.12 657 TYR A N 1
ATOM 5139 C CA . TYR A 1 657 ? -0.090 -9.449 -7.837 1.00 68.12 657 TYR A CA 1
ATOM 5140 C C . TYR A 1 657 ? 0.469 -7.993 -8.102 1.00 68.12 657 TYR A C 1
ATOM 5142 O O . TYR A 1 657 ? -0.102 -7.271 -8.892 1.00 68.12 657 TYR A O 1
ATOM 5150 N N . ASP A 1 658 ? 1.527 -7.512 -7.370 1.00 60.72 658 ASP A N 1
ATOM 5151 C CA . ASP A 1 658 ? 2.258 -6.175 -7.307 1.00 60.72 658 ASP A CA 1
ATOM 5152 C C . ASP A 1 658 ? 3.561 -6.070 -6.367 1.00 60.72 658 ASP A C 1
ATOM 5154 O O . ASP A 1 658 ? 3.985 -7.093 -5.859 1.00 60.72 658 ASP A O 1
ATOM 5158 N N . THR A 1 659 ? 4.249 -4.909 -6.114 1.00 57.97 659 THR A N 1
ATOM 5159 C CA . THR A 1 659 ? 5.259 -4.641 -5.008 1.00 57.97 659 THR A CA 1
ATOM 5160 C C . THR A 1 659 ? 5.312 -3.271 -4.271 1.00 57.97 659 THR A C 1
ATOM 5162 O O . THR A 1 659 ? 5.999 -2.331 -4.645 1.00 57.97 659 THR A O 1
ATOM 5165 N N . LEU A 1 660 ? 4.635 -3.156 -3.144 1.00 55.06 660 LEU A N 1
ATOM 5166 C CA . LEU A 1 660 ? 3.842 -1.918 -2.757 1.00 55.06 660 LEU A CA 1
ATOM 5167 C C . LEU A 1 660 ? 4.939 -0.786 -2.298 1.00 55.06 660 LEU A C 1
ATOM 5169 O O . LEU A 1 660 ? 4.745 0.423 -2.085 1.00 55.06 660 LEU A O 1
ATOM 5173 N N . LEU A 1 661 ? 6.146 -1.218 -1.938 1.00 52.69 661 LEU A N 1
ATOM 5174 C CA . LEU A 1 661 ? 7.090 -0.453 -1.113 1.00 52.69 661 LEU A CA 1
ATOM 5175 C C . LEU A 1 661 ? 8.525 -0.845 -1.490 1.00 52.69 661 LEU A C 1
ATOM 5177 O O . LEU A 1 661 ? 8.716 -1.934 -2.018 1.00 52.69 661 LEU A O 1
ATOM 5181 N N . PRO A 1 662 ? 9.555 -0.037 -1.211 1.00 42.69 662 PRO A N 1
ATOM 5182 C CA . PRO A 1 662 ? 10.881 -0.264 -1.796 1.00 42.69 662 PRO A CA 1
ATOM 5183 C C . PRO A 1 662 ? 11.999 -0.772 -0.876 1.00 42.69 662 PRO A C 1
ATOM 5185 O O . PRO A 1 662 ? 11.927 -0.646 0.341 1.00 42.69 662 PRO A O 1
ATOM 5188 N N . PRO A 1 663 ? 13.131 -1.228 -1.438 1.00 42.25 663 PRO A N 1
ATOM 5189 C CA . PRO A 1 663 ? 14.169 -1.880 -0.655 1.00 42.25 663 PRO A CA 1
ATOM 5190 C C . PRO A 1 663 ? 15.100 -0.950 0.168 1.00 42.25 663 PRO A C 1
ATOM 5192 O O . PRO A 1 663 ? 16.295 -0.901 -0.118 1.00 42.25 663 PRO A O 1
ATOM 5195 N N . ALA A 1 664 ? 14.589 -0.276 1.221 1.00 41.75 664 ALA A N 1
ATOM 5196 C CA . ALA A 1 664 ? 15.351 0.289 2.370 1.00 41.75 664 ALA A CA 1
ATOM 5197 C C . ALA A 1 664 ? 14.427 0.853 3.490 1.00 41.75 664 ALA A C 1
ATOM 5199 O O . ALA A 1 664 ? 13.614 1.727 3.203 1.00 41.75 664 ALA A O 1
ATOM 5200 N N . ASP A 1 665 ? 14.535 0.511 4.789 1.00 45.59 665 ASP A N 1
ATOM 5201 C CA . ASP A 1 665 ? 15.814 0.484 5.532 1.00 45.59 665 ASP A CA 1
ATOM 5202 C C . ASP A 1 665 ? 15.808 -0.115 6.982 1.00 45.59 665 ASP A C 1
ATOM 5204 O O . ASP A 1 665 ? 16.325 0.551 7.868 1.00 45.59 665 ASP A O 1
ATOM 5208 N N . TRP A 1 666 ? 15.178 -1.288 7.242 1.00 41.09 666 TRP A N 1
ATOM 5209 C CA . TRP A 1 666 ? 14.998 -2.111 8.512 1.00 41.09 666 TRP A CA 1
ATOM 5210 C C . TRP A 1 666 ? 15.388 -1.561 9.926 1.00 41.09 666 TRP A C 1
ATOM 5212 O O . TRP A 1 666 ? 15.470 -2.349 10.845 1.00 41.09 666 TRP A O 1
ATOM 5222 N N . ASN A 1 667 ? 15.546 -0.247 10.203 1.00 43.09 667 ASN A N 1
ATOM 5223 C CA . ASN A 1 667 ? 15.887 0.289 11.533 1.00 43.09 667 ASN A CA 1
ATOM 5224 C C . ASN A 1 667 ? 15.292 1.690 12.112 1.00 43.09 667 ASN A C 1
ATOM 5226 O O . ASN A 1 667 ? 15.795 2.758 11.770 1.00 43.09 667 ASN A O 1
ATOM 5230 N N . GLN A 1 668 ? 14.220 1.675 12.989 1.00 45.56 668 GLN A N 1
ATOM 5231 C CA . GLN A 1 668 ? 12.925 2.453 13.376 1.00 45.56 668 GLN A CA 1
ATOM 5232 C C . GLN A 1 668 ? 11.620 2.645 12.391 1.00 45.56 668 GLN A C 1
ATOM 5234 O O . GLN A 1 668 ? 11.632 3.705 11.808 1.00 45.56 668 GLN A O 1
ATOM 5239 N N . PHE A 1 669 ? 10.598 1.755 12.072 1.00 46.84 669 PHE A N 1
ATOM 5240 C CA . PHE A 1 669 ? 9.538 1.779 10.947 1.00 46.84 669 PHE A CA 1
ATOM 5241 C C . PHE A 1 669 ? 8.084 1.337 11.331 1.00 46.84 669 PHE A C 1
ATOM 5243 O O . PHE A 1 669 ? 7.647 1.807 12.368 1.00 46.84 669 PHE A O 1
ATOM 5250 N N . SER A 1 670 ? 7.249 0.708 10.452 1.00 48.53 670 SER A N 1
ATOM 5251 C CA . SER A 1 670 ? 5.799 0.964 10.293 1.00 48.53 670 SER A CA 1
ATOM 5252 C C . SER A 1 670 ? 4.699 -0.095 9.782 1.00 48.53 670 SER A C 1
ATOM 5254 O O . SER A 1 670 ? 4.651 -0.507 8.627 1.00 48.53 670 SER A O 1
ATOM 5256 N N . ASN A 1 671 ? 3.659 -0.321 10.631 1.00 50.91 671 ASN A N 1
ATOM 5257 C CA . ASN A 1 671 ? 2.142 -0.601 10.614 1.00 50.91 671 ASN A CA 1
ATOM 5258 C C . ASN A 1 671 ? 0.918 0.038 9.820 1.00 50.91 671 ASN A C 1
ATOM 5260 O O . ASN A 1 671 ? 0.246 0.878 10.387 1.00 50.91 671 ASN A O 1
ATOM 5264 N N . PRO A 1 672 ? 0.446 -0.285 8.620 1.00 55.34 672 PRO A N 1
ATOM 5265 C CA . PRO A 1 672 ? -0.539 0.507 7.779 1.00 55.34 672 PRO A CA 1
ATOM 5266 C C . PRO A 1 672 ? -2.021 0.417 8.175 1.00 55.34 672 PRO A C 1
ATOM 5268 O O . PRO A 1 672 ? -2.234 -0.546 8.869 1.00 55.34 672 PRO A O 1
ATOM 5271 N N . GLU A 1 673 ? -3.003 1.277 7.781 1.00 62.72 673 GLU A N 1
ATOM 5272 C CA . GLU A 1 673 ? -4.458 0.927 7.909 1.00 62.72 673 GLU A CA 1
ATOM 5273 C C . GLU A 1 673 ? -5.682 1.683 7.296 1.00 62.72 673 GLU A C 1
ATOM 5275 O O . GLU A 1 673 ? -5.532 2.661 6.572 1.00 62.72 673 GLU A O 1
ATOM 5280 N N . ILE A 1 674 ? -6.914 1.179 7.580 1.00 67.00 674 ILE A N 1
ATOM 5281 C CA . ILE A 1 674 ? -7.787 0.586 6.563 1.00 67.00 674 ILE A CA 1
ATOM 5282 C C . ILE A 1 674 ? -9.325 0.454 6.862 1.00 67.00 674 ILE A C 1
ATOM 5284 O O . ILE A 1 674 ? -9.661 -0.183 7.843 1.00 67.00 674 ILE A O 1
ATOM 5288 N N . ILE A 1 675 ? -10.317 0.916 6.047 1.00 68.94 675 ILE A N 1
ATOM 5289 C CA . ILE A 1 675 ? -11.783 0.558 6.121 1.00 68.94 675 ILE A CA 1
ATOM 5290 C C . ILE A 1 675 ? -12.803 0.911 4.932 1.00 68.94 675 ILE A C 1
ATOM 5292 O O . ILE A 1 675 ? -12.636 0.424 3.834 1.00 68.94 675 ILE A O 1
ATOM 5296 N N . HIS A 1 676 ? -13.952 1.624 5.051 1.00 70.06 676 HIS A N 1
ATOM 5297 C CA . HIS A 1 676 ? -15.160 1.581 4.156 1.00 70.06 676 HIS A CA 1
ATOM 5298 C C . HIS A 1 676 ? -15.839 2.927 3.646 1.00 70.06 676 HIS A C 1
ATOM 5300 O O . HIS A 1 676 ? -16.812 3.343 4.272 1.00 70.06 676 HIS A O 1
ATOM 5306 N N . ILE A 1 677 ? -15.519 3.566 2.489 1.00 72.88 677 ILE A N 1
ATOM 5307 C CA . ILE A 1 677 ? -16.299 4.743 1.936 1.00 72.88 677 ILE A CA 1
ATOM 5308 C C . ILE A 1 677 ? -17.569 4.460 1.053 1.00 72.88 677 ILE A C 1
ATOM 5310 O O . ILE A 1 677 ? -18.676 4.337 1.587 1.00 72.88 677 ILE A O 1
ATOM 5314 N N . THR A 1 678 ? -17.456 4.438 -0.291 1.00 67.38 678 THR A N 1
ATOM 5315 C CA . THR A 1 678 ? -18.566 4.506 -1.307 1.00 67.38 678 THR A CA 1
ATOM 5316 C C . THR A 1 678 ? -18.381 3.663 -2.623 1.00 67.38 678 THR A C 1
ATOM 5318 O O . THR A 1 678 ? -19.101 3.834 -3.608 1.00 67.38 678 THR A O 1
ATOM 5321 N N . GLY A 1 679 ? -17.384 2.768 -2.670 1.00 70.00 679 GLY A N 1
ATOM 5322 C CA . GLY A 1 679 ? -16.970 1.852 -3.764 1.00 70.00 679 GLY A CA 1
ATOM 5323 C C . GLY A 1 679 ? -15.470 1.488 -3.626 1.00 70.00 679 GLY A C 1
ATOM 5324 O O . GLY A 1 679 ? -15.100 0.861 -2.660 1.00 70.00 679 GLY A O 1
ATOM 5325 N N . ASP A 1 680 ? -14.588 2.072 -4.439 1.00 70.12 680 ASP A N 1
ATOM 5326 C CA . ASP A 1 680 ? -13.114 2.279 -4.404 1.00 70.12 680 ASP A CA 1
ATOM 5327 C C . ASP A 1 680 ? -12.321 3.151 -3.340 1.00 70.12 680 ASP A C 1
ATOM 5329 O O . ASP A 1 680 ? -12.154 2.572 -2.310 1.00 70.12 680 ASP A O 1
ATOM 5333 N N . ILE A 1 681 ? -11.716 4.369 -3.473 1.00 74.19 681 ILE A N 1
ATOM 5334 C CA . ILE A 1 681 ? -10.560 4.965 -2.656 1.00 74.19 681 ILE A CA 1
ATOM 5335 C C . ILE A 1 681 ? -10.038 4.123 -1.441 1.00 74.19 681 ILE A C 1
ATOM 5337 O O . ILE A 1 681 ? -9.976 4.642 -0.342 1.00 74.19 681 ILE A O 1
ATOM 5341 N N . PHE A 1 682 ? -9.592 2.855 -1.647 1.00 76.25 682 PHE A N 1
ATOM 5342 C CA . PHE A 1 682 ? -8.957 1.886 -0.711 1.00 76.25 682 PHE A CA 1
ATOM 5343 C C . PHE A 1 682 ? -7.650 2.212 -0.032 1.00 76.25 682 PHE A C 1
ATOM 5345 O O . PHE A 1 682 ? -6.673 1.637 -0.422 1.00 76.25 682 PHE A O 1
ATOM 5352 N N . ALA A 1 683 ? -7.693 3.011 1.043 1.00 70.94 683 ALA A N 1
ATOM 5353 C CA . ALA A 1 683 ? -6.633 3.667 1.795 1.00 70.94 683 ALA A CA 1
ATOM 5354 C C . ALA A 1 683 ? -6.020 2.964 3.010 1.00 70.94 683 ALA A C 1
ATOM 5356 O O . ALA A 1 683 ? -6.334 1.818 3.279 1.00 70.94 683 ALA A O 1
ATOM 5357 N N . VAL A 1 684 ? -5.040 3.671 3.591 1.00 67.12 684 VAL A 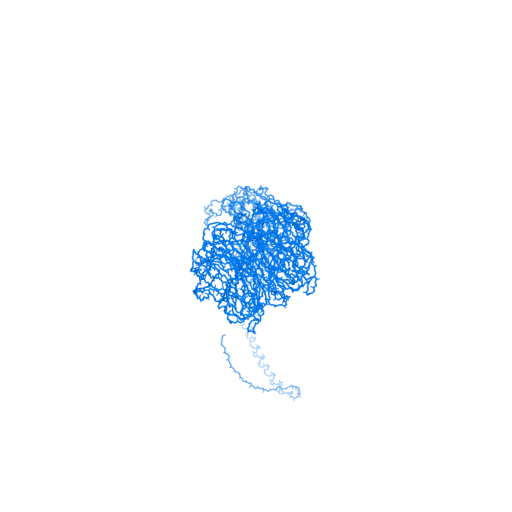N 1
ATOM 5358 C CA . VAL A 1 684 ? -3.846 3.167 4.304 1.00 67.12 684 VAL A CA 1
ATOM 5359 C C . VAL A 1 684 ? -3.051 4.333 4.949 1.00 67.12 684 VAL A C 1
ATOM 5361 O O . VAL A 1 684 ? -3.305 5.496 4.614 1.00 67.12 684 VAL A O 1
ATOM 5364 N N . SER A 1 685 ? -2.017 4.063 5.775 1.00 63.25 685 SER A N 1
ATOM 5365 C CA . SER A 1 685 ? -1.327 5.000 6.692 1.00 63.25 685 SER A CA 1
ATOM 5366 C C . SER A 1 685 ? 0.229 4.660 6.986 1.00 63.25 685 SER A C 1
ATOM 5368 O O . SER A 1 685 ? 0.527 3.516 6.736 1.00 63.25 685 SER A O 1
ATOM 5370 N N . TYR A 1 686 ? 1.238 5.547 7.397 1.00 63.22 686 TYR A N 1
ATOM 5371 C CA . TYR A 1 686 ? 2.798 5.439 7.547 1.00 63.22 686 TYR A CA 1
ATOM 5372 C C . TYR A 1 686 ? 3.562 5.222 8.933 1.00 63.22 686 TYR A C 1
ATOM 5374 O O . TYR A 1 686 ? 2.885 5.197 9.925 1.00 63.22 686 TYR A O 1
ATOM 5382 N N . ARG A 1 687 ? 4.920 5.071 9.100 1.00 54.47 687 ARG A N 1
ATOM 5383 C CA . ARG A 1 687 ? 5.794 5.347 10.321 1.00 54.47 687 ARG A CA 1
ATOM 5384 C C . ARG A 1 687 ? 7.363 5.266 10.149 1.00 54.47 687 ARG A C 1
ATOM 5386 O O . ARG A 1 687 ? 7.843 4.701 9.184 1.00 54.47 687 ARG A O 1
ATOM 5393 N N . LEU A 1 688 ? 8.160 5.787 11.112 1.00 50.50 688 LEU A N 1
ATOM 5394 C CA . LEU A 1 688 ? 9.632 5.624 11.332 1.00 50.50 688 LEU A CA 1
ATOM 5395 C C . LEU A 1 688 ? 10.029 5.798 12.848 1.00 50.50 688 LEU A C 1
ATOM 5397 O O . LEU A 1 688 ? 9.645 4.968 13.663 1.00 50.50 688 LEU A O 1
ATOM 5401 N N . SER A 1 689 ? 10.714 6.863 13.304 1.00 49.44 689 SER A N 1
ATOM 5402 C CA . SER A 1 689 ? 10.932 7.212 14.748 1.00 49.44 689 SER A CA 1
ATOM 5403 C C . SER A 1 689 ? 10.569 8.657 15.135 1.00 49.44 689 SER A C 1
ATOM 5405 O O . SER A 1 689 ? 10.006 8.921 16.194 1.00 49.44 689 SER A O 1
ATOM 5407 N N . THR A 1 690 ? 10.762 9.598 14.209 1.00 47.38 690 THR A N 1
ATOM 5408 C CA . THR A 1 690 ? 10.555 11.058 14.306 1.00 47.38 690 THR A CA 1
ATOM 5409 C C . THR A 1 690 ? 9.251 11.871 13.901 1.00 47.38 690 THR A C 1
ATOM 5411 O O . THR A 1 690 ? 9.340 13.058 14.174 1.00 47.38 690 THR A O 1
ATOM 5414 N N . ARG A 1 691 ? 8.098 11.457 13.281 1.00 48.09 691 ARG A N 1
ATOM 5415 C CA . ARG A 1 691 ? 7.137 12.402 12.562 1.00 48.09 691 ARG A CA 1
ATOM 5416 C C . ARG A 1 691 ? 5.796 11.851 11.880 1.00 48.09 691 ARG A C 1
ATOM 5418 O O . ARG A 1 691 ? 6.067 10.978 11.159 1.00 48.09 691 ARG A O 1
ATOM 5425 N N . ALA A 1 692 ? 4.519 12.377 11.805 1.00 54.38 692 ALA A N 1
ATOM 5426 C CA . ALA A 1 692 ? 3.123 12.102 11.121 1.00 54.38 692 ALA A CA 1
ATOM 5427 C C . ALA A 1 692 ? 2.471 12.177 9.573 1.00 54.38 692 ALA A C 1
ATOM 5429 O O . ALA A 1 692 ? 2.513 13.243 8.995 1.00 54.38 692 ALA A O 1
ATOM 5430 N N . GLU A 1 693 ? 1.724 11.248 8.846 1.00 64.00 693 GLU A N 1
ATOM 5431 C CA . GLU A 1 693 ? 1.458 11.190 7.295 1.00 64.00 693 GLU A CA 1
ATOM 5432 C C . GLU A 1 693 ? 0.147 10.572 6.633 1.00 64.00 693 GLU A C 1
ATOM 5434 O O . GLU A 1 693 ? -0.597 10.005 7.386 1.00 64.00 693 GLU A O 1
ATOM 5439 N N . VAL A 1 694 ? -0.146 10.501 5.287 1.00 66.75 694 VAL A N 1
ATOM 5440 C CA . VAL A 1 694 ? -1.198 9.576 4.660 1.00 66.75 694 VAL A CA 1
ATOM 5441 C C . VAL A 1 694 ? -1.173 9.278 3.110 1.00 66.75 694 VAL A C 1
ATOM 5443 O O . VAL A 1 694 ? -0.395 9.950 2.443 1.00 66.75 694 VAL A O 1
ATOM 5446 N N . LYS A 1 695 ? -2.002 8.354 2.495 1.00 71.62 695 LYS A N 1
ATOM 5447 C CA . LYS A 1 695 ? -2.080 8.147 0.996 1.00 71.62 695 LYS A CA 1
ATOM 5448 C C . LYS A 1 695 ? -3.242 7.356 0.274 1.00 71.62 695 LYS A C 1
ATOM 5450 O O . LYS A 1 695 ? -4.063 6.761 0.964 1.00 71.62 695 LYS A O 1
ATOM 5455 N N . THR A 1 696 ? -3.266 7.306 -1.102 1.00 73.81 696 THR A N 1
ATOM 5456 C CA . THR A 1 696 ? -4.325 6.809 -2.034 1.00 73.81 696 THR A CA 1
ATOM 5457 C C . THR A 1 696 ? -4.100 5.964 -3.426 1.00 73.81 696 THR A C 1
ATOM 5459 O O . THR A 1 696 ? -4.324 6.600 -4.450 1.00 73.81 696 THR A O 1
ATOM 5462 N N . LEU A 1 697 ? -3.876 4.570 -3.494 1.00 71.69 697 LEU A N 1
ATOM 5463 C CA . LEU A 1 697 ? -4.088 3.396 -4.516 1.00 71.69 697 LEU A CA 1
ATOM 5464 C C . LEU A 1 697 ? -5.239 3.416 -5.572 1.00 71.69 697 LEU A C 1
ATOM 5466 O O . LEU A 1 697 ? -5.561 4.510 -5.979 1.00 71.69 697 LEU A O 1
ATOM 5470 N N . GLN A 1 698 ? -5.661 2.254 -6.157 1.00 77.62 698 GLN A N 1
ATOM 5471 C CA . GLN A 1 698 ? -6.825 1.807 -7.040 1.00 77.62 698 GLN A CA 1
ATOM 5472 C C . GLN A 1 698 ? -6.846 0.307 -7.491 1.00 77.62 698 GLN A C 1
ATOM 5474 O O . GLN A 1 698 ? -6.214 0.004 -8.498 1.00 77.62 698 GLN A O 1
ATOM 5479 N N . ILE A 1 699 ? -7.579 -0.564 -6.753 1.00 76.81 699 ILE A N 1
ATOM 5480 C CA . ILE A 1 699 ? -7.994 -1.982 -6.979 1.00 76.81 699 ILE A CA 1
ATOM 5481 C C . ILE A 1 699 ? -9.328 -2.003 -7.829 1.00 76.81 699 ILE A C 1
ATOM 5483 O O . ILE A 1 699 ? -9.658 -0.976 -8.426 1.00 76.81 699 ILE A O 1
ATOM 5487 N N . SER A 1 700 ? -10.037 -3.127 -8.035 1.00 75.69 700 SER A N 1
ATOM 5488 C CA . SER A 1 700 ? -11.497 -3.190 -8.346 1.00 75.69 700 SER A CA 1
ATOM 5489 C C . SER A 1 700 ? -12.008 -4.640 -8.267 1.00 75.69 700 SER A C 1
ATOM 5491 O O . SER A 1 700 ? -11.231 -5.505 -7.887 1.00 75.69 700 SER A O 1
ATOM 5493 N N . ASN A 1 701 ? -13.217 -4.914 -8.785 1.00 70.25 701 ASN A N 1
ATOM 5494 C CA . ASN A 1 701 ? -13.698 -6.168 -9.415 1.00 70.25 701 ASN A CA 1
ATOM 5495 C C . ASN A 1 701 ? -12.803 -6.904 -10.444 1.00 70.25 701 ASN A C 1
ATOM 5497 O O . ASN A 1 701 ? -13.148 -8.003 -10.870 1.00 70.25 701 ASN A O 1
ATOM 5501 N N . LEU A 1 702 ? -11.642 -6.373 -10.814 1.00 71.88 702 LEU A N 1
ATOM 5502 C CA . LEU A 1 702 ? -10.582 -7.069 -11.552 1.00 71.88 702 LEU A CA 1
ATOM 5503 C C . LEU A 1 702 ? -9.586 -7.696 -10.565 1.00 71.88 702 LEU A C 1
ATOM 5505 O O . LEU A 1 702 ? -9.045 -8.745 -10.866 1.00 71.88 702 LEU A O 1
ATOM 5509 N N . GLY A 1 703 ? -9.348 -7.100 -9.393 1.00 61.88 703 GLY A N 1
ATOM 5510 C CA . GLY A 1 703 ? -8.264 -7.536 -8.509 1.00 61.88 703 GLY A CA 1
ATOM 5511 C C . GLY A 1 703 ? -6.873 -7.187 -9.044 1.00 61.88 703 GLY A C 1
ATOM 5512 O O . GLY A 1 703 ? -5.913 -7.799 -8.602 1.00 61.88 703 GLY A O 1
ATOM 5513 N N . VAL A 1 704 ? -6.747 -6.213 -9.974 1.00 73.94 704 VAL A N 1
ATOM 5514 C CA . VAL A 1 704 ? -5.433 -5.634 -10.336 1.00 73.94 704 VAL A CA 1
ATOM 5515 C C . VAL A 1 704 ? -4.923 -4.726 -9.238 1.00 73.94 704 VAL A C 1
ATOM 5517 O O . VAL A 1 704 ? -5.652 -4.276 -8.360 1.00 73.94 704 VAL A O 1
ATOM 5520 N N . ILE A 1 705 ? -3.664 -4.350 -9.397 1.00 73.12 705 ILE A N 1
ATOM 5521 C CA . ILE A 1 705 ? -2.934 -3.440 -8.558 1.00 73.12 705 ILE A CA 1
ATOM 5522 C C . ILE A 1 705 ? -1.985 -2.607 -9.482 1.00 73.12 705 ILE A C 1
ATOM 5524 O O . ILE A 1 705 ? -1.605 -3.154 -10.515 1.00 73.12 705 ILE A O 1
ATOM 5528 N N . THR A 1 706 ? -1.800 -1.267 -9.312 1.00 69.75 706 THR A N 1
ATOM 5529 C CA . THR A 1 706 ? -1.456 -0.324 -10.443 1.00 69.75 706 THR A CA 1
ATOM 5530 C C . THR A 1 706 ? -0.719 1.102 -10.221 1.00 69.75 706 THR A C 1
ATOM 5532 O O . THR A 1 706 ? 0.190 1.153 -9.397 1.00 69.75 706 THR A O 1
ATOM 5535 N N . ASN A 1 707 ? -1.040 2.279 -10.888 1.00 69.31 707 ASN A N 1
ATOM 5536 C CA . ASN A 1 707 ? -0.760 3.742 -10.523 1.00 69.31 707 ASN A CA 1
ATOM 5537 C C . ASN A 1 707 ? -1.699 4.899 -11.096 1.00 69.31 707 ASN A C 1
ATOM 5539 O O . ASN A 1 707 ? -1.741 5.149 -12.299 1.00 69.31 707 ASN A O 1
ATOM 5543 N N . HIS A 1 708 ? -2.383 5.661 -10.202 1.00 66.00 708 HIS A N 1
ATOM 5544 C CA . HIS A 1 708 ? -3.600 6.553 -10.342 1.00 66.00 708 HIS A CA 1
ATOM 5545 C C . HIS A 1 708 ? -3.416 7.899 -11.023 1.00 66.00 708 HIS A C 1
ATOM 5547 O O . HIS A 1 708 ? -2.331 8.465 -11.115 1.00 66.00 708 HIS A O 1
ATOM 5553 N N . THR A 1 709 ? -4.577 8.516 -11.230 1.00 56.59 709 THR A N 1
ATOM 5554 C CA . THR A 1 709 ? -4.762 9.938 -11.509 1.00 56.59 709 THR A CA 1
ATOM 5555 C C . THR A 1 709 ? -4.984 10.854 -10.291 1.00 56.59 709 THR A C 1
ATOM 5557 O O . THR A 1 709 ? -4.547 11.991 -10.395 1.00 56.59 709 THR A O 1
ATOM 5560 N N . ASN A 1 710 ? -5.597 10.451 -9.162 1.00 53.88 710 ASN A N 1
ATOM 5561 C CA . ASN A 1 710 ? -5.917 11.378 -8.058 1.00 53.88 710 ASN A CA 1
ATOM 5562 C C . ASN A 1 710 ? -4.692 11.938 -7.358 1.00 53.88 710 ASN A C 1
ATOM 5564 O O . ASN A 1 710 ? -4.228 12.996 -7.761 1.00 53.88 710 ASN A O 1
ATOM 5568 N N . ASP A 1 711 ? -4.212 11.298 -6.287 1.00 56.03 711 ASP A N 1
ATOM 5569 C CA . ASP A 1 711 ? -3.257 11.914 -5.378 1.00 56.03 711 ASP A CA 1
ATOM 5570 C C . ASP A 1 711 ? -2.184 10.963 -4.972 1.00 56.03 711 ASP A C 1
ATOM 5572 O O . ASP A 1 711 ? -2.514 9.932 -4.418 1.00 56.03 711 ASP A O 1
ATOM 5576 N N . ALA A 1 712 ? -0.946 11.367 -5.276 1.00 46.06 712 ALA A N 1
ATOM 5577 C CA . ALA A 1 712 ? 0.312 10.688 -5.080 1.00 46.06 712 ALA A CA 1
ATOM 5578 C C . ALA A 1 712 ? 1.436 11.487 -4.326 1.00 46.06 712 ALA A C 1
ATOM 5580 O O . ALA A 1 712 ? 2.583 11.128 -4.509 1.00 46.06 712 ALA A O 1
ATOM 5581 N N . ALA A 1 713 ? 1.214 12.531 -3.480 1.00 49.50 713 ALA A N 1
ATOM 5582 C CA . ALA A 1 713 ? 2.243 13.171 -2.576 1.00 49.50 713 ALA A CA 1
ATOM 5583 C C . ALA A 1 713 ? 2.065 13.088 -0.999 1.00 49.50 713 ALA A C 1
ATOM 5585 O O . ALA A 1 713 ? 1.457 14.009 -0.509 1.00 49.50 713 ALA A O 1
ATOM 5586 N N . TRP A 1 714 ? 2.597 12.152 -0.157 1.00 56.59 714 TRP A N 1
ATOM 5587 C CA . TRP A 1 714 ? 2.072 11.449 1.098 1.00 56.59 714 TRP A CA 1
ATOM 5588 C C . TRP A 1 714 ? 1.953 12.455 2.313 1.00 56.59 714 TRP A C 1
ATOM 5590 O O . TRP A 1 714 ? 1.292 12.185 3.312 1.00 56.59 714 TRP A O 1
ATOM 5600 N N . LYS A 1 715 ? 2.454 13.701 2.182 1.00 60.16 715 LYS A N 1
ATOM 5601 C CA . LYS A 1 715 ? 2.214 14.913 3.039 1.00 60.16 715 LYS A CA 1
ATOM 5602 C C . LYS A 1 715 ? 2.736 14.852 4.473 1.00 60.16 715 LYS A C 1
ATOM 5604 O O . LYS A 1 715 ? 3.734 14.198 4.744 1.00 60.16 715 LYS A O 1
ATOM 5609 N N . TYR A 1 716 ? 2.163 15.692 5.343 1.00 55.19 716 TYR A N 1
ATOM 5610 C CA . TYR A 1 716 ? 2.583 15.913 6.720 1.00 55.19 716 TYR A CA 1
ATOM 5611 C C . TYR A 1 716 ? 1.390 16.277 7.623 1.00 55.19 716 TYR A C 1
ATOM 5613 O O . TYR A 1 716 ? 0.462 16.906 7.121 1.00 55.19 716 TYR A O 1
ATOM 5621 N N . VAL A 1 717 ? 1.395 15.857 8.903 1.00 54.44 717 VAL A N 1
ATOM 5622 C CA . VAL A 1 717 ? 0.266 15.783 9.858 1.00 54.44 717 VAL A CA 1
ATOM 5623 C C . VAL A 1 717 ? 0.406 16.439 11.319 1.00 54.44 717 VAL A C 1
ATOM 5625 O O . VAL A 1 717 ? -0.626 16.898 11.790 1.00 54.44 717 VAL A O 1
ATOM 5628 N N . TYR A 1 718 ? 1.568 16.607 12.033 1.00 52.09 718 TYR A N 1
ATOM 5629 C CA . TYR A 1 718 ? 2.033 17.725 12.997 1.00 52.09 718 TYR A CA 1
ATOM 5630 C C . TYR A 1 718 ? 3.207 17.392 14.037 1.00 52.09 718 TYR A C 1
ATOM 5632 O O . TYR A 1 718 ? 3.696 16.295 13.930 1.00 52.09 718 TYR A O 1
ATOM 5640 N N . GLN A 1 719 ? 3.795 18.285 14.905 1.00 44.72 719 GLN A N 1
ATOM 5641 C CA . GLN A 1 719 ? 5.274 18.666 15.078 1.00 44.72 719 GLN A CA 1
ATOM 5642 C C . GLN A 1 719 ? 6.244 18.251 16.269 1.00 44.72 719 GLN A C 1
ATOM 5644 O O . GLN A 1 719 ? 6.265 18.970 17.275 1.00 44.72 719 GLN A O 1
ATOM 5649 N N . PRO A 1 720 ? 6.979 17.105 16.325 1.00 47.09 720 PRO A N 1
ATOM 5650 C CA . PRO A 1 720 ? 7.498 16.531 18.098 1.00 47.09 720 PRO A CA 1
ATOM 5651 C C . PRO A 1 720 ? 9.016 16.878 18.638 1.00 47.09 720 PRO A C 1
ATOM 5653 O O . PRO A 1 720 ? 9.544 17.893 18.211 1.00 47.09 720 PRO A O 1
ATOM 5656 N N . ALA A 1 721 ? 9.746 16.032 19.482 1.00 37.31 721 ALA A N 1
ATOM 5657 C CA . ALA A 1 721 ? 11.285 15.910 19.687 1.00 37.31 721 ALA A CA 1
ATOM 5658 C C . ALA A 1 721 ? 12.061 14.614 20.362 1.00 37.31 721 ALA A C 1
ATOM 5660 O O . ALA A 1 721 ? 12.344 14.631 21.553 1.00 37.31 721 ALA A O 1
ATOM 5661 N N . SER A 1 722 ? 12.462 13.508 19.648 1.00 42.28 722 SER A N 1
ATOM 5662 C CA . SER A 1 722 ? 12.989 12.083 19.942 1.00 42.28 722 SER A CA 1
ATOM 5663 C C . SER 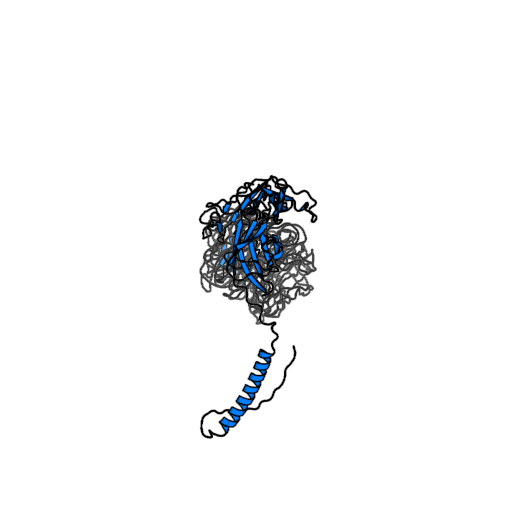A 1 722 ? 12.305 10.919 20.795 1.00 42.28 722 SER A C 1
ATOM 5665 O O . SER A 1 722 ? 11.963 11.156 21.946 1.00 42.28 722 SER A O 1
ATOM 5667 N N . SER A 1 723 ? 12.207 9.642 20.289 1.00 45.94 723 SER A N 1
ATOM 5668 C CA . SER A 1 723 ? 12.628 8.303 20.895 1.00 45.94 723 SER A CA 1
ATOM 5669 C C . SER A 1 723 ? 12.143 7.016 20.119 1.00 45.94 723 SER A C 1
ATOM 5671 O O . SER A 1 723 ? 11.433 7.150 19.121 1.00 45.94 723 SER A O 1
ATOM 5673 N N . TYR A 1 724 ? 12.562 5.783 20.510 1.00 46.72 724 TYR A N 1
ATOM 5674 C CA . TYR A 1 724 ? 12.225 4.488 19.847 1.00 46.72 724 TYR A CA 1
ATOM 5675 C C . TYR A 1 724 ? 11.246 3.613 20.671 1.00 46.72 724 TYR A C 1
ATOM 5677 O O . TYR A 1 724 ? 11.571 3.195 21.782 1.00 46.72 724 TYR A O 1
ATOM 5685 N N . THR A 1 725 ? 10.134 3.178 20.076 1.00 45.09 725 THR A N 1
ATOM 5686 C CA . THR A 1 725 ? 9.692 1.759 20.046 1.00 45.09 725 THR A CA 1
ATOM 5687 C C . THR A 1 725 ? 8.749 1.578 18.840 1.00 45.09 725 THR A C 1
ATOM 5689 O O . THR A 1 725 ? 9.043 2.218 17.832 1.00 45.09 725 THR A O 1
ATOM 5692 N N . ILE A 1 726 ? 7.748 0.684 18.803 1.00 49.66 726 ILE A N 1
ATOM 5693 C CA . ILE A 1 726 ? 7.195 0.130 17.535 1.00 49.66 726 ILE A CA 1
ATOM 5694 C C . ILE A 1 726 ? 5.628 -0.015 17.597 1.00 49.66 726 ILE A C 1
ATOM 5696 O O . ILE A 1 726 ? 5.155 -0.145 18.735 1.00 49.66 726 ILE A O 1
ATOM 5700 N N . SER A 1 727 ? 4.819 0.152 16.493 1.00 49.59 727 SER A N 1
ATOM 5701 C CA . SER A 1 727 ? 3.397 0.668 16.618 1.00 49.59 727 SER A CA 1
ATOM 5702 C C . SER A 1 727 ? 2.280 0.829 15.471 1.00 49.59 727 SER A C 1
ATOM 5704 O O . SER A 1 727 ? 2.332 1.791 14.704 1.00 49.59 727 SER A O 1
ATOM 5706 N N . SER A 1 728 ? 1.131 0.079 15.451 1.00 56.12 728 SER A N 1
ATOM 5707 C CA . SER A 1 728 ? 0.006 -0.058 14.436 1.00 56.12 728 SER A CA 1
ATOM 5708 C C . SER A 1 728 ? -1.403 0.685 14.534 1.00 56.12 728 SER A C 1
ATOM 5710 O O . SER A 1 728 ? -2.060 0.454 15.533 1.00 56.12 728 SER A O 1
ATOM 5712 N N . PRO A 1 729 ? -1.946 1.463 13.536 1.00 60.84 729 PRO A N 1
ATOM 5713 C CA . PRO A 1 729 ? -3.328 2.069 13.297 1.00 60.84 729 PRO A CA 1
ATOM 5714 C C . PRO A 1 729 ? -4.578 1.259 12.770 1.00 60.84 729 PRO A C 1
ATOM 5716 O O . PRO A 1 729 ? -4.316 0.195 12.254 1.00 60.84 729 PRO A O 1
ATOM 5719 N N . LYS A 1 730 ? -5.859 1.755 12.883 1.00 69.88 730 LYS A N 1
ATOM 5720 C CA . LYS A 1 730 ? -7.252 1.249 12.449 1.00 69.88 730 LYS A CA 1
ATOM 5721 C C . LYS A 1 730 ? -8.344 2.318 12.294 1.00 69.88 730 LYS A C 1
ATOM 5723 O O . LYS A 1 730 ? -8.040 3.426 12.737 1.00 69.88 730 LYS A O 1
ATOM 5728 N N . ILE A 1 731 ? -9.544 2.006 11.710 1.00 70.50 731 ILE A N 1
ATOM 5729 C CA . ILE A 1 731 ? -10.652 2.919 11.265 1.00 70.50 731 ILE A CA 1
ATOM 5730 C C . ILE A 1 731 ? -12.120 2.390 10.883 1.00 70.50 731 ILE A C 1
ATOM 5732 O O . ILE A 1 731 ? -12.231 1.235 10.523 1.00 70.50 731 ILE A O 1
ATOM 5736 N N . ILE A 1 732 ? -13.259 3.189 10.918 1.00 73.25 732 ILE A N 1
ATOM 5737 C CA . ILE A 1 732 ? -14.578 3.190 10.104 1.00 73.25 732 ILE A CA 1
ATOM 5738 C C . ILE A 1 732 ? -15.402 4.525 10.150 1.00 73.25 732 ILE A C 1
ATOM 5740 O O . ILE A 1 732 ? -14.875 5.623 10.272 1.00 73.25 732 ILE A O 1
ATOM 5744 N N . GLU A 1 733 ? -16.706 4.489 9.887 1.00 78.62 733 GLU A N 1
ATOM 5745 C CA . GLU A 1 733 ? -17.454 5.487 9.089 1.00 78.62 733 GLU A CA 1
ATOM 5746 C C . GLU A 1 733 ? -18.369 6.443 9.904 1.00 78.62 733 GLU A C 1
ATOM 5748 O O . GLU A 1 733 ? -19.547 6.542 9.597 1.00 78.62 733 GLU A O 1
ATOM 5753 N N . VAL A 1 734 ? -17.907 7.102 10.982 1.00 75.25 734 VAL A N 1
ATOM 5754 C CA . VAL A 1 734 ? -18.760 7.730 12.061 1.00 75.25 734 VAL A CA 1
ATOM 5755 C C . VAL A 1 734 ? -20.171 8.269 11.683 1.00 75.25 734 VAL A C 1
ATOM 5757 O O . VAL A 1 734 ? -21.121 7.966 12.397 1.00 75.25 734 VAL A O 1
ATOM 5760 N N . SER A 1 735 ? -20.326 8.992 10.572 1.00 65.50 735 SER A N 1
ATOM 5761 C CA . SER A 1 735 ? -21.413 9.901 10.213 1.00 65.50 735 SER A CA 1
ATOM 5762 C C . SER A 1 735 ? -22.342 9.248 9.194 1.00 65.50 735 SER A C 1
ATOM 5764 O O . SER A 1 735 ? -22.051 8.206 8.615 1.00 65.50 735 SER A O 1
ATOM 5766 N N . ALA A 1 736 ? -23.510 9.847 9.012 1.00 57.84 736 ALA A N 1
ATOM 5767 C CA . ALA A 1 736 ? -24.649 9.316 8.285 1.00 57.84 736 ALA A CA 1
ATOM 5768 C C . ALA A 1 736 ? -24.679 9.812 6.841 1.00 57.84 736 ALA A C 1
ATOM 5770 O O . ALA A 1 736 ? -25.001 9.039 5.947 1.00 57.84 736 ALA A O 1
ATOM 5771 N N . VAL A 1 737 ? -24.199 11.034 6.579 1.00 53.59 737 VAL A N 1
ATOM 5772 C CA . VAL A 1 737 ? -23.816 11.491 5.223 1.00 53.59 737 VAL A CA 1
ATOM 5773 C C . VAL A 1 737 ? -22.513 10.813 4.757 1.00 53.59 737 VAL A C 1
ATOM 5775 O O . VAL A 1 737 ? -21.834 11.308 3.864 1.00 53.59 737 VAL A O 1
ATOM 5778 N N . LYS A 1 738 ? -22.174 9.717 5.457 1.00 65.56 738 LYS A N 1
ATOM 5779 C CA . LYS A 1 738 ? -20.869 9.137 5.711 1.00 65.56 738 LYS A CA 1
ATOM 5780 C C . LYS A 1 738 ? -19.814 10.234 5.688 1.00 65.56 738 LYS A C 1
ATOM 5782 O O . LYS A 1 738 ? -19.255 10.484 4.646 1.00 65.56 738 LYS A O 1
ATOM 5787 N N . ASP A 1 739 ? -19.687 11.008 6.772 1.00 74.56 739 ASP A N 1
ATOM 5788 C CA . ASP A 1 739 ? -19.347 12.443 6.675 1.00 74.56 739 ASP A CA 1
ATOM 5789 C C . ASP A 1 739 ? -18.310 13.073 7.672 1.00 74.56 739 ASP A C 1
ATOM 5791 O O . ASP A 1 739 ? -18.122 14.284 7.634 1.00 74.56 739 ASP A O 1
ATOM 5795 N N . THR A 1 740 ? -17.502 12.339 8.468 1.00 79.31 740 THR A N 1
ATOM 5796 C CA . THR A 1 740 ? -16.407 12.867 9.381 1.00 79.31 740 THR A CA 1
ATOM 5797 C C . THR A 1 740 ? -15.344 11.783 9.809 1.00 79.31 740 THR A C 1
ATOM 5799 O O . THR A 1 740 ? -15.485 10.617 9.449 1.00 79.31 740 THR A O 1
ATOM 5802 N N . TYR A 1 741 ? -14.262 12.104 10.574 1.00 82.00 741 TYR A N 1
ATOM 5803 C CA . TYR A 1 741 ? -13.448 11.101 11.324 1.00 82.00 741 TYR A CA 1
ATOM 5804 C C . TYR A 1 741 ? -13.254 11.258 12.827 1.00 82.00 741 TYR A C 1
ATOM 5806 O O . TYR A 1 741 ? -13.528 12.294 13.402 1.00 82.00 741 TYR A O 1
ATOM 5814 N N . ALA A 1 742 ? -12.650 10.206 13.377 1.00 79.00 742 ALA A N 1
ATOM 5815 C CA . ALA A 1 742 ? -12.063 9.916 14.682 1.00 79.00 742 ALA A CA 1
ATOM 5816 C C . ALA A 1 742 ? -10.764 9.141 14.405 1.00 79.00 742 ALA A C 1
ATOM 5818 O O . ALA A 1 742 ? -10.827 8.412 13.456 1.00 79.00 742 ALA A O 1
ATOM 5819 N N . ILE A 1 743 ? -9.603 9.283 15.055 1.00 74.50 743 ILE A N 1
ATOM 5820 C CA . ILE A 1 743 ? -8.318 8.572 14.819 1.00 74.50 743 ILE A CA 1
ATOM 5821 C C . ILE A 1 743 ? -7.322 8.763 16.023 1.00 74.50 743 ILE A C 1
ATOM 5823 O O . ILE A 1 743 ? -7.403 9.817 16.639 1.00 74.50 743 ILE A O 1
ATOM 5827 N N . VAL A 1 744 ? -6.383 7.871 16.430 1.00 71.88 744 VAL A N 1
ATOM 5828 C CA . VAL A 1 744 ? -5.566 8.021 17.710 1.00 71.88 744 VAL A CA 1
ATOM 5829 C C . VAL A 1 744 ? -4.040 7.993 17.626 1.00 71.88 744 VAL A C 1
ATOM 5831 O O . VAL A 1 744 ? -3.600 7.921 16.518 1.00 71.88 744 VAL A O 1
ATOM 5834 N N . TYR A 1 745 ? -3.199 8.043 18.686 1.00 68.00 745 TYR A N 1
ATOM 5835 C CA . TYR A 1 745 ? -1.723 7.832 18.640 1.00 68.00 745 TYR A CA 1
ATOM 5836 C C . TYR A 1 745 ? -1.021 7.648 20.077 1.00 68.00 745 TYR A C 1
ATOM 5838 O O . TYR A 1 745 ? -1.643 8.089 21.036 1.00 68.00 745 TYR A O 1
ATOM 5846 N N . PRO A 1 746 ? 0.317 7.239 20.173 1.00 58.09 746 PRO A N 1
ATOM 5847 C CA . PRO A 1 746 ? 2.297 7.379 21.529 1.00 58.09 746 PRO A CA 1
ATOM 5848 C C . PRO A 1 746 ? 3.576 8.250 22.053 1.00 58.09 746 PRO A C 1
ATOM 5850 O O . PRO A 1 746 ? 4.505 7.606 22.519 1.00 58.09 746 PRO A O 1
ATOM 5853 N N . LYS A 1 747 ? 3.914 9.555 21.927 1.00 54.19 747 LYS A N 1
ATOM 5854 C CA . LYS A 1 747 ? 4.844 10.442 22.708 1.00 54.19 747 LYS A CA 1
ATOM 5855 C C . LYS A 1 747 ? 5.583 9.891 23.921 1.00 54.19 747 LYS A C 1
ATOM 5857 O O . LYS A 1 747 ? 5.001 9.612 24.942 1.00 54.19 747 LYS A O 1
ATOM 5862 N N . SER A 1 748 ? 6.890 10.038 23.936 1.00 51.47 748 SER A N 1
ATOM 5863 C CA . SER A 1 748 ? 7.645 10.316 25.161 1.00 51.47 748 SER A CA 1
ATOM 5864 C C . SER A 1 748 ? 7.343 11.730 25.702 1.00 51.47 748 SER A C 1
ATOM 5866 O O . SER A 1 748 ? 7.864 12.686 25.126 1.00 51.47 748 SER A O 1
ATOM 5868 N N . VAL A 1 749 ? 6.548 11.958 26.780 1.00 45.88 749 VAL A N 1
ATOM 5869 C CA . VAL A 1 749 ? 6.675 13.294 27.452 1.00 45.88 749 VAL A CA 1
ATOM 5870 C C . VAL A 1 749 ? 8.087 13.417 27.974 1.00 45.88 749 VAL A C 1
ATOM 5872 O O . VAL A 1 749 ? 8.637 14.509 28.032 1.00 45.88 749 VAL A O 1
ATOM 5875 N N . SER A 1 750 ? 8.603 12.262 28.371 1.00 45.50 750 SER A N 1
ATOM 5876 C CA . SER A 1 750 ? 9.879 11.992 28.980 1.00 45.50 750 SER A CA 1
ATOM 5877 C C . SER A 1 750 ? 10.418 10.673 28.421 1.00 45.50 750 SER A C 1
ATOM 5879 O O . SER A 1 750 ? 9.716 9.949 27.707 1.00 45.50 750 SER A O 1
ATOM 5881 N N . SER A 1 751 ? 11.655 10.359 28.782 1.00 45.22 751 SER A N 1
ATOM 5882 C CA . SER A 1 751 ? 12.340 9.094 28.503 1.00 45.22 751 SER A CA 1
ATOM 5883 C C . SER A 1 751 ? 11.484 7.855 28.791 1.00 45.22 751 SER A C 1
ATOM 5885 O O . SER A 1 751 ? 11.357 6.988 27.933 1.00 45.22 751 SER A O 1
ATOM 5887 N N . ASP A 1 752 ? 10.853 7.811 29.965 1.00 39.62 752 ASP A N 1
ATOM 5888 C CA . ASP A 1 752 ? 10.225 6.598 30.513 1.00 39.62 752 ASP A CA 1
ATOM 5889 C C . ASP A 1 752 ? 8.694 6.660 30.500 1.00 39.62 752 ASP A C 1
ATOM 5891 O O . ASP A 1 752 ? 8.000 5.639 30.438 1.00 39.62 752 ASP A O 1
ATOM 5895 N N . THR A 1 753 ? 8.153 7.880 30.558 1.00 49.31 753 THR A N 1
ATOM 5896 C CA . THR A 1 753 ? 6.725 8.143 30.758 1.00 49.31 753 THR A CA 1
ATOM 5897 C C . THR A 1 753 ? 6.172 9.215 29.832 1.00 49.31 753 THR A C 1
ATOM 5899 O O . THR A 1 753 ? 6.907 9.910 29.116 1.00 49.31 753 THR A O 1
ATOM 5902 N N . ASN A 1 754 ? 4.838 9.230 29.734 1.00 51.53 754 ASN A N 1
ATOM 5903 C CA . ASN A 1 754 ? 4.237 9.368 28.424 1.00 51.53 754 ASN A CA 1
ATOM 5904 C C . ASN A 1 754 ? 2.704 9.121 28.361 1.00 51.53 754 ASN A C 1
ATOM 5906 O O . ASN A 1 754 ? 2.329 8.019 27.997 1.00 51.53 754 ASN A O 1
ATOM 5910 N N . ASN A 1 755 ? 1.809 10.099 28.564 1.00 57.09 755 ASN A N 1
ATOM 5911 C CA . ASN A 1 755 ? 0.344 9.930 28.771 1.00 57.09 755 ASN A CA 1
ATOM 5912 C C . ASN A 1 755 ? -0.588 10.071 27.522 1.00 57.09 755 ASN A C 1
ATOM 5914 O O . ASN A 1 755 ? -0.312 10.931 26.739 1.00 57.09 755 ASN A O 1
ATOM 5918 N N . GLY A 1 756 ? -1.557 9.187 27.193 1.00 65.44 756 GLY A N 1
ATOM 5919 C CA . GLY A 1 756 ? -2.029 8.862 25.788 1.00 65.44 756 GLY A CA 1
ATOM 5920 C C . GLY A 1 756 ? -2.946 9.754 24.855 1.00 65.44 756 GLY A C 1
ATOM 5921 O O . GLY A 1 756 ? -3.645 10.591 25.359 1.00 65.44 756 GLY A O 1
ATOM 5922 N N . VAL A 1 757 ? -3.086 9.589 23.505 1.00 69.44 757 VAL A N 1
ATOM 5923 C CA . VAL A 1 757 ? -3.562 10.702 22.589 1.00 69.44 757 VAL A CA 1
ATOM 5924 C C . VAL A 1 757 ? -4.666 10.504 21.486 1.00 69.44 757 VAL A C 1
ATOM 5926 O O . VAL A 1 757 ? -4.295 9.932 20.474 1.00 69.44 757 VAL A O 1
ATOM 5929 N N . LEU A 1 758 ? -5.908 11.106 21.575 1.00 76.94 758 LEU A N 1
ATOM 5930 C CA . LEU A 1 758 ? -7.174 11.007 20.706 1.00 76.94 758 LEU A CA 1
ATOM 5931 C C . LEU A 1 758 ? -7.740 12.109 19.757 1.00 76.94 758 LEU A C 1
ATOM 5933 O O . LEU A 1 758 ? -8.091 13.145 20.279 1.00 76.94 758 LEU A O 1
ATOM 5937 N N . LEU A 1 759 ? -7.999 11.887 18.437 1.00 73.88 759 LEU A N 1
ATOM 5938 C CA . LEU A 1 759 ? -8.438 12.934 17.453 1.00 73.88 759 LEU A CA 1
ATOM 5939 C C . LEU A 1 759 ? -9.468 12.618 16.332 1.00 73.88 759 LEU A C 1
ATOM 5941 O O . LEU A 1 759 ? -10.123 11.607 16.364 1.00 73.88 759 LEU A O 1
ATOM 5945 N N . THR A 1 760 ? -9.649 13.477 15.309 1.00 81.75 760 THR A N 1
ATOM 5946 C CA . THR A 1 760 ? -10.677 13.408 14.223 1.00 81.75 760 THR A CA 1
ATOM 5947 C C . THR A 1 760 ? -10.225 14.059 12.885 1.00 81.75 760 THR A C 1
ATOM 5949 O O . THR A 1 760 ? -9.341 14.911 12.991 1.00 81.75 760 THR A O 1
ATOM 5952 N N . ILE A 1 761 ? -10.804 13.744 11.677 1.00 76.00 761 ILE A N 1
ATOM 5953 C CA . ILE A 1 761 ? -10.764 14.544 10.381 1.00 76.00 761 ILE A CA 1
ATOM 5954 C C . ILE A 1 761 ? -11.883 14.341 9.249 1.00 76.00 761 ILE A C 1
ATOM 5956 O O . ILE A 1 761 ? -13.038 14.409 9.647 1.00 76.00 761 ILE A O 1
ATOM 5960 N N . LYS A 1 762 ? -11.657 14.292 7.884 1.00 79.75 762 LYS A N 1
ATOM 5961 C CA . LYS A 1 762 ? -12.657 14.610 6.765 1.00 79.75 762 LYS A CA 1
ATOM 5962 C C . LYS A 1 762 ? -12.750 14.005 5.247 1.00 79.75 762 LYS A C 1
ATOM 5964 O O . LYS A 1 762 ? -13.257 14.790 4.466 1.00 79.75 762 LYS A O 1
ATOM 5969 N N . ILE A 1 763 ? -12.411 12.730 4.816 1.00 77.06 763 ILE A N 1
ATOM 5970 C CA . ILE A 1 763 ? -12.759 11.716 3.655 1.00 77.06 763 ILE A CA 1
ATOM 5971 C C . ILE A 1 763 ? -14.016 11.489 2.683 1.00 77.06 763 ILE A C 1
ATOM 5973 O O . ILE A 1 763 ? -14.610 10.427 2.804 1.00 77.06 763 ILE A O 1
ATOM 5977 N N . PRO A 1 764 ? -14.406 12.316 1.692 1.00 72.25 764 PRO A N 1
ATOM 5978 C CA . PRO A 1 764 ? -15.538 12.226 0.729 1.00 72.25 764 PRO A CA 1
ATOM 5979 C C . PRO A 1 764 ? -15.772 11.010 -0.183 1.00 72.25 764 PRO A C 1
ATOM 5981 O O . PRO A 1 764 ? -14.820 10.331 -0.560 1.00 72.25 764 PRO A O 1
ATOM 5984 N N . ASP A 1 765 ? -16.985 11.011 -0.781 1.00 69.00 765 ASP A N 1
ATOM 5985 C CA . ASP A 1 765 ? -17.368 10.934 -2.230 1.00 69.00 765 ASP A CA 1
ATOM 5986 C C . ASP A 1 765 ? -16.219 10.911 -3.262 1.00 69.00 765 ASP A C 1
ATOM 5988 O O . ASP A 1 765 ? -16.352 10.396 -4.370 1.00 69.00 765 ASP A O 1
ATOM 5992 N N . ASN A 1 766 ? -15.148 11.640 -2.955 1.00 63.75 766 ASN A N 1
ATOM 5993 C CA . ASN A 1 766 ? -14.059 12.047 -3.822 1.00 63.75 766 ASN A CA 1
ATOM 5994 C C . ASN A 1 766 ? -12.691 12.095 -3.106 1.00 63.75 766 ASN A C 1
ATOM 5996 O O . ASN A 1 766 ? -11.796 12.786 -3.576 1.00 63.75 766 ASN A O 1
ATOM 6000 N N . GLY A 1 767 ? -12.504 11.376 -1.992 1.00 65.44 767 GLY A N 1
ATOM 6001 C CA . GLY A 1 767 ? -11.188 10.827 -1.633 1.00 65.44 767 GLY A CA 1
ATOM 6002 C C . GLY A 1 767 ? -10.023 11.789 -1.325 1.00 65.44 767 GLY A C 1
ATOM 6003 O O . GLY A 1 767 ? -8.882 11.475 -1.636 1.00 65.44 767 GLY A O 1
ATOM 6004 N N . SER A 1 768 ? -10.289 12.956 -0.740 1.00 68.81 768 SER A N 1
ATOM 6005 C CA . SER A 1 768 ? -9.761 14.278 -1.107 1.00 68.81 768 SER A CA 1
ATOM 6006 C C . SER A 1 768 ? -8.702 14.977 -0.164 1.00 68.81 768 SER A C 1
ATOM 6008 O O . SER A 1 768 ? -9.042 15.255 0.953 1.00 68.81 768 SER A O 1
ATOM 6010 N N . ILE A 1 769 ? -7.456 15.412 -0.540 1.00 70.50 769 ILE A N 1
ATOM 6011 C CA . ILE A 1 769 ? -6.319 15.946 0.331 1.00 70.50 769 ILE A CA 1
ATOM 6012 C C . ILE A 1 769 ? -5.582 17.333 -0.087 1.00 70.50 769 ILE A C 1
ATOM 6014 O O . ILE A 1 769 ? -4.780 17.217 -1.009 1.00 70.50 769 ILE A O 1
ATOM 6018 N N . VAL A 1 770 ? -5.545 18.652 0.389 1.00 67.25 770 VAL A N 1
ATOM 6019 C CA . VAL A 1 770 ? -5.981 19.832 1.333 1.00 67.25 770 VAL A CA 1
ATOM 6020 C C . VAL A 1 770 ? -5.704 20.381 2.865 1.00 67.25 770 VAL A C 1
ATOM 6022 O O . VAL A 1 770 ? -6.170 21.480 3.129 1.00 67.25 770 VAL A O 1
ATOM 6025 N N . LYS A 1 771 ? -4.955 19.882 3.903 1.00 52.12 771 LYS A N 1
ATOM 6026 C CA . LYS A 1 771 ? -4.546 20.616 5.194 1.00 52.12 771 LYS A CA 1
ATOM 6027 C C . LYS A 1 771 ? -5.007 20.037 6.551 1.00 52.12 771 LYS A C 1
ATOM 6029 O O . LYS A 1 771 ? -4.658 18.907 6.723 1.00 52.12 771 LYS A O 1
ATOM 6034 N N . LYS A 1 772 ? -5.513 20.774 7.585 1.00 58.25 772 LYS A N 1
ATOM 6035 C CA . LYS A 1 772 ? -5.240 20.593 9.073 1.00 58.25 772 LYS A CA 1
ATOM 6036 C C . LYS A 1 772 ? -6.434 20.364 10.091 1.00 58.25 772 LYS A C 1
ATOM 6038 O O . LYS A 1 772 ? -7.204 21.294 10.265 1.00 58.25 772 LYS A O 1
ATOM 6043 N N . ILE A 1 773 ? -6.428 19.233 10.853 1.00 66.12 773 ILE A N 1
ATOM 6044 C CA . ILE A 1 773 ? -6.671 18.955 12.328 1.00 66.12 773 ILE A CA 1
ATOM 6045 C C . ILE A 1 773 ? -8.035 18.979 13.155 1.00 66.12 773 ILE A C 1
ATOM 6047 O O . ILE A 1 773 ? -8.192 20.033 13.719 1.00 66.12 773 ILE A O 1
ATOM 6051 N N . LEU A 1 774 ? -8.923 17.984 13.495 1.00 69.62 774 LEU A N 1
ATOM 6052 C CA . LEU A 1 774 ? -10.154 18.255 14.367 1.00 69.62 774 LEU A CA 1
ATOM 6053 C C . LEU A 1 774 ? -10.258 18.119 15.954 1.00 69.62 774 LEU A C 1
ATOM 6055 O O . LEU A 1 774 ? -10.776 19.085 16.516 1.00 69.62 774 LEU A O 1
ATOM 6059 N N . ASP A 1 775 ? -9.919 17.057 16.728 1.00 72.62 775 ASP A N 1
ATOM 6060 C CA . ASP A 1 775 ? -10.126 17.034 18.231 1.00 72.62 775 ASP A CA 1
ATOM 6061 C C . ASP A 1 775 ? -9.102 16.244 19.106 1.00 72.62 775 ASP A C 1
ATOM 6063 O O . ASP A 1 775 ? -8.054 15.895 18.574 1.00 72.62 775 ASP A O 1
ATOM 6067 N N . SER A 1 776 ? -9.347 16.078 20.435 1.00 77.81 776 SER A N 1
ATOM 6068 C CA . SER A 1 776 ? -8.385 15.760 21.524 1.00 77.81 776 SER A CA 1
ATOM 6069 C C . SER A 1 776 ? -8.956 15.184 22.836 1.00 77.81 776 SER A C 1
ATOM 6071 O O . SER A 1 776 ? -9.647 15.896 23.559 1.00 77.81 776 SER A O 1
ATOM 6073 N N . VAL A 1 777 ? -8.537 13.987 23.283 1.00 75.50 777 VAL A N 1
ATOM 6074 C CA . VAL A 1 777 ? -8.297 13.784 24.734 1.00 75.50 777 VAL A CA 1
ATOM 6075 C C . VAL A 1 777 ? -7.111 12.872 25.051 1.00 75.50 777 VAL A C 1
ATOM 6077 O O . VAL A 1 777 ? -6.495 12.239 24.195 1.00 75.50 777 VAL A O 1
ATOM 6080 N N . LEU A 1 778 ? -6.831 12.864 26.354 1.00 72.81 778 LEU A N 1
ATOM 6081 C CA . LEU A 1 778 ? -5.916 12.084 27.167 1.00 72.81 778 LEU A CA 1
ATOM 6082 C C . LEU A 1 778 ? -6.534 10.751 27.637 1.00 72.81 778 LEU A C 1
ATOM 6084 O O . LEU A 1 778 ? -7.675 10.793 28.103 1.00 72.81 778 LEU A O 1
ATOM 6088 N N . LEU A 1 779 ? -5.844 9.603 27.652 1.00 68.69 779 LEU A N 1
ATOM 6089 C CA . LEU A 1 779 ? -6.431 8.356 28.210 1.00 68.69 779 LEU A CA 1
ATOM 6090 C C . LEU A 1 779 ? -5.715 7.855 29.442 1.00 68.69 779 LEU A C 1
ATOM 6092 O O . LEU A 1 779 ? -6.204 8.083 30.548 1.00 68.69 779 LEU A O 1
ATOM 6096 N N . GLY A 1 780 ? -4.570 7.215 29.255 1.00 58.97 780 GLY A N 1
ATOM 6097 C CA . GLY A 1 780 ? -3.768 6.718 30.361 1.00 58.97 780 GLY A CA 1
ATOM 6098 C C . GLY A 1 780 ? -2.878 7.796 30.946 1.00 58.97 780 GLY A C 1
ATOM 6099 O O . GLY A 1 780 ? -2.409 8.617 30.160 1.00 58.97 780 GLY A O 1
ATOM 6100 N N . PRO A 1 781 ? -2.653 7.765 32.277 1.00 48.81 781 PRO A N 1
ATOM 6101 C CA . PRO A 1 781 ? -1.458 8.204 33.013 1.00 48.81 781 PRO A CA 1
ATOM 6102 C C . PRO A 1 781 ? -0.573 7.020 33.467 1.00 48.81 781 PRO A C 1
ATOM 6104 O O . PRO A 1 781 ? -0.222 6.893 34.633 1.00 48.81 781 PRO A O 1
ATOM 6107 N N . VAL A 1 782 ? -0.333 6.115 32.523 1.00 52.59 782 VAL A N 1
ATOM 6108 C CA . VAL A 1 782 ? 0.143 4.734 32.531 1.00 52.59 782 VAL A CA 1
ATOM 6109 C C . VAL A 1 782 ? 0.407 4.228 31.046 1.00 52.59 782 VAL A C 1
ATOM 6111 O O . VAL A 1 782 ? -0.601 4.124 30.393 1.00 52.59 782 VAL A O 1
ATOM 6114 N N . ASN A 1 783 ? 1.696 3.962 30.578 1.00 51.78 783 ASN A N 1
ATOM 6115 C CA . ASN A 1 783 ? 2.574 3.738 29.317 1.00 51.78 783 ASN A CA 1
ATOM 6116 C C . ASN A 1 783 ? 2.194 2.907 28.046 1.00 51.78 783 ASN A C 1
ATOM 6118 O O . ASN A 1 783 ? 1.812 1.749 28.141 1.00 51.78 783 ASN A O 1
ATOM 6122 N N . PHE A 1 784 ? 2.618 3.368 26.842 1.00 58.53 784 PHE A N 1
ATOM 6123 C CA . PHE A 1 784 ? 1.896 3.318 25.548 1.00 58.53 784 PHE A CA 1
ATOM 6124 C C . PHE A 1 784 ? 2.620 3.008 24.217 1.00 58.53 784 PHE A C 1
ATOM 6126 O O . PHE A 1 784 ? 3.388 3.797 23.697 1.00 58.53 784 PHE A O 1
ATOM 6133 N N . TYR A 1 785 ? 2.281 1.877 23.610 1.00 58.41 785 TYR A N 1
ATOM 6134 C CA . TYR A 1 785 ? 2.625 1.357 22.293 1.00 58.41 785 TYR A CA 1
ATOM 6135 C C . TYR A 1 785 ? 1.596 0.258 21.912 1.00 58.41 785 TYR A C 1
ATOM 6137 O O . TYR A 1 785 ? 1.986 -0.905 21.852 1.00 58.41 785 TYR A O 1
ATOM 6145 N N . ALA A 1 786 ? 0.290 0.649 21.862 1.00 59.59 786 ALA A N 1
ATOM 6146 C CA . ALA A 1 786 ? -0.932 -0.144 21.533 1.00 59.59 786 ALA A CA 1
ATOM 6147 C C . ALA A 1 786 ? -2.305 0.328 21.996 1.00 59.59 786 ALA A C 1
ATOM 6149 O O . ALA A 1 786 ? -2.783 -0.066 23.052 1.00 59.59 786 ALA A O 1
ATOM 6150 N N . PRO A 1 787 ? -2.947 1.131 21.168 1.00 70.56 787 PRO A N 1
ATOM 6151 C CA . PRO A 1 787 ? -4.411 1.251 21.180 1.00 70.56 787 PRO A CA 1
ATOM 6152 C C . PRO A 1 787 ? -5.350 0.600 20.107 1.00 70.56 787 PRO A C 1
ATOM 6154 O O . PRO A 1 787 ? -4.972 0.715 18.970 1.00 70.56 787 PRO A O 1
ATOM 6157 N N . ASP A 1 788 ? -6.578 0.056 20.367 1.00 73.00 788 ASP A N 1
ATOM 6158 C CA . ASP A 1 788 ? -7.707 -0.155 19.360 1.00 73.00 788 ASP A CA 1
ATOM 6159 C C . ASP A 1 788 ? -9.236 -0.083 19.757 1.00 73.00 788 ASP A C 1
ATOM 6161 O O . ASP A 1 788 ? -9.497 -0.320 20.922 1.00 73.00 788 ASP A O 1
ATOM 6165 N N . ILE A 1 789 ? -10.209 0.266 18.846 1.00 77.94 789 ILE A N 1
ATOM 6166 C CA . ILE A 1 789 ? -11.544 0.930 19.059 1.00 77.94 789 ILE A CA 1
ATOM 6167 C C . ILE A 1 789 ? -12.838 0.842 18.134 1.00 77.94 789 ILE A C 1
ATOM 6169 O O . ILE A 1 789 ? -12.833 1.254 16.986 1.00 77.94 789 ILE A O 1
ATOM 6173 N N . VAL A 1 790 ? -14.017 0.427 18.656 1.00 78.44 790 VAL A N 1
ATOM 6174 C CA . VAL A 1 790 ? -15.333 0.149 17.996 1.00 78.44 790 VAL A CA 1
ATOM 6175 C C . VAL A 1 790 ? -16.478 0.951 18.631 1.00 78.44 790 VAL A C 1
ATOM 6177 O O . VAL A 1 790 ? -16.375 1.285 19.805 1.00 78.44 790 VAL A O 1
ATOM 6180 N N . LEU A 1 791 ? -17.622 1.167 17.962 1.00 79.94 791 LEU A N 1
ATOM 6181 C CA . LEU A 1 791 ? -18.845 1.571 18.678 1.00 79.94 791 LEU A CA 1
ATOM 6182 C C . LEU A 1 791 ? -19.651 0.388 19.253 1.00 79.94 791 LEU A C 1
ATOM 6184 O O . LEU A 1 791 ? -19.229 -0.749 19.133 1.00 79.94 791 LEU A O 1
ATOM 6188 N N . VAL A 1 792 ? -20.819 0.637 19.870 1.00 79.50 792 VAL A N 1
ATOM 6189 C CA . VAL A 1 792 ? -21.885 -0.374 19.966 1.00 79.50 792 VAL A CA 1
ATOM 6190 C C . VAL A 1 792 ? -23.159 0.174 19.340 1.00 79.50 792 VAL A C 1
ATOM 6192 O O . VAL A 1 792 ? -23.610 -0.394 18.356 1.00 79.50 792 VAL A O 1
ATOM 6195 N N . SER A 1 793 ? -23.651 1.334 19.790 1.00 77.88 793 SER A N 1
ATOM 6196 C CA . SER A 1 793 ? -24.703 2.121 19.116 1.00 77.88 793 SER A CA 1
ATOM 6197 C C . SER A 1 793 ? -24.473 3.640 19.140 1.00 77.88 793 SER A C 1
ATOM 6199 O O . SER A 1 793 ? -23.421 4.129 19.548 1.00 77.88 793 SER A O 1
ATOM 6201 N N . ASN A 1 794 ? -25.496 4.365 18.673 1.00 81.00 794 ASN A N 1
ATOM 6202 C CA . ASN A 1 794 ? -25.501 5.639 17.963 1.00 81.00 794 ASN A CA 1
ATOM 6203 C C . ASN A 1 794 ? -24.515 6.738 18.316 1.00 81.00 794 ASN A C 1
ATOM 6205 O O . ASN A 1 794 ? -24.332 7.515 17.402 1.00 81.00 794 ASN A O 1
ATOM 6209 N N . ASP A 1 795 ? -23.902 6.905 19.497 1.00 80.00 795 ASP A N 1
ATOM 6210 C CA . ASP A 1 795 ? -23.008 8.076 19.645 1.00 80.00 795 ASP A CA 1
ATOM 6211 C C . ASP A 1 795 ? -21.710 7.951 20.499 1.00 80.00 795 ASP A C 1
ATOM 6213 O O . ASP A 1 795 ? -20.923 8.898 20.517 1.00 80.00 795 ASP A O 1
ATOM 6217 N N . ILE A 1 796 ? -21.352 6.784 21.078 1.00 82.75 796 ILE A N 1
ATOM 6218 C CA . ILE A 1 796 ? -20.035 6.592 21.773 1.00 82.75 796 ILE A CA 1
ATOM 6219 C C . ILE A 1 796 ? -19.208 5.349 21.350 1.00 82.75 796 ILE A C 1
ATOM 6221 O O . ILE A 1 796 ? -19.534 4.767 20.322 1.00 82.75 796 ILE A O 1
ATOM 6225 N N . TYR A 1 797 ? -18.133 4.933 22.073 1.00 87.62 797 TYR A N 1
ATOM 6226 C CA . TYR A 1 797 ? -17.256 3.778 21.718 1.00 87.62 797 TYR A CA 1
ATOM 6227 C C . TYR A 1 797 ? -16.574 2.952 22.852 1.00 87.62 797 TYR A C 1
ATOM 6229 O O . TYR A 1 797 ? -16.457 3.424 23.986 1.00 87.62 797 TYR A O 1
ATOM 6237 N N . ALA A 1 798 ? -16.079 1.745 22.490 1.00 86.19 798 ALA A N 1
ATOM 6238 C CA . ALA A 1 798 ? -15.259 0.772 23.229 1.00 86.19 798 ALA A CA 1
ATOM 6239 C C . ALA A 1 798 ? -14.015 0.283 22.477 1.00 86.19 798 ALA A C 1
ATOM 6241 O O . ALA A 1 798 ? -13.916 0.479 21.290 1.00 86.19 798 ALA A O 1
ATOM 6242 N N . VAL A 1 799 ? -12.990 -0.188 23.187 1.00 81.25 799 VAL A N 1
ATOM 6243 C CA . VAL A 1 799 ? -11.601 0.188 22.906 1.00 81.25 799 VAL A CA 1
ATOM 6244 C C . VAL A 1 799 ? -10.476 -0.527 23.799 1.00 81.25 799 VAL A C 1
ATOM 6246 O O . VAL A 1 799 ? -10.830 -1.367 24.619 1.00 81.25 799 VAL A O 1
ATOM 6249 N N . VAL A 1 800 ? -9.130 -0.288 23.746 1.00 81.38 800 VAL A N 1
ATOM 6250 C CA . VAL A 1 800 ? -8.087 -1.086 24.504 1.00 81.38 800 VAL A CA 1
ATOM 6251 C C . VAL A 1 800 ? -6.539 -0.658 24.505 1.00 81.38 800 VAL A C 1
ATOM 6253 O O . VAL A 1 800 ? -6.201 -0.025 23.523 1.00 81.38 800 VAL A O 1
ATOM 6256 N N . CYS A 1 801 ? -5.605 -1.056 25.467 1.00 72.56 801 CYS A N 1
ATOM 6257 C CA . CYS A 1 801 ? -4.149 -0.651 25.866 1.00 72.56 801 CYS A CA 1
ATOM 6258 C C . CYS A 1 801 ? -3.173 -1.408 26.978 1.00 72.56 801 CYS A C 1
ATOM 6260 O O . CYS A 1 801 ? -3.214 -2.608 27.082 1.00 72.56 801 CYS A O 1
ATOM 6262 N N . ARG A 1 802 ? -2.300 -0.892 27.905 1.00 71.81 802 ARG A N 1
ATOM 6263 C CA . ARG A 1 802 ? -1.265 -1.688 28.735 1.00 71.81 802 ARG A CA 1
ATOM 6264 C C . ARG A 1 802 ? -1.360 -1.862 30.305 1.00 71.81 802 ARG A C 1
ATOM 6266 O O . ARG A 1 802 ? -2.303 -2.460 30.788 1.00 71.81 802 ARG A O 1
ATOM 6273 N N . LYS A 1 803 ? -0.357 -1.376 31.089 1.00 67.75 803 LYS A N 1
ATOM 6274 C CA . LYS A 1 803 ? 0.219 -1.503 32.497 1.00 67.75 803 LYS A CA 1
ATOM 6275 C C . LYS A 1 803 ? 1.520 -2.339 32.540 1.00 67.75 803 LYS A C 1
ATOM 6277 O O . LYS A 1 803 ? 1.522 -3.440 33.056 1.00 67.75 803 LYS A O 1
ATOM 6282 N N . VAL A 1 804 ? 2.635 -1.833 31.958 1.00 54.06 804 VAL A N 1
ATOM 6283 C CA . VAL A 1 804 ? 3.930 -2.537 31.660 1.00 54.06 804 VAL A CA 1
ATOM 6284 C C . VAL A 1 804 ? 4.421 -3.499 32.754 1.00 54.06 804 VAL A C 1
ATOM 6286 O O . VAL A 1 804 ? 5.130 -4.464 32.512 1.00 54.06 804 VAL A O 1
ATOM 6289 N N . LEU A 1 805 ? 4.070 -3.161 33.981 1.00 48.16 805 LEU A N 1
ATOM 6290 C CA . LEU A 1 805 ? 4.746 -3.485 35.218 1.00 48.16 805 LEU A CA 1
ATOM 6291 C C . LEU A 1 805 ? 4.137 -4.673 36.003 1.00 48.16 805 LEU A C 1
ATOM 6293 O O . LEU A 1 805 ? 4.475 -4.813 37.172 1.00 48.16 805 LEU A O 1
ATOM 6297 N N . TYR A 1 806 ? 3.211 -5.467 35.447 1.00 49.06 806 TYR A N 1
ATOM 6298 C CA . TYR A 1 806 ? 2.254 -6.264 36.259 1.00 49.06 806 TYR A CA 1
ATOM 6299 C C . TYR A 1 806 ? 1.934 -7.675 35.713 1.00 49.06 806 TYR A C 1
ATOM 6301 O O . TYR A 1 806 ? 2.718 -8.163 34.910 1.00 49.06 806 TYR A O 1
ATOM 6309 N N . GLY A 1 807 ? 0.743 -8.241 36.035 1.00 59.25 807 GLY A N 1
ATOM 6310 C CA . GLY A 1 807 ? 0.074 -9.395 35.377 1.00 59.25 807 GLY A CA 1
ATOM 6311 C C . GLY A 1 807 ? -1.426 -9.250 34.943 1.00 59.25 807 GLY A C 1
ATOM 6312 O O . GLY A 1 807 ? -2.128 -10.244 35.011 1.00 59.25 807 GLY A O 1
ATOM 6313 N N . SER A 1 808 ? -2.004 -8.098 34.533 1.00 68.44 808 SER A N 1
ATOM 6314 C CA . SER A 1 808 ? -3.458 -7.857 34.263 1.00 68.44 808 SER A CA 1
ATOM 6315 C C . SER A 1 808 ? -3.885 -6.993 32.959 1.00 68.44 808 SER A C 1
ATOM 6317 O O . SER A 1 808 ? -3.248 -7.117 31.962 1.00 68.44 808 SER A O 1
ATOM 6319 N N . ILE A 1 809 ? -4.875 -6.103 32.699 1.00 74.56 809 ILE A N 1
ATOM 6320 C CA . ILE A 1 809 ? -5.115 -5.354 31.396 1.00 74.56 809 ILE A CA 1
ATOM 6321 C C . ILE A 1 809 ? -5.826 -3.919 31.333 1.00 74.56 809 ILE A C 1
ATOM 6323 O O . ILE A 1 809 ? -5.053 -3.003 31.583 1.00 74.56 809 ILE A O 1
ATOM 6327 N N . SER A 1 810 ? -7.149 -3.666 30.990 1.00 76.00 810 SER A N 1
ATOM 6328 C CA . SER A 1 810 ? -8.169 -2.490 31.073 1.00 76.00 810 SER A CA 1
ATOM 6329 C C . SER A 1 810 ? -9.184 -1.891 29.904 1.00 76.00 810 SER A C 1
ATOM 6331 O O . SER A 1 810 ? -8.704 -1.425 28.904 1.00 76.00 810 SER A O 1
ATOM 6333 N N . LEU A 1 811 ? -10.543 -1.715 29.689 1.00 84.19 811 LEU A N 1
ATOM 6334 C CA . LEU A 1 811 ? -11.947 -1.786 30.252 1.00 84.19 811 LEU A CA 1
ATOM 6335 C C . LEU A 1 811 ? -12.895 -0.588 30.232 1.00 84.19 811 LEU A C 1
ATOM 6337 O O . LEU A 1 811 ? -13.729 -0.456 31.110 1.00 84.19 811 LEU A O 1
ATOM 6341 N N . HIS A 1 812 ? -12.878 0.219 29.194 1.00 84.00 812 HIS A N 1
ATOM 6342 C CA . HIS A 1 812 ? -13.487 1.537 29.180 1.00 84.00 812 HIS A CA 1
ATOM 6343 C C . HIS A 1 812 ? -14.765 1.802 28.331 1.00 84.00 812 HIS A C 1
ATOM 6345 O O . HIS A 1 812 ? -15.221 1.002 27.528 1.00 84.00 812 HIS A O 1
ATOM 6351 N N . THR A 1 813 ? -15.469 2.895 28.622 1.00 88.94 813 THR A N 1
ATOM 6352 C CA . THR A 1 813 ? -16.706 3.325 27.934 1.00 88.94 813 THR A CA 1
ATOM 6353 C C . THR A 1 813 ? -16.947 4.792 28.257 1.00 88.94 813 THR A C 1
ATOM 6355 O O . THR A 1 813 ? -16.554 5.212 29.353 1.00 88.94 813 THR A O 1
ATOM 6358 N N . ILE A 1 814 ? -17.443 5.592 27.292 1.00 85.88 814 ILE A N 1
ATOM 6359 C CA . ILE A 1 814 ? -17.265 7.056 27.338 1.00 85.88 814 ILE A CA 1
ATOM 6360 C C . ILE A 1 814 ? -18.460 7.909 26.867 1.00 85.88 814 ILE A C 1
ATOM 6362 O O . ILE A 1 814 ? -19.133 7.485 25.962 1.00 85.88 814 ILE A O 1
ATOM 6366 N N . ARG A 1 815 ? -18.722 9.109 27.425 1.00 87.25 815 ARG A N 1
ATOM 6367 C CA . ARG A 1 815 ? -19.903 9.995 27.204 1.00 87.25 815 ARG A CA 1
ATOM 6368 C C . ARG A 1 815 ? -19.649 11.182 26.254 1.00 87.25 815 ARG A C 1
ATOM 6370 O O . ARG A 1 815 ? -18.552 11.730 26.317 1.00 87.25 815 ARG A O 1
ATOM 6377 N N . ILE A 1 816 ? -20.651 11.631 25.465 1.00 85.50 816 ILE A N 1
ATOM 6378 C CA . ILE A 1 816 ? -20.655 12.915 24.692 1.00 85.50 816 ILE A CA 1
ATOM 6379 C C . ILE A 1 816 ? -22.057 13.576 24.545 1.00 85.50 816 ILE A C 1
ATOM 6381 O O . ILE A 1 816 ? -22.522 14.003 25.596 1.00 85.50 816 ILE A O 1
ATOM 6385 N N . SER A 1 817 ? -22.709 13.736 23.361 1.00 80.75 817 SER A N 1
ATOM 6386 C CA . SER A 1 817 ? -24.191 13.882 23.168 1.00 80.75 817 SER A CA 1
ATOM 6387 C C . SER A 1 817 ? -24.763 14.266 21.770 1.00 80.75 817 SER A C 1
ATOM 6389 O O . SER A 1 817 ? -25.949 13.991 21.600 1.00 80.75 817 SER A O 1
ATOM 6391 N N . ASN A 1 818 ? -24.061 15.062 20.928 1.00 71.12 818 ASN A N 1
ATOM 6392 C CA . ASN A 1 818 ? -24.434 15.620 19.581 1.00 71.12 818 ASN A CA 1
ATOM 6393 C C . ASN A 1 818 ? -23.580 16.895 19.293 1.00 71.12 818 ASN A C 1
ATOM 6395 O O . ASN A 1 818 ? -23.482 17.706 20.217 1.00 71.12 818 ASN A O 1
ATOM 6399 N N . VAL A 1 819 ? -22.925 17.232 18.162 1.00 72.50 819 VAL A N 1
ATOM 6400 C CA . VAL A 1 819 ? -22.394 16.574 16.924 1.00 72.50 819 VAL A CA 1
ATOM 6401 C C . VAL A 1 819 ? -20.858 16.823 16.936 1.00 72.50 819 VAL A C 1
ATOM 6403 O O . VAL A 1 819 ? -20.628 18.007 17.138 1.00 72.50 819 VAL A O 1
ATOM 6406 N N . GLY A 1 820 ? -19.924 15.821 16.766 1.00 74.56 820 GLY A N 1
ATOM 6407 C CA . GLY A 1 820 ? -18.402 15.529 16.561 1.00 74.56 820 GLY A CA 1
ATOM 6408 C C . GLY A 1 820 ? -16.910 15.693 17.263 1.00 74.56 820 GLY A C 1
ATOM 6409 O O . GLY A 1 820 ? -16.099 15.039 16.621 1.00 74.56 820 GLY A O 1
ATOM 6410 N N . LYS A 1 821 ? -16.162 16.303 18.295 1.00 82.25 821 LYS A N 1
ATOM 6411 C CA . LYS A 1 821 ? -15.911 17.201 19.572 1.00 82.25 821 LYS A CA 1
ATOM 6412 C C . LYS A 1 821 ? -16.220 17.039 21.122 1.00 82.25 821 LYS A C 1
ATOM 6414 O O . LYS A 1 821 ? -17.305 17.311 21.599 1.00 82.25 821 LYS A O 1
ATOM 6419 N N . ILE A 1 822 ? -15.284 16.725 22.018 1.00 84.44 822 ILE A N 1
ATOM 6420 C CA . ILE A 1 822 ? -15.520 16.292 23.437 1.00 84.44 822 ILE A CA 1
ATOM 6421 C C . ILE A 1 822 ? -15.520 17.424 24.540 1.00 84.44 822 ILE A C 1
ATOM 6423 O O . ILE A 1 822 ? -15.180 18.544 24.205 1.00 84.44 822 ILE A O 1
ATOM 6427 N N . GLU A 1 823 ? -15.857 17.185 25.846 1.00 80.62 823 GLU A N 1
ATOM 6428 C CA . GLU A 1 823 ? -15.714 18.056 27.101 1.00 80.62 823 GLU A CA 1
ATOM 6429 C C . GLU A 1 823 ? -15.848 17.413 28.560 1.00 80.62 823 GLU A C 1
ATOM 6431 O O . GLU A 1 823 ? -16.944 17.328 29.104 1.00 80.62 823 GLU A O 1
ATOM 6436 N N . LYS A 1 824 ? -14.754 17.078 29.275 1.00 74.06 824 LYS A N 1
ATOM 6437 C CA . LYS A 1 824 ? -14.570 16.539 30.676 1.00 74.06 824 LYS A CA 1
ATOM 6438 C C . LYS A 1 824 ? -15.501 15.413 31.267 1.00 74.06 824 LYS A C 1
ATOM 6440 O O . LYS A 1 824 ? -16.600 15.772 31.671 1.00 74.06 824 LYS A O 1
ATOM 6445 N N . SER A 1 825 ? -15.052 14.127 31.456 1.00 75.69 825 SER A N 1
ATOM 6446 C CA . SER A 1 825 ? -15.467 13.108 32.526 1.00 75.69 825 SER A CA 1
ATOM 6447 C C . SER A 1 825 ? -15.690 11.610 32.168 1.00 75.69 825 SER A C 1
ATOM 6449 O O . SER A 1 825 ? -16.335 11.330 31.186 1.00 75.69 825 SER A O 1
ATOM 6451 N N . PHE A 1 826 ? -15.307 10.635 33.014 1.00 82.94 826 PHE A N 1
ATOM 6452 C CA . PHE A 1 826 ? -15.343 9.165 32.745 1.00 82.94 826 PHE A CA 1
ATOM 6453 C C . PHE A 1 826 ? -16.673 8.368 33.012 1.00 82.94 826 PHE A C 1
ATOM 6455 O O . PHE A 1 826 ? -17.497 8.871 33.771 1.00 82.94 826 PHE A O 1
ATOM 6462 N N . ILE A 1 827 ? -16.882 7.144 32.436 1.00 85.19 827 ILE A N 1
ATOM 6463 C CA . ILE A 1 827 ? -17.889 6.125 32.908 1.00 85.19 827 ILE A CA 1
ATOM 6464 C C . ILE A 1 827 ? -17.340 4.834 33.575 1.00 85.19 827 ILE A C 1
ATOM 6466 O O . ILE A 1 827 ? -16.988 4.941 34.744 1.00 85.19 827 ILE A O 1
ATOM 6470 N N . ASP A 1 828 ? -17.292 3.634 32.951 1.00 85.62 828 ASP A N 1
ATOM 6471 C CA . ASP A 1 828 ? -17.309 2.366 33.730 1.00 85.62 828 ASP A CA 1
ATOM 6472 C C . ASP A 1 828 ? -16.384 1.205 33.321 1.00 85.62 828 ASP A C 1
ATOM 6474 O O . ASP A 1 828 ? -16.187 0.886 32.152 1.00 85.62 828 ASP A O 1
ATOM 6478 N N . THR A 1 829 ? -15.793 0.633 34.367 1.00 84.00 829 THR A N 1
ATOM 6479 C CA . THR A 1 829 ? -14.469 0.048 34.476 1.00 84.00 829 THR A CA 1
ATOM 6480 C C . THR A 1 829 ? -14.561 -1.373 35.040 1.00 84.00 829 THR A C 1
ATOM 6482 O O . THR A 1 829 ? -15.180 -1.541 36.083 1.00 84.00 829 THR A O 1
ATOM 6485 N N . LEU A 1 830 ? -13.870 -2.375 34.500 1.00 83.12 830 LEU A N 1
ATOM 6486 C CA . LEU A 1 830 ? -13.554 -3.612 35.246 1.00 83.12 830 LEU A CA 1
ATOM 6487 C C . LEU A 1 830 ? -12.061 -3.615 35.716 1.00 83.12 830 LEU A C 1
ATOM 6489 O O . LEU A 1 830 ? -11.353 -2.657 35.437 1.00 83.12 830 LEU A O 1
ATOM 6493 N N . ASP A 1 831 ? -11.555 -4.572 36.510 1.00 78.06 831 ASP A N 1
ATOM 6494 C CA . ASP A 1 831 ? -10.098 -4.831 36.738 1.00 78.06 831 ASP A CA 1
ATOM 6495 C C . ASP A 1 831 ? -9.696 -6.349 36.919 1.00 78.06 831 ASP A C 1
ATOM 6497 O O . ASP A 1 831 ? -9.456 -6.783 38.035 1.00 78.06 831 ASP A O 1
ATOM 6501 N N . ILE A 1 832 ? -9.655 -7.191 35.852 1.00 69.50 832 ILE A N 1
ATOM 6502 C CA . ILE A 1 832 ? -9.265 -8.634 35.803 1.00 69.50 832 ILE A CA 1
ATOM 6503 C C . ILE A 1 832 ? -7.739 -8.822 35.995 1.00 69.50 832 ILE A C 1
ATOM 6505 O O . ILE A 1 832 ? -7.035 -7.885 36.375 1.00 69.50 832 ILE A O 1
ATOM 6509 N N . THR A 1 833 ? -7.219 -10.047 35.798 1.00 65.75 833 THR A N 1
ATOM 6510 C CA . THR A 1 833 ? -5.796 -10.413 35.768 1.00 65.75 833 THR A CA 1
ATOM 6511 C C . THR A 1 833 ? -5.515 -11.670 34.949 1.00 65.75 833 THR A C 1
ATOM 6513 O O . THR A 1 833 ? -6.345 -12.583 34.893 1.00 65.75 833 THR A O 1
ATOM 6516 N N . MET A 1 834 ? -4.310 -11.758 34.380 1.00 65.44 834 MET A N 1
ATOM 6517 C CA . MET A 1 834 ? -3.725 -12.992 33.878 1.00 65.44 834 MET A CA 1
ATOM 6518 C C . MET A 1 834 ? -2.337 -13.266 34.470 1.00 65.44 834 MET A C 1
ATOM 6520 O O . MET A 1 834 ? -1.333 -12.800 33.952 1.00 65.44 834 MET A O 1
ATOM 6524 N N . PRO A 1 835 ? -2.254 -14.190 35.443 1.00 58.91 835 PRO A N 1
ATOM 6525 C CA . PRO A 1 835 ? -1.069 -15.028 35.625 1.00 58.91 835 PRO A CA 1
ATOM 6526 C C . PRO A 1 835 ? -0.979 -16.097 34.518 1.00 58.91 835 PRO A C 1
ATOM 6528 O O . PRO A 1 835 ? 0.014 -16.802 34.400 1.00 58.91 835 PRO A O 1
ATOM 6531 N N . GLU A 1 836 ? -1.994 -16.168 33.640 1.00 52.78 836 GLU A N 1
ATOM 6532 C CA . GLU A 1 836 ? -1.829 -16.602 32.248 1.00 52.78 836 GLU A CA 1
ATOM 6533 C C . GLU A 1 836 ? -0.816 -15.700 31.478 1.00 52.78 836 GLU A C 1
ATOM 6535 O O . GLU A 1 836 ? -0.537 -16.041 30.318 1.00 52.78 836 GLU A O 1
ATOM 6540 N N . ALA A 1 837 ? -0.280 -14.651 32.154 1.00 60.75 837 ALA A N 1
ATOM 6541 C CA . ALA A 1 837 ? 0.725 -13.600 31.867 1.00 60.75 837 ALA A CA 1
ATOM 6542 C C . ALA A 1 837 ? 0.129 -12.236 31.365 1.00 60.75 837 ALA A C 1
ATOM 6544 O O . ALA A 1 837 ? -1.085 -12.236 31.149 1.00 60.75 837 ALA A O 1
ATOM 6545 N N . THR A 1 838 ? 0.747 -11.028 31.171 1.00 65.56 838 THR A N 1
ATOM 6546 C CA . THR A 1 838 ? 2.151 -10.511 31.103 1.00 65.56 838 THR A CA 1
ATOM 6547 C C . THR A 1 838 ? 2.651 -9.631 29.915 1.00 65.56 838 THR A C 1
ATOM 6549 O O . THR A 1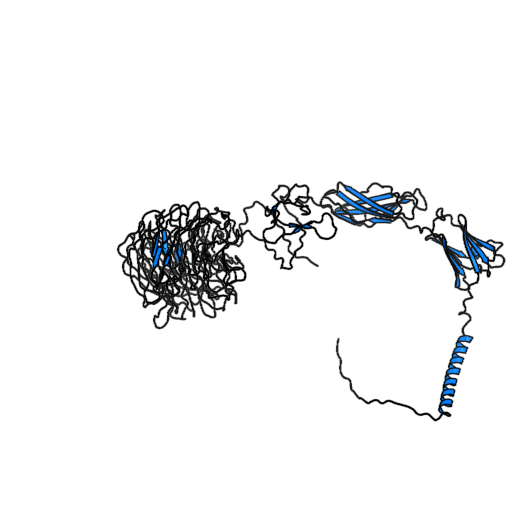 838 ? 3.838 -9.403 29.930 1.00 65.56 838 THR A O 1
ATOM 6552 N N . PRO A 1 839 ? 1.884 -9.114 28.923 1.00 65.56 839 PRO A N 1
ATOM 6553 C CA . PRO A 1 839 ? 2.149 -8.656 27.536 1.00 65.56 839 PRO A CA 1
ATOM 6554 C C . PRO A 1 839 ? 3.468 -8.199 26.928 1.00 65.56 839 PRO A C 1
ATOM 6556 O O . PRO A 1 839 ? 4.152 -7.302 27.403 1.00 65.56 839 PRO A O 1
ATOM 6559 N N . GLY A 1 840 ? 3.680 -8.764 25.732 1.00 61.72 840 GLY A N 1
ATOM 6560 C CA . GLY A 1 840 ? 4.478 -8.224 24.651 1.00 61.72 840 GLY A CA 1
ATOM 6561 C C . GLY A 1 840 ? 3.571 -7.540 23.621 1.00 61.72 840 GLY A C 1
ATOM 6562 O O . GLY A 1 840 ? 2.432 -7.176 23.919 1.00 61.72 840 GLY A O 1
ATOM 6563 N N . LEU A 1 841 ? 4.117 -7.453 22.413 1.00 56.75 841 LEU A N 1
ATOM 6564 C CA . LEU A 1 841 ? 3.664 -6.850 21.157 1.00 56.75 841 LEU A CA 1
ATOM 6565 C C . LEU A 1 841 ? 2.128 -6.969 20.765 1.00 56.75 841 LEU A C 1
ATOM 6567 O O . LEU A 1 841 ? 1.925 -6.952 19.576 1.00 56.75 841 LEU A O 1
ATOM 6571 N N . SER A 1 842 ? 1.025 -7.154 21.537 1.00 63.00 842 SER A N 1
ATOM 6572 C CA . SER A 1 842 ? -0.348 -7.254 20.894 1.00 63.00 842 SER A CA 1
ATOM 6573 C C . SER A 1 842 ? -1.658 -6.862 21.637 1.00 63.00 842 SER A C 1
ATOM 6575 O O . SER A 1 842 ? -1.580 -6.500 22.807 1.00 63.00 842 SER A O 1
ATOM 6577 N N . ILE A 1 843 ? -2.803 -6.881 20.909 1.00 70.81 843 ILE A N 1
ATOM 6578 C CA . ILE A 1 843 ? -4.210 -6.451 21.103 1.00 70.81 843 ILE A CA 1
ATOM 6579 C C . ILE A 1 843 ? -5.214 -7.174 20.115 1.00 70.81 843 ILE A C 1
ATOM 6581 O O . ILE A 1 843 ? -5.371 -8.346 20.368 1.00 70.81 843 ILE A O 1
ATOM 6585 N N . LYS A 1 844 ? -5.915 -6.611 19.087 1.00 74.62 844 LYS A N 1
ATOM 6586 C CA . LYS A 1 844 ? -7.206 -6.950 18.336 1.00 74.62 844 LYS A CA 1
ATOM 6587 C C . LYS A 1 844 ? -8.376 -6.036 18.752 1.00 74.62 844 LYS A C 1
ATOM 6589 O O . LYS A 1 844 ? -7.994 -4.893 18.944 1.00 74.62 844 LYS A O 1
ATOM 6594 N N . ILE A 1 845 ? -9.631 -6.522 19.012 1.00 78.38 845 ILE A N 1
ATOM 6595 C CA . ILE A 1 845 ? -10.977 -5.868 19.239 1.00 78.38 845 ILE A CA 1
ATOM 6596 C C . ILE A 1 845 ? -11.910 -6.213 17.973 1.00 78.38 845 ILE A C 1
ATOM 6598 O O . ILE A 1 845 ? -11.371 -6.588 16.945 1.00 78.38 845 ILE A O 1
ATOM 6602 N N . VAL A 1 846 ? -13.269 -6.369 17.999 1.00 77.06 846 VAL A N 1
ATOM 6603 C CA . VAL A 1 846 ? -14.105 -7.195 16.990 1.00 77.06 846 VAL A CA 1
ATOM 6604 C C . VAL A 1 846 ? -15.667 -6.920 16.973 1.00 77.06 846 VAL A C 1
ATOM 6606 O O . VAL A 1 846 ? -16.043 -5.938 17.583 1.00 77.06 846 VAL A O 1
ATOM 6609 N N . TYR A 1 847 ? -16.607 -7.715 16.359 1.00 78.00 847 TYR A N 1
ATOM 6610 C CA . TYR A 1 847 ? -17.874 -8.269 16.978 1.00 78.00 847 TYR A CA 1
ATOM 6611 C C . TYR A 1 847 ? -18.798 -9.243 16.157 1.00 78.00 847 TYR A C 1
ATOM 6613 O O . TYR A 1 847 ? -19.251 -8.775 15.131 1.00 78.00 847 TYR A O 1
ATOM 6621 N N . VAL A 1 848 ? -19.545 -10.296 16.616 1.00 77.50 848 VAL A N 1
ATOM 6622 C CA . VAL A 1 848 ? -19.384 -11.653 17.263 1.00 77.50 848 VAL A CA 1
ATOM 6623 C C . VAL A 1 848 ? -20.677 -12.494 17.124 1.00 77.50 848 VAL A C 1
ATOM 6625 O O . VAL A 1 848 ? -20.876 -12.970 16.018 1.00 77.50 848 VAL A O 1
ATOM 6628 N N . THR A 1 849 ? -21.605 -12.599 18.116 1.00 76.50 849 THR A N 1
ATOM 6629 C CA . THR A 1 849 ? -23.105 -12.656 17.982 1.00 76.50 849 THR A CA 1
ATOM 6630 C C . THR A 1 849 ? -24.008 -13.930 18.680 1.00 76.50 849 THR A C 1
ATOM 6632 O O . THR A 1 849 ? -23.409 -14.980 18.768 1.00 76.50 849 THR A O 1
ATOM 6635 N N . ASN A 1 850 ? -25.250 -14.199 19.366 1.00 76.25 850 ASN A N 1
ATOM 6636 C CA . ASN A 1 850 ? -26.327 -13.773 20.477 1.00 76.25 850 ASN A CA 1
ATOM 6637 C C . ASN A 1 850 ? -26.148 -14.129 22.005 1.00 76.25 850 ASN A C 1
ATOM 6639 O O . ASN A 1 850 ? -26.250 -15.336 22.159 1.00 76.25 850 ASN A O 1
ATOM 6643 N N . ASN A 1 851 ? -25.752 -13.374 23.117 1.00 80.38 851 ASN A N 1
ATOM 6644 C CA . ASN A 1 851 ? -24.942 -12.129 23.590 1.00 80.38 851 ASN A CA 1
ATOM 6645 C C . ASN A 1 851 ? -23.458 -12.266 24.234 1.00 80.38 851 ASN A C 1
ATOM 6647 O O . ASN A 1 851 ? -23.366 -12.541 25.428 1.00 80.38 851 ASN A O 1
ATOM 6651 N N . ILE A 1 852 ? -22.311 -12.047 23.524 1.00 83.19 852 ILE A N 1
ATOM 6652 C CA . ILE A 1 852 ? -20.839 -12.007 23.885 1.00 83.19 852 ILE A CA 1
ATOM 6653 C C . ILE A 1 852 ? -20.028 -11.147 22.865 1.00 83.19 852 ILE A C 1
ATOM 6655 O O . ILE A 1 852 ? -20.626 -10.684 21.901 1.00 83.19 852 ILE A O 1
ATOM 6659 N N . TYR A 1 853 ? -18.688 -10.963 22.998 1.00 86.88 853 TYR A N 1
ATOM 6660 C CA . TYR A 1 853 ? -17.823 -10.458 21.911 1.00 86.88 853 TYR A CA 1
ATOM 6661 C C . TYR A 1 853 ? -16.369 -11.078 21.704 1.00 86.88 853 TYR A C 1
ATOM 6663 O O . TYR A 1 853 ? -16.240 -12.288 21.887 1.00 86.88 853 TYR A O 1
ATOM 6671 N N . MET A 1 854 ? -15.326 -10.365 21.177 1.00 87.69 854 MET A N 1
ATOM 6672 C CA . MET A 1 854 ? -14.003 -10.877 20.663 1.00 87.69 854 MET A CA 1
ATOM 6673 C C . MET A 1 854 ? -12.705 -9.912 20.547 1.00 87.69 854 MET A C 1
ATOM 6675 O O . MET A 1 854 ? -12.866 -8.706 20.434 1.00 87.69 854 MET A O 1
ATOM 6679 N N . ILE A 1 855 ? -11.440 -10.472 20.539 1.00 82.56 855 ILE A N 1
ATOM 6680 C CA . ILE A 1 855 ? -9.942 -10.074 20.435 1.00 82.56 855 ILE A CA 1
ATOM 6681 C C . ILE A 1 855 ? -9.282 -11.185 19.520 1.00 82.56 855 ILE A C 1
ATOM 6683 O O . ILE A 1 855 ? -10.018 -12.021 19.032 1.00 82.56 855 ILE A O 1
ATOM 6687 N N . VAL A 1 856 ? -7.946 -11.283 19.334 1.00 78.12 856 VAL A N 1
ATOM 6688 C CA . VAL A 1 856 ? -7.020 -12.452 19.495 1.00 78.12 856 VAL A CA 1
ATOM 6689 C C . VAL A 1 856 ? -5.542 -11.938 19.603 1.00 78.12 856 VAL A C 1
ATOM 6691 O O . VAL A 1 856 ? -5.301 -10.913 18.993 1.00 78.12 856 VAL A O 1
ATOM 6694 N N . PHE A 1 857 ? -4.573 -12.492 20.399 1.00 73.88 857 PHE A N 1
ATOM 6695 C CA . PHE A 1 857 ? -3.249 -11.807 20.697 1.00 73.88 857 PHE A CA 1
ATOM 6696 C C . PHE A 1 857 ? -1.987 -12.632 21.140 1.00 73.88 857 PHE A C 1
ATOM 6698 O O . PHE A 1 857 ? -2.074 -13.845 21.120 1.00 73.88 857 PHE A O 1
ATOM 6705 N N . ASP A 1 858 ? -0.861 -11.981 21.557 1.00 71.06 858 ASP A N 1
ATOM 6706 C CA . ASP A 1 858 ? 0.527 -12.402 22.017 1.00 71.06 858 ASP A CA 1
ATOM 6707 C C . ASP A 1 858 ? 1.022 -12.426 23.535 1.00 71.06 858 ASP A C 1
ATOM 6709 O O . ASP A 1 858 ? 0.778 -11.460 24.252 1.00 71.06 858 ASP A O 1
ATOM 6713 N N . ASN A 1 859 ? 1.925 -13.368 23.978 1.00 69.62 859 ASN A N 1
ATOM 6714 C CA . ASN A 1 859 ? 2.817 -13.286 25.201 1.00 69.62 859 ASN A CA 1
ATOM 6715 C C . ASN A 1 859 ? 4.422 -13.360 25.178 1.00 69.62 859 ASN A C 1
ATOM 6717 O O . ASN A 1 859 ? 5.013 -14.042 26.011 1.00 69.62 859 ASN A O 1
ATOM 6721 N N . TYR A 1 860 ? 5.251 -12.721 24.364 1.00 66.44 860 TYR A N 1
ATOM 6722 C CA . TYR A 1 860 ? 6.764 -12.715 24.492 1.00 66.44 860 TYR A CA 1
ATOM 6723 C C . TYR A 1 860 ? 7.610 -14.019 24.845 1.00 66.44 860 TYR A C 1
ATOM 6725 O O . TYR A 1 860 ? 8.697 -13.894 25.402 1.00 66.44 860 TYR A O 1
ATOM 6733 N N . GLY A 1 861 ? 7.207 -15.271 24.530 1.00 61.34 861 GLY A N 1
ATOM 6734 C CA . GLY A 1 861 ? 8.113 -16.464 24.510 1.00 61.34 861 GLY A CA 1
ATOM 6735 C C . GLY A 1 861 ? 7.586 -17.945 24.386 1.00 61.34 861 GLY A C 1
ATOM 6736 O O . GLY A 1 861 ? 8.298 -18.864 24.764 1.00 61.34 861 GLY A O 1
ATOM 6737 N N . SER A 1 862 ? 6.391 -18.276 23.868 1.00 61.25 862 SER A N 1
ATOM 6738 C CA . SER A 1 862 ? 5.813 -19.645 23.646 1.00 61.25 862 SER A CA 1
ATOM 6739 C C . SER A 1 862 ? 4.933 -19.723 22.390 1.00 61.25 862 SER A C 1
ATOM 6741 O O . SER A 1 862 ? 4.539 -18.700 21.866 1.00 61.25 862 SER A O 1
ATOM 6743 N N . PRO A 1 863 ? 4.517 -20.887 21.901 1.00 62.97 863 PRO A N 1
ATOM 6744 C CA . PRO A 1 863 ? 3.456 -20.882 20.927 1.00 62.97 863 PRO A CA 1
ATOM 6745 C C . PRO A 1 863 ? 2.038 -20.646 21.522 1.00 62.97 863 PRO A C 1
ATOM 6747 O O . PRO A 1 863 ? 1.174 -20.289 20.744 1.00 62.97 863 PRO A O 1
ATOM 6750 N N . THR A 1 864 ? 1.758 -20.816 22.832 1.00 67.94 864 THR A N 1
ATOM 6751 C CA . THR A 1 864 ? 0.421 -21.075 23.484 1.00 67.94 864 THR A CA 1
ATOM 6752 C C . THR A 1 864 ? -0.809 -20.091 23.345 1.00 67.94 864 THR A C 1
ATOM 6754 O O . THR A 1 864 ? -1.622 -20.091 24.255 1.00 67.94 864 THR A O 1
ATOM 6757 N N . ILE A 1 865 ? -1.025 -19.283 22.285 1.00 75.56 865 ILE A N 1
ATOM 6758 C CA . ILE A 1 865 ? -2.199 -18.370 21.951 1.00 75.56 865 ILE A CA 1
ATOM 6759 C C . ILE A 1 865 ? -3.606 -18.584 22.581 1.00 75.56 865 ILE A C 1
ATOM 6761 O O . ILE A 1 865 ? -4.628 -18.760 21.928 1.00 75.56 865 ILE A O 1
ATOM 6765 N N . THR A 1 866 ? -3.741 -18.360 23.869 1.00 78.88 866 THR A N 1
ATOM 6766 C CA . THR A 1 866 ? -5.035 -18.259 24.556 1.00 78.88 866 THR A CA 1
ATOM 6767 C C . THR A 1 866 ? -5.915 -17.109 23.943 1.00 78.88 866 THR A C 1
ATOM 6769 O O . THR A 1 866 ? -5.492 -16.472 22.996 1.00 78.88 866 THR A O 1
ATOM 6772 N N . ILE A 1 867 ? -7.209 -16.923 24.234 1.00 85.19 867 ILE A N 1
ATOM 6773 C CA . ILE A 1 867 ? -8.230 -16.186 23.406 1.00 85.19 867 ILE A CA 1
ATOM 6774 C C . ILE A 1 867 ? -9.671 -15.960 24.060 1.00 85.19 867 ILE A C 1
ATOM 6776 O O . ILE A 1 867 ? -10.611 -16.600 23.634 1.00 85.19 867 ILE A O 1
ATOM 6780 N N . LYS A 1 868 ? -9.912 -15.152 25.125 1.00 86.56 868 LYS A N 1
ATOM 6781 C CA . LYS A 1 868 ? -11.236 -14.891 25.805 1.00 86.56 868 LYS A CA 1
ATOM 6782 C C . LYS A 1 868 ? -12.597 -14.577 25.037 1.00 86.56 868 LYS A C 1
ATOM 6784 O O . LYS A 1 868 ? -12.608 -14.767 23.859 1.00 86.56 868 LYS A O 1
ATOM 6789 N N . THR A 1 869 ? -13.751 -14.076 25.583 1.00 89.81 869 THR A N 1
ATOM 6790 C CA . THR A 1 869 ? -14.895 -13.453 24.796 1.00 89.81 869 THR A CA 1
ATOM 6791 C C . THR A 1 869 ? -15.598 -12.154 25.302 1.00 89.81 869 THR A C 1
ATOM 6793 O O . THR A 1 869 ? -15.953 -11.376 24.453 1.00 89.81 869 THR A O 1
ATOM 6796 N N . VAL A 1 870 ? -15.867 -11.873 26.588 1.00 88.62 870 VAL A N 1
ATOM 6797 C CA . VAL A 1 870 ? -16.780 -10.848 27.252 1.00 88.62 870 VAL A CA 1
ATOM 6798 C C . VAL A 1 870 ? -18.222 -10.571 26.707 1.00 88.62 870 VAL A C 1
ATOM 6800 O O . VAL A 1 870 ? -18.619 -11.199 25.744 1.00 88.62 870 VAL A O 1
ATOM 6803 N N . GLU A 1 871 ? -19.100 -9.779 27.352 1.00 90.94 871 GLU A N 1
ATOM 6804 C CA . GLU A 1 871 ? -20.418 -9.312 26.828 1.00 90.94 871 GLU A CA 1
ATOM 6805 C C . GLU A 1 871 ? -20.726 -7.901 27.319 1.00 90.94 871 GLU A C 1
ATOM 6807 O O . GLU A 1 871 ? -20.572 -7.625 28.501 1.00 90.94 871 GLU A O 1
ATOM 6812 N N . ILE A 1 872 ? -21.310 -7.085 26.451 1.00 88.31 872 ILE A N 1
ATOM 6813 C CA . ILE A 1 872 ? -21.711 -5.706 26.643 1.00 88.31 872 ILE A CA 1
ATOM 6814 C C . ILE A 1 872 ? -22.964 -5.279 25.830 1.00 88.31 872 ILE A C 1
ATOM 6816 O O . ILE A 1 872 ? -22.787 -4.579 24.864 1.00 88.31 872 ILE A O 1
ATOM 6820 N N . ALA A 1 873 ? -24.208 -5.614 26.238 1.00 86.94 873 ALA A N 1
ATOM 6821 C CA . ALA A 1 873 ? -25.429 -4.737 26.301 1.00 86.94 873 ALA A CA 1
ATOM 6822 C C . ALA A 1 873 ? -25.650 -3.445 25.409 1.00 86.94 873 ALA A C 1
ATOM 6824 O O . ALA A 1 873 ? -24.736 -2.850 24.881 1.00 86.94 873 ALA A O 1
ATOM 6825 N N . ASN A 1 874 ? -26.814 -2.767 25.523 1.00 81.44 874 ASN A N 1
ATOM 6826 C CA . ASN A 1 874 ? -27.076 -1.474 24.825 1.00 81.44 874 ASN A CA 1
ATOM 6827 C C . ASN A 1 874 ? -26.532 -0.163 25.485 1.00 81.44 874 ASN A C 1
ATOM 6829 O O . ASN A 1 874 ? -25.644 0.513 24.977 1.00 81.44 874 ASN A O 1
ATOM 6833 N N . ASN A 1 875 ? -26.965 0.175 26.706 1.00 82.81 875 ASN A N 1
ATOM 6834 C CA . ASN A 1 875 ? -26.676 1.460 27.384 1.00 82.81 875 ASN A CA 1
ATOM 6835 C C . ASN A 1 875 ? -25.241 1.787 27.923 1.00 82.81 875 ASN A C 1
ATOM 6837 O O . ASN A 1 875 ? -25.159 2.487 28.921 1.00 82.81 875 ASN A O 1
ATOM 6841 N N . GLY A 1 876 ? -24.126 1.281 27.397 1.00 81.12 876 GLY A N 1
ATOM 6842 C CA . GLY A 1 876 ? -22.796 1.391 28.050 1.00 81.12 876 GLY A CA 1
ATOM 6843 C C . GLY A 1 876 ? -22.380 0.512 29.273 1.00 81.12 876 GLY A C 1
ATOM 6844 O O . GLY A 1 876 ? -21.207 0.519 29.607 1.00 81.12 876 GLY A O 1
ATOM 6845 N N . THR A 1 877 ? -23.228 -0.315 29.909 1.00 89.00 877 THR A N 1
ATOM 6846 C CA . THR A 1 877 ? -22.864 -1.312 30.972 1.00 89.00 877 THR A CA 1
ATOM 6847 C C . THR A 1 877 ? -21.440 -1.951 31.105 1.00 89.00 877 THR A C 1
ATOM 6849 O O . THR A 1 877 ? -21.184 -2.957 30.440 1.00 89.00 877 THR A O 1
ATOM 6852 N N . ILE A 1 878 ? -20.634 -1.484 32.085 1.00 88.38 878 ILE A N 1
ATOM 6853 C CA . ILE A 1 878 ? -19.462 -2.072 32.801 1.00 88.38 878 ILE A CA 1
ATOM 6854 C C . ILE A 1 878 ? -19.735 -3.126 33.912 1.00 88.38 878 ILE A C 1
ATOM 6856 O O . ILE A 1 878 ? -20.598 -2.863 34.734 1.00 88.38 878 ILE A O 1
ATOM 6860 N N . ARG A 1 879 ? -19.075 -4.296 34.025 1.00 84.12 879 ARG A N 1
ATOM 6861 C CA . ARG A 1 879 ? -19.072 -5.209 35.226 1.00 84.12 879 ARG A CA 1
ATOM 6862 C C . ARG A 1 879 ? -18.078 -6.358 34.964 1.00 84.12 879 ARG A C 1
ATOM 6864 O O . ARG A 1 879 ? -17.148 -6.104 34.230 1.00 84.12 879 ARG A O 1
ATOM 6871 N N . ASP A 1 880 ? -18.173 -7.571 35.526 1.00 66.44 880 ASP A N 1
ATOM 6872 C CA . ASP A 1 880 ? -16.937 -8.246 35.997 1.00 66.44 880 ASP A CA 1
ATOM 6873 C C . ASP A 1 880 ? -16.337 -9.449 35.241 1.00 66.44 880 ASP A C 1
ATOM 6875 O O . ASP A 1 880 ? -15.180 -9.775 35.489 1.00 66.44 880 ASP A O 1
ATOM 6879 N N . ASN A 1 881 ? -17.096 -10.242 34.480 1.00 69.81 881 ASN A N 1
ATOM 6880 C CA . ASN A 1 881 ? -16.681 -11.651 34.328 1.00 69.81 881 ASN A CA 1
ATOM 6881 C C . ASN A 1 881 ? -17.063 -12.313 33.013 1.00 69.81 881 ASN A C 1
ATOM 6883 O O . ASN A 1 881 ? -17.470 -11.609 32.095 1.00 69.81 881 ASN A O 1
ATOM 6887 N N . PHE A 1 882 ? -16.838 -13.637 32.955 1.00 76.12 882 PHE A N 1
ATOM 6888 C CA . PHE A 1 882 ? -16.077 -14.252 31.884 1.00 76.12 882 PHE A CA 1
ATOM 6889 C C . PHE A 1 882 ? -16.440 -15.785 31.639 1.00 76.12 882 PHE A C 1
ATOM 6891 O O . PHE A 1 882 ? -16.328 -16.572 32.565 1.00 76.12 882 PHE A O 1
ATOM 6898 N N . LEU A 1 883 ? -16.867 -16.226 30.425 1.00 82.81 883 LEU A N 1
ATOM 6899 C CA . LEU A 1 883 ? -17.485 -17.518 29.970 1.00 82.81 883 LEU A CA 1
ATOM 6900 C C . LEU A 1 883 ? -16.645 -18.801 29.608 1.00 82.81 883 LEU A C 1
ATOM 6902 O O . LEU A 1 883 ? -17.185 -19.867 29.872 1.00 82.81 883 LEU A O 1
ATOM 6906 N N . CYS A 1 884 ? -15.463 -18.825 28.951 1.00 85.69 884 CYS A N 1
ATOM 6907 C CA . CYS A 1 884 ? -14.865 -20.077 28.363 1.00 85.69 884 CYS A CA 1
ATOM 6908 C C . CYS A 1 884 ? -13.302 -20.066 28.138 1.00 85.69 884 CYS A C 1
ATOM 6910 O O . CYS A 1 884 ? -12.713 -19.057 28.486 1.00 85.69 884 CYS A O 1
ATOM 6912 N N . SER A 1 885 ? -12.585 -21.098 27.594 1.00 85.94 885 SER A N 1
ATOM 6913 C CA . SER A 1 885 ? -11.074 -21.175 27.427 1.00 85.94 885 SER A CA 1
ATOM 6914 C C . SER A 1 885 ? -10.477 -22.338 26.520 1.00 85.94 885 SER A C 1
ATOM 6916 O O . SER A 1 885 ? -11.078 -23.401 26.561 1.00 85.94 885 SER A O 1
ATOM 6918 N N . TYR A 1 886 ? -9.338 -22.228 25.759 1.00 84.25 886 TYR A N 1
ATOM 6919 C CA . TYR A 1 886 ? -8.544 -23.260 24.959 1.00 84.25 886 TYR A CA 1
ATOM 6920 C C . TYR A 1 886 ? -7.185 -22.768 24.275 1.00 84.25 886 TYR A C 1
ATOM 6922 O O . TYR A 1 886 ? -6.748 -21.679 24.629 1.00 84.25 886 TYR A O 1
ATOM 6930 N N . ASN A 1 887 ? -6.461 -23.560 23.420 1.00 82.06 887 ASN A N 1
ATOM 6931 C CA . ASN A 1 887 ? -5.152 -23.331 22.689 1.00 82.06 887 ASN A CA 1
ATOM 6932 C C . ASN A 1 887 ? -4.886 -24.373 21.505 1.00 82.06 887 ASN A C 1
ATOM 6934 O O . ASN A 1 887 ? -5.521 -25.419 21.525 1.00 82.06 887 ASN A O 1
ATOM 6938 N N . ILE A 1 888 ? -3.942 -24.195 20.530 1.00 76.94 888 ILE A N 1
ATOM 6939 C CA . ILE A 1 888 ? -3.620 -25.070 19.321 1.00 76.94 888 ILE A CA 1
ATOM 6940 C C . ILE A 1 888 ? -2.143 -25.045 18.769 1.00 76.94 888 ILE A C 1
ATOM 6942 O O . ILE A 1 888 ? -1.685 -24.086 18.151 1.00 76.94 888 ILE A O 1
ATOM 6946 N N . THR A 1 889 ? -1.413 -26.159 18.759 1.00 71.25 889 THR A N 1
ATOM 6947 C CA . THR A 1 889 ? 0.058 -26.293 18.528 1.00 71.25 889 THR A CA 1
ATOM 6948 C C . THR A 1 889 ? 0.833 -25.563 17.375 1.00 71.25 889 THR A C 1
ATOM 6950 O O . THR A 1 889 ? 1.283 -26.270 16.482 1.00 71.25 889 THR A O 1
ATOM 6953 N N . LYS A 1 890 ? 1.126 -24.234 17.382 1.00 66.56 890 LYS A N 1
ATOM 6954 C CA . LYS A 1 890 ? 2.181 -23.602 16.504 1.00 66.56 890 LYS A CA 1
ATOM 6955 C C . LYS A 1 890 ? 3.576 -24.208 16.752 1.00 66.56 890 LYS A C 1
ATOM 6957 O O . LYS A 1 890 ? 3.978 -24.235 17.913 1.00 66.56 890 LYS A O 1
ATOM 6962 N N . PRO A 1 891 ? 4.344 -24.632 15.730 1.00 57.06 891 PRO A N 1
ATOM 6963 C CA . PRO A 1 891 ? 5.797 -24.808 15.854 1.00 57.06 891 PRO A CA 1
ATOM 6964 C C . PRO A 1 891 ? 6.590 -23.470 15.819 1.00 57.06 891 PRO A C 1
ATOM 6966 O O . PRO A 1 891 ? 5.999 -22.415 15.960 1.00 57.06 891 PRO A O 1
ATOM 6969 N N . GLY A 1 892 ? 7.926 -23.514 15.670 1.00 61.09 892 GLY A N 1
ATOM 6970 C CA . GLY A 1 892 ? 8.883 -22.392 15.491 1.00 61.09 892 GLY A CA 1
ATOM 6971 C C . GLY A 1 892 ? 9.423 -21.568 16.697 1.00 61.09 892 GLY A C 1
ATOM 6972 O O . GLY A 1 892 ? 8.775 -21.449 17.731 1.00 61.09 892 GLY A O 1
ATOM 6973 N N . TYR A 1 893 ? 10.683 -21.089 16.580 1.00 53.00 893 TYR A N 1
ATOM 6974 C CA . TYR A 1 893 ? 11.683 -20.863 17.660 1.00 53.00 893 TYR A CA 1
ATOM 6975 C C . TYR A 1 893 ? 12.485 -19.525 17.536 1.00 53.00 893 TYR A C 1
ATOM 6977 O O . TYR A 1 893 ? 13.325 -19.369 16.650 1.00 53.00 893 TYR A O 1
ATOM 6985 N N . SER A 1 894 ? 12.215 -18.527 18.396 1.00 51.88 894 SER A N 1
ATOM 6986 C CA . SER A 1 894 ? 11.334 -17.466 17.882 1.00 51.88 894 SER A CA 1
ATOM 6987 C C . SER A 1 894 ? 11.264 -16.113 18.634 1.00 51.88 894 SER A C 1
ATOM 6989 O O . SER A 1 894 ? 11.420 -16.082 19.854 1.00 51.88 894 SER A O 1
ATOM 6991 N N . ASN A 1 895 ? 10.858 -15.042 17.923 1.00 48.72 895 ASN A N 1
ATOM 6992 C CA . ASN A 1 895 ? 10.521 -13.660 18.363 1.00 48.72 895 ASN A CA 1
ATOM 6993 C C . ASN A 1 895 ? 9.440 -12.926 17.488 1.00 48.72 895 ASN A C 1
ATOM 6995 O O . ASN A 1 895 ? 9.873 -12.418 16.467 1.00 48.72 895 ASN A O 1
ATOM 6999 N N . PHE A 1 896 ? 8.124 -12.820 17.881 1.00 50.16 896 PHE A N 1
ATOM 7000 C CA . PHE A 1 896 ? 7.128 -11.720 17.541 1.00 50.16 896 PHE A CA 1
ATOM 7001 C C . PHE A 1 896 ? 5.735 -11.780 16.682 1.00 50.16 896 PHE A C 1
ATOM 7003 O O . PHE A 1 896 ? 5.562 -10.903 15.861 1.00 50.16 896 PHE A O 1
ATOM 7010 N N . CYS A 1 897 ? 4.684 -12.662 16.866 1.00 54.72 897 CYS A N 1
ATOM 7011 C CA . CYS A 1 897 ? 3.226 -12.774 16.329 1.00 54.72 897 CYS A CA 1
ATOM 7012 C C . CYS A 1 897 ? 1.992 -12.021 16.819 1.00 54.72 897 CYS A C 1
ATOM 7014 O O . CYS A 1 897 ? 1.717 -12.037 18.007 1.00 54.72 897 CYS A O 1
ATOM 7016 N N . SER A 1 898 ? 1.090 -11.552 15.953 1.00 59.31 898 SER A N 1
ATOM 7017 C CA . SER A 1 898 ? -0.292 -11.507 16.389 1.00 59.31 898 SER A CA 1
ATOM 7018 C C . SER A 1 898 ? -1.383 -11.545 15.335 1.00 59.31 898 SER A C 1
ATOM 7020 O O . SER A 1 898 ? -1.107 -11.746 14.170 1.00 59.31 898 SER A O 1
ATOM 7022 N N . PRO A 1 899 ? -2.638 -11.529 15.786 1.00 65.44 899 PRO A N 1
ATOM 7023 C CA . PRO A 1 899 ? -3.767 -11.957 14.964 1.00 65.44 899 PRO A CA 1
ATOM 7024 C C . PRO A 1 899 ? -4.694 -10.937 14.302 1.00 65.44 899 PRO A C 1
ATOM 7026 O O . PRO A 1 899 ? -5.372 -10.154 14.961 1.00 65.44 899 PRO A O 1
ATOM 7029 N N . ASN A 1 900 ? -4.938 -11.104 13.013 1.00 68.75 900 ASN A N 1
ATOM 7030 C CA . ASN A 1 900 ? -6.115 -10.518 12.370 1.00 68.75 900 ASN A CA 1
ATOM 7031 C C . ASN A 1 900 ? -7.498 -11.112 12.825 1.00 68.75 900 ASN A C 1
ATOM 7033 O O . ASN A 1 900 ? -7.493 -11.932 13.730 1.00 68.75 900 ASN A O 1
ATOM 7037 N N . VAL A 1 901 ? -8.670 -10.731 12.270 1.00 71.94 901 VAL A N 1
ATOM 7038 C CA . VAL A 1 901 ? -9.958 -11.488 12.291 1.00 71.94 901 VAL A CA 1
ATOM 7039 C C . VAL A 1 901 ? -10.846 -11.198 11.036 1.00 71.94 901 VAL A C 1
ATOM 7041 O O . VAL A 1 901 ? -10.725 -10.176 10.400 1.00 71.94 901 VAL A O 1
ATOM 7044 N N . ILE A 1 902 ? -11.826 -12.018 10.637 1.00 71.88 902 ILE A N 1
ATOM 7045 C CA . ILE A 1 902 ? -12.906 -11.596 9.702 1.00 71.88 902 ILE A CA 1
ATOM 7046 C C . ILE A 1 902 ? -14.292 -12.149 10.047 1.00 71.88 902 ILE A C 1
ATOM 7048 O O . ILE A 1 902 ? -14.413 -13.229 10.592 1.00 71.88 902 ILE A O 1
ATOM 7052 N N . ARG A 1 903 ? -15.377 -11.472 9.688 1.00 74.69 903 ARG A N 1
ATOM 7053 C CA . ARG A 1 903 ? -16.702 -12.077 9.545 1.00 74.69 903 ARG A CA 1
ATOM 7054 C C . ARG A 1 903 ? -17.064 -12.241 8.104 1.00 74.69 903 ARG A C 1
ATOM 7056 O O . ARG A 1 903 ? -16.873 -11.310 7.329 1.00 74.69 903 ARG A O 1
ATOM 7063 N N . ILE A 1 904 ? -17.661 -13.387 7.808 1.00 76.69 904 ILE A N 1
ATOM 7064 C CA . ILE A 1 904 ? -18.046 -13.721 6.454 1.00 76.69 904 ILE A CA 1
ATOM 7065 C C . ILE A 1 904 ? -19.577 -13.986 6.342 1.00 76.69 904 ILE A C 1
ATOM 7067 O O . ILE A 1 904 ? -20.208 -13.050 5.879 1.00 76.69 904 ILE A O 1
ATOM 7071 N N . LYS A 1 905 ? -20.237 -15.085 6.795 1.00 75.69 905 LYS A N 1
ATOM 7072 C CA . LYS A 1 905 ? -21.744 -15.304 6.771 1.00 75.69 905 LYS A CA 1
ATOM 7073 C C . LYS A 1 905 ? -22.213 -16.636 7.400 1.00 75.69 905 LYS A C 1
ATOM 7075 O O . LYS A 1 905 ? -21.724 -17.617 6.900 1.00 75.69 905 LYS A O 1
ATOM 7080 N N . ASP A 1 906 ? -23.196 -16.726 8.325 1.00 78.56 906 ASP A N 1
ATOM 7081 C CA . ASP A 1 906 ? -23.899 -17.924 8.955 1.00 78.56 906 ASP A CA 1
ATOM 7082 C C . ASP A 1 906 ? -23.188 -19.019 9.835 1.00 78.56 906 ASP A C 1
ATOM 7084 O O . ASP A 1 906 ? -22.865 -18.726 10.982 1.00 78.56 906 ASP A O 1
ATOM 7088 N N . ASN A 1 907 ? -22.959 -20.270 9.381 1.00 78.56 907 ASN A N 1
ATOM 7089 C CA . ASN A 1 907 ? -22.707 -21.513 10.154 1.00 78.56 907 ASN A CA 1
ATOM 7090 C C . ASN A 1 907 ? -21.304 -22.212 10.325 1.00 78.56 907 ASN A C 1
ATOM 7092 O O . ASN A 1 907 ? -21.282 -23.298 10.907 1.00 78.56 907 ASN A O 1
ATOM 7096 N N . ILE A 1 908 ? -20.158 -21.643 9.914 1.00 80.00 908 ILE A N 1
ATOM 7097 C CA . ILE A 1 908 ? -18.736 -22.066 10.112 1.00 80.00 908 ILE A CA 1
ATOM 7098 C C . ILE A 1 908 ? -17.852 -20.785 10.502 1.00 80.00 908 ILE A C 1
ATOM 7100 O O . ILE A 1 908 ? -18.418 -19.923 11.165 1.00 80.00 908 ILE A O 1
ATOM 7104 N N . PHE A 1 909 ? -16.544 -20.542 10.177 1.00 81.56 909 PHE A N 1
ATOM 7105 C CA . PHE A 1 909 ? -15.704 -19.305 10.515 1.00 81.56 909 PHE A CA 1
ATOM 7106 C C . PHE A 1 909 ? -14.337 -19.227 9.719 1.00 81.56 909 PHE A C 1
ATOM 7108 O O . PHE A 1 909 ? -14.084 -20.183 9.004 1.00 81.56 909 PHE A O 1
ATOM 7115 N N . ALA A 1 910 ? -13.410 -18.243 9.886 1.00 79.44 910 ALA A N 1
ATOM 7116 C CA . ALA A 1 910 ? -11.980 -18.231 9.371 1.00 79.44 910 ALA A CA 1
ATOM 7117 C C . ALA A 1 910 ? -10.860 -18.080 10.453 1.00 79.44 910 ALA A C 1
ATOM 7119 O O . ALA A 1 910 ? -11.220 -17.839 11.599 1.00 79.44 910 ALA A O 1
ATOM 7120 N N . VAL A 1 911 ? -9.531 -18.167 10.129 1.00 73.88 911 VAL A N 1
ATOM 7121 C CA . VAL A 1 911 ? -8.329 -17.889 11.018 1.00 73.88 911 VAL A CA 1
ATOM 7122 C C . VAL A 1 911 ? -6.895 -17.805 10.339 1.00 73.88 911 VAL A C 1
ATOM 7124 O O . VAL A 1 911 ? -6.142 -18.766 10.392 1.00 73.88 911 VAL A O 1
ATOM 7127 N N . SER A 1 912 ? -6.399 -16.705 9.771 1.00 72.56 912 SER A N 1
ATOM 7128 C CA . SER A 1 912 ? -4.998 -16.532 9.266 1.00 72.56 912 SER A CA 1
ATOM 7129 C C . SER A 1 912 ? -3.814 -16.516 10.303 1.00 72.56 912 SER A C 1
ATOM 7131 O O . SER A 1 912 ? -4.134 -16.354 11.467 1.00 72.56 912 SER A O 1
ATOM 7133 N N . TYR A 1 913 ? -2.495 -16.722 10.007 1.00 68.12 913 TYR A N 1
ATOM 7134 C CA . TYR A 1 913 ? -1.396 -16.702 11.039 1.00 68.12 913 TYR A CA 1
ATOM 7135 C C . TYR A 1 913 ? 0.164 -16.821 10.698 1.00 68.12 913 TYR A C 1
ATOM 7137 O O . TYR A 1 913 ? 0.601 -17.948 10.506 1.00 68.12 913 TYR A O 1
ATOM 7145 N N . HIS A 1 914 ? 1.061 -15.783 10.901 1.00 63.88 914 HIS A N 1
ATOM 7146 C CA . HIS A 1 914 ? 2.543 -15.750 10.551 1.00 63.88 914 HIS A CA 1
ATOM 7147 C C . HIS A 1 914 ? 3.744 -16.054 11.566 1.00 63.88 914 HIS A C 1
ATOM 7149 O O . HIS A 1 914 ? 3.501 -16.301 12.739 1.00 63.88 914 HIS A O 1
ATOM 7155 N N . SER A 1 915 ? 5.066 -15.937 11.242 1.00 57.41 915 SER A N 1
ATOM 7156 C CA . SER A 1 915 ? 6.195 -16.642 11.966 1.00 57.41 915 SER A CA 1
ATOM 7157 C C . SER A 1 915 ? 7.651 -16.070 12.226 1.00 57.41 915 SER A C 1
ATOM 7159 O O . SER A 1 915 ? 8.130 -15.212 11.494 1.00 57.41 915 SER A O 1
ATOM 7161 N N . THR A 1 916 ? 8.435 -16.642 13.188 1.00 53.81 916 THR A N 1
ATOM 7162 C CA . THR A 1 916 ? 9.942 -16.719 13.224 1.00 53.81 916 THR A CA 1
ATOM 7163 C C . THR A 1 916 ? 10.541 -18.031 13.767 1.00 53.81 916 THR A C 1
ATOM 7165 O O . THR A 1 916 ? 10.315 -18.498 14.876 1.00 53.81 916 THR A O 1
ATOM 7168 N N . ASN A 1 917 ? 11.483 -18.559 12.999 1.00 49.84 917 ASN A N 1
ATOM 7169 C CA . ASN A 1 917 ? 12.618 -19.367 13.412 1.00 49.84 917 ASN A CA 1
ATOM 7170 C C . ASN A 1 917 ? 13.829 -18.585 12.921 1.00 49.84 917 ASN A C 1
ATOM 7172 O O . ASN A 1 917 ? 13.810 -18.161 11.769 1.00 49.84 917 ASN A O 1
ATOM 7176 N N . TYR A 1 918 ? 14.915 -18.476 13.684 1.00 47.66 918 TYR A N 1
ATOM 7177 C CA . TYR A 1 918 ? 16.129 -17.773 13.222 1.00 47.66 918 TYR A CA 1
ATOM 7178 C C . TYR A 1 918 ? 16.720 -18.269 11.874 1.00 47.66 918 TYR A C 1
ATOM 7180 O O . TYR A 1 918 ? 17.608 -17.621 11.326 1.00 47.66 918 TYR A O 1
ATOM 7188 N N . ALA A 1 919 ? 16.266 -19.415 11.347 1.00 39.69 919 ALA A N 1
ATOM 7189 C CA . ALA A 1 919 ? 16.793 -20.048 10.137 1.00 39.69 919 ALA A CA 1
ATOM 7190 C C . ALA A 1 919 ? 15.821 -20.121 8.944 1.00 39.69 919 ALA A C 1
ATOM 7192 O O . ALA A 1 919 ? 16.246 -19.902 7.811 1.00 39.69 919 ALA A O 1
ATOM 7193 N N . SER A 1 920 ? 14.562 -20.520 9.155 1.00 46.59 920 SER A N 1
ATOM 7194 C CA . SER A 1 920 ? 13.797 -21.181 8.087 1.00 46.59 920 SER A CA 1
ATOM 7195 C C . SER A 1 920 ? 12.331 -20.819 8.055 1.00 46.59 920 SER A C 1
ATOM 7197 O O . SER A 1 920 ? 11.530 -21.286 8.855 1.00 46.59 920 SER A O 1
ATOM 7199 N N . LYS A 1 921 ? 12.023 -20.079 7.016 1.00 56.88 921 LYS A N 1
ATOM 7200 C CA . LYS A 1 921 ? 10.750 -19.495 6.670 1.00 56.88 921 LYS A CA 1
ATOM 7201 C C . LYS A 1 921 ? 9.823 -20.599 6.028 1.00 56.88 921 LYS A C 1
ATOM 7203 O O . LYS A 1 921 ? 10.372 -21.408 5.285 1.00 56.88 921 LYS A O 1
ATOM 7208 N N . SER A 1 922 ? 8.502 -20.724 6.333 1.00 52.62 922 SER A N 1
ATOM 7209 C CA . SER A 1 922 ? 7.425 -21.595 5.716 1.00 52.62 922 SER A CA 1
ATOM 7210 C C . SER A 1 922 ? 5.930 -21.118 5.980 1.00 52.62 922 SER A C 1
ATOM 7212 O O . SER A 1 922 ? 5.844 -20.156 6.711 1.00 52.62 922 SER A O 1
ATOM 7214 N N . ASP A 1 923 ? 4.765 -21.667 5.488 1.00 67.12 923 ASP A N 1
ATOM 7215 C CA . ASP A 1 923 ? 3.326 -21.158 5.762 1.00 67.12 923 ASP A CA 1
ATOM 7216 C C . ASP A 1 923 ? 2.199 -22.172 6.313 1.00 67.12 923 ASP A C 1
ATOM 7218 O O . ASP A 1 923 ? 2.472 -23.380 6.406 1.00 67.12 923 ASP A O 1
ATOM 7222 N N . LEU A 1 924 ? 0.970 -21.757 6.784 1.00 69.50 924 LEU A N 1
ATOM 7223 C CA . LEU A 1 924 ? -0.161 -22.588 7.420 1.00 69.50 924 LEU A CA 1
ATOM 7224 C C . LEU A 1 924 ? -1.680 -22.430 6.989 1.00 69.50 924 LEU A C 1
ATOM 7226 O O . LEU A 1 924 ? -2.000 -21.575 6.187 1.00 69.50 924 LEU A O 1
ATOM 7230 N N . ILE A 1 925 ? -2.661 -23.227 7.517 1.00 79.06 925 ILE A N 1
ATOM 7231 C CA . ILE A 1 925 ? -4.142 -23.087 7.246 1.00 79.06 925 ILE A CA 1
ATOM 7232 C C . ILE A 1 925 ? -5.126 -23.843 8.209 1.00 79.06 925 ILE A C 1
ATOM 7234 O O . ILE A 1 925 ? -4.574 -24.469 9.110 1.00 79.06 925 ILE A O 1
ATOM 7238 N N . SER A 1 926 ? -6.498 -23.813 8.080 1.00 81.62 926 SER A N 1
ATOM 7239 C CA . SER A 1 926 ? -7.535 -24.687 8.764 1.00 81.62 926 SER A CA 1
ATOM 7240 C C . SER A 1 926 ? -9.095 -24.511 8.469 1.00 81.62 926 SER A C 1
ATOM 7242 O O . SER A 1 926 ? -9.434 -23.462 7.933 1.00 81.62 926 SER A O 1
ATOM 7244 N N . THR A 1 927 ? -10.053 -25.389 8.943 1.00 88.38 927 THR A N 1
ATOM 7245 C CA . THR A 1 927 ? -11.587 -25.237 9.048 1.00 88.38 927 THR A CA 1
ATOM 7246 C C . THR A 1 927 ? -12.339 -26.066 10.197 1.00 88.38 927 THR A C 1
ATOM 7248 O O . THR A 1 927 ? -11.606 -26.734 10.914 1.00 88.38 927 THR A O 1
ATOM 7251 N N . ILE A 1 928 ? -13.698 -25.976 10.500 1.00 87.75 928 ILE A N 1
ATOM 7252 C CA . ILE A 1 928 ? -14.508 -26.563 11.694 1.00 87.75 928 ILE A CA 1
ATOM 7253 C C . ILE A 1 928 ? -16.127 -26.427 11.720 1.00 87.75 928 ILE A C 1
ATOM 7255 O O . ILE A 1 928 ? -16.657 -26.099 10.669 1.00 87.75 928 ILE A O 1
ATOM 7259 N N . GLN A 1 929 ? -16.938 -26.677 12.830 1.00 87.88 929 GLN A N 1
ATOM 7260 C CA . GLN A 1 929 ? -18.479 -26.582 12.974 1.00 87.88 929 GLN A CA 1
ATOM 7261 C C . GLN A 1 929 ? -19.170 -26.623 14.443 1.00 87.88 929 GLN A C 1
ATOM 7263 O O . GLN A 1 929 ? -18.666 -27.364 15.284 1.00 87.88 929 GLN A O 1
ATOM 7268 N N . ILE A 1 930 ? -20.331 -25.926 14.737 1.00 85.12 930 ILE A N 1
ATOM 7269 C CA . ILE A 1 930 ? -21.089 -25.477 16.020 1.00 85.12 930 ILE A CA 1
ATOM 7270 C C . ILE A 1 930 ? -21.910 -26.471 16.966 1.00 85.12 930 ILE A C 1
ATOM 7272 O O . ILE A 1 930 ? -22.657 -27.206 16.302 1.00 85.12 930 ILE A O 1
ATOM 7276 N N . SER A 1 931 ? -21.837 -26.468 18.453 1.00 85.56 931 SER A N 1
ATOM 7277 C CA . SER A 1 931 ? -21.895 -27.879 20.149 1.00 85.56 931 SER A CA 1
ATOM 7278 C C . SER A 1 931 ? -22.199 -25.594 19.246 1.00 85.56 931 SER A C 1
ATOM 7280 O O . SER A 1 931 ? -21.454 -24.505 19.331 1.00 85.56 931 SER A O 1
ATOM 7282 N N . LEU A 1 932 ? -23.337 -24.710 19.399 1.00 78.50 932 LEU A N 1
ATOM 7283 C CA . LEU A 1 932 ? -23.626 -23.418 20.234 1.00 78.50 932 LEU A CA 1
ATOM 7284 C C . LEU A 1 932 ? -22.810 -22.817 21.513 1.00 78.50 932 LEU A C 1
ATOM 7286 O O . LEU A 1 932 ? -21.823 -23.338 22.024 1.00 78.50 932 LEU A O 1
ATOM 7290 N N . ALA A 1 933 ? -23.256 -21.645 22.075 1.00 79.44 933 ALA A N 1
ATOM 7291 C CA . ALA A 1 933 ? -23.073 -20.995 23.437 1.00 79.44 933 ALA A CA 1
ATOM 7292 C C . ALA A 1 933 ? -21.718 -20.496 24.083 1.00 79.44 933 ALA A C 1
ATOM 7294 O O . ALA A 1 933 ? -21.472 -20.801 25.246 1.00 79.44 933 ALA A O 1
ATOM 7295 N N . GLY A 1 934 ? -20.846 -19.699 23.445 1.00 75.81 934 GLY A N 1
ATOM 7296 C CA . GLY A 1 934 ? -19.687 -19.044 24.119 1.00 75.81 934 GLY A CA 1
ATOM 7297 C C . GLY A 1 934 ? -18.304 -19.737 24.026 1.00 75.81 934 GLY A C 1
ATOM 7298 O O . GLY A 1 934 ? -17.342 -19.222 24.589 1.00 75.81 934 GLY A O 1
ATOM 7299 N N . ASN A 1 935 ? -18.194 -20.878 23.324 1.00 86.25 935 ASN A N 1
ATOM 7300 C CA . ASN A 1 935 ? -17.110 -21.904 23.393 1.00 86.25 935 ASN A CA 1
ATOM 7301 C C . ASN A 1 935 ? -16.496 -22.272 21.991 1.00 86.25 935 ASN A C 1
ATOM 7303 O O . ASN A 1 935 ? -17.151 -21.974 21.029 1.00 86.25 935 ASN A O 1
ATOM 7307 N N . ILE A 1 936 ? -15.346 -22.945 21.735 1.00 87.88 936 ILE A N 1
ATOM 7308 C CA . ILE A 1 936 ? -14.696 -23.047 20.347 1.00 87.88 936 ILE A CA 1
ATOM 7309 C C . ILE A 1 936 ? -13.676 -24.307 20.186 1.00 87.88 936 ILE A C 1
ATOM 7311 O O . ILE A 1 936 ? -13.489 -24.917 21.237 1.00 87.88 936 ILE A O 1
ATOM 7315 N N . THR A 1 937 ? -13.070 -24.746 18.992 1.00 88.56 937 THR A N 1
ATOM 7316 C CA . THR A 1 937 ? -11.951 -25.800 18.632 1.00 88.56 937 THR A CA 1
ATOM 7317 C C . THR A 1 937 ? -11.210 -25.849 17.163 1.00 88.56 937 THR A C 1
ATOM 7319 O O . THR A 1 937 ? -10.576 -24.821 16.911 1.00 88.56 937 THR A O 1
ATOM 7322 N N . LEU A 1 938 ? -11.108 -26.910 16.231 1.00 87.56 938 LEU A N 1
ATOM 7323 C CA . LEU A 1 938 ? -10.058 -27.121 15.073 1.00 87.56 938 LEU A CA 1
ATOM 7324 C C . LEU A 1 938 ? -10.196 -28.323 13.923 1.00 87.56 938 LEU A C 1
ATOM 7326 O O . LEU A 1 938 ? -11.045 -29.149 14.171 1.00 87.56 938 LEU A O 1
ATOM 7330 N N . ILE A 1 939 ? -9.457 -28.551 12.732 1.00 90.44 939 ILE A N 1
ATOM 7331 C CA . ILE A 1 939 ? -9.532 -29.800 11.748 1.00 90.44 939 ILE A CA 1
ATOM 7332 C C . ILE A 1 939 ? -8.350 -30.558 10.859 1.00 90.44 939 ILE A C 1
ATOM 7334 O O . ILE A 1 939 ? -7.863 -31.564 11.378 1.00 90.44 939 ILE A O 1
ATOM 7338 N N . ASP A 1 940 ? -7.959 -30.312 9.545 1.00 84.44 940 ASP A N 1
ATOM 7339 C CA . ASP A 1 940 ? -7.036 -31.063 8.526 1.00 84.44 940 ASP A CA 1
ATOM 7340 C C . ASP A 1 940 ? -5.590 -30.556 7.920 1.00 84.44 940 ASP A C 1
ATOM 7342 O O . ASP A 1 940 ? -4.682 -30.514 8.746 1.00 84.44 940 ASP A O 1
ATOM 7346 N N . THR A 1 941 ? -5.206 -30.316 6.586 1.00 83.94 941 THR A N 1
ATOM 7347 C CA . THR A 1 941 ? -3.797 -29.918 5.993 1.00 83.94 941 THR A CA 1
ATOM 7348 C C . THR A 1 941 ? -3.591 -29.166 4.551 1.00 83.94 941 THR A C 1
ATOM 7350 O O . THR A 1 941 ? -4.539 -29.125 3.776 1.00 83.94 941 THR A O 1
ATOM 7353 N N . TYR A 1 942 ? -2.398 -28.550 4.154 1.00 79.56 942 TYR A N 1
ATOM 7354 C CA . TYR A 1 942 ? -1.988 -27.777 2.863 1.00 79.56 942 TYR A CA 1
ATOM 7355 C C . TYR A 1 942 ? -0.412 -27.679 2.492 1.00 79.56 942 TYR A C 1
ATOM 7357 O O . TYR A 1 942 ? 0.396 -27.898 3.399 1.00 79.56 942 TYR A O 1
ATOM 7365 N N . THR A 1 943 ? 0.058 -27.342 1.231 1.00 74.88 943 THR A N 1
ATOM 7366 C CA . THR A 1 943 ? 1.484 -27.016 0.700 1.00 74.88 943 THR A CA 1
ATOM 7367 C C . THR A 1 943 ? 1.783 -25.786 -0.334 1.00 74.88 943 THR A C 1
ATOM 7369 O O . THR A 1 943 ? 1.414 -25.948 -1.493 1.00 74.88 943 THR A O 1
ATOM 7372 N N . ALA A 1 944 ? 2.546 -24.658 -0.040 1.00 64.38 944 ALA A N 1
ATOM 7373 C CA . ALA A 1 944 ? 3.058 -23.487 -0.914 1.00 64.38 944 ALA A CA 1
ATOM 7374 C C . ALA A 1 944 ? 4.376 -22.650 -0.483 1.00 64.38 944 ALA A C 1
ATOM 7376 O O . ALA A 1 944 ? 5.229 -23.336 0.093 1.00 64.38 944 ALA A O 1
ATOM 7377 N N . ASN A 1 945 ? 4.656 -21.310 -0.815 1.00 55.19 945 ASN A N 1
ATOM 7378 C CA . ASN A 1 945 ? 6.027 -20.602 -0.731 1.00 55.19 945 ASN A CA 1
ATOM 7379 C C . ASN A 1 945 ? 6.360 -19.019 -0.676 1.00 55.19 945 ASN A C 1
ATOM 7381 O O . ASN A 1 945 ? 5.487 -18.179 -0.836 1.00 55.19 945 ASN A O 1
ATOM 7385 N N . ALA A 1 946 ? 7.694 -18.635 -0.616 1.00 53.16 946 ALA A N 1
ATOM 7386 C CA . ALA A 1 946 ? 8.398 -17.301 -0.809 1.00 53.16 946 ALA A CA 1
ATOM 7387 C C . ALA A 1 946 ? 10.004 -17.279 -0.772 1.00 53.16 946 ALA A C 1
ATOM 7389 O O . ALA A 1 946 ? 10.600 -18.339 -0.602 1.00 53.16 946 ALA A O 1
ATOM 7390 N N . TYR A 1 947 ? 10.789 -16.145 -0.801 1.00 51.06 947 TYR A N 1
ATOM 7391 C CA . TYR A 1 947 ? 12.313 -16.118 -0.730 1.00 51.06 947 TYR A CA 1
ATOM 7392 C C . TYR A 1 947 ? 13.283 -15.402 0.348 1.00 51.06 947 TYR A C 1
ATOM 7394 O O . TYR A 1 947 ? 14.436 -15.815 0.324 1.00 51.06 947 TYR A O 1
ATOM 7402 N N . PHE A 1 948 ? 13.014 -14.441 1.292 1.00 50.12 948 PHE A N 1
ATOM 7403 C CA . PHE A 1 948 ? 13.959 -13.803 2.336 1.00 50.12 948 PHE A CA 1
ATOM 7404 C C . PHE A 1 948 ? 14.618 -14.760 3.375 1.00 50.12 948 PHE A C 1
ATOM 7406 O O . PHE A 1 948 ? 14.199 -15.894 3.557 1.00 50.12 948 PHE A O 1
ATOM 7413 N N . SER A 1 949 ? 15.705 -14.419 4.078 1.00 37.59 949 SER A N 1
ATOM 7414 C CA . SER A 1 949 ? 15.916 -13.164 4.808 1.00 37.59 949 SER A CA 1
ATOM 7415 C C . SER A 1 949 ? 16.487 -13.373 6.179 1.00 37.59 949 SER A C 1
ATOM 7417 O O . SER A 1 949 ? 15.921 -12.917 7.160 1.00 37.59 949 SER A O 1
ATOM 7419 N N . SER A 1 950 ? 17.603 -14.082 6.228 1.00 36.78 950 SER A N 1
ATOM 7420 C CA . SER A 1 950 ? 18.366 -14.384 7.426 1.00 36.78 950 SER A CA 1
ATOM 7421 C C . SER A 1 950 ? 19.204 -13.200 7.953 1.00 36.78 950 SER A C 1
ATOM 7423 O O . SER A 1 950 ? 20.176 -13.416 8.675 1.00 36.78 950 SER A O 1
ATOM 7425 N N . VAL A 1 951 ? 18.819 -11.950 7.653 1.00 36.31 951 VAL A N 1
ATOM 7426 C CA . VAL A 1 951 ? 19.251 -10.763 8.417 1.00 36.31 951 VAL A CA 1
ATOM 7427 C C . VAL A 1 951 ? 18.207 -10.502 9.510 1.00 36.31 951 VAL A C 1
ATOM 7429 O O . VAL A 1 951 ? 17.020 -10.715 9.296 1.00 36.31 951 VAL A O 1
ATOM 7432 N N . PHE A 1 952 ? 18.652 -10.103 10.700 1.00 33.97 952 PHE A N 1
ATOM 7433 C CA . PHE A 1 952 ? 17.923 -10.311 11.958 1.00 33.97 952 PHE A CA 1
ATOM 7434 C C . PHE A 1 952 ? 16.563 -9.589 12.123 1.00 33.97 952 PHE A C 1
ATOM 7436 O O . PHE A 1 952 ? 16.510 -8.353 12.097 1.00 33.97 952 PHE A O 1
ATOM 7443 N N . GLY A 1 953 ? 15.530 -10.384 12.470 1.00 40.53 953 GLY A N 1
ATOM 7444 C CA . GLY A 1 953 ? 14.319 -9.989 13.211 1.00 40.53 953 GLY A CA 1
ATOM 7445 C C . GLY A 1 953 ? 13.399 -11.142 13.684 1.00 40.53 953 GLY A C 1
ATOM 7446 O O . GLY A 1 953 ? 13.905 -12.258 13.820 1.00 40.53 953 GLY A O 1
ATOM 7447 N N . TYR A 1 954 ? 12.086 -11.019 13.986 1.00 42.59 954 TYR A N 1
ATOM 7448 C CA . TYR A 1 954 ? 11.114 -9.972 14.429 1.00 42.59 954 TYR A CA 1
ATOM 7449 C C . TYR A 1 954 ? 9.646 -10.292 13.931 1.00 42.59 954 TYR A C 1
ATOM 7451 O O . TYR A 1 954 ? 9.243 -11.448 13.955 1.00 42.59 954 TYR A O 1
ATOM 7459 N N . ASP A 1 955 ? 8.852 -9.341 13.418 1.00 48.66 955 ASP A N 1
ATOM 7460 C CA . ASP A 1 955 ? 7.379 -9.103 13.536 1.00 48.66 955 ASP A CA 1
ATOM 7461 C C . ASP A 1 955 ? 6.175 -9.413 12.526 1.00 48.66 955 ASP A C 1
ATOM 7463 O O . ASP A 1 955 ? 5.072 -9.563 13.036 1.00 48.66 955 ASP A O 1
ATOM 7467 N N . GLU A 1 956 ? 6.269 -9.569 11.187 1.00 51.00 956 GLU A N 1
ATOM 7468 C CA . GLU A 1 956 ? 5.313 -9.106 10.084 1.00 51.00 956 GLU A CA 1
ATOM 7469 C C . GLU A 1 956 ? 3.742 -9.048 10.138 1.00 51.00 956 GLU A C 1
ATOM 7471 O O . GLU A 1 956 ? 3.238 -8.372 11.026 1.00 51.00 956 GLU A O 1
ATOM 7476 N N . TYR A 1 957 ? 2.946 -9.631 9.186 1.00 54.22 957 TYR A N 1
ATOM 7477 C CA . TYR A 1 957 ? 1.572 -9.137 8.901 1.00 54.22 957 TYR A CA 1
ATOM 7478 C C . TYR A 1 957 ? 0.500 -9.879 8.000 1.00 54.22 957 TYR A C 1
ATOM 7480 O O . TYR A 1 957 ? 0.519 -9.463 6.861 1.00 54.22 957 TYR A O 1
ATOM 7488 N N . SER A 1 958 ? -0.523 -10.788 8.143 1.00 56.81 958 SER A N 1
ATOM 7489 C CA . SER A 1 958 ? -1.362 -11.713 8.987 1.00 56.81 958 SER A CA 1
ATOM 7490 C C . SER A 1 958 ? -2.911 -11.946 8.628 1.00 56.81 958 SER A C 1
ATOM 7492 O O . SER A 1 958 ? -3.581 -12.499 9.504 1.00 56.81 958 SER A O 1
ATOM 7494 N N . ASP A 1 959 ? -3.571 -11.581 7.480 1.00 64.81 959 ASP A N 1
ATOM 7495 C CA . ASP A 1 959 ? -4.957 -10.933 7.458 1.00 64.81 959 ASP A CA 1
ATOM 7496 C C . ASP A 1 959 ? -6.298 -11.386 6.709 1.00 64.81 959 ASP A C 1
ATOM 7498 O O . ASP A 1 959 ? -6.600 -12.563 6.891 1.00 64.81 959 ASP A O 1
ATOM 7502 N N . ILE A 1 960 ? -7.121 -10.504 5.980 1.00 65.31 960 ILE A N 1
ATOM 7503 C CA . ILE A 1 960 ? -8.183 -10.733 4.865 1.00 65.31 960 ILE A CA 1
ATOM 7504 C C . ILE A 1 960 ? -9.152 -9.574 4.230 1.00 65.31 960 ILE A C 1
ATOM 7506 O O . ILE A 1 960 ? -10.356 -9.760 4.293 1.00 65.31 960 ILE A O 1
ATOM 7510 N N . ILE A 1 961 ? -8.753 -8.434 3.552 1.00 72.44 961 ILE A N 1
ATOM 7511 C CA . ILE A 1 961 ? -9.445 -7.126 3.054 1.00 72.44 961 ILE A CA 1
ATOM 7512 C C . ILE A 1 961 ? -10.516 -6.998 1.852 1.00 72.44 961 ILE A C 1
ATOM 7514 O O . ILE A 1 961 ? -10.126 -6.578 0.771 1.00 72.44 961 ILE A O 1
ATOM 7518 N N . PRO A 1 962 ? -11.866 -7.185 1.944 1.00 69.50 962 PRO A N 1
ATOM 7519 C CA . PRO A 1 962 ? -12.902 -7.041 0.839 1.00 69.50 962 PRO A CA 1
ATOM 7520 C C . PRO A 1 962 ? -13.100 -5.727 -0.039 1.00 69.50 962 PRO A C 1
ATOM 7522 O O . PRO A 1 962 ? -12.932 -4.645 0.465 1.00 69.50 962 PRO A O 1
ATOM 7525 N N . VAL A 1 963 ? -13.615 -5.718 -1.306 1.00 73.12 963 VAL A N 1
ATOM 7526 C CA . VAL A 1 963 ? -13.328 -4.648 -2.351 1.00 73.12 963 VAL A CA 1
ATOM 7527 C C . VAL A 1 963 ? -14.363 -3.917 -3.307 1.00 73.12 963 VAL A C 1
ATOM 7529 O O . VAL A 1 963 ? -14.040 -2.777 -3.604 1.00 73.12 963 VAL A O 1
ATOM 7532 N N . ASP A 1 964 ? -15.491 -4.451 -3.853 1.00 62.47 964 ASP A N 1
ATOM 7533 C CA . ASP A 1 964 ? -16.579 -3.870 -4.760 1.00 62.47 964 ASP A CA 1
ATOM 7534 C C . ASP A 1 964 ? -16.966 -4.730 -6.015 1.00 62.47 964 ASP A C 1
ATOM 7536 O O . ASP A 1 964 ? -16.240 -4.726 -7.016 1.00 62.47 964 ASP A O 1
ATOM 7540 N N . GLY A 1 965 ? -18.131 -5.421 -6.002 1.00 55.84 965 GLY A N 1
ATOM 7541 C CA . GLY A 1 965 ? -18.675 -6.253 -7.112 1.00 55.84 965 GLY A CA 1
ATOM 7542 C C . GLY A 1 965 ? -19.521 -7.492 -6.688 1.00 55.84 965 GLY A C 1
ATOM 7543 O O . GLY A 1 965 ? -20.165 -7.444 -5.642 1.00 55.84 965 GLY A O 1
ATOM 7544 N N . SER A 1 966 ? -19.509 -8.596 -7.476 1.00 58.69 966 SER A N 1
ATOM 7545 C CA . SER A 1 966 ? -20.163 -9.922 -7.228 1.00 58.69 966 SER A CA 1
ATOM 7546 C C . SER A 1 966 ? -19.218 -11.093 -6.781 1.00 58.69 966 SER A C 1
ATOM 7548 O O . SER A 1 966 ? -18.344 -10.843 -5.967 1.00 58.69 966 SER A O 1
ATOM 7550 N N . ASN A 1 967 ? -19.401 -12.373 -7.186 1.00 61.78 967 ASN A N 1
ATOM 7551 C CA . ASN A 1 967 ? -18.692 -13.554 -6.620 1.00 61.78 967 ASN A CA 1
ATOM 7552 C C . ASN A 1 967 ? -17.261 -13.732 -7.207 1.00 61.78 967 ASN A C 1
ATOM 7554 O O . ASN A 1 967 ? -16.851 -12.988 -8.090 1.00 61.78 967 ASN A O 1
ATOM 7558 N N . HIS A 1 968 ? -16.532 -14.787 -6.840 1.00 73.94 968 HIS A N 1
ATOM 7559 C CA . HIS A 1 968 ? -15.171 -15.081 -7.325 1.00 73.94 968 HIS A CA 1
ATOM 7560 C C . HIS A 1 968 ? -14.070 -14.271 -6.616 1.00 73.94 968 HIS A C 1
ATOM 7562 O O . HIS A 1 968 ? -13.940 -14.536 -5.445 1.00 73.94 968 HIS A O 1
ATOM 7568 N N . LEU A 1 969 ? -13.227 -13.455 -7.271 1.00 79.62 969 LEU A N 1
ATOM 7569 C CA . LEU A 1 969 ? -11.825 -13.061 -6.911 1.00 79.62 969 LEU A CA 1
ATOM 7570 C C . LEU A 1 969 ? -11.616 -12.547 -5.435 1.00 79.62 969 LEU A C 1
ATOM 7572 O O . LEU A 1 969 ? -12.549 -11.975 -4.951 1.00 79.62 969 LEU A O 1
ATOM 7576 N N . TYR A 1 970 ? -10.507 -12.785 -4.682 1.00 78.19 970 TYR A N 1
ATOM 7577 C CA . TYR A 1 970 ? -10.111 -12.423 -3.250 1.00 78.19 970 TYR A CA 1
ATOM 7578 C C . TYR A 1 970 ? -8.990 -11.342 -3.087 1.00 78.19 970 TYR A C 1
ATOM 7580 O O . TYR A 1 970 ? -8.964 -10.423 -3.883 1.00 78.19 970 TYR A O 1
ATOM 7588 N N . ALA A 1 971 ? -8.146 -11.366 -2.021 1.00 73.94 971 ALA A N 1
ATOM 7589 C CA . ALA A 1 971 ? -6.659 -11.137 -1.954 1.00 73.94 971 ALA A CA 1
ATOM 7590 C C . ALA A 1 971 ? -5.940 -11.631 -0.652 1.00 73.94 971 ALA A C 1
ATOM 7592 O O . ALA A 1 971 ? -6.611 -11.785 0.354 1.00 73.94 971 ALA A O 1
ATOM 7593 N N . LEU A 1 972 ? -4.595 -11.769 -0.597 1.00 72.62 972 LEU A N 1
ATOM 7594 C CA . LEU A 1 972 ? -3.641 -11.706 0.568 1.00 72.62 972 LEU A CA 1
ATOM 7595 C C . LEU A 1 972 ? -3.293 -10.176 0.616 1.00 72.62 972 LEU A C 1
ATOM 7597 O O . LEU A 1 972 ? -3.424 -9.542 -0.416 1.00 72.62 972 LEU A O 1
ATOM 7601 N N . LEU A 1 973 ? -2.932 -9.481 1.700 1.00 71.62 973 LEU A N 1
ATOM 7602 C CA . LEU A 1 973 ? -1.872 -8.458 1.562 1.00 71.62 973 LEU A CA 1
ATOM 7603 C C . LEU A 1 973 ? -0.614 -8.941 2.279 1.00 71.62 973 LEU A C 1
ATOM 7605 O O . LEU A 1 973 ? -0.425 -10.146 2.174 1.00 71.62 973 LEU A O 1
ATOM 7609 N N . TYR A 1 974 ? 0.311 -8.117 2.783 1.00 67.88 974 TYR A N 1
ATOM 7610 C CA . TYR A 1 974 ? 1.535 -8.432 3.559 1.00 67.88 974 TYR A CA 1
ATOM 7611 C C . TYR A 1 974 ? 2.196 -6.971 3.923 1.00 67.88 974 TYR A C 1
ATOM 7613 O O . TYR A 1 974 ? 1.892 -6.042 3.171 1.00 67.88 974 TYR A O 1
ATOM 7621 N N . GLY A 1 975 ? 3.079 -6.599 4.929 1.00 63.59 975 GLY A N 1
ATOM 7622 C CA . GLY A 1 975 ? 3.644 -5.152 5.150 1.00 63.59 975 GLY A CA 1
ATOM 7623 C C . GLY A 1 975 ? 4.979 -4.833 5.981 1.00 63.59 975 GLY A C 1
ATOM 7624 O O . GLY A 1 975 ? 5.761 -5.745 6.141 1.00 63.59 975 GLY A O 1
ATOM 7625 N N . TYR A 1 976 ? 5.304 -3.605 6.546 1.00 60.53 976 TYR A N 1
ATOM 7626 C CA . TYR A 1 976 ? 6.654 -3.212 7.192 1.00 60.53 976 TYR A CA 1
ATOM 7627 C C . TYR A 1 976 ? 6.918 -2.437 8.623 1.00 60.53 976 TYR A C 1
ATOM 7629 O O . TYR A 1 976 ? 7.288 -1.268 8.558 1.00 60.53 976 TYR A O 1
ATOM 7637 N N . ASP A 1 977 ? 6.942 -3.013 9.885 1.00 49.22 977 ASP A N 1
ATOM 7638 C CA . ASP A 1 977 ? 7.308 -2.471 11.269 1.00 49.22 977 ASP A CA 1
ATOM 7639 C C . ASP A 1 977 ? 8.730 -2.545 11.972 1.00 49.22 977 ASP A C 1
ATOM 7641 O O . ASP A 1 977 ? 9.261 -1.453 12.221 1.00 49.22 977 ASP A O 1
ATOM 7645 N N . TYR A 1 978 ? 9.318 -3.695 12.429 1.00 49.34 978 TYR A N 1
ATOM 7646 C CA . TYR A 1 978 ? 10.503 -3.712 13.371 1.00 49.34 978 TYR A CA 1
ATOM 7647 C C . TYR A 1 978 ? 11.765 -3.058 12.832 1.00 49.34 978 TYR A C 1
ATOM 7649 O O . TYR A 1 978 ? 12.149 -3.269 11.682 1.00 49.34 978 TYR A O 1
ATOM 7657 N N . PHE A 1 979 ? 12.448 -2.265 13.676 1.00 45.59 979 PHE A N 1
ATOM 7658 C CA . PHE A 1 979 ? 13.477 -1.354 13.180 1.00 45.59 979 PHE A CA 1
ATOM 7659 C C . PHE A 1 979 ? 14.328 -0.721 14.407 1.00 45.59 979 PHE A C 1
ATOM 7661 O O . PHE A 1 979 ? 13.713 -0.178 15.322 1.00 45.59 979 PHE A O 1
ATOM 7668 N N . ILE A 1 980 ? 15.701 -0.622 14.383 1.00 47.16 980 ILE A N 1
ATOM 7669 C CA . ILE A 1 980 ? 16.744 0.009 15.300 1.00 47.16 980 ILE A CA 1
ATOM 7670 C C . ILE A 1 980 ? 18.097 0.691 14.685 1.00 47.16 980 ILE A C 1
ATOM 7672 O O . ILE A 1 980 ? 19.174 0.119 14.806 1.00 47.16 980 ILE A O 1
ATOM 7676 N N . PRO A 1 981 ? 18.184 1.961 14.172 1.00 41.19 981 PRO A N 1
ATOM 7677 C CA . PRO A 1 981 ? 19.141 2.556 13.131 1.00 41.19 981 PRO A CA 1
ATOM 7678 C C . PRO A 1 981 ? 20.021 1.802 12.058 1.00 41.19 981 PRO A C 1
ATOM 7680 O O . PRO A 1 981 ? 21.023 1.169 12.373 1.00 41.19 981 PRO A O 1
ATOM 7683 N N . GLY A 1 982 ? 19.730 2.016 10.750 1.00 44.44 982 GLY A N 1
ATOM 7684 C CA . GLY A 1 982 ? 20.654 2.061 9.582 1.00 44.44 982 GLY A CA 1
ATOM 7685 C C . GLY A 1 982 ? 21.276 0.805 8.912 1.00 44.44 982 GLY A C 1
ATOM 7686 O O . GLY A 1 982 ? 22.471 0.867 8.621 1.00 44.44 982 GLY A O 1
ATOM 7687 N N . GLN A 1 983 ? 20.572 -0.309 8.646 1.00 48.66 983 GLN A N 1
ATOM 7688 C CA . GLN A 1 983 ? 21.202 -1.544 8.095 1.00 48.66 983 GLN A CA 1
ATOM 7689 C C . GLN A 1 983 ? 20.507 -2.267 6.895 1.00 48.66 983 GLN A C 1
ATOM 7691 O O . GLN A 1 983 ? 20.861 -3.424 6.648 1.00 48.66 983 GLN A O 1
ATOM 7696 N N . HIS A 1 984 ? 19.521 -1.712 6.150 1.00 53.62 984 HIS A N 1
ATOM 7697 C CA . HIS A 1 984 ? 18.570 -2.617 5.447 1.00 53.62 984 HIS A CA 1
ATOM 7698 C C . HIS A 1 984 ? 17.795 -2.127 4.210 1.00 53.62 984 HIS A C 1
ATOM 7700 O O . HIS A 1 984 ? 18.156 -1.139 3.583 1.00 53.62 984 HIS A O 1
ATOM 7706 N N . ARG A 1 985 ? 16.842 -2.971 3.742 1.00 52.31 985 ARG A N 1
ATOM 7707 C CA . ARG A 1 985 ? 16.548 -3.179 2.312 1.00 52.31 985 ARG A CA 1
ATOM 7708 C C . ARG A 1 985 ? 15.094 -3.591 1.963 1.00 52.31 985 ARG A C 1
ATOM 7710 O O . ARG A 1 985 ? 14.915 -4.273 0.964 1.00 52.31 985 ARG A O 1
ATOM 7717 N N . GLY A 1 986 ? 14.070 -3.183 2.730 1.00 55.97 986 GLY A N 1
ATOM 7718 C CA . GLY A 1 986 ? 12.747 -3.848 2.747 1.00 55.97 986 GLY A CA 1
ATOM 7719 C C . GLY A 1 986 ? 11.615 -3.485 1.754 1.00 55.97 986 GLY A C 1
ATOM 7720 O O . GLY A 1 986 ? 10.799 -2.649 2.084 1.00 55.97 986 GLY A O 1
ATOM 7721 N N . SER A 1 987 ? 11.429 -4.128 0.596 1.00 61.91 987 SER A N 1
ATOM 7722 C CA . SER A 1 987 ? 10.231 -3.891 -0.260 1.00 61.91 987 SER A CA 1
ATOM 7723 C C . SER A 1 987 ? 8.890 -4.406 0.299 1.00 61.91 987 SER A C 1
ATOM 7725 O O . SER A 1 987 ? 8.839 -5.550 0.712 1.00 61.91 987 SER A O 1
ATOM 7727 N N . GLY A 1 988 ? 7.774 -3.691 0.130 1.00 72.56 988 GLY A N 1
ATOM 7728 C CA . GLY A 1 988 ? 6.443 -4.339 0.003 1.00 72.56 988 GLY A CA 1
ATOM 7729 C C . GLY A 1 988 ? 6.254 -4.922 -1.414 1.00 72.56 988 GLY A C 1
ATOM 7730 O O . GLY A 1 988 ? 6.994 -4.449 -2.263 1.00 72.56 988 GLY A O 1
ATOM 7731 N N . VAL A 1 989 ? 5.334 -5.888 -1.682 1.00 70.69 989 VAL A N 1
ATOM 7732 C CA . VAL A 1 989 ? 5.303 -7.021 -2.706 1.00 70.69 989 VAL A CA 1
ATOM 7733 C C . VAL A 1 989 ? 3.833 -7.492 -3.121 1.00 70.69 989 VAL A C 1
ATOM 7735 O O . VAL A 1 989 ? 3.028 -6.552 -3.156 1.00 70.69 989 VAL A O 1
ATOM 7738 N N . ILE A 1 990 ? 3.490 -8.803 -3.418 1.00 79.81 990 ILE A N 1
ATOM 7739 C CA . ILE A 1 990 ? 2.207 -9.659 -3.353 1.00 79.81 990 ILE A CA 1
ATOM 7740 C C . ILE A 1 990 ? 2.533 -11.251 -3.390 1.00 79.81 990 ILE A C 1
ATOM 7742 O O . ILE A 1 990 ? 3.729 -11.481 -3.514 1.00 79.81 990 ILE A O 1
ATOM 7746 N N . ILE A 1 991 ? 1.634 -12.321 -3.298 1.00 75.88 991 ILE A N 1
ATOM 7747 C CA . ILE A 1 991 ? 1.775 -13.792 -3.775 1.00 75.88 991 ILE A CA 1
ATOM 7748 C C . ILE A 1 991 ? 0.680 -14.564 -4.656 1.00 75.88 991 ILE A C 1
ATOM 7750 O O . ILE A 1 991 ? 1.087 -14.763 -5.795 1.00 75.88 991 ILE A O 1
ATOM 7754 N N . THR A 1 992 ? -0.528 -15.148 -4.293 1.00 83.62 992 THR A N 1
ATOM 7755 C CA . THR A 1 992 ? -1.914 -15.090 -4.999 1.00 83.62 992 THR A CA 1
ATOM 7756 C C . THR A 1 992 ? -3.227 -16.087 -4.902 1.00 83.62 992 THR A C 1
ATOM 7758 O O . THR A 1 992 ? -3.621 -16.510 -5.978 1.00 83.62 992 THR A O 1
ATOM 7761 N N . ILE A 1 993 ? -4.066 -16.447 -3.858 1.00 81.00 993 ILE A N 1
ATOM 7762 C CA . ILE A 1 993 ? -5.092 -17.631 -3.857 1.00 81.00 993 ILE A CA 1
ATOM 7763 C C . ILE A 1 993 ? -6.690 -17.629 -4.196 1.00 81.00 993 ILE A C 1
ATOM 7765 O O . ILE A 1 993 ? -7.133 -16.630 -4.735 1.00 81.00 993 ILE A O 1
ATOM 7769 N N . GLN A 1 994 ? -7.581 -18.679 -3.987 1.00 84.25 994 GLN A N 1
ATOM 7770 C CA . GLN A 1 994 ? -9.131 -18.769 -4.137 1.00 84.25 994 GLN A CA 1
ATOM 7771 C C . GLN A 1 994 ? -9.924 -19.682 -3.107 1.00 84.25 994 GLN A C 1
ATOM 7773 O O . GLN A 1 994 ? -9.279 -20.374 -2.321 1.00 84.25 994 GLN A O 1
ATOM 7778 N N . ILE A 1 995 ? -11.306 -19.691 -3.090 1.00 82.62 995 ILE A N 1
ATOM 7779 C CA . ILE A 1 995 ? -12.337 -20.233 -2.139 1.00 82.62 995 ILE A CA 1
ATOM 7780 C C . ILE A 1 995 ? -13.845 -20.422 -2.624 1.00 82.62 995 ILE A C 1
ATOM 7782 O O . ILE A 1 995 ? -14.206 -19.959 -3.702 1.00 82.62 995 ILE A O 1
ATOM 7786 N N . ASN A 1 996 ? -14.704 -21.153 -1.839 1.00 83.94 996 ASN A N 1
ATOM 7787 C CA . ASN A 1 996 ? -16.199 -21.318 -1.842 1.00 83.94 996 ASN A CA 1
ATOM 7788 C C . ASN A 1 996 ? -16.874 -21.384 -0.398 1.00 83.94 996 ASN A C 1
ATOM 7790 O O . ASN A 1 996 ? -16.176 -21.324 0.601 1.00 83.94 996 ASN A O 1
ATOM 7794 N N . ASP A 1 997 ? -18.207 -21.550 -0.252 1.00 79.50 997 ASP A N 1
ATOM 7795 C CA . ASP A 1 997 ? -19.113 -21.308 0.921 1.00 79.50 997 ASP A CA 1
ATOM 7796 C C . ASP A 1 997 ? -19.139 -22.240 2.195 1.00 79.50 997 ASP A C 1
ATOM 7798 O O . ASP A 1 997 ? -20.161 -22.281 2.886 1.00 79.50 997 ASP A O 1
ATOM 7802 N N . THR A 1 998 ? -18.096 -23.001 2.578 1.00 81.25 998 THR A N 1
ATOM 7803 C CA . THR A 1 998 ? -18.176 -23.874 3.801 1.00 81.25 998 THR A CA 1
ATOM 7804 C C . THR A 1 998 ? -16.875 -24.203 4.538 1.00 81.25 998 THR A C 1
ATOM 7806 O O . THR A 1 998 ? -16.798 -23.909 5.735 1.00 81.25 998 THR A O 1
ATOM 7809 N N . GLY A 1 999 ? -15.884 -24.863 3.898 1.00 75.38 999 GLY A N 1
ATOM 7810 C CA . GLY A 1 999 ? -14.899 -25.623 4.691 1.00 75.38 999 GLY A CA 1
ATOM 7811 C C . GLY A 1 999 ? -13.679 -26.365 4.089 1.00 75.38 999 GLY A C 1
ATOM 7812 O O . GLY A 1 999 ? -13.120 -27.137 4.862 1.00 75.38 999 GLY A O 1
ATOM 7813 N N . VAL A 1 1000 ? -13.217 -26.217 2.829 1.00 86.19 1000 VAL A N 1
ATOM 7814 C CA . VAL A 1 1000 ? -12.150 -27.120 2.275 1.00 86.19 1000 VAL A CA 1
ATOM 7815 C C . VAL A 1 1000 ? -11.079 -26.426 1.395 1.00 86.19 1000 VAL A C 1
ATOM 7817 O O . VAL A 1 1000 ? -11.116 -26.524 0.168 1.00 86.19 1000 VAL A O 1
ATOM 7820 N N . ILE A 1 1001 ? -10.116 -25.740 2.037 1.00 84.19 1001 ILE A N 1
ATOM 7821 C CA . ILE A 1 1001 ? -8.977 -24.990 1.448 1.00 84.19 1001 ILE A CA 1
ATOM 7822 C C . ILE A 1 1001 ? -8.420 -25.506 0.091 1.00 84.19 1001 ILE A C 1
ATOM 7824 O O . ILE A 1 1001 ? -7.924 -26.625 0.031 1.00 84.19 1001 ILE A O 1
ATOM 7828 N N . ASN A 1 1002 ? -8.334 -24.653 -0.951 1.00 81.50 1002 ASN A N 1
ATOM 7829 C CA . ASN A 1 1002 ? -7.538 -24.844 -2.194 1.00 81.50 1002 ASN A CA 1
ATOM 7830 C C . ASN A 1 1002 ? -6.542 -23.663 -2.421 1.00 81.50 1002 ASN A C 1
ATOM 7832 O O . ASN A 1 1002 ? -6.763 -22.577 -1.905 1.00 81.50 1002 ASN A O 1
ATOM 7836 N N . GLN A 1 1003 ? -5.403 -23.904 -3.078 1.00 84.06 1003 GLN A N 1
ATOM 7837 C CA . GLN A 1 1003 ? -4.082 -23.832 -2.447 1.00 84.06 1003 GLN A CA 1
ATOM 7838 C C . GLN A 1 1003 ? -2.961 -23.196 -3.337 1.00 84.06 1003 GLN A C 1
ATOM 7840 O O . GLN A 1 1003 ? -1.805 -23.582 -3.200 1.00 84.06 1003 GLN A O 1
ATOM 7845 N N . ASN A 1 1004 ? -3.255 -22.334 -4.333 1.00 79.69 1004 ASN A N 1
ATOM 7846 C CA . ASN A 1 1004 ? -2.480 -22.364 -5.610 1.00 79.69 1004 ASN A CA 1
ATOM 7847 C C . ASN A 1 1004 ? -2.152 -21.041 -6.382 1.00 79.69 1004 ASN A C 1
ATOM 7849 O O . ASN A 1 1004 ? -2.585 -20.928 -7.530 1.00 79.69 1004 ASN A O 1
ATOM 7853 N N . PRO A 1 1005 ? -1.414 -20.050 -5.839 1.00 78.75 1005 PRO A N 1
ATOM 7854 C CA . PRO A 1 1005 ? -1.307 -18.662 -6.347 1.00 78.75 1005 PRO A CA 1
ATOM 7855 C C . PRO A 1 1005 ? -1.474 -18.393 -7.880 1.00 78.75 1005 PRO A C 1
ATOM 7857 O O . PRO A 1 1005 ? -0.744 -18.983 -8.672 1.00 78.75 1005 PRO A O 1
ATOM 7860 N N . LYS A 1 1006 ? -2.381 -17.502 -8.343 1.00 79.69 1006 LYS A N 1
ATOM 7861 C CA . LYS A 1 1006 ? -2.705 -17.272 -9.783 1.00 79.69 1006 LYS A CA 1
ATOM 7862 C C . LYS A 1 1006 ? -1.886 -16.142 -10.498 1.00 79.69 1006 LYS A C 1
ATOM 7864 O O . LYS A 1 1006 ? -1.964 -16.163 -11.723 1.00 79.69 1006 LYS A O 1
ATOM 7869 N N . ALA A 1 1007 ? -1.092 -15.230 -9.879 1.00 76.19 1007 ALA A N 1
ATOM 7870 C CA . ALA A 1 1007 ? -0.127 -14.302 -10.560 1.00 76.19 1007 ALA A CA 1
ATOM 7871 C C . ALA A 1 1007 ? 0.886 -13.448 -9.707 1.00 76.19 1007 ALA A C 1
ATOM 7873 O O . ALA A 1 1007 ? 1.023 -13.687 -8.516 1.00 76.19 1007 ALA A O 1
ATOM 7874 N N . THR A 1 1008 ? 1.722 -12.566 -10.348 1.00 77.12 1008 THR A N 1
ATOM 7875 C CA . THR A 1 1008 ? 3.007 -11.920 -9.858 1.00 77.12 1008 THR A CA 1
ATOM 7876 C C . THR A 1 1008 ? 3.442 -10.489 -10.465 1.00 77.12 1008 THR A C 1
ATOM 7878 O O . THR A 1 1008 ? 3.460 -10.392 -11.681 1.00 77.12 1008 THR A O 1
ATOM 7881 N N . PHE A 1 1009 ? 3.791 -9.375 -9.721 1.00 76.94 1009 PHE A N 1
ATOM 7882 C CA . PHE A 1 1009 ? 4.054 -7.910 -10.133 1.00 76.94 1009 PHE A CA 1
ATOM 7883 C C . PHE A 1 1009 ? 4.869 -6.947 -9.129 1.00 76.94 1009 PHE A C 1
ATOM 7885 O O . PHE A 1 1009 ? 5.657 -7.467 -8.346 1.00 76.94 1009 PHE A O 1
ATOM 7892 N N . THR A 1 1010 ? 4.865 -5.571 -9.224 1.00 75.81 1010 THR A N 1
ATOM 7893 C CA . THR A 1 1010 ? 5.843 -4.544 -8.682 1.00 75.81 1010 THR A CA 1
ATOM 7894 C C . THR A 1 1010 ? 5.397 -3.020 -8.521 1.00 75.81 1010 THR A C 1
ATOM 7896 O O . THR A 1 1010 ? 5.365 -2.299 -9.527 1.00 75.81 1010 THR A O 1
ATOM 7899 N N . PHE A 1 1011 ? 5.225 -2.428 -7.294 1.00 73.62 1011 PHE A N 1
ATOM 7900 C CA . PHE A 1 1011 ? 4.678 -1.050 -6.976 1.00 73.62 1011 PHE A CA 1
ATOM 7901 C C . PHE A 1 1011 ? 5.671 0.110 -6.642 1.00 73.62 1011 PHE A C 1
ATOM 7903 O O . PHE A 1 1011 ? 5.459 1.205 -7.179 1.00 73.62 1011 PHE A O 1
ATOM 7910 N N . GLU A 1 1012 ? 6.770 -0.048 -5.889 1.00 73.94 1012 GLU A N 1
ATOM 7911 C CA . GLU A 1 1012 ? 7.704 1.041 -5.501 1.00 73.94 1012 GLU A CA 1
ATOM 7912 C C . GLU A 1 1012 ? 9.188 0.588 -5.319 1.00 73.94 1012 GLU A C 1
ATOM 7914 O O . GLU A 1 1012 ? 9.453 -0.542 -4.912 1.00 73.94 1012 GLU A O 1
ATOM 7919 N N . ALA A 1 1013 ? 10.160 1.481 -5.633 1.00 61.00 1013 ALA A N 1
ATOM 7920 C CA . ALA A 1 1013 ? 11.595 1.187 -5.847 1.00 61.00 1013 ALA A CA 1
ATOM 7921 C C . ALA A 1 1013 ? 12.703 1.921 -5.007 1.00 61.00 1013 ALA A C 1
ATOM 7923 O O . ALA A 1 1013 ? 13.816 1.395 -4.984 1.00 61.00 1013 ALA A O 1
ATOM 7924 N N . TYR A 1 1014 ? 12.492 3.042 -4.281 1.00 62.91 1014 TYR A N 1
ATOM 7925 C CA . TYR A 1 1014 ? 13.416 3.467 -3.184 1.00 62.91 1014 TYR A CA 1
ATOM 7926 C C . TYR A 1 1014 ? 12.778 4.259 -2.010 1.00 62.91 1014 TYR A C 1
ATOM 7928 O O . TYR A 1 1014 ? 12.041 5.210 -2.247 1.00 62.91 1014 TYR A O 1
ATOM 7936 N N . GLY A 1 1015 ? 13.119 3.917 -0.751 1.00 61.62 1015 GLY A N 1
ATOM 7937 C CA . GLY A 1 1015 ? 12.691 4.573 0.512 1.00 61.62 1015 GLY A CA 1
ATOM 7938 C C . GLY A 1 1015 ? 11.279 4.224 1.047 1.00 61.62 1015 GLY A C 1
ATOM 7939 O O . GLY A 1 1015 ? 10.301 4.457 0.344 1.00 61.62 1015 GLY A O 1
ATOM 7940 N N . CYS A 1 1016 ? 11.151 3.698 2.282 1.00 71.25 1016 CYS A N 1
ATOM 7941 C CA . CYS A 1 1016 ? 10.071 2.729 2.583 1.00 71.25 1016 CYS A CA 1
ATOM 7942 C C . CYS A 1 1016 ? 9.269 2.826 3.925 1.00 71.25 1016 CYS A C 1
ATOM 7944 O O . CYS A 1 1016 ? 9.397 3.798 4.662 1.00 71.25 1016 CYS A O 1
ATOM 7946 N N . SER A 1 1017 ? 8.511 1.742 4.200 1.00 68.81 1017 SER A N 1
ATOM 7947 C CA . SER A 1 1017 ? 7.482 1.288 5.172 1.00 68.81 1017 SER A CA 1
ATOM 7948 C C . SER A 1 1017 ? 6.042 1.759 5.038 1.00 68.81 1017 SER A C 1
ATOM 7950 O O . SER A 1 1017 ? 5.829 2.787 4.437 1.00 68.81 1017 SER A O 1
ATOM 7952 N N . ARG A 1 1018 ? 5.093 0.940 5.531 1.00 66.75 1018 ARG A N 1
ATOM 7953 C CA . ARG A 1 1018 ? 3.626 0.811 5.303 1.00 66.75 1018 ARG A CA 1
ATOM 7954 C C . ARG A 1 1018 ? 2.993 0.519 3.914 1.00 66.75 1018 ARG A C 1
ATOM 7956 O O . ARG A 1 1018 ? 3.351 1.074 2.883 1.00 66.75 1018 ARG A O 1
ATOM 7963 N N . PRO A 1 1019 ? 2.101 -0.481 3.863 1.00 70.88 1019 PRO A N 1
ATOM 7964 C CA . PRO A 1 1019 ? 1.037 -0.516 2.825 1.00 70.88 1019 PRO A CA 1
ATOM 7965 C C . PRO A 1 1019 ? -0.208 -1.464 3.024 1.00 70.88 1019 PRO A C 1
ATOM 7967 O O . PRO A 1 1019 ? -0.025 -2.488 3.668 1.00 70.88 1019 PRO A O 1
ATOM 7970 N N . ASP A 1 1020 ? -1.415 -1.231 2.410 1.00 76.81 1020 ASP A N 1
ATOM 7971 C CA . ASP A 1 1020 ? -2.769 -1.785 2.846 1.00 76.81 1020 ASP A CA 1
ATOM 7972 C C . ASP A 1 1020 ? -4.052 -1.344 1.954 1.00 76.81 1020 ASP A C 1
ATOM 7974 O O . ASP A 1 1020 ? -3.770 -1.092 0.783 1.00 76.81 1020 ASP A O 1
ATOM 7978 N N . LEU A 1 1021 ? -5.372 -1.201 2.367 1.00 78.69 1021 LEU A N 1
ATOM 7979 C CA . LEU A 1 1021 ? -6.627 -0.890 1.505 1.00 78.69 1021 LEU A CA 1
ATOM 7980 C C . LEU A 1 1021 ? -8.158 -0.534 2.070 1.00 78.69 1021 LEU A C 1
ATOM 7982 O O . LEU A 1 1021 ? -8.810 -1.463 2.486 1.00 78.69 1021 LEU A O 1
ATOM 7986 N N . ILE A 1 1022 ? -8.896 0.643 1.948 1.00 78.31 1022 ILE A N 1
ATOM 7987 C CA . ILE A 1 1022 ? -10.400 1.107 2.215 1.00 78.31 1022 ILE A CA 1
ATOM 7988 C C . ILE A 1 1022 ? -11.611 1.504 1.134 1.00 78.31 1022 ILE A C 1
ATOM 7990 O O . ILE A 1 1022 ? -11.467 2.354 0.293 1.00 78.31 1022 ILE A O 1
ATOM 7994 N N . HIS A 1 1023 ? -12.941 1.253 1.164 1.00 78.19 1023 HIS A N 1
ATOM 7995 C CA . HIS A 1 1023 ? -13.959 1.630 0.044 1.00 78.19 1023 HIS A CA 1
ATOM 7996 C C . HIS A 1 1023 ? -14.161 3.152 -0.512 1.00 78.19 1023 HIS A C 1
ATOM 7998 O O . HIS A 1 1023 ? -13.786 3.977 0.278 1.00 78.19 1023 HIS A O 1
ATOM 8004 N N . ILE A 1 1024 ? -14.620 3.569 -1.785 1.00 77.06 1024 ILE A N 1
ATOM 8005 C CA . ILE A 1 1024 ? -15.126 4.889 -2.523 1.00 77.06 1024 ILE A CA 1
ATOM 8006 C C . ILE A 1 1024 ? -15.978 4.937 -3.885 1.00 77.06 1024 ILE A C 1
ATOM 8008 O O . ILE A 1 1024 ? -16.978 5.636 -3.873 1.00 77.06 1024 ILE A O 1
ATOM 8012 N N . LYS A 1 1025 ? -15.662 4.373 -5.075 1.00 70.94 1025 LYS A N 1
ATOM 8013 C CA . LYS A 1 1025 ? -16.457 4.280 -6.358 1.00 70.94 1025 LYS A CA 1
ATOM 8014 C C . LYS A 1 1025 ? -16.115 3.247 -7.526 1.00 70.94 1025 LYS A C 1
ATOM 8016 O O . LYS A 1 1025 ? -15.902 3.655 -8.668 1.00 70.94 1025 LYS A O 1
ATOM 8021 N N . ASN A 1 1026 ? -16.089 1.918 -7.338 1.00 74.62 1026 ASN A N 1
ATOM 8022 C CA . ASN A 1 1026 ? -15.735 0.864 -8.336 1.00 74.62 1026 ASN A CA 1
ATOM 8023 C C . ASN A 1 1026 ? -14.283 0.658 -8.848 1.00 74.62 1026 ASN A C 1
ATOM 8025 O O . ASN A 1 1026 ? -13.917 -0.502 -9.003 1.00 74.62 1026 ASN A O 1
ATOM 8029 N N . THR A 1 1027 ? -13.451 1.660 -9.184 1.00 73.06 1027 THR A N 1
ATOM 8030 C CA . THR A 1 1027 ? -12.125 1.456 -9.865 1.00 73.06 1027 THR A CA 1
ATOM 8031 C C . THR A 1 1027 ? -10.958 2.390 -9.444 1.00 73.06 1027 THR A C 1
ATOM 8033 O O . THR A 1 1027 ? -9.928 2.447 -10.117 1.00 73.06 1027 THR A O 1
ATOM 8036 N N . THR A 1 1028 ? -11.095 3.087 -8.313 1.00 77.50 1028 THR A N 1
ATOM 8037 C CA . THR A 1 1028 ? -10.433 4.340 -7.850 1.00 77.50 1028 THR A CA 1
ATOM 8038 C C . THR A 1 1028 ? -9.975 4.382 -6.369 1.00 77.50 1028 THR A C 1
ATOM 8040 O O . THR A 1 1028 ? -10.375 5.272 -5.662 1.00 77.50 1028 THR A O 1
ATOM 8043 N N . TYR A 1 1029 ? -9.160 3.416 -5.905 1.00 84.19 1029 TYR A N 1
ATOM 8044 C CA . TYR A 1 1029 ? -8.757 2.989 -4.527 1.00 84.19 1029 TYR A CA 1
ATOM 8045 C C . TYR A 1 1029 ? -7.638 3.836 -3.753 1.00 84.19 1029 TYR A C 1
ATOM 8047 O O . TYR A 1 1029 ? -7.414 4.967 -4.160 1.00 84.19 1029 TYR A O 1
ATOM 8055 N N . ALA A 1 1030 ? -6.985 3.417 -2.621 1.00 82.88 1030 ALA A N 1
ATOM 8056 C CA . ALA A 1 1030 ? -6.108 4.258 -1.719 1.00 82.88 1030 ALA A CA 1
ATOM 8057 C C . ALA A 1 1030 ? -4.763 3.660 -0.999 1.00 82.88 1030 ALA A C 1
ATOM 8059 O O . ALA A 1 1030 ? -4.541 2.536 -1.271 1.00 82.88 1030 ALA A O 1
ATOM 8060 N N . LEU A 1 1031 ? -3.723 4.227 -0.266 1.00 85.56 1031 LEU A N 1
ATOM 8061 C CA . LEU A 1 1031 ? -2.429 3.450 0.132 1.00 85.56 1031 LEU A CA 1
ATOM 8062 C C . LEU A 1 1031 ? -1.287 3.919 1.151 1.00 85.56 1031 LEU A C 1
ATOM 8064 O O . LEU A 1 1031 ? -0.161 3.488 0.963 1.00 85.56 1031 LEU A O 1
ATOM 8068 N N . ALA A 1 1032 ? -1.400 4.828 2.152 1.00 83.88 1032 ALA A N 1
ATOM 8069 C CA . ALA A 1 1032 ? -0.195 5.399 2.796 1.00 83.88 1032 ALA A CA 1
ATOM 8070 C C . ALA A 1 1032 ? 1.131 4.666 2.940 1.00 83.88 1032 ALA A C 1
ATOM 8072 O O . ALA A 1 1032 ? 1.254 3.674 3.655 1.00 83.88 1032 ALA A O 1
ATOM 8073 N N . TYR A 1 1033 ? 2.095 5.416 2.331 1.00 81.62 1033 TYR A N 1
ATOM 8074 C CA . TYR A 1 1033 ? 4.915 5.983 2.402 1.00 81.62 1033 TYR A CA 1
ATOM 8075 C C . TYR A 1 1033 ? 5.622 7.394 2.521 1.00 81.62 1033 TYR A C 1
ATOM 8077 O O . TYR A 1 1033 ? 5.711 8.152 1.546 1.00 81.62 1033 TYR A O 1
ATOM 8085 N N . SER A 1 1034 ? 6.352 7.642 3.614 1.00 80.75 1034 SER A N 1
ATOM 8086 C CA . SER A 1 1034 ? 7.544 8.447 3.410 1.00 80.75 1034 SER A CA 1
ATOM 8087 C C . SER A 1 1034 ? 8.602 7.587 2.790 1.00 80.75 1034 SER A C 1
ATOM 8089 O O . SER A 1 1034 ? 8.923 6.508 3.279 1.00 80.75 1034 SER A O 1
ATOM 8091 N N . LYS A 1 1035 ? 9.247 8.139 1.767 1.00 77.81 1035 LYS A N 1
ATOM 8092 C CA . LYS A 1 1035 ? 10.575 7.669 1.448 1.00 77.81 1035 LYS A CA 1
ATOM 8093 C C . LYS A 1 1035 ? 11.371 7.835 2.729 1.00 77.81 1035 LYS A C 1
ATOM 8095 O O . LYS A 1 1035 ? 11.391 8.945 3.251 1.00 77.81 1035 LYS A O 1
ATOM 8100 N N . SER A 1 1036 ? 12.030 6.788 3.221 1.00 69.38 1036 SER A N 1
ATOM 8101 C CA . SER A 1 1036 ? 13.387 7.015 3.721 1.00 69.38 1036 SER A CA 1
ATOM 8102 C C . SER A 1 1036 ? 14.097 7.795 2.605 1.00 69.38 1036 SER A C 1
ATOM 8104 O O . SER A 1 1036 ? 14.152 7.329 1.465 1.00 69.38 1036 SER A O 1
ATOM 8106 N N . VAL A 1 1037 ? 14.404 9.071 2.848 1.00 62.38 1037 VAL A N 1
ATOM 8107 C CA . VAL A 1 1037 ? 14.661 10.054 1.785 1.00 62.38 1037 VAL A CA 1
ATOM 8108 C C . VAL A 1 1037 ? 16.103 9.992 1.329 1.00 62.38 1037 VAL A C 1
ATOM 8110 O O . VAL A 1 1037 ? 17.040 10.270 2.079 1.00 62.38 1037 VAL A O 1
ATOM 8113 N N . GLY A 1 1038 ? 16.252 9.721 0.033 1.00 53.88 1038 GLY A N 1
ATOM 8114 C CA . GLY A 1 1038 ? 17.544 9.681 -0.630 1.00 53.88 1038 GLY A CA 1
ATOM 8115 C C . GLY A 1 1038 ? 18.437 8.607 -0.020 1.00 53.88 1038 GLY A C 1
ATOM 8116 O O . GLY A 1 1038 ? 18.000 7.496 0.253 1.00 53.88 1038 GLY A O 1
ATOM 8117 N N . THR A 1 1039 ? 19.700 8.952 0.201 1.00 47.06 1039 THR A N 1
ATOM 8118 C CA . THR A 1 1039 ? 20.713 8.064 0.785 1.00 47.06 1039 THR A CA 1
ATOM 8119 C C . THR A 1 1039 ? 20.812 8.164 2.311 1.00 47.06 1039 THR A C 1
ATOM 8121 O O . THR A 1 1039 ? 21.724 7.583 2.895 1.00 47.06 1039 THR A O 1
ATOM 8124 N N . ASN A 1 1040 ? 19.922 8.916 2.972 1.00 54.81 1040 ASN A N 1
ATOM 8125 C CA . ASN A 1 1040 ? 19.992 9.165 4.410 1.00 54.81 1040 ASN A CA 1
ATOM 8126 C C . ASN A 1 1040 ? 18.913 8.358 5.166 1.00 54.81 1040 ASN A C 1
ATOM 8128 O O . ASN A 1 1040 ? 17.765 8.805 5.205 1.00 54.81 1040 ASN A O 1
ATOM 8132 N N . PRO A 1 1041 ? 19.264 7.240 5.839 1.00 52.28 1041 PRO A N 1
ATOM 8133 C CA . PRO A 1 1041 ? 18.298 6.376 6.531 1.00 52.28 1041 PRO A CA 1
ATOM 8134 C C . PRO A 1 1041 ? 17.601 7.046 7.726 1.00 52.28 1041 PRO A C 1
ATOM 8136 O O . PRO A 1 1041 ? 16.603 6.543 8.235 1.00 52.28 1041 PRO A O 1
ATOM 8139 N N . TYR A 1 1042 ? 18.116 8.188 8.190 1.00 56.62 1042 TYR A N 1
ATOM 8140 C CA . TYR A 1 1042 ? 17.530 8.979 9.271 1.00 56.62 1042 TYR A CA 1
ATOM 8141 C C . TYR A 1 1042 ? 16.550 10.043 8.759 1.00 56.62 1042 TYR A C 1
ATOM 8143 O O . TYR A 1 1042 ? 15.926 10.733 9.570 1.00 56.62 1042 TYR A O 1
ATOM 8151 N N . GLN A 1 1043 ? 16.444 10.235 7.438 1.00 67.81 1043 GLN A N 1
ATOM 8152 C CA . GLN A 1 1043 ? 15.648 11.288 6.812 1.00 67.81 1043 GLN A CA 1
ATOM 8153 C C . GLN A 1 1043 ? 14.552 10.727 5.911 1.00 67.81 1043 GLN A C 1
ATOM 8155 O O . GLN A 1 1043 ? 14.520 9.547 5.597 1.00 67.81 1043 GLN A O 1
ATOM 8160 N N . ILE A 1 1044 ? 13.533 11.551 5.658 1.00 72.44 1044 ILE A N 1
ATOM 8161 C CA . ILE A 1 1044 ? 12.180 11.041 5.445 1.00 72.44 1044 ILE A CA 1
ATOM 8162 C C . ILE A 1 1044 ? 11.331 12.048 4.619 1.00 72.44 1044 ILE A C 1
ATOM 8164 O O . ILE A 1 1044 ? 11.550 13.254 4.775 1.00 72.44 1044 ILE A O 1
ATOM 8168 N N . SER A 1 1045 ? 10.363 11.641 3.773 1.00 79.44 1045 SER A N 1
ATOM 8169 C CA . SER A 1 1045 ? 9.274 12.473 3.166 1.00 79.44 1045 SER A CA 1
ATOM 8170 C C . SER A 1 1045 ? 8.236 11.707 2.342 1.00 79.44 1045 SER A C 1
ATOM 8172 O O . SER A 1 1045 ? 8.592 10.921 1.466 1.00 79.44 1045 SER A O 1
ATOM 8174 N N . GLY A 1 1046 ? 6.964 12.052 2.562 1.00 82.38 1046 GLY A N 1
ATOM 8175 C CA . GLY A 1 1046 ? 5.796 11.429 1.953 1.00 82.38 1046 GLY A CA 1
ATOM 8176 C C . GLY A 1 1046 ? 5.408 11.721 0.494 1.00 82.38 1046 GLY A C 1
ATOM 8177 O O . GLY A 1 1046 ? 5.358 12.897 0.146 1.00 82.38 1046 GLY A O 1
ATOM 8178 N N . ILE A 1 1047 ? 4.988 10.695 -0.304 1.00 83.44 1047 ILE A N 1
ATOM 8179 C CA . ILE A 1 1047 ? 4.509 10.649 -1.758 1.00 83.44 1047 ILE A CA 1
ATOM 8180 C C . ILE A 1 1047 ? 3.068 9.923 -2.175 1.00 83.44 1047 ILE A C 1
ATOM 8182 O O . ILE A 1 1047 ? 3.134 9.023 -3.004 1.00 83.44 1047 ILE A O 1
ATOM 8186 N N . VAL A 1 1048 ? 1.835 10.074 -1.546 1.00 86.06 1048 VAL A N 1
ATOM 8187 C CA . VAL A 1 1048 ? 0.340 9.954 -1.914 1.00 86.06 1048 VAL A CA 1
ATOM 8188 C C . VAL A 1 1048 ? -0.121 8.641 -2.624 1.00 86.06 1048 VAL A C 1
ATOM 8190 O O . VAL A 1 1048 ? -1.291 8.404 -2.794 1.00 86.06 1048 VAL A O 1
ATOM 8193 N N . GLN A 1 1049 ? 0.724 7.802 -3.206 1.00 84.75 1049 GLN A N 1
ATOM 8194 C CA . GLN A 1 1049 ? 0.362 6.937 -4.359 1.00 84.75 1049 GLN A CA 1
ATOM 8195 C C . GLN A 1 1049 ? -0.887 5.981 -4.246 1.00 84.75 1049 GLN A C 1
ATOM 8197 O O . GLN A 1 1049 ? -1.259 5.570 -3.172 1.00 84.75 1049 GLN A O 1
ATOM 8202 N N . THR A 1 1050 ? -1.374 5.265 -5.260 1.00 84.06 1050 THR A N 1
ATOM 8203 C CA . THR A 1 1050 ? -2.190 5.589 -6.452 1.00 84.06 1050 THR A CA 1
ATOM 8204 C C . THR A 1 1050 ? -2.351 4.308 -7.311 1.00 84.06 1050 THR A C 1
ATOM 8206 O O . THR A 1 1050 ? -1.354 3.619 -7.269 1.00 84.06 1050 THR A O 1
ATOM 8209 N N . LEU A 1 1051 ? -3.500 3.981 -8.004 1.00 82.75 1051 LEU A N 1
ATOM 8210 C CA . LEU A 1 1051 ? -3.974 2.763 -8.793 1.00 82.75 1051 LEU A CA 1
ATOM 8211 C C . LEU A 1 1051 ? -4.516 2.861 -10.297 1.00 82.75 1051 LEU A C 1
ATOM 8213 O O . LEU A 1 1051 ? -3.976 3.593 -11.092 1.00 82.75 1051 LEU A O 1
ATOM 8217 N N . TYR A 1 1052 ? -5.520 2.067 -10.758 1.00 79.56 1052 TYR A N 1
ATOM 8218 C CA . TYR A 1 1052 ? -6.687 2.347 -11.704 1.00 79.56 1052 TYR A CA 1
ATOM 8219 C C . TYR A 1 1052 ? -6.988 1.164 -12.656 1.00 79.56 1052 TYR A C 1
ATOM 8221 O O . TYR A 1 1052 ? -6.056 0.657 -13.277 1.00 79.56 1052 TYR A O 1
ATOM 8229 N N . ILE A 1 1053 ? -8.256 0.726 -12.800 1.00 80.62 1053 ILE A N 1
ATOM 8230 C CA . ILE A 1 1053 ? -8.597 -0.652 -13.239 1.00 80.62 1053 ILE A CA 1
ATOM 8231 C C . ILE A 1 1053 ? -9.907 -0.845 -14.081 1.00 80.62 1053 ILE A C 1
ATOM 8233 O O . ILE A 1 1053 ? -10.711 0.078 -14.161 1.00 80.62 1053 ILE A O 1
ATOM 8237 N N . SER A 1 1054 ? -10.126 -2.035 -14.701 1.00 77.62 1054 SER A N 1
ATOM 8238 C CA . SER A 1 1054 ? -11.417 -2.581 -15.229 1.00 77.62 1054 SER A CA 1
ATOM 8239 C C . SER A 1 1054 ? -12.068 -3.731 -14.385 1.00 77.62 1054 SER A C 1
ATOM 8241 O O . SER A 1 1054 ? -12.437 -3.421 -13.256 1.00 77.62 1054 SER A O 1
ATOM 8243 N N . SER A 1 1055 ? -12.258 -4.998 -14.858 1.00 71.81 1055 SER A N 1
ATOM 8244 C CA . SER A 1 1055 ? -13.095 -6.048 -14.164 1.00 71.81 1055 SER A CA 1
ATOM 8245 C C . SER A 1 1055 ? -12.778 -7.606 -14.220 1.00 71.81 1055 SER A C 1
ATOM 8247 O O . SER A 1 1055 ? -13.721 -8.377 -14.073 1.00 71.81 1055 SER A O 1
ATOM 8249 N N . ASN A 1 1056 ? -11.546 -8.145 -14.414 1.00 72.88 1056 ASN A N 1
ATOM 8250 C CA . ASN A 1 1056 ? -11.185 -9.608 -14.289 1.00 72.88 1056 ASN A CA 1
ATOM 8251 C C . ASN A 1 1056 ? -9.656 -10.047 -14.173 1.00 72.88 1056 ASN A C 1
ATOM 8253 O O . ASN A 1 1056 ? -8.952 -10.073 -15.183 1.00 72.88 1056 ASN A O 1
ATOM 8257 N N . GLY A 1 1057 ? -9.119 -10.461 -12.999 1.00 70.19 1057 GLY A N 1
ATOM 8258 C CA . GLY A 1 1057 ? -7.729 -10.974 -12.749 1.00 70.19 1057 GLY A CA 1
ATOM 8259 C C . GLY A 1 1057 ? -6.494 -10.015 -12.769 1.00 70.19 1057 GLY A C 1
ATOM 8260 O O . GLY A 1 1057 ? -5.988 -9.643 -11.716 1.00 70.19 1057 GLY A O 1
ATOM 8261 N N . THR A 1 1058 ? -5.976 -9.661 -13.967 1.00 77.62 1058 THR A N 1
ATOM 8262 C CA . THR A 1 1058 ? -4.509 -9.495 -14.246 1.00 77.62 1058 THR A CA 1
ATOM 8263 C C . THR A 1 1058 ? -3.973 -8.097 -14.693 1.00 77.62 1058 THR A C 1
ATOM 8265 O O . THR A 1 1058 ? -4.732 -7.153 -14.907 1.00 77.62 1058 THR A O 1
ATOM 8268 N N . ILE A 1 1059 ? -2.635 -7.946 -14.811 1.00 77.06 1059 ILE A N 1
ATOM 8269 C CA . ILE A 1 1059 ? -1.804 -6.972 -14.055 1.00 77.06 1059 ILE A CA 1
ATOM 8270 C C . ILE A 1 1059 ? -1.307 -5.660 -14.729 1.00 77.06 1059 ILE A C 1
ATOM 8272 O O . ILE A 1 1059 ? -0.868 -5.702 -15.879 1.00 77.06 1059 ILE A O 1
ATOM 8276 N N . ILE A 1 1060 ? -1.363 -4.487 -14.037 1.00 68.19 1060 ILE A N 1
ATOM 8277 C CA . ILE A 1 1060 ? -1.126 -3.135 -14.642 1.00 68.19 1060 ILE A CA 1
ATOM 8278 C C . ILE A 1 1060 ? -0.459 -2.060 -13.736 1.00 68.19 1060 ILE A C 1
ATOM 8280 O O . ILE A 1 1060 ? -0.051 -2.331 -12.622 1.00 68.19 1060 ILE A O 1
ATOM 8284 N N . LYS A 1 1061 ? -0.295 -0.808 -14.223 1.00 61.97 1061 LYS A N 1
ATOM 8285 C CA . LYS A 1 1061 ? 0.179 0.354 -13.426 1.00 61.97 1061 LYS A CA 1
ATOM 8286 C C . LYS A 1 1061 ? -0.447 1.719 -13.745 1.00 61.97 1061 LYS A C 1
ATOM 8288 O O . LYS A 1 1061 ? 0.183 2.748 -13.542 1.00 61.97 1061 LYS A O 1
ATOM 8293 N N . GLN A 1 1062 ? -1.662 1.713 -14.276 1.00 58.88 1062 GLN A N 1
ATOM 8294 C CA . GLN A 1 1062 ? -2.524 2.863 -14.567 1.00 58.88 1062 GLN A CA 1
ATOM 8295 C C . GLN A 1 1062 ? -3.866 2.310 -15.069 1.00 58.88 1062 GLN A C 1
ATOM 8297 O O . GLN A 1 1062 ? -3.914 1.134 -15.435 1.00 58.88 1062 GLN A O 1
ATOM 8302 N N . GLN A 1 1063 ? -4.912 3.131 -15.241 1.00 41.91 1063 GLN A N 1
ATOM 8303 C CA . GLN A 1 1063 ? -6.058 2.660 -16.037 1.00 41.91 1063 GLN A CA 1
ATOM 8304 C C . GLN A 1 1063 ? -5.558 2.573 -17.464 1.00 41.91 1063 GLN A C 1
ATOM 8306 O O . GLN A 1 1063 ? -4.998 3.565 -17.955 1.00 41.91 1063 GLN A O 1
ATOM 8311 N N . PRO A 1 1064 ? -5.841 1.480 -18.185 1.00 38.47 1064 PRO A N 1
ATOM 8312 C CA . PRO A 1 1064 ? -6.042 1.607 -19.612 1.00 38.47 1064 PRO A CA 1
ATOM 8313 C C . PRO A 1 1064 ? -7.159 2.638 -19.806 1.00 38.47 1064 PRO A C 1
ATOM 8315 O O . PRO A 1 1064 ? -8.333 2.338 -19.593 1.00 38.47 1064 PRO A O 1
ATOM 8318 N N . LYS A 1 1065 ? -6.782 3.883 -20.141 1.00 38.12 1065 LYS A N 1
ATOM 8319 C CA . LYS A 1 1065 ? -7.727 4.961 -20.451 1.00 38.12 1065 LYS A CA 1
ATOM 8320 C C . LYS A 1 1065 ? -8.750 4.418 -21.443 1.00 38.12 1065 LYS A C 1
ATOM 8322 O O . LYS A 1 1065 ? -8.368 4.044 -22.554 1.00 38.12 1065 LYS A O 1
ATOM 8327 N N . GLY A 1 1066 ? -10.021 4.396 -21.036 1.00 33.53 1066 GLY A N 1
ATOM 8328 C CA . GLY A 1 1066 ? -11.127 3.961 -21.886 1.00 33.53 1066 GLY A CA 1
ATOM 8329 C C . GLY A 1 1066 ? -11.036 4.633 -23.255 1.00 33.53 1066 GLY A C 1
ATOM 8330 O O . GLY A 1 1066 ? -10.849 5.845 -23.330 1.00 33.53 1066 GLY A O 1
ATOM 8331 N N . THR A 1 1067 ? -11.089 3.817 -24.306 1.00 35.84 1067 THR A N 1
ATOM 8332 C CA . THR A 1 1067 ? -10.571 4.031 -25.668 1.00 35.84 1067 THR A CA 1
ATOM 8333 C C . THR A 1 1067 ? -10.799 5.431 -26.265 1.00 35.84 1067 THR A C 1
ATOM 8335 O O . THR A 1 1067 ? -11.678 5.633 -27.100 1.00 35.84 1067 THR A O 1
ATOM 8338 N N . SER A 1 1068 ? -9.982 6.412 -25.866 1.00 30.28 1068 SER A N 1
ATOM 8339 C CA . SER A 1 1068 ? -9.916 7.775 -26.414 1.00 30.28 1068 SER A CA 1
ATOM 8340 C C . SER A 1 1068 ? -8.665 8.516 -25.918 1.00 30.28 1068 SER A C 1
ATOM 8342 O O . SER A 1 1068 ? -8.246 8.361 -24.773 1.00 30.28 1068 SER A O 1
ATOM 8344 N N . VAL A 1 1069 ? -8.095 9.367 -26.781 1.00 29.17 1069 VAL A N 1
ATOM 8345 C CA . VAL A 1 1069 ? -6.833 10.124 -26.591 1.00 29.17 1069 VAL A CA 1
ATOM 8346 C C . VAL A 1 1069 ? -5.557 9.259 -26.618 1.00 29.17 1069 VAL A C 1
ATOM 8348 O O . VAL A 1 1069 ? -4.901 9.035 -25.600 1.00 29.17 1069 VAL A O 1
ATOM 8351 N N . ARG A 1 1070 ? -5.145 8.843 -27.827 1.00 32.72 1070 ARG A N 1
ATOM 8352 C CA . ARG A 1 1070 ? -3.779 8.359 -28.106 1.00 32.72 1070 ARG A CA 1
ATOM 8353 C C . ARG A 1 1070 ? -2.795 9.539 -28.161 1.00 32.72 1070 ARG A C 1
ATOM 8355 O O . ARG A 1 1070 ? -2.571 10.108 -29.223 1.00 32.72 1070 ARG A O 1
ATOM 8362 N N . SER A 1 1071 ? -2.193 9.899 -27.030 1.00 30.28 1071 SER A N 1
ATOM 8363 C CA . SER A 1 1071 ? -0.970 10.716 -27.006 1.00 30.28 1071 SER A CA 1
ATOM 8364 C C . SER A 1 1071 ? 0.241 9.811 -27.244 1.00 30.28 1071 SER A C 1
ATOM 8366 O O . SER A 1 1071 ? 0.516 8.948 -26.410 1.00 30.28 1071 SER A O 1
ATOM 8368 N N . VAL A 1 1072 ? 0.942 9.978 -28.368 1.00 31.27 1072 VAL A N 1
ATOM 8369 C CA . VAL A 1 1072 ? 2.072 9.112 -28.744 1.00 31.27 1072 VAL A CA 1
ATOM 8370 C C . VAL A 1 1072 ? 3.385 9.715 -28.245 1.00 31.27 1072 VAL A C 1
ATOM 8372 O O . VAL A 1 1072 ? 3.799 10.773 -28.710 1.00 31.27 1072 VAL A O 1
ATOM 8375 N N . PHE A 1 1073 ? 4.040 9.035 -27.303 1.00 31.64 1073 PHE A N 1
ATOM 8376 C CA . PHE A 1 1073 ? 5.392 9.361 -26.848 1.00 31.64 1073 PHE A CA 1
ATOM 8377 C C . PHE A 1 1073 ? 6.406 8.440 -27.535 1.00 31.64 1073 PHE A C 1
ATOM 8379 O O . PHE A 1 1073 ? 6.201 7.229 -27.597 1.00 31.64 1073 PHE A O 1
ATOM 8386 N N . LEU A 1 1074 ? 7.506 9.011 -28.029 1.00 31.58 1074 LEU A N 1
ATOM 8387 C CA . LEU A 1 1074 ? 8.652 8.260 -28.544 1.00 31.58 1074 LEU A CA 1
ATOM 8388 C C . LEU A 1 1074 ? 9.597 7.865 -27.405 1.00 31.58 1074 LEU A C 1
ATOM 8390 O O . LEU A 1 1074 ? 10.094 8.731 -26.687 1.00 31.58 1074 LEU A O 1
ATOM 8394 N N . GLN A 1 1075 ? 9.957 6.586 -27.340 1.00 33.12 1075 GLN A N 1
ATOM 8395 C CA . GLN A 1 1075 ? 11.226 6.148 -26.763 1.00 33.12 1075 GLN A CA 1
ATOM 8396 C C . GLN A 1 1075 ? 11.724 4.951 -27.586 1.00 33.12 1075 GLN A C 1
ATOM 8398 O O . GLN A 1 1075 ? 11.057 3.923 -27.642 1.00 33.12 1075 GLN A O 1
ATOM 8403 N N . MET A 1 1076 ? 12.843 5.115 -28.299 1.00 29.41 1076 MET A N 1
ATOM 8404 C CA . MET A 1 1076 ? 13.395 4.071 -29.173 1.00 29.41 1076 MET A CA 1
ATOM 8405 C C . MET A 1 1076 ? 14.284 3.112 -28.380 1.00 29.41 1076 MET A C 1
ATOM 8407 O O . MET A 1 1076 ? 15.243 3.543 -27.739 1.00 29.41 1076 MET A O 1
ATOM 8411 N N . ASP A 1 1077 ? 13.968 1.822 -28.454 1.00 27.20 1077 ASP A N 1
ATOM 8412 C CA . ASP A 1 1077 ? 14.761 0.736 -27.875 1.00 27.20 1077 ASP A CA 1
ATOM 8413 C C . ASP A 1 1077 ? 15.873 0.290 -28.844 1.00 27.20 1077 ASP A C 1
ATOM 8415 O O . ASP A 1 1077 ? 15.675 0.283 -30.062 1.00 27.20 1077 ASP A O 1
ATOM 8419 N N . GLN A 1 1078 ? 17.046 -0.083 -28.325 1.00 30.23 1078 GLN A N 1
ATOM 8420 C CA . GLN A 1 1078 ? 18.167 -0.539 -29.153 1.00 30.23 1078 GLN A CA 1
ATOM 8421 C C . GLN A 1 1078 ? 18.156 -2.056 -29.338 1.00 30.23 1078 GLN A C 1
ATOM 8423 O O . GLN A 1 1078 ? 18.750 -2.810 -28.567 1.00 30.23 1078 GLN A O 1
ATOM 8428 N N . SER A 1 1079 ? 17.602 -2.491 -30.467 1.00 36.41 1079 SER A N 1
ATOM 8429 C CA . SER A 1 1079 ? 18.051 -3.717 -31.128 1.00 36.41 1079 SER A CA 1
ATOM 8430 C C . SER A 1 1079 ? 18.278 -3.465 -32.624 1.00 36.41 1079 SER A C 1
ATOM 8432 O O . SER A 1 1079 ? 17.755 -2.503 -33.181 1.00 36.41 1079 SER A O 1
ATOM 8434 N N . ILE A 1 1080 ? 19.086 -4.328 -33.253 1.00 29.20 1080 ILE A N 1
ATOM 8435 C CA . ILE A 1 1080 ? 19.678 -4.187 -34.601 1.00 29.20 1080 ILE A CA 1
ATOM 8436 C C . ILE A 1 1080 ? 20.861 -3.196 -34.661 1.00 29.20 1080 ILE A C 1
ATOM 8438 O O . ILE A 1 1080 ? 20.765 -2.078 -35.164 1.00 29.20 1080 ILE A O 1
ATOM 8442 N N . GLY A 1 1081 ? 22.026 -3.669 -34.214 1.00 32.78 1081 GLY A N 1
ATOM 8443 C CA . GLY A 1 1081 ? 23.287 -3.347 -34.892 1.00 32.78 1081 GLY A CA 1
ATOM 8444 C C . GLY A 1 1081 ? 23.611 -4.410 -35.957 1.00 32.78 1081 GLY A C 1
ATOM 8445 O O . GLY A 1 1081 ? 22.839 -5.362 -36.112 1.00 32.78 1081 GLY A O 1
ATOM 8446 N N . PRO A 1 1082 ? 24.742 -4.279 -36.671 1.00 31.69 1082 PRO A N 1
ATOM 8447 C CA . PRO A 1 1082 ? 25.492 -5.418 -37.202 1.00 31.69 1082 PRO A CA 1
ATOM 8448 C C . PRO A 1 1082 ? 26.123 -6.246 -36.068 1.00 31.69 1082 PRO A C 1
ATOM 8450 O O . PRO A 1 1082 ? 26.583 -5.621 -35.083 1.00 31.69 1082 PRO A O 1
#

Sequence (1082 aa):
MMRAIRGLNIHSTSLRKKNQQKNKATSEVLGTLLLIGICVSLFVLLAIATMSMPSVFFSNPTPSVNIIGRIEGNSVVFEHHGGQGIPLDTEITVWFAETKVVTTVGNILDAASKADGEWNIGEKIFIPNNDPNLPIMLVSVSITDKESNSVIMRGVLQEGSQAVNPIAVTLNADSITTDTAKIYMHYDYRYYLGTKKVRFTYIKASIYTANNSAPWNSTVWVQVFGHNGSYNYNLIGLNENTEYFYQAWVQYNSSTNASIKLTSTGTINSFRTQSYSSGLWRFDESSGLIAIDSSNNGNNGTLFPADVTQAPQRINQSDNVVNNRSLRFDGYNDYVIINHASSLSPTNEIAIEAWVKPESKTEFKGTNIPRINSTIFGTQAYGCYEPDIINISNDRFAIVSRNSALAGFVITTQISSEGNISKNATTSVIDIYQFETVRCETPRIIKIVGSADLYAIVYRGQNGYLYIATVQILSNGKITKAVINKVTIDSINCYYPDIIFTEGDYYAVAYSSYEFYLAANRYVGRLQTAKITPAGVVTAQKSYYNFGGGSTPTGIMQYLDIIRVKDDYYSIVFRDSDTDGSLRAIQIKNGWNIFVDAIRYKFDNNNISDLPLRIIHVFDKIYAVFYGDKMGNLQRGGALETIILSDTGTFVDSVDYDTLLPPADWNQFSNPEIIHITGDIFAVSYRLSTRAEVKTLQISNLGVITNHTNDAAWKYVYQPASSYTISSPKIIEVSAVKDTYAIVYPKSVSSDTNNGVLLTIKIPDNGSIVKKILDSVLLGPVNFYAPDIVLVSNDIYAVVCRKVLYGSISLHTIRISNVGKIEKSFIDTLDITMPEATPGLSIKIVYVTNNIYMIVFDNYGSPTITIKTVEIANNGTIRDNFLCSYNITKPGYSNFCSPNVIRIKDNIFAVSYHSTNYASKSDLISTIQISLAGNITLIDTYTANAYFSSVFGYDEYSDIIPVDGSNHLYALLYGYDYFIPGQHRGSGVIITIQINDTGVINQNPKATFTFEAYGCSRPDLIHIKNTTYALAYSKSVGTNPYQISGIVQTLYISSNGTIIKQQPKGTSVRSVFLQMDQSIGP

Foldseek 3Di:
DDDDDDDDDDDDDDDDDDDDDDDPPPVVVVVVVVVCVVVVVVVVVVCCVVVVDPPPPDQPPDFDFDKDWADDDQKIKIATADGDWAAQQWKKWKDFLNDIDIDTNVVFWDPVCPPVGTRDHGGMGIGGDPQPCSVATWMWIWTAGDRSRGTPDTDTRDDHDRPDDKAKAWDDWDPFAQFKIKTKIKIAQLRPDFWKWKWKWKDFPVQDDPVRPDDTHIDDIDTDDDRIDMDMDMGGRHHGQTKMKMKMKMWAADSVGRPHIDMYIHDIDMDTHHHQDLFDFQQQDPADQWTATPSPNRQIKGKPPRDRVQTFDWDDDPDDDPRRIHTHDPPDTIDIDGDDDPSPDDPDDDDDDDDDDDPDPDDPDPDDPPPLVWDFDADLFLHAFFWDWDFAFPFWTGMDKAALLGWAFFWIFFWFAQGAACQDDRGLADDDATAEPWFFAAKEWAAFAAALFKTFIWKFFAQTFKWTWIFGDDQPWDADEAAAAEAWAAAFDAFHEEEDDDDALDFWWKDFFQDDDPPHLAKAKAWTGFGFALFFFAAAWEAKAWAAFDFDDQFAFAAEAEEEDEAWFKAAAWAFAAAWWEKAKWTFAAAFKTAWDDDFAWAAFAAFAAFHAYAADDALWAKAAAGAAFAAAAAAFKFKAWATEALFAAADWKFEGAWAWWWDDFAFWDAWDAYAYAFFAWWIGITGSRIHWTFGWWAFLARAGAFANIFWYTYGTRGHDDDDDWYYYYYDQHRDSSRWHKMFGTGDPDPRTTWIGIFIGRQYLTRTGRTDGYYYDTYDSRRDNDKYWYGSHNHIIDITIGNQPFFMHIDATTGAGGHTRHYYYHDAIHHHGDSSDDGDRYMYIYQHRDHWTTIWGIRNTGGWHIYMIMGYDHRRYDDYDHYYIDYHHRYHHAYHMGTYMYHRHPWMHMYIHHHDHLDGHIGGYFTITGVMGNYYYTYDYHYYYHHDHNDDHHYWYTYMYYGHYHRWIGMHMIGRIRHRDGHRIHIHIHWYHYYYHHYDHDHYYDYGYYHDHAAGGFWGTYGRHRTIYMTHAWGCPDPNVVDTIGIRTRYGYDRHGDYYHYYPPDPDDDDDDDDDDDDDDD

pLDDT: mean 71.69, std 16.1, range [27.2, 96.12]

Secondary structure (DSSP, 8-state):
-----------------------TTHHHHHHHHHHHHHHHHHHHHHHHHHHTS-TTS-PPPPP-EEEEEEEETTEEEEEEEEES-EETT-EEEEEETTEEEEEEHHHHS-TTGGGSSEE-TT-EEEEE---TTGGGB-EEEEEEETTTTEEEEEEEEE--B--PPPEEEEPPPBS--SSEEEEEEEEE-TT--S--EEEEEEEEGGG--TT--S--EE---EE--SSEEEEEEEEESPPTT-EEEEEEEEEEEETTEEEEEEEEEEEEEEEEPPP--S--B----SSSSEE-BTTSS---EEEESSSTTTSPEEEEPSSS-TT-EEEEP-SSS-EEEEPP-GGG--SS----------SS-S----------S------TTS---S-------SS--------SSS-B--------SSS-----SSSS------SBSS--SS------TT-SS-EEE----SS-B---EEE---TTS-----------SB----------B-SSS-B-B-----SEETTEE------B-----SSS--------------S-S--------EEE-SSS--B----BTTB-S--------SSB-----------BSS----S--------SS--------EETTEEEEEEE------SSS-EEEE------S-S---SS-B-----BSSSS---B----SS----B-----TT------SS----B-------------------SSSS----EEE---SSSS----EEE-----TT----------EE--SS--S--EEE-SSTT--EEE-B-TTSS------B---SSS---S-B-----B--TT---SS-------BSS--------SS-S----------SS-------------------S-----EEE-SSS--B-------SS-----------S-SS---------B--B---S------------SSSSS-------B----SS----EEEE--EEE-SSS--BB----------SS-------BSSSS------EEE-TT-TT-EEE--------SSS---SS----S---------------

Radius of gyration: 50.29 Å; chains: 1; bounding box: 139×64×141 Å